Protein AF-0000000080062515 (afdb_homodimer)

Structure (mmCIF, N/CA/C/O backbone):
data_AF-0000000080062515-model_v1
#
loop_
_entity.id
_entity.type
_entity.pdbx_description
1 polymer 'Periplasmic nitrate reductase'
#
loop_
_atom_site.group_PDB
_atom_site.id
_atom_site.type_symbol
_atom_site.label_atom_id
_atom_site.label_alt_id
_atom_site.label_comp_id
_atom_site.label_asym_id
_atom_site.label_entity_id
_atom_site.label_seq_id
_atom_site.pdbx_PDB_ins_code
_atom_site.Cartn_x
_atom_site.Cartn_y
_atom_site.Cartn_z
_atom_site.occupancy
_atom_site.B_iso_or_equiv
_atom_site.auth_seq_id
_atom_site.auth_comp_id
_atom_site.auth_asym_id
_atom_site.auth_atom_id
_atom_site.pdbx_PDB_model_num
ATOM 1 N N . MET A 1 1 ? 20.234 -27.328 14.367 1 70.25 1 MET A N 1
ATOM 2 C CA . MET A 1 1 ? 19.516 -27.219 13.109 1 70.25 1 MET A CA 1
ATOM 3 C C . MET A 1 1 ? 18.016 -27.141 13.352 1 70.25 1 MET A C 1
ATOM 5 O O . MET A 1 1 ? 17.344 -26.234 12.844 1 70.25 1 MET A O 1
ATOM 9 N N . SER A 1 2 ? 17.484 -28.062 14.188 1 84.38 2 SER A N 1
ATOM 10 C CA . SER A 1 2 ? 16.047 -28.172 14.383 1 84.38 2 SER A CA 1
ATOM 11 C C . SER A 1 2 ? 15.633 -27.594 15.734 1 84.38 2 SER A C 1
ATOM 13 O O . SER A 1 2 ? 14.438 -27.438 16 1 84.38 2 SER A O 1
ATOM 15 N N . TYR A 1 3 ? 16.578 -27.266 16.531 1 87.69 3 TYR A N 1
ATOM 16 C CA . TYR A 1 3 ? 16.266 -26.828 17.891 1 87.69 3 TYR A CA 1
ATOM 17 C C . TYR A 1 3 ? 15.328 -25.625 17.859 1 87.69 3 TYR A C 1
ATOM 19 O O . TYR A 1 3 ? 15.562 -24.656 17.125 1 87.69 3 TYR A O 1
ATOM 27 N N . GLY A 1 4 ? 14.273 -25.719 18.672 1 84.94 4 GLY A N 1
ATOM 28 C CA . GLY A 1 4 ? 13.344 -24.609 18.812 1 84.94 4 GLY A CA 1
ATOM 29 C C . GLY A 1 4 ? 12.32 -24.547 17.703 1 84.94 4 GLY A C 1
ATOM 30 O O . GLY A 1 4 ? 11.453 -23.672 17.703 1 84.94 4 GLY A O 1
ATOM 31 N N . ARG A 1 5 ? 12.438 -25.375 16.812 1 87.62 5 ARG A N 1
ATOM 32 C CA . ARG A 1 5 ? 11.508 -25.406 15.688 1 87.62 5 ARG A CA 1
ATOM 33 C C . ARG A 1 5 ? 10.461 -26.5 15.867 1 87.62 5 ARG A C 1
ATOM 35 O O . ARG A 1 5 ? 10.609 -27.375 16.719 1 87.62 5 ARG A O 1
ATOM 42 N N . PRO A 1 6 ? 9.422 -26.391 14.984 1 83.19 6 PRO A N 1
ATOM 43 C CA . PRO A 1 6 ? 8.375 -27.406 15.148 1 83.19 6 PRO A CA 1
ATOM 44 C C . PRO A 1 6 ? 8.898 -28.828 14.977 1 83.19 6 PRO A C 1
ATOM 46 O O . PRO A 1 6 ? 8.375 -29.766 15.586 1 83.19 6 PRO A O 1
ATOM 49 N N . CYS A 1 7 ? 9.93 -29.031 14.203 1 86.5 7 CYS A N 1
ATOM 50 C CA . CYS A 1 7 ? 10.523 -30.344 13.953 1 86.5 7 CYS A CA 1
ATOM 51 C C . CYS A 1 7 ? 11.734 -30.578 14.852 1 86.5 7 CYS A C 1
ATOM 53 O O . CYS A 1 7 ? 12.672 -31.266 14.461 1 86.5 7 CYS A O 1
ATOM 55 N N . ASP A 1 8 ? 11.711 -30 15.984 1 89.5 8 ASP A N 1
ATOM 56 C CA . ASP A 1 8 ? 12.836 -30.078 16.906 1 89.5 8 ASP A CA 1
ATOM 57 C C . ASP A 1 8 ? 13.164 -31.516 17.266 1 89.5 8 ASP A C 1
ATOM 59 O O . ASP A 1 8 ? 12.32 -32.25 17.781 1 89.5 8 ASP A O 1
ATOM 63 N N . CYS A 1 9 ? 14.383 -31.953 16.953 1 89.88 9 CYS A N 1
ATOM 64 C CA . CYS A 1 9 ? 14.859 -33.281 17.25 1 89.88 9 CYS A CA 1
ATOM 65 C C . CYS A 1 9 ? 16.109 -33.25 18.125 1 89.88 9 CYS A C 1
ATOM 67 O O . CYS A 1 9 ? 16.969 -34.125 18.031 1 89.88 9 CYS A O 1
ATOM 69 N N . SER A 1 10 ? 16.234 -32.219 18.922 1 89.31 10 SER A N 1
ATOM 70 C CA . SER A 1 10 ? 17.453 -31.969 19.672 1 89.31 10 SER A CA 1
ATOM 71 C C . SER A 1 10 ? 17.75 -33.062 20.672 1 89.31 10 SER A C 1
ATOM 73 O O . SER A 1 10 ? 18.891 -33.281 21.062 1 89.31 10 SER A O 1
ATOM 75 N N . GLU A 1 11 ? 16.703 -33.844 21.125 1 88.31 11 GLU A N 1
ATOM 76 C CA . GLU A 1 11 ? 16.906 -34.875 22.156 1 88.31 11 GLU A CA 1
ATOM 77 C C . GLU A 1 11 ? 17 -36.25 21.531 1 88.31 11 GLU A C 1
ATOM 79 O O . GLU A 1 11 ? 17.016 -37.281 22.25 1 88.31 11 GLU A O 1
ATOM 84 N N . LEU A 1 12 ? 17.016 -36.281 20.219 1 87.94 12 LEU A N 1
ATOM 85 C CA . LEU A 1 12 ? 17.188 -37.562 19.562 1 87.94 12 LEU A CA 1
ATOM 86 C C . LEU A 1 12 ? 18.594 -38.094 19.75 1 87.94 12 LEU A C 1
ATOM 88 O O . LEU A 1 12 ? 19.562 -37.344 19.672 1 87.94 12 LEU A O 1
ATOM 92 N N . THR A 1 13 ? 18.75 -39.312 20.234 1 86.12 13 THR A N 1
ATOM 93 C CA . THR A 1 13 ? 20.047 -39.969 20.359 1 86.12 13 THR A CA 1
ATOM 94 C C . THR A 1 13 ? 20.094 -41.25 19.531 1 86.12 13 THR A C 1
ATOM 96 O O . THR A 1 13 ? 19.047 -41.781 19.141 1 86.12 13 THR A O 1
ATOM 99 N N . PHE A 1 14 ? 21.234 -41.656 19.219 1 87 14 PHE A N 1
ATOM 100 C CA . PHE A 1 14 ? 21.422 -42.906 18.484 1 87 14 PHE A CA 1
ATOM 101 C C . PHE A 1 14 ? 20.812 -44.094 19.234 1 87 14 PHE A C 1
ATOM 103 O O . PHE A 1 14 ? 20.219 -44.969 18.625 1 87 14 PHE A O 1
ATOM 110 N N . GLU A 1 15 ? 21 -44.094 20.547 1 84.62 15 GLU A N 1
ATOM 111 C CA . GLU A 1 15 ? 20.453 -45.188 21.375 1 84.62 15 GLU A CA 1
ATOM 112 C C . GLU A 1 15 ? 18.938 -45.281 21.234 1 84.62 15 GLU A C 1
ATOM 114 O O . GLU A 1 15 ? 18.406 -46.375 21.109 1 84.62 15 GLU A O 1
ATOM 119 N N . LYS A 1 16 ? 18.375 -44.125 21.203 1 84.31 16 LYS A N 1
ATOM 120 C CA . LYS A 1 16 ? 16.922 -44.094 21.094 1 84.31 16 LYS A CA 1
ATOM 121 C C . LYS A 1 16 ? 16.453 -44.625 19.734 1 84.31 16 LYS A C 1
ATOM 123 O O . LYS A 1 16 ? 15.398 -45.25 19.641 1 84.31 16 LYS A O 1
ATOM 128 N N . LEU A 1 17 ? 17.188 -44.344 18.625 1 84.38 17 LEU A N 1
ATOM 129 C CA . LEU A 1 17 ? 16.781 -44.688 17.25 1 84.38 17 LEU A CA 1
ATOM 130 C C . LEU A 1 17 ? 16.984 -46.156 16.969 1 84.38 17 LEU A C 1
ATOM 132 O O . LEU A 1 17 ? 16.344 -46.719 16.062 1 84.38 17 LEU A O 1
ATOM 136 N N . THR A 1 18 ? 17.906 -46.938 17.516 1 82.69 18 THR A N 1
ATOM 137 C CA . THR A 1 18 ? 18.234 -48.312 17.203 1 82.69 18 THR A CA 1
ATOM 138 C C . THR A 1 18 ? 17.141 -49.25 17.734 1 82.69 18 THR A C 1
ATOM 140 O O . THR A 1 18 ? 16.938 -50.344 17.172 1 82.69 18 THR A O 1
ATOM 143 N N . GLY A 1 19 ? 16.406 -49 18.578 1 65.19 19 GLY A N 1
ATOM 144 C CA . GLY A 1 19 ? 15.57 -50.031 19.203 1 65.19 19 GLY A CA 1
ATOM 145 C C . GLY A 1 19 ? 14.117 -49.969 18.781 1 65.19 19 GLY A C 1
ATOM 146 O O . GLY A 1 19 ? 13.375 -50.938 18.953 1 65.19 19 GLY A O 1
ATOM 147 N N . GLY A 1 20 ? 13.727 -48.906 18.141 1 66.38 20 GLY A N 1
ATOM 148 C CA . GLY A 1 20 ? 12.273 -48.844 18 1 66.38 20 GLY A CA 1
ATOM 149 C C . GLY A 1 20 ? 11.828 -48.312 16.641 1 66.38 20 GLY A C 1
ATOM 150 O O . GLY A 1 20 ? 12.633 -48.219 15.719 1 66.38 20 GLY A O 1
ATOM 151 N N . SER A 1 21 ? 10.414 -48.469 16.312 1 71.19 21 SER A N 1
ATOM 152 C CA . SER A 1 21 ? 9.703 -48.125 15.094 1 71.19 21 SER A CA 1
ATOM 153 C C . SER A 1 21 ? 9.836 -46.625 14.805 1 71.19 21 SER A C 1
ATOM 155 O O . SER A 1 21 ? 9.062 -46.062 14.031 1 71.19 21 SER A O 1
ATOM 157 N N . GLY A 1 22 ? 10.906 -45.938 15.312 1 81.69 22 GLY A N 1
ATOM 158 C CA . GLY A 1 22 ? 11.133 -44.531 15.031 1 81.69 22 GLY A CA 1
ATOM 159 C C . GLY A 1 22 ? 10.547 -43.625 16.078 1 81.69 22 GLY A C 1
ATOM 160 O O . GLY A 1 22 ? 9.781 -44.062 16.938 1 81.69 22 GLY A O 1
ATOM 161 N N . ILE A 1 23 ? 11 -42.469 16.266 1 87 23 ILE A N 1
ATOM 162 C CA . ILE A 1 23 ? 10.555 -41.469 17.219 1 87 23 ILE A CA 1
ATOM 163 C C . ILE A 1 23 ? 9.906 -40.312 16.469 1 87 23 ILE A C 1
ATOM 165 O O . ILE A 1 23 ? 10.508 -39.719 15.57 1 87 23 ILE A O 1
ATOM 169 N N . GLN A 1 24 ? 8.562 -40.156 16.719 1 87.44 24 GLN A N 1
ATOM 170 C CA . GLN A 1 24 ? 7.848 -39.031 16.078 1 87.44 24 GLN A CA 1
ATOM 171 C C . GLN A 1 24 ? 8.344 -37.688 16.609 1 87.44 24 GLN A C 1
ATOM 173 O O . GLN A 1 24 ? 8.617 -37.562 17.797 1 87.44 24 GLN A O 1
ATOM 178 N N . TRP A 1 25 ? 8.539 -36.812 15.633 1 87.69 25 TRP A N 1
ATOM 179 C CA . TRP A 1 25 ? 8.922 -35.438 16.016 1 87.69 25 TRP A CA 1
ATOM 180 C C . TRP A 1 25 ? 7.707 -34.656 16.484 1 87.69 25 TRP A C 1
ATOM 182 O O . TRP A 1 25 ? 6.582 -34.906 16.047 1 87.69 25 TRP A O 1
ATOM 192 N N . PRO A 1 26 ? 8.039 -33.688 17.391 1 89.56 26 PRO A N 1
ATOM 193 C CA . PRO A 1 26 ? 9.312 -33.25 17.953 1 89.56 26 PRO A CA 1
ATOM 194 C C . PRO A 1 26 ? 9.797 -34.156 19.094 1 89.56 26 PRO A C 1
ATOM 196 O O . PRO A 1 26 ? 8.992 -34.812 19.75 1 89.56 26 PRO A O 1
ATOM 199 N N . CYS A 1 27 ? 11.031 -34.281 19.219 1 92.38 27 CYS A N 1
ATOM 200 C CA . CYS A 1 27 ? 11.711 -34.969 20.312 1 92.38 27 CYS A CA 1
ATOM 201 C C . CYS A 1 27 ? 12.57 -34 21.109 1 92.38 27 CYS A C 1
ATOM 203 O O . CYS A 1 27 ? 13.703 -33.688 20.719 1 92.38 27 CYS A O 1
ATOM 205 N N . THR A 1 28 ? 11.992 -33.438 22.172 1 92.56 28 THR A N 1
ATOM 206 C CA . THR A 1 28 ? 12.602 -32.375 22.969 1 92.56 28 THR A CA 1
ATOM 207 C C . THR A 1 28 ? 12.766 -32.812 24.422 1 92.56 28 THR A C 1
ATOM 209 O O . THR A 1 28 ? 12.477 -33.969 24.75 1 92.56 28 THR A O 1
ATOM 212 N N . LYS A 1 29 ? 13.242 -31.859 25.312 1 91.31 29 LYS A N 1
ATOM 213 C CA . LYS A 1 29 ? 13.344 -32.156 26.75 1 91.31 29 LYS A CA 1
ATOM 214 C C . LYS A 1 29 ? 11.969 -32.375 27.359 1 91.31 29 LYS A C 1
ATOM 216 O O . LYS A 1 29 ? 11.812 -33.219 28.25 1 91.31 29 LYS A O 1
ATOM 221 N N . GLU A 1 30 ? 11.062 -31.734 26.781 1 89.69 30 GLU A N 1
ATOM 222 C CA . GLU A 1 30 ? 9.695 -31.875 27.266 1 89.69 30 GLU A CA 1
ATOM 223 C C . GLU A 1 30 ? 9.07 -33.188 26.781 1 89.69 30 GLU A C 1
ATOM 225 O O . GLU A 1 30 ? 8.273 -33.781 27.484 1 89.69 30 GLU A O 1
ATOM 230 N N . TYR A 1 31 ? 9.469 -33.5 25.547 1 91.06 31 TYR A N 1
ATOM 231 C CA . TYR A 1 31 ? 9 -34.75 24.953 1 91.06 31 TYR A CA 1
ATOM 232 C C . TYR A 1 31 ? 10.172 -35.625 24.516 1 91.06 31 TYR A C 1
ATOM 234 O O . TYR A 1 31 ? 10.414 -35.812 23.312 1 91.06 31 TYR A O 1
ATOM 242 N N . PRO A 1 32 ? 10.844 -36.312 25.438 1 88.5 32 PRO A N 1
ATOM 243 C CA . PRO A 1 32 ? 12.086 -37 25.125 1 88.5 32 PRO A CA 1
ATOM 244 C C . PRO A 1 32 ? 11.852 -38.25 24.25 1 88.5 32 PRO A C 1
ATOM 246 O O . PRO A 1 32 ? 12.789 -38.75 23.625 1 88.5 32 PRO A O 1
ATOM 249 N N . ASN A 1 33 ? 10.695 -38.75 24.297 1 87.56 33 ASN A N 1
ATOM 250 C CA . ASN A 1 33 ? 10.398 -39.906 23.453 1 87.56 33 ASN A CA 1
ATOM 251 C C . ASN A 1 33 ? 9.484 -39.531 22.297 1 87.56 33 ASN A C 1
ATOM 253 O O . ASN A 1 33 ? 8.836 -40.406 21.703 1 87.56 33 ASN A O 1
ATOM 257 N N . GLY A 1 34 ? 9.438 -38.281 21.906 1 89.5 34 GLY A N 1
ATOM 258 C CA . GLY A 1 34 ? 8.656 -37.781 20.781 1 89.5 34 GLY A CA 1
ATOM 259 C C . GLY A 1 34 ? 7.23 -37.406 21.156 1 89.5 34 GLY A C 1
ATOM 260 O O . GLY A 1 34 ? 6.805 -37.656 22.297 1 89.5 34 GLY A O 1
ATOM 261 N N . LYS A 1 35 ? 6.555 -36.719 20.234 1 89.44 35 LYS A N 1
ATOM 262 C CA . LYS A 1 35 ? 5.16 -36.312 20.406 1 89.44 35 LYS A CA 1
ATOM 263 C C . LYS A 1 35 ? 4.305 -36.812 19.25 1 89.44 35 LYS A C 1
ATOM 265 O O . LYS A 1 35 ? 4.484 -36.406 18.094 1 89.44 35 LYS A O 1
ATOM 270 N N . GLU A 1 36 ? 3.381 -37.625 19.609 1 86.38 36 GLU A N 1
ATOM 271 C CA . GLU A 1 36 ? 2.592 -38.312 18.578 1 86.38 36 GLU A CA 1
ATOM 272 C C . GLU A 1 36 ? 1.613 -37.344 17.922 1 86.38 36 GLU A C 1
ATOM 274 O O . GLU A 1 36 ? 1.385 -37.406 16.703 1 86.38 36 GLU A O 1
ATOM 279 N N . ARG A 1 37 ? 0.995 -36.5 18.703 1 89.5 37 ARG A N 1
ATOM 280 C CA . ARG A 1 37 ? -0.01 -35.594 18.172 1 89.5 37 ARG A CA 1
ATOM 281 C C . ARG A 1 37 ? 0.323 -34.125 18.531 1 89.5 37 ARG A C 1
ATOM 283 O O . ARG A 1 37 ? 0.463 -33.812 19.719 1 89.5 37 ARG A O 1
ATOM 290 N N . LEU A 1 38 ? 0.443 -33.406 17.484 1 88.62 38 LEU A N 1
ATOM 291 C CA . LEU A 1 38 ? 0.67 -31.969 17.703 1 88.62 38 LEU A CA 1
ATOM 292 C C . LEU A 1 38 ? -0.643 -31.25 17.984 1 88.62 38 LEU A C 1
ATOM 294 O O . LEU A 1 38 ? -1.721 -31.781 17.703 1 88.62 38 LEU A O 1
ATOM 298 N N . PHE A 1 39 ? -0.581 -30.062 18.672 1 89.81 39 PHE A N 1
ATOM 299 C CA . PHE A 1 39 ? -1.634 -29.078 18.844 1 89.81 39 PHE A CA 1
ATOM 300 C C . PHE A 1 39 ? -2.748 -29.609 19.734 1 89.81 39 PHE A C 1
ATOM 302 O O . PHE A 1 39 ? -3.922 -29.297 19.516 1 89.81 39 PHE A O 1
ATOM 309 N N . THR A 1 40 ? -2.449 -30.422 20.688 1 89.75 40 THR A N 1
ATOM 310 C CA . THR A 1 40 ? -3.453 -30.906 21.625 1 89.75 40 THR A CA 1
ATOM 311 C C . THR A 1 40 ? -3.941 -29.781 22.531 1 89.75 40 THR A C 1
ATOM 313 O O . THR A 1 40 ? -5.012 -29.891 23.125 1 89.75 40 THR A O 1
ATOM 316 N N . ASP A 1 41 ? -3.225 -28.828 22.641 1 87.38 41 ASP A N 1
ATOM 317 C CA . ASP A 1 41 ? -3.592 -27.672 23.438 1 87.38 41 ASP A CA 1
ATOM 318 C C . ASP A 1 41 ? -4.309 -26.625 22.578 1 87.38 41 ASP A C 1
ATOM 320 O O . ASP A 1 41 ? -4.668 -25.562 23.078 1 87.38 41 ASP A O 1
ATOM 324 N N . TYR A 1 42 ? -4.418 -26.953 21.281 1 87.31 42 TYR A N 1
ATOM 325 C CA . TYR A 1 42 ? -5.137 -26.109 20.328 1 87.31 42 TYR A CA 1
ATOM 326 C C . TYR A 1 42 ? -4.383 -24.812 20.062 1 87.31 42 TYR A C 1
ATOM 328 O O . TYR A 1 42 ? -4.984 -23.797 19.719 1 87.31 42 TYR A O 1
ATOM 336 N N . LYS A 1 43 ? -3.139 -24.844 20.422 1 87.19 43 LYS A N 1
ATOM 337 C CA . LYS A 1 43 ? -2.291 -23.688 20.109 1 87.19 43 LYS A CA 1
ATOM 338 C C . LYS A 1 43 ? -1.39 -23.984 18.906 1 87.19 43 LYS A C 1
ATOM 340 O O . LYS A 1 43 ? -0.472 -24.812 19 1 87.19 43 LYS A O 1
ATOM 345 N N . PHE A 1 44 ? -1.669 -23.344 17.828 1 89.5 44 PHE A N 1
ATOM 346 C CA . PHE A 1 44 ? -0.908 -23.531 16.594 1 89.5 44 PHE A CA 1
ATOM 347 C C . PHE A 1 44 ? 0.272 -22.578 16.531 1 89.5 44 PHE A C 1
ATOM 349 O O . PHE A 1 44 ? 0.335 -21.609 17.297 1 89.5 44 PHE A O 1
ATOM 356 N N . PHE A 1 45 ? 1.188 -22.812 15.625 1 87.75 45 PHE A N 1
ATOM 357 C CA . PHE A 1 45 ? 2.402 -22.016 15.492 1 87.75 45 PHE A CA 1
ATOM 358 C C . PHE A 1 45 ? 2.145 -20.766 14.664 1 87.75 45 PHE A C 1
ATOM 360 O O . PHE A 1 45 ? 2.744 -20.594 13.602 1 87.75 45 PHE A O 1
ATOM 367 N N . THR A 1 46 ? 1.331 -19.891 15.18 1 87.5 46 THR A N 1
ATOM 368 C CA . THR A 1 46 ? 0.921 -18.75 14.359 1 87.5 46 THR A CA 1
ATOM 369 C C . THR A 1 46 ? 1.484 -17.453 14.922 1 87.5 46 THR A C 1
ATOM 371 O O . THR A 1 46 ? 1.058 -16.359 14.531 1 87.5 46 THR A O 1
ATOM 374 N N . ASP A 1 47 ? 2.4 -17.578 15.828 1 85.31 47 ASP A N 1
ATOM 375 C CA . ASP A 1 47 ? 3.07 -16.375 16.344 1 85.31 47 ASP A CA 1
ATOM 376 C C . ASP A 1 47 ? 3.928 -15.727 15.258 1 85.31 47 ASP A C 1
ATOM 378 O O . ASP A 1 47 ? 4.816 -16.375 14.695 1 85.31 47 ASP A O 1
ATOM 382 N N . PRO A 1 48 ? 3.668 -14.477 14.969 1 82.62 48 PRO A N 1
ATOM 383 C CA . PRO A 1 48 ? 4.402 -13.805 13.891 1 82.62 48 PRO A CA 1
ATOM 384 C C . PRO A 1 48 ? 5.914 -13.828 14.109 1 82.62 48 PRO A C 1
ATOM 386 O O . PRO A 1 48 ? 6.68 -13.75 13.148 1 82.62 48 PRO A O 1
ATOM 389 N N . ASP A 1 49 ? 6.312 -13.883 15.273 1 82 49 ASP A N 1
ATOM 390 C CA . ASP A 1 49 ? 7.742 -13.867 15.555 1 82 49 ASP A CA 1
ATOM 391 C C . ASP A 1 49 ? 8.328 -15.273 15.469 1 82 49 ASP A C 1
ATOM 393 O O . ASP A 1 49 ? 9.555 -15.445 15.438 1 82 49 ASP A O 1
ATOM 397 N N . TYR A 1 50 ? 7.469 -16.219 15.484 1 85.31 50 TYR A N 1
ATOM 398 C CA . TYR A 1 50 ? 7.898 -17.609 15.398 1 85.31 50 TYR A CA 1
ATOM 399 C C . TYR A 1 50 ? 7.82 -18.109 13.961 1 85.31 50 TYR A C 1
ATOM 401 O O . TYR A 1 50 ? 8.688 -18.859 13.508 1 85.31 50 TYR A O 1
ATOM 409 N N . CYS A 1 51 ? 6.824 -17.594 13.297 1 82.81 51 CYS A N 1
ATOM 410 C CA . CYS A 1 51 ? 6.57 -18.062 11.938 1 82.81 51 CYS A CA 1
ATOM 411 C C . CYS A 1 51 ? 7.68 -17.609 10.992 1 82.81 51 CYS A C 1
ATOM 413 O O . CYS A 1 51 ? 8.266 -16.547 11.188 1 82.81 51 CYS A O 1
ATOM 415 N N . GLU A 1 52 ? 8.023 -18.469 10.078 1 75.25 52 GLU A N 1
ATOM 416 C CA . GLU A 1 52 ? 9.031 -18.141 9.078 1 75.25 52 GLU A CA 1
ATOM 417 C C . GLU A 1 52 ? 8.391 -17.609 7.801 1 75.25 52 GLU A C 1
ATOM 419 O O . GLU A 1 52 ? 9.055 -16.969 6.98 1 75.25 52 GLU A O 1
ATOM 424 N N . ASP A 1 53 ? 7.16 -17.938 7.652 1 81 53 ASP A N 1
ATOM 425 C CA . ASP A 1 53 ? 6.379 -17.516 6.492 1 81 53 ASP A CA 1
ATOM 426 C C . ASP A 1 53 ? 4.965 -17.125 6.902 1 81 53 ASP A C 1
ATOM 428 O O . ASP A 1 53 ? 4.406 -17.672 7.852 1 81 53 ASP A O 1
ATOM 432 N N . PHE A 1 54 ? 4.438 -16.203 6.23 1 85.31 54 PHE A N 1
ATOM 433 C CA . PHE A 1 54 ? 3.131 -15.703 6.633 1 85.31 54 PHE A CA 1
ATOM 434 C C . PHE A 1 54 ? 2.043 -16.203 5.691 1 85.31 54 PHE A C 1
ATOM 436 O O . PHE A 1 54 ? 0.893 -15.758 5.773 1 85.31 54 PHE A O 1
ATOM 443 N N . GLY A 1 55 ? 2.41 -17.031 4.812 1 83.88 55 GLY A N 1
ATOM 444 C CA . GLY A 1 55 ? 1.446 -17.641 3.918 1 83.88 55 GLY A CA 1
ATOM 445 C C . GLY A 1 55 ? 1.193 -16.828 2.662 1 83.88 55 GLY A C 1
ATOM 446 O O . GLY A 1 55 ? 1.924 -15.883 2.373 1 83.88 55 GLY A O 1
ATOM 447 N N . HIS A 1 56 ? 0.198 -17.312 1.82 1 83.88 56 HIS A N 1
ATOM 448 C CA . HIS A 1 56 ? -0.108 -16.75 0.514 1 83.88 56 HIS A CA 1
ATOM 449 C C . HIS A 1 56 ? -1.607 -16.516 0.35 1 83.88 56 HIS A C 1
ATOM 451 O O . HIS A 1 56 ? -2.414 -17.156 1.033 1 83.88 56 HIS A O 1
ATOM 457 N N . ASP A 1 57 ? -1.851 -15.477 -0.471 1 79.38 57 ASP A N 1
ATOM 458 C CA . ASP A 1 57 ? -3.178 -15.484 -1.077 1 79.38 57 ASP A CA 1
ATOM 459 C C . ASP A 1 57 ? -3.357 -16.688 -2.004 1 79.38 57 ASP A C 1
ATOM 461 O O . ASP A 1 57 ? -2.633 -16.828 -2.99 1 79.38 57 ASP A O 1
ATOM 465 N N . LEU A 1 58 ? -4.309 -17.531 -1.644 1 81.06 58 LEU A N 1
ATOM 466 C CA . LEU A 1 58 ? -4.414 -18.812 -2.32 1 81.06 58 LEU A CA 1
ATOM 467 C C . LEU A 1 58 ? -4.895 -18.641 -3.758 1 81.06 58 LEU A C 1
ATOM 469 O O . LEU A 1 58 ? -4.766 -19.562 -4.574 1 81.06 58 LEU A O 1
ATOM 473 N N . GLU A 1 59 ? -5.426 -17.562 -4.07 1 78.75 59 GLU A N 1
ATOM 474 C CA . GLU A 1 59 ? -5.926 -17.344 -5.422 1 78.75 59 GLU A CA 1
ATOM 475 C C . GLU A 1 59 ? -4.887 -16.625 -6.285 1 78.75 59 GLU A C 1
ATOM 477 O O . GLU A 1 59 ? -4.684 -16.984 -7.445 1 78.75 59 GLU A O 1
ATOM 482 N N . THR A 1 60 ? -4.195 -15.727 -5.715 1 77.44 60 THR A N 1
ATOM 483 C CA . THR A 1 60 ? -3.271 -14.93 -6.508 1 77.44 60 THR A CA 1
ATOM 484 C C . THR A 1 60 ? -1.842 -15.438 -6.352 1 77.44 60 THR A C 1
ATOM 486 O O . THR A 1 60 ? -0.983 -15.156 -7.191 1 77.44 60 THR A O 1
ATOM 489 N N . GLY A 1 61 ? -1.616 -16.094 -5.309 1 80 61 GLY A N 1
ATOM 490 C CA . GLY A 1 61 ? -0.263 -16.562 -5.035 1 80 61 GLY A CA 1
ATOM 491 C C . GLY A 1 61 ? 0.591 -15.508 -4.348 1 80 61 GLY A C 1
ATOM 492 O O . GLY A 1 61 ? 1.743 -15.773 -3.994 1 80 61 GLY A O 1
ATOM 493 N N . ALA A 1 62 ? 0.094 -14.367 -4.137 1 75.94 62 ALA A N 1
ATOM 494 C CA . ALA A 1 62 ? 0.856 -13.289 -3.506 1 75.94 62 ALA A CA 1
ATOM 495 C C . ALA A 1 62 ? 1.141 -13.602 -2.041 1 75.94 62 ALA A C 1
ATOM 497 O O . ALA A 1 62 ? 0.281 -14.141 -1.335 1 75.94 62 ALA A O 1
ATOM 498 N N . LEU A 1 63 ? 2.322 -13.188 -1.595 1 81.81 63 LEU A N 1
ATOM 499 C CA . LEU A 1 63 ? 2.707 -13.391 -0.203 1 81.81 63 LEU A CA 1
ATOM 500 C C . LEU A 1 63 ? 2.039 -12.367 0.706 1 81.81 63 LEU A C 1
ATOM 502 O O . LEU A 1 63 ? 1.898 -11.203 0.332 1 81.81 63 LEU A O 1
ATOM 506 N N . TYR A 1 64 ? 1.648 -12.875 1.849 1 80.81 64 TYR A N 1
ATOM 507 C CA . TYR A 1 64 ? 1.21 -11.93 2.867 1 80.81 64 TYR A CA 1
ATOM 508 C C . TYR A 1 64 ? 2.402 -11.234 3.514 1 80.81 64 TYR A C 1
ATOM 510 O O . TYR A 1 64 ? 3.43 -11.867 3.773 1 80.81 64 TYR A O 1
ATOM 518 N N . THR A 1 65 ? 2.273 -9.953 3.688 1 75.31 65 THR A N 1
ATOM 519 C CA . THR A 1 65 ? 3.27 -9.242 4.48 1 75.31 65 THR A CA 1
ATOM 520 C C . THR A 1 65 ? 3.086 -9.539 5.969 1 75.31 65 THR A C 1
ATOM 522 O O . THR A 1 65 ? 2.043 -10.047 6.383 1 75.31 65 THR A O 1
ATOM 525 N N . ARG A 1 66 ? 4.152 -9.281 6.711 1 77.44 66 ARG A N 1
ATOM 526 C CA . ARG A 1 66 ? 4.047 -9.438 8.156 1 77.44 66 ARG A CA 1
ATOM 527 C C . ARG A 1 66 ? 2.879 -8.625 8.711 1 77.44 66 ARG A C 1
ATOM 529 O O . ARG A 1 66 ? 2.133 -9.109 9.57 1 77.44 66 ARG A O 1
ATOM 536 N N . ALA A 1 67 ? 2.717 -7.488 8.203 1 69.44 67 ALA A N 1
ATOM 537 C CA . ALA A 1 67 ? 1.644 -6.613 8.664 1 69.44 67 ALA A CA 1
ATOM 538 C C . ALA A 1 67 ? 0.274 -7.211 8.352 1 69.44 67 ALA A C 1
ATOM 540 O O . ALA A 1 67 ? -0.621 -7.203 9.203 1 69.44 67 ALA A O 1
ATOM 541 N N . GLN A 1 68 ? 0.134 -7.668 7.211 1 71.25 68 GLN A N 1
ATOM 542 C CA . GLN A 1 68 ? -1.121 -8.305 6.82 1 71.25 68 GLN A CA 1
ATOM 543 C C . GLN A 1 68 ? -1.416 -9.523 7.695 1 71.25 68 GLN A C 1
ATOM 545 O O . GLN A 1 68 ? -2.561 -9.742 8.094 1 71.25 68 GLN A O 1
ATOM 550 N N . TYR A 1 69 ? -0.364 -10.281 7.93 1 81.44 69 TYR A N 1
ATOM 551 C CA . TYR A 1 69 ? -0.493 -11.469 8.766 1 81.44 69 TYR A CA 1
ATOM 552 C C . TYR A 1 69 ? -0.91 -11.094 10.188 1 81.44 69 TYR A C 1
ATOM 554 O O . TYR A 1 69 ? -1.812 -11.711 10.758 1 81.44 69 TYR A O 1
ATOM 562 N N . GLN A 1 70 ? -0.33 -10.086 10.734 1 74.94 70 GLN A N 1
ATOM 563 C CA . GLN A 1 70 ? -0.631 -9.641 12.094 1 74.94 70 GLN A CA 1
ATOM 564 C C . GLN A 1 70 ? -2.051 -9.086 12.188 1 74.94 70 GLN A C 1
ATOM 566 O O . GLN A 1 70 ? -2.709 -9.227 13.219 1 74.94 70 GLN A O 1
ATOM 571 N N . ALA A 1 71 ? -2.496 -8.641 11.125 1 66.75 71 ALA A N 1
ATOM 572 C CA . ALA A 1 71 ? -3.846 -8.078 11.102 1 66.75 71 ALA A CA 1
ATOM 573 C C . ALA A 1 71 ? -4.898 -9.172 11.234 1 66.75 71 ALA A C 1
ATOM 575 O O . ALA A 1 71 ? -6.012 -8.922 11.703 1 66.75 71 ALA A O 1
ATOM 576 N N . MET A 1 72 ? -4.504 -10.359 10.875 1 73.81 72 MET A N 1
ATOM 577 C CA . MET A 1 72 ? -5.406 -11.492 11.039 1 73.81 72 MET A CA 1
ATOM 578 C C . MET A 1 72 ? -5.512 -11.891 12.508 1 73.81 72 MET A C 1
ATOM 580 O O . MET A 1 72 ? -6.414 -12.633 12.898 1 73.81 72 MET A O 1
ATOM 584 N N . ASN A 1 73 ? -4.617 -11.391 13.289 1 70.75 73 ASN A N 1
ATOM 585 C CA . ASN A 1 73 ? -4.559 -11.711 14.711 1 70.75 73 ASN A CA 1
ATOM 586 C C . ASN A 1 73 ? -4.73 -13.211 14.953 1 70.75 73 ASN A C 1
ATOM 588 O O . ASN A 1 73 ? -5.613 -13.625 15.703 1 70.75 73 ASN A O 1
ATOM 592 N N . PRO A 1 74 ? -3.836 -13.984 14.477 1 79.19 74 PRO A N 1
ATOM 593 C CA . PRO A 1 74 ? -4.016 -15.43 14.609 1 79.19 74 PRO A CA 1
ATOM 594 C C . PRO A 1 74 ? -4.004 -15.898 16.062 1 79.19 74 PRO A C 1
ATOM 596 O O . PRO A 1 74 ? -4.738 -16.828 16.422 1 79.19 74 PRO A O 1
ATOM 599 N N . ALA A 1 75 ? -3.184 -15.281 16.953 1 76.12 75 ALA A N 1
ATOM 600 C CA . ALA A 1 75 ? -3.174 -15.539 18.391 1 76.12 75 ALA A CA 1
ATOM 601 C C . ALA A 1 75 ? -3.168 -17.031 18.688 1 76.12 75 ALA A C 1
ATOM 603 O O . ALA A 1 75 ? -3.926 -17.516 19.547 1 76.12 75 ALA A O 1
ATOM 604 N N . GLY A 1 76 ? -2.455 -17.828 18 1 83.31 76 GLY A N 1
ATOM 605 C CA . GLY A 1 76 ? -2.312 -19.266 18.25 1 83.31 76 GLY A CA 1
ATOM 606 C C . GLY A 1 76 ? -3.404 -20.094 17.594 1 83.31 76 GLY A C 1
ATOM 607 O O . GLY A 1 76 ? -3.416 -21.312 17.719 1 83.31 76 GLY A O 1
ATOM 608 N N . ARG A 1 77 ? -4.234 -19.531 16.891 1 84.38 77 ARG A N 1
ATOM 609 C CA . ARG A 1 77 ? -5.332 -20.25 16.25 1 84.38 77 ARG A CA 1
ATOM 610 C C . ARG A 1 77 ? -4.945 -20.688 14.836 1 84.38 77 ARG A C 1
ATOM 612 O O . ARG A 1 77 ? -4.09 -20.078 14.195 1 84.38 77 ARG A O 1
ATOM 619 N N . ALA A 1 78 ? -5.672 -21.766 14.383 1 86 78 ALA A N 1
ATOM 620 C CA . ALA A 1 78 ? -5.508 -22.203 13 1 86 78 ALA A CA 1
ATOM 621 C C . ALA A 1 78 ? -6.137 -21.203 12.031 1 86 78 ALA A C 1
ATOM 623 O O . ALA A 1 78 ? -7.203 -20.656 12.305 1 86 78 ALA A O 1
ATOM 624 N N . ILE A 1 79 ? -5.422 -20.938 10.984 1 85.06 79 ILE A N 1
ATOM 625 C CA . ILE A 1 79 ? -5.938 -20.047 9.961 1 85.06 79 ILE A CA 1
ATOM 626 C C . ILE A 1 79 ? -6.461 -20.859 8.781 1 85.06 79 ILE A C 1
ATOM 628 O O . ILE A 1 79 ? -5.684 -21.516 8.07 1 85.06 79 ILE A O 1
ATOM 632 N N . LEU A 1 80 ? -7.754 -20.859 8.578 1 84.62 80 LEU A N 1
ATOM 633 C CA . LEU A 1 80 ? -8.375 -21.547 7.445 1 84.62 80 LEU A CA 1
ATOM 634 C C . LEU A 1 80 ? -8.688 -20.562 6.324 1 84.62 80 LEU A C 1
ATOM 636 O O . LEU A 1 80 ? -9.383 -19.562 6.535 1 84.62 80 LEU A O 1
ATOM 640 N N . LYS A 1 81 ? -8.141 -20.844 5.195 1 82.06 81 LYS A N 1
ATOM 641 C CA . LYS A 1 81 ? -8.336 -19.969 4.043 1 82.06 81 LYS A CA 1
ATOM 642 C C . LYS A 1 81 ? -9.219 -20.625 2.99 1 82.06 81 LYS A C 1
ATOM 644 O O . LYS A 1 81 ? -9.109 -21.828 2.748 1 82.06 81 LYS A O 1
ATOM 649 N N . ALA A 1 82 ? -10.164 -19.812 2.432 1 77.75 82 ALA A N 1
ATOM 650 C CA . ALA A 1 82 ? -11.008 -20.281 1.338 1 77.75 82 ALA A CA 1
ATOM 651 C C . ALA A 1 82 ? -10.492 -19.781 -0.007 1 77.75 82 ALA A C 1
ATOM 653 O O . ALA A 1 82 ? -9.883 -18.703 -0.084 1 77.75 82 ALA A O 1
ATOM 654 N N . ALA A 1 83 ? -10.586 -20.625 -1.027 1 79.38 83 ALA A N 1
ATOM 655 C CA . ALA A 1 83 ? -10.242 -20.234 -2.391 1 79.38 83 ALA A CA 1
ATOM 656 C C . ALA A 1 83 ? -11.281 -20.75 -3.387 1 79.38 83 ALA A C 1
ATOM 658 O O . ALA A 1 83 ? -11.867 -21.812 -3.195 1 79.38 83 ALA A O 1
ATOM 659 N N . HIS A 1 84 ? -11.531 -19.953 -4.41 1 75.44 84 HIS A N 1
ATOM 660 C CA . HIS A 1 84 ? -12.43 -20.391 -5.477 1 75.44 84 HIS A CA 1
ATOM 661 C C . HIS A 1 84 ? -11.773 -21.469 -6.336 1 75.44 84 HIS A C 1
ATOM 663 O O . HIS A 1 84 ? -10.57 -21.391 -6.617 1 75.44 84 HIS A O 1
ATOM 669 N N . HIS A 1 85 ? -12.602 -22.359 -6.613 1 78.44 85 HIS A N 1
ATOM 670 C CA . HIS A 1 85 ? -12.125 -23.391 -7.531 1 78.44 85 HIS A CA 1
ATOM 671 C C . HIS A 1 85 ? -11.805 -22.812 -8.898 1 78.44 85 HIS A C 1
ATOM 673 O O . HIS A 1 85 ? -12.562 -22 -9.43 1 78.44 85 HIS A O 1
ATOM 679 N N . LYS A 1 86 ? -10.664 -23.141 -9.32 1 71.94 86 LYS A N 1
ATOM 680 C CA . LYS A 1 86 ? -10.273 -22.781 -10.68 1 71.94 86 LYS A CA 1
ATOM 681 C C . LYS A 1 86 ? -10.141 -24.031 -11.555 1 71.94 86 LYS A C 1
ATOM 683 O O . LYS A 1 86 ? -9.461 -24.984 -11.18 1 71.94 86 LYS A O 1
ATOM 688 N N . ALA A 1 87 ? -10.844 -23.969 -12.578 1 73.94 87 ALA A N 1
ATOM 689 C CA . ALA A 1 87 ? -10.75 -25.078 -13.508 1 73.94 87 ALA A CA 1
ATOM 690 C C . ALA A 1 87 ? -9.344 -25.188 -14.109 1 73.94 87 ALA A C 1
ATOM 692 O O . ALA A 1 87 ? -8.633 -24.188 -14.211 1 73.94 87 ALA A O 1
ATOM 693 N N . PRO A 1 88 ? -9.008 -26.406 -14.438 1 73.62 88 PRO A N 1
ATOM 694 C CA . PRO A 1 88 ? -7.715 -26.547 -15.109 1 73.62 88 PRO A CA 1
ATOM 695 C C . PRO A 1 88 ? -7.613 -25.688 -16.375 1 73.62 88 PRO A C 1
ATOM 697 O O . PRO A 1 88 ? -8.617 -25.484 -17.062 1 73.62 88 PRO A O 1
ATOM 700 N N . PRO A 1 89 ? -6.523 -25.219 -16.562 1 69.94 89 PRO A N 1
ATOM 701 C CA . PRO A 1 89 ? -6.328 -24.328 -17.719 1 69.94 89 PRO A CA 1
ATOM 702 C C . PRO A 1 89 ? -6.707 -25 -19.047 1 69.94 89 PRO A C 1
ATOM 704 O O . PRO A 1 89 ? -7.07 -24.312 -20 1 69.94 89 PRO A O 1
ATOM 707 N N . GLU A 1 90 ? -6.492 -26.359 -19.031 1 79.88 90 GLU A N 1
ATOM 708 C CA . GLU A 1 90 ? -6.812 -27.078 -20.25 1 79.88 90 GLU A CA 1
ATOM 709 C C . GLU A 1 90 ? -7.789 -28.219 -19.984 1 79.88 90 GLU A C 1
ATOM 711 O O . GLU A 1 90 ? -7.516 -29.094 -19.156 1 79.88 90 GLU A O 1
ATOM 716 N N . ALA A 1 91 ? -8.992 -28.047 -20.594 1 83.94 91 ALA A N 1
ATOM 717 C CA . ALA A 1 91 ? -10.016 -29.094 -20.516 1 83.94 91 ALA A CA 1
ATOM 718 C C . ALA A 1 91 ? -10.227 -29.75 -21.875 1 83.94 91 ALA A C 1
ATOM 720 O O . ALA A 1 91 ? -9.992 -29.125 -22.922 1 83.94 91 ALA A O 1
ATOM 721 N N . PRO A 1 92 ? -10.617 -31.047 -21.859 1 91.19 92 PRO A N 1
ATOM 722 C CA . PRO A 1 92 ? -10.891 -31.719 -23.125 1 91.19 92 PRO A CA 1
ATOM 723 C C . PRO A 1 92 ? -11.977 -31.016 -23.938 1 91.19 92 PRO A C 1
ATOM 725 O O . PRO A 1 92 ? -12.875 -30.391 -23.375 1 91.19 92 PRO A O 1
ATOM 728 N N . ASP A 1 93 ? -11.859 -31.047 -25.203 1 91.62 93 ASP A N 1
ATOM 729 C CA . ASP A 1 93 ? -12.844 -30.547 -26.156 1 91.62 93 ASP A CA 1
ATOM 730 C C . ASP A 1 93 ? -12.992 -31.516 -27.328 1 91.62 93 ASP A C 1
ATOM 732 O O . ASP A 1 93 ? -12.555 -32.656 -27.266 1 91.62 93 ASP A O 1
ATOM 736 N N . ASP A 1 94 ? -13.68 -31.078 -28.391 1 93.19 94 ASP A N 1
ATOM 737 C CA . ASP A 1 94 ? -13.961 -31.969 -29.516 1 93.19 94 ASP A CA 1
ATOM 738 C C . ASP A 1 94 ? -12.68 -32.375 -30.234 1 93.19 94 ASP A C 1
ATOM 740 O O . ASP A 1 94 ? -12.578 -33.5 -30.75 1 93.19 94 ASP A O 1
ATOM 744 N N . GLN A 1 95 ? -11.695 -31.5 -30.203 1 93.38 95 GLN A N 1
ATOM 745 C CA . GLN A 1 95 ? -10.438 -31.766 -30.906 1 93.38 95 GLN A CA 1
ATOM 746 C C . GLN A 1 95 ? -9.523 -32.656 -30.078 1 93.38 95 GLN A C 1
ATOM 748 O O . GLN A 1 95 ? -8.789 -33.469 -30.609 1 93.38 95 GLN A O 1
ATOM 753 N N . PHE A 1 96 ? -9.547 -32.438 -28.781 1 95.75 96 PHE A N 1
ATOM 754 C CA . PHE A 1 96 ? -8.773 -33.219 -27.812 1 95.75 96 PHE A CA 1
ATOM 755 C C . PHE A 1 96 ? -9.68 -33.781 -26.719 1 95.75 96 PHE A C 1
ATOM 757 O O . PHE A 1 96 ? -9.711 -33.25 -25.609 1 95.75 96 PHE A O 1
ATOM 764 N N . PRO A 1 97 ? -10.172 -34.875 -26.906 1 95.44 97 PRO A N 1
ATOM 765 C CA . PRO A 1 97 ? -11.32 -35.281 -26.094 1 95.44 97 PRO A CA 1
ATOM 766 C C . PRO A 1 97 ? -10.922 -36.031 -24.828 1 95.44 97 PRO A C 1
ATOM 768 O O . PRO A 1 97 ? -11.773 -36.312 -23.984 1 95.44 97 PRO A O 1
ATOM 771 N N . LEU A 1 98 ? -9.742 -36.375 -24.656 1 96.38 98 LEU A N 1
ATOM 772 C CA . LEU A 1 98 ? -9.352 -37.219 -23.547 1 96.38 98 LEU A CA 1
ATOM 773 C C . LEU A 1 98 ? -8.516 -36.438 -22.531 1 96.38 98 LEU A C 1
ATOM 775 O O . LEU A 1 98 ? -7.68 -35.625 -22.922 1 96.38 98 LEU A O 1
ATOM 779 N N . PHE A 1 99 ? -8.703 -36.75 -21.25 1 94.44 99 PHE A N 1
ATOM 780 C CA . PHE A 1 99 ? -7.863 -36.219 -20.188 1 94.44 99 PHE A CA 1
ATOM 781 C C . PHE A 1 99 ? -6.547 -36.969 -20.078 1 94.44 99 PHE A C 1
ATOM 783 O O . PHE A 1 99 ? -6.539 -38.188 -20.062 1 94.44 99 PHE A O 1
ATOM 790 N N . LEU A 1 100 ? -5.531 -36.25 -19.938 1 94.31 100 LEU A N 1
ATOM 791 C CA . LEU A 1 100 ? -4.219 -36.844 -19.75 1 94.31 100 LEU A CA 1
ATOM 792 C C . LEU A 1 100 ? -3.783 -36.781 -18.297 1 94.31 100 LEU A C 1
ATOM 794 O O . LEU A 1 100 ? -3.867 -35.688 -17.688 1 94.31 100 LEU A O 1
ATOM 798 N N . SER A 1 101 ? -3.355 -37.844 -17.719 1 92.25 101 SER A N 1
ATOM 799 C CA . SER A 1 101 ? -2.662 -37.906 -16.422 1 92.25 101 SER A CA 1
ATOM 800 C C . SER A 1 101 ? -1.294 -38.562 -16.562 1 92.25 101 SER A C 1
ATOM 802 O O . SER A 1 101 ? -1.136 -39.531 -17.312 1 92.25 101 SER A O 1
ATOM 804 N N . THR A 1 102 ? -0.391 -37.969 -15.93 1 91.25 102 THR A N 1
ATOM 805 C CA . THR A 1 102 ? 0.929 -38.594 -15.891 1 91.25 102 THR A CA 1
ATOM 806 C C . THR A 1 102 ? 1.239 -39.094 -14.492 1 91.25 102 THR A C 1
ATOM 808 O O . THR A 1 102 ? 0.642 -38.656 -13.508 1 91.25 102 THR A O 1
ATOM 811 N N . GLY A 1 103 ? 2.102 -40.062 -14.445 1 89.88 103 GLY A N 1
ATOM 812 C CA . GLY A 1 103 ? 2.436 -40.625 -13.141 1 89.88 103 GLY A CA 1
ATOM 813 C C . GLY A 1 103 ? 3.58 -41.625 -13.195 1 89.88 103 GLY A C 1
ATOM 814 O O . GLY A 1 103 ? 4.414 -41.562 -14.102 1 89.88 103 GLY A O 1
ATOM 815 N N . ARG A 1 104 ? 3.607 -42.312 -12.109 1 89.19 104 ARG A N 1
ATOM 816 C CA . ARG A 1 104 ? 4.734 -43.219 -11.938 1 89.19 104 ARG A CA 1
ATOM 817 C C . ARG A 1 104 ? 4.277 -44.688 -12.023 1 89.19 104 ARG A C 1
ATOM 819 O O . ARG A 1 104 ? 3.123 -45 -11.719 1 89.19 104 ARG A O 1
ATOM 826 N N . ASN A 1 105 ? 5.16 -45.438 -12.578 1 88.5 105 ASN A N 1
ATOM 827 C CA . ASN A 1 105 ? 5.062 -46.906 -12.43 1 88.5 105 ASN A CA 1
ATOM 828 C C . ASN A 1 105 ? 5.957 -47.406 -11.305 1 88.5 105 ASN A C 1
ATOM 830 O O . ASN A 1 105 ? 7.039 -46.875 -11.07 1 88.5 105 ASN A O 1
ATOM 834 N N . VAL A 1 106 ? 5.48 -48.438 -10.633 1 88 106 VAL A N 1
ATOM 835 C CA . VAL A 1 106 ? 6.113 -48.906 -9.406 1 88 106 VAL A CA 1
ATOM 836 C C . VAL A 1 106 ? 7.539 -49.375 -9.703 1 88 106 VAL A C 1
ATOM 838 O O . VAL A 1 106 ? 8.406 -49.344 -8.828 1 88 106 VAL A O 1
ATOM 841 N N . PHE A 1 107 ? 7.898 -49.719 -10.883 1 89.88 107 PHE A N 1
ATOM 842 C CA . PHE A 1 107 ? 9.172 -50.344 -11.219 1 89.88 107 PHE A CA 1
ATOM 843 C C . PHE A 1 107 ? 10.266 -49.281 -11.391 1 89.88 107 PHE A C 1
ATOM 845 O O . PHE A 1 107 ? 11.453 -49.594 -11.289 1 89.88 107 PHE A O 1
ATOM 852 N N . HIS A 1 108 ? 9.875 -48.094 -11.711 1 89.81 108 HIS A N 1
ATOM 853 C CA . HIS A 1 108 ? 10.891 -47.062 -11.992 1 89.81 108 HIS A CA 1
ATOM 854 C C . HIS A 1 108 ? 10.766 -45.875 -11.031 1 89.81 108 HIS A C 1
ATOM 856 O O . HIS A 1 108 ? 9.672 -45.562 -10.562 1 89.81 108 HIS A O 1
ATOM 862 N N . PHE A 1 109 ? 11.984 -45.344 -10.805 1 86.62 109 PHE A N 1
ATOM 863 C CA . PHE A 1 109 ? 12.07 -44.156 -10.008 1 86.62 109 PHE A CA 1
ATOM 864 C C . PHE A 1 109 ? 12.445 -42.938 -10.883 1 86.62 109 PHE A C 1
ATOM 866 O O . PHE A 1 109 ? 13.484 -42.969 -11.539 1 86.62 109 PHE A O 1
ATOM 873 N N . HIS A 1 110 ? 11.578 -41.938 -10.852 1 83.06 110 HIS A N 1
ATOM 874 C CA . HIS A 1 110 ? 11.766 -40.656 -11.562 1 83.06 110 HIS A CA 1
ATOM 875 C C . HIS A 1 110 ? 12.18 -40.906 -13.008 1 83.06 110 HIS A C 1
ATOM 877 O O . HIS A 1 110 ? 11.477 -41.594 -13.758 1 83.06 110 HIS A O 1
ATOM 883 N N . THR A 1 111 ? 13.352 -40.5 -13.43 1 82.25 111 THR A N 1
ATOM 884 C CA . THR A 1 111 ? 13.734 -40.5 -14.844 1 82.25 111 THR A CA 1
ATOM 885 C C . THR A 1 111 ? 14.578 -41.719 -15.156 1 82.25 111 THR A C 1
ATOM 887 O O . THR A 1 111 ? 15.266 -41.781 -16.188 1 82.25 111 THR A O 1
ATOM 890 N N . ARG A 1 112 ? 14.672 -42.781 -14.344 1 84.5 112 ARG A N 1
ATOM 891 C CA . ARG A 1 112 ? 15.219 -44.125 -14.578 1 84.5 112 ARG A CA 1
ATOM 892 C C . ARG A 1 112 ? 16.75 -44.062 -14.68 1 84.5 112 ARG A C 1
ATOM 894 O O . ARG A 1 112 ? 17.359 -44.969 -15.25 1 84.5 112 ARG A O 1
ATOM 901 N N . THR A 1 113 ? 17.328 -43 -14.133 1 80.75 113 THR A N 1
ATOM 902 C CA . THR A 1 113 ? 18.781 -42.906 -14.234 1 80.75 113 THR A CA 1
ATOM 903 C C . THR A 1 113 ? 19.453 -44.094 -13.539 1 80.75 113 THR A C 1
ATOM 905 O O . THR A 1 113 ? 20.469 -44.594 -14 1 80.75 113 THR A O 1
ATOM 908 N N . LYS A 1 114 ? 18.828 -44.531 -12.492 1 84.44 114 LYS A N 1
ATOM 909 C CA . LYS A 1 114 ? 19.375 -45.688 -11.758 1 84.44 114 LYS A CA 1
ATOM 910 C C . LYS A 1 114 ? 18.578 -46.938 -12.055 1 84.44 114 LYS A C 1
ATOM 912 O O . LYS A 1 114 ? 19.156 -47.969 -12.422 1 84.44 114 LYS A O 1
ATOM 917 N N . THR A 1 115 ? 17.344 -46.844 -12.008 1 87.19 115 THR A N 1
ATOM 918 C CA . THR A 1 115 ? 16.5 -48.031 -12.141 1 87.19 115 THR A CA 1
ATOM 919 C C . THR A 1 115 ? 16.516 -48.562 -13.57 1 87.19 115 THR A C 1
ATOM 921 O O . THR A 1 115 ? 16.328 -49.75 -13.812 1 87.19 115 THR A O 1
ATOM 924 N N . GLY A 1 116 ? 16.734 -47.688 -14.461 1 85.06 116 GLY A N 1
ATOM 925 C CA . GLY A 1 116 ? 16.844 -48.094 -15.852 1 85.06 116 GLY A CA 1
ATOM 926 C C . GLY A 1 116 ? 18.047 -48.969 -16.125 1 85.06 116 GLY A C 1
ATOM 927 O O . GLY A 1 116 ? 18.062 -49.719 -17.109 1 85.06 116 GLY A O 1
ATOM 928 N N . ARG A 1 117 ? 18.938 -48.906 -15.18 1 86 117 ARG A N 1
ATOM 929 C CA . ARG A 1 117 ? 20.188 -49.656 -15.344 1 86 117 ARG A CA 1
ATOM 930 C C . ARG A 1 117 ? 20.078 -51.031 -14.664 1 86 117 ARG A C 1
ATOM 932 O O . ARG A 1 117 ? 20.922 -51.906 -14.875 1 86 117 ARG A O 1
ATOM 939 N N . ALA A 1 118 ? 19.109 -51.125 -13.875 1 90 118 ALA A N 1
ATOM 940 C CA . ALA A 1 118 ? 18.859 -52.438 -13.234 1 90 118 ALA A CA 1
ATOM 941 C C . ALA A 1 118 ? 18.094 -53.344 -14.172 1 90 118 ALA A C 1
ATOM 943 O O . ALA A 1 118 ? 16.953 -53.062 -14.539 1 90 118 ALA A O 1
ATOM 944 N N . ARG A 1 119 ? 18.641 -54.531 -14.516 1 90.38 119 ARG A N 1
ATOM 945 C CA . ARG A 1 119 ? 18.109 -55.438 -15.531 1 90.38 119 ARG A CA 1
ATOM 946 C C . ARG A 1 119 ? 16.703 -55.875 -15.172 1 90.38 119 ARG A C 1
ATOM 948 O O . ARG A 1 119 ? 15.805 -55.875 -16.016 1 90.38 119 ARG A O 1
ATOM 955 N N . ARG A 1 120 ? 16.484 -56.281 -13.977 1 91.25 120 ARG A N 1
ATOM 956 C CA . ARG A 1 120 ? 15.188 -56.812 -13.562 1 91.25 120 ARG A CA 1
ATOM 957 C C . ARG A 1 120 ? 14.102 -55.75 -13.688 1 91.25 120 ARG A C 1
ATOM 959 O O . ARG A 1 120 ? 12.992 -56.062 -14.141 1 91.25 120 ARG A O 1
ATOM 966 N N . LEU A 1 121 ? 14.453 -54.562 -13.242 1 90.94 121 LEU A N 1
ATOM 967 C CA . LEU A 1 121 ? 13.477 -53.5 -13.273 1 90.94 121 LEU A CA 1
ATOM 968 C C . LEU A 1 121 ? 13.188 -53.062 -14.711 1 90.94 121 LEU A C 1
ATOM 970 O O . LEU A 1 121 ? 12.039 -52.812 -15.07 1 90.94 121 LEU A O 1
ATOM 974 N N . GLN A 1 122 ? 14.203 -53.062 -15.461 1 89.44 122 GLN A N 1
ATOM 975 C CA . GLN A 1 122 ? 14.047 -52.688 -16.859 1 89.44 122 GLN A CA 1
ATOM 976 C C . GLN A 1 122 ? 13.234 -53.719 -17.625 1 89.44 122 GLN A C 1
ATOM 978 O O . GLN A 1 122 ? 12.453 -53.375 -18.516 1 89.44 122 GLN A O 1
ATOM 983 N N . GLN A 1 123 ? 13.43 -54.906 -17.328 1 91.19 123 GLN A N 1
ATOM 984 C CA . GLN A 1 123 ? 12.68 -55.969 -18 1 91.19 123 GLN A CA 1
ATOM 985 C C . GLN A 1 123 ? 11.211 -55.969 -17.594 1 91.19 123 GLN A C 1
ATOM 987 O O . GLN A 1 123 ? 10.328 -56.281 -18.391 1 91.19 123 GLN A O 1
ATOM 992 N N . ALA A 1 124 ? 10.977 -55.594 -16.406 1 90.88 124 ALA A N 1
ATOM 993 C CA . ALA A 1 124 ? 9.609 -55.531 -15.891 1 90.88 124 ALA A CA 1
ATOM 994 C C . ALA A 1 124 ? 8.812 -54.406 -16.547 1 90.88 124 ALA A C 1
ATOM 996 O O . ALA A 1 124 ? 7.598 -54.531 -16.719 1 90.88 124 ALA A O 1
ATOM 997 N N . ASP A 1 125 ? 9.461 -53.312 -16.859 1 90.56 125 ASP A N 1
ATOM 998 C CA . ASP A 1 125 ? 8.844 -52.188 -17.516 1 90.56 125 ASP A CA 1
ATOM 999 C C . ASP A 1 125 ? 9.797 -51.531 -18.516 1 90.56 125 ASP A C 1
ATOM 1001 O O . ASP A 1 125 ? 10.383 -50.469 -18.25 1 90.56 125 ASP A O 1
ATOM 1005 N N . PRO A 1 126 ? 9.898 -52.031 -19.672 1 87.31 126 PRO A N 1
ATOM 1006 C CA . PRO A 1 126 ? 10.984 -51.688 -20.594 1 87.31 126 PRO A CA 1
ATOM 1007 C C . PRO A 1 126 ? 10.664 -50.438 -21.438 1 87.31 126 PRO A C 1
ATOM 1009 O O . PRO A 1 126 ? 11.578 -49.812 -21.969 1 87.31 126 PRO A O 1
ATOM 1012 N N . GLN A 1 127 ? 9.383 -50.156 -21.594 1 88.06 127 GLN A N 1
ATOM 1013 C CA . GLN A 1 127 ? 9.023 -49.062 -22.469 1 88.06 127 GLN A CA 1
ATOM 1014 C C . GLN A 1 127 ? 7.77 -48.344 -21.969 1 88.06 127 GLN A C 1
ATOM 1016 O O . GLN A 1 127 ? 6.965 -48.906 -21.25 1 88.06 127 GLN A O 1
ATOM 1021 N N . PRO A 1 128 ? 7.629 -47.094 -22.359 1 91 128 PRO A N 1
ATOM 1022 C CA . PRO A 1 128 ? 6.406 -46.375 -21.984 1 91 128 PRO A CA 1
ATOM 1023 C C . PRO A 1 128 ? 5.18 -46.844 -22.75 1 91 128 PRO A C 1
ATOM 1025 O O . PRO A 1 128 ? 5.312 -47.562 -23.766 1 91 128 PRO A O 1
ATOM 1028 N N . PHE A 1 129 ? 4.035 -46.562 -22.25 1 94.12 129 PHE A N 1
ATOM 1029 C CA . PHE A 1 129 ? 2.76 -46.906 -22.859 1 94.12 129 PHE A CA 1
ATOM 1030 C C . PHE A 1 129 ? 1.706 -45.844 -22.578 1 94.12 129 PHE A C 1
ATOM 1032 O O . PHE A 1 129 ? 1.924 -44.938 -21.75 1 94.12 129 PHE A O 1
ATOM 1039 N N . VAL A 1 130 ? 0.649 -45.906 -23.25 1 96.38 130 VAL A N 1
ATOM 1040 C CA . VAL A 1 130 ? -0.532 -45.094 -22.938 1 96.38 130 VAL A CA 1
ATOM 1041 C C . VAL A 1 130 ? -1.681 -46.031 -22.516 1 96.38 130 VAL A C 1
ATOM 1043 O O . VAL A 1 130 ? -2.07 -46.906 -23.266 1 96.38 130 VAL A O 1
ATOM 1046 N N . ARG A 1 131 ? -2.115 -45.781 -21.328 1 96.88 131 ARG A N 1
ATOM 1047 C CA . ARG A 1 131 ? -3.236 -46.562 -20.828 1 96.88 131 ARG A CA 1
ATOM 1048 C C . ARG A 1 131 ? -4.566 -45.906 -21.156 1 96.88 131 ARG A C 1
ATOM 1050 O O . ARG A 1 131 ? -4.719 -44.688 -20.984 1 96.88 131 ARG A O 1
ATOM 1057 N N . MET A 1 132 ? -5.488 -46.625 -21.641 1 96.75 132 MET A N 1
ATOM 1058 C CA . MET A 1 132 ? -6.82 -46.094 -21.938 1 96.75 132 MET A CA 1
ATOM 1059 C C . MET A 1 132 ? -7.895 -47.125 -21.594 1 96.75 132 MET A C 1
ATOM 1061 O O . MET A 1 132 ? -7.598 -48.312 -21.438 1 96.75 132 MET A O 1
ATOM 1065 N N . SER A 1 133 ? -9.102 -46.688 -21.516 1 97.19 133 SER A N 1
ATOM 1066 C CA . SER A 1 133 ? -10.211 -47.562 -21.141 1 97.19 133 SER A CA 1
ATOM 1067 C C . SER A 1 133 ? -10.648 -48.438 -22.297 1 97.19 133 SER A C 1
ATOM 1069 O O . SER A 1 133 ? -10.32 -48.156 -23.453 1 97.19 133 SER A O 1
ATOM 1071 N N . ASP A 1 134 ? -11.344 -49.5 -21.906 1 96.69 134 ASP A N 1
ATOM 1072 C CA . ASP A 1 134 ? -11.883 -50.406 -22.906 1 96.69 134 ASP A CA 1
ATOM 1073 C C . ASP A 1 134 ? -12.828 -49.656 -23.859 1 96.69 134 ASP A C 1
ATOM 1075 O O . ASP A 1 134 ? -12.773 -49.844 -25.078 1 96.69 134 ASP A O 1
ATOM 1079 N N . ALA A 1 135 ? -13.578 -48.906 -23.234 1 96.62 135 ALA A N 1
ATOM 1080 C CA . ALA A 1 135 ? -14.57 -48.156 -24.016 1 96.62 135 ALA A CA 1
ATOM 1081 C C . ALA A 1 135 ? -13.898 -47.219 -25 1 96.62 135 ALA A C 1
ATOM 1083 O O . ALA A 1 135 ? -14.281 -47.156 -26.172 1 96.62 135 ALA A O 1
ATOM 1084 N N . ASP A 1 136 ? -12.953 -46.5 -24.516 1 96.81 136 ASP A N 1
ATOM 1085 C CA . ASP A 1 136 ? -12.25 -45.562 -25.375 1 96.81 136 ASP A CA 1
ATOM 1086 C C . ASP A 1 136 ? -11.484 -46.281 -26.484 1 96.81 136 ASP A C 1
ATOM 1088 O O . ASP A 1 136 ? -11.445 -45.812 -27.625 1 96.81 136 ASP A O 1
ATOM 1092 N N . ALA A 1 137 ? -10.844 -47.406 -26.203 1 96.56 137 ALA A N 1
ATOM 1093 C CA . ALA A 1 137 ? -10.109 -48.188 -27.172 1 96.56 137 ALA A CA 1
ATOM 1094 C C . ALA A 1 137 ? -11.039 -48.719 -28.266 1 96.56 137 ALA A C 1
ATOM 1096 O O . ALA A 1 137 ? -10.695 -48.688 -29.453 1 96.56 137 ALA A O 1
ATOM 1097 N N . ARG A 1 138 ? -12.18 -49.156 -27.859 1 95.56 138 ARG A N 1
ATOM 1098 C CA . ARG A 1 138 ? -13.164 -49.656 -28.812 1 95.56 138 ARG A CA 1
ATOM 1099 C C . ARG A 1 138 ? -13.648 -48.562 -29.75 1 95.56 138 ARG A C 1
ATOM 1101 O O . ARG A 1 138 ? -13.812 -48.781 -30.953 1 95.56 138 ARG A O 1
ATOM 1108 N N . ALA A 1 139 ? -13.875 -47.469 -29.172 1 95 139 ALA A N 1
ATOM 1109 C CA . ALA A 1 139 ? -14.352 -46.344 -29.953 1 95 139 ALA A CA 1
ATOM 1110 C C . ALA A 1 139 ? -13.344 -45.938 -31.031 1 95 139 ALA A C 1
ATOM 1112 O O . ALA A 1 139 ? -13.727 -45.469 -32.094 1 95 139 ALA A O 1
ATOM 1113 N N . LEU A 1 140 ? -12.117 -46.156 -30.766 1 94.56 140 LEU A N 1
ATOM 1114 C CA . LEU A 1 140 ? -11.062 -45.781 -31.703 1 94.56 140 LEU A CA 1
ATOM 1115 C C . LEU A 1 140 ? -10.57 -47 -32.469 1 94.56 140 LEU A C 1
ATOM 1117 O O . LEU A 1 140 ? -9.625 -46.875 -33.25 1 94.56 140 LEU A O 1
ATOM 1121 N N . TYR A 1 141 ? -11.086 -48.156 -32.25 1 94.81 141 TYR A N 1
ATOM 1122 C CA . TYR A 1 141 ? -10.75 -49.406 -32.906 1 94.81 141 TYR A CA 1
ATOM 1123 C C . TYR A 1 141 ? -9.289 -49.781 -32.688 1 94.81 141 TYR A C 1
ATOM 1125 O O . TYR A 1 141 ? -8.57 -50.125 -33.625 1 94.81 141 TYR A O 1
ATOM 1133 N N . LEU A 1 142 ? -8.961 -49.688 -31.406 1 95.12 142 LEU A N 1
ATOM 1134 C CA . LEU A 1 142 ? -7.578 -50 -31.062 1 95.12 142 LEU A CA 1
ATOM 1135 C C . LEU A 1 142 ? -7.488 -51.344 -30.391 1 95.12 142 LEU A C 1
ATOM 1137 O O . LEU A 1 142 ? -8.43 -51.781 -29.719 1 95.12 142 LEU A O 1
ATOM 1141 N N . THR A 1 143 ? -6.289 -51.969 -30.594 1 94.81 143 THR A N 1
ATOM 1142 C CA . THR A 1 143 ? -6.02 -53.25 -29.953 1 94.81 143 THR A CA 1
ATOM 1143 C C . THR A 1 143 ? -4.836 -53.125 -29 1 94.81 143 THR A C 1
ATOM 1145 O O . THR A 1 143 ? -4.035 -52.219 -29.094 1 94.81 143 THR A O 1
ATOM 1148 N N . GLU A 1 144 ? -4.793 -54.062 -28.109 1 95.56 144 GLU A N 1
ATOM 1149 C CA . GLU A 1 144 ? -3.73 -54.094 -27.109 1 95.56 144 GLU A CA 1
ATOM 1150 C C . GLU A 1 144 ? -2.354 -54.094 -27.766 1 95.56 144 GLU A C 1
ATOM 1152 O O . GLU A 1 144 ? -2.084 -54.906 -28.672 1 95.56 144 GLU A O 1
ATOM 1157 N N . GLY A 1 145 ? -1.501 -53.156 -27.312 1 94.38 145 GLY A N 1
ATOM 1158 C CA . GLY A 1 145 ? -0.125 -53.125 -27.781 1 94.38 145 GLY A CA 1
ATOM 1159 C C . GLY A 1 145 ? 0.047 -52.344 -29.078 1 94.38 145 GLY A C 1
ATOM 1160 O O . GLY A 1 145 ? 1.173 -52.125 -29.516 1 94.38 145 GLY A O 1
ATOM 1161 N N . GLU A 1 146 ? -1.043 -51.938 -29.672 1 93 146 GLU A N 1
ATOM 1162 C CA . GLU A 1 146 ? -0.986 -51.188 -30.922 1 93 146 GLU A CA 1
ATOM 1163 C C . GLU A 1 146 ? -0.314 -49.812 -30.719 1 93 146 GLU A C 1
ATOM 1165 O O . GLU A 1 146 ? -0.549 -49.156 -29.703 1 93 146 GLU A O 1
ATOM 1170 N N . MET A 1 147 ? 0.614 -49.5 -31.641 1 92.75 147 MET A N 1
ATOM 1171 C CA . MET A 1 147 ? 1.273 -48.219 -31.594 1 92.75 147 MET A CA 1
ATOM 1172 C C . MET A 1 147 ? 0.315 -47.094 -32 1 92.75 147 MET A C 1
ATOM 1174 O O . MET A 1 147 ? -0.382 -47.219 -33 1 92.75 147 MET A O 1
ATOM 1178 N N . VAL A 1 148 ? 0.283 -46.062 -31.172 1 94.25 148 VAL A N 1
ATOM 1179 C CA . VAL A 1 148 ? -0.596 -44.938 -31.453 1 94.25 148 VAL A CA 1
ATOM 1180 C C . VAL A 1 148 ? 0.167 -43.625 -31.281 1 94.25 148 VAL A C 1
ATOM 1182 O O . VAL A 1 148 ? 1.226 -43.594 -30.641 1 94.25 148 VAL A O 1
ATOM 1185 N N . VAL A 1 149 ? -0.383 -42.594 -31.875 1 93.75 149 VAL A N 1
ATOM 1186 C CA . VAL A 1 149 ? 0.119 -41.25 -31.672 1 93.75 149 VAL A CA 1
ATOM 1187 C C . VAL A 1 149 ? -0.783 -40.5 -30.688 1 93.75 149 VAL A C 1
ATOM 1189 O O . VAL A 1 149 ? -1.99 -40.375 -30.906 1 93.75 149 VAL A O 1
ATOM 1192 N N . VAL A 1 150 ? -0.217 -40.156 -29.609 1 94.75 150 VAL A N 1
ATOM 1193 C CA . VAL A 1 150 ? -0.912 -39.312 -28.656 1 94.75 150 VAL A CA 1
ATOM 1194 C C . VAL A 1 150 ? -0.537 -37.844 -28.875 1 94.75 150 VAL A C 1
ATOM 1196 O O . VAL A 1 150 ? 0.635 -37.469 -28.781 1 94.75 150 VAL A O 1
ATOM 1199 N N . ARG A 1 151 ? -1.566 -37 -29.094 1 93.44 151 ARG A N 1
ATOM 1200 C CA . ARG A 1 151 ? -1.307 -35.594 -29.453 1 93.44 151 ARG A CA 1
ATOM 1201 C C . ARG A 1 151 ? -2.006 -34.656 -28.5 1 93.44 151 ARG A C 1
ATOM 1203 O O . ARG A 1 151 ? -3.164 -34.875 -28.141 1 93.44 151 ARG A O 1
ATOM 1210 N N . SER A 1 152 ? -1.251 -33.75 -28.094 1 92.81 152 SER A N 1
ATOM 1211 C CA . SER A 1 152 ? -1.81 -32.594 -27.391 1 92.81 152 SER A CA 1
ATOM 1212 C C . SER A 1 152 ? -1.698 -31.328 -28.234 1 92.81 152 SER A C 1
ATOM 1214 O O . SER A 1 152 ? -1.331 -31.391 -29.406 1 92.81 152 SER A O 1
ATOM 1216 N N . ARG A 1 153 ? -2.084 -30.219 -27.703 1 87.19 153 ARG A N 1
ATOM 1217 C CA . ARG A 1 153 ? -1.979 -28.938 -28.406 1 87.19 153 ARG A CA 1
ATOM 1218 C C . ARG A 1 153 ? -0.521 -28.531 -28.578 1 87.19 153 ARG A C 1
ATOM 1220 O O . ARG A 1 153 ? -0.208 -27.672 -29.406 1 87.19 153 ARG A O 1
ATOM 1227 N N . ARG A 1 154 ? 0.307 -29.172 -27.906 1 84.06 154 ARG A N 1
ATOM 1228 C CA . ARG A 1 154 ? 1.688 -28.703 -27.859 1 84.06 154 ARG A CA 1
ATOM 1229 C C . ARG A 1 154 ? 2.625 -29.703 -28.547 1 84.06 154 ARG A C 1
ATOM 1231 O O . ARG A 1 154 ? 3.691 -29.328 -29.031 1 84.06 154 ARG A O 1
ATOM 1238 N N . GLY A 1 155 ? 2.236 -30.938 -28.438 1 86.81 155 GLY A N 1
ATOM 1239 C CA . GLY A 1 155 ? 3.127 -31.938 -29 1 86.81 155 GLY A CA 1
ATOM 1240 C C . GLY A 1 155 ? 2.471 -33.312 -29.156 1 86.81 155 GLY A C 1
ATOM 1241 O O . GLY A 1 155 ? 1.249 -33.406 -29.047 1 86.81 155 GLY A O 1
ATOM 1242 N N . SER A 1 156 ? 3.42 -34.219 -29.578 1 91.25 156 SER A N 1
ATOM 1243 C CA . SER A 1 156 ? 2.914 -35.594 -29.781 1 91.25 156 SER A CA 1
ATOM 1244 C C . SER A 1 156 ? 3.959 -36.625 -29.406 1 91.25 156 SER A C 1
ATOM 1246 O O . SER A 1 156 ? 5.16 -36.344 -29.438 1 91.25 156 SER A O 1
ATOM 1248 N N . VAL A 1 157 ? 3.451 -37.75 -29 1 91.56 157 VAL A N 1
ATOM 1249 C CA . VAL A 1 157 ? 4.305 -38.906 -28.688 1 91.56 157 VAL A CA 1
ATOM 1250 C C . VAL A 1 157 ? 3.734 -40.156 -29.344 1 91.56 157 VAL A C 1
ATOM 1252 O O . VAL A 1 157 ? 2.555 -40.188 -29.703 1 91.56 157 VAL A O 1
ATOM 1255 N N . GLU A 1 158 ? 4.605 -41.125 -29.531 1 92.06 158 GLU A N 1
ATOM 1256 C CA . GLU A 1 158 ? 4.211 -42.406 -30.062 1 92.06 158 GLU A CA 1
ATOM 1257 C C . GLU A 1 158 ? 4.41 -43.5 -29.031 1 92.06 158 GLU A C 1
ATOM 1259 O O . GLU A 1 158 ? 5.539 -43.781 -28.609 1 92.06 158 GLU A O 1
ATOM 1264 N N . LEU A 1 159 ? 3.299 -44.156 -28.656 1 93.62 159 LEU A N 1
ATOM 1265 C CA . LEU A 1 159 ? 3.338 -45.125 -27.578 1 93.62 159 LEU A CA 1
ATOM 1266 C C . LEU A 1 159 ? 2.416 -46.312 -27.891 1 93.62 159 LEU A C 1
ATOM 1268 O O . LEU A 1 159 ? 1.41 -46.156 -28.578 1 93.62 159 LEU A O 1
ATOM 1272 N N . PRO A 1 160 ? 2.82 -47.469 -27.406 1 93.56 160 PRO A N 1
ATOM 1273 C CA . PRO A 1 160 ? 1.872 -48.594 -27.484 1 93.56 160 PRO A CA 1
ATOM 1274 C C . PRO A 1 160 ? 0.703 -48.438 -26.516 1 93.56 160 PRO A C 1
ATOM 1276 O O . PRO A 1 160 ? 0.881 -47.938 -25.391 1 93.56 160 PRO A O 1
ATOM 1279 N N . VAL A 1 161 ? -0.446 -48.938 -26.859 1 96.5 161 VAL A N 1
ATOM 1280 C CA . VAL A 1 161 ? -1.651 -48.781 -26.062 1 96.5 161 VAL A CA 1
ATOM 1281 C C . VAL A 1 161 ? -1.758 -49.938 -25.078 1 96.5 161 VAL A C 1
ATOM 1283 O O . VAL A 1 161 ? -1.468 -51.094 -25.422 1 96.5 161 VAL A O 1
ATOM 1286 N N . ARG A 1 162 ? -2.047 -49.719 -23.891 1 96.31 162 ARG A N 1
ATOM 1287 C CA . ARG A 1 162 ? -2.471 -50.688 -22.875 1 96.31 162 ARG A CA 1
ATOM 1288 C C . ARG A 1 162 ? -3.926 -50.438 -22.484 1 96.31 162 ARG A C 1
ATOM 1290 O O . ARG A 1 162 ? -4.293 -49.344 -22.062 1 96.31 162 ARG A O 1
ATOM 1297 N N . ILE A 1 163 ? -4.676 -51.438 -22.609 1 97.12 163 ILE A N 1
ATOM 1298 C CA . ILE A 1 163 ? -6.117 -51.25 -22.484 1 97.12 163 ILE A CA 1
ATOM 1299 C C . ILE A 1 163 ? -6.582 -51.75 -21.109 1 97.12 163 ILE A C 1
ATOM 1301 O O . ILE A 1 163 ? -6.223 -52.844 -20.672 1 97.12 163 ILE A O 1
ATOM 1305 N N . GLY A 1 164 ? -7.277 -50.812 -20.344 1 94.88 164 GLY A N 1
ATOM 1306 C CA . GLY A 1 164 ? -7.93 -51.188 -19.109 1 94.88 164 GLY A CA 1
ATOM 1307 C C . GLY A 1 164 ? -7.418 -50.406 -17.906 1 94.88 164 GLY A C 1
ATOM 1308 O O . GLY A 1 164 ? -6.594 -49.5 -18.047 1 94.88 164 GLY A O 1
ATOM 1309 N N . GLU A 1 165 ? -8.086 -50.562 -16.766 1 93.19 165 GLU A N 1
ATOM 1310 C CA . GLU A 1 165 ? -7.684 -50.094 -15.438 1 93.19 165 GLU A CA 1
ATOM 1311 C C . GLU A 1 165 ? -7.664 -48.562 -15.359 1 93.19 165 GLU A C 1
ATOM 1313 O O . GLU A 1 165 ? -6.785 -48 -14.719 1 93.19 165 GLU A O 1
ATOM 1318 N N . ILE A 1 166 ? -8.438 -47.906 -16.062 1 95.31 166 ILE A N 1
ATOM 1319 C CA . ILE A 1 166 ? -8.539 -46.438 -16.031 1 95.31 166 ILE A CA 1
ATOM 1320 C C . ILE A 1 166 ? -9.953 -46.031 -16.438 1 95.31 166 ILE A C 1
ATOM 1322 O O . ILE A 1 166 ? -10.648 -46.75 -17.125 1 95.31 166 ILE A O 1
ATOM 1326 N N . ASN A 1 167 ? -10.438 -44.969 -15.953 1 95 167 ASN A N 1
ATOM 1327 C CA . ASN A 1 167 ? -11.781 -44.469 -16.234 1 95 167 ASN A CA 1
ATOM 1328 C C . ASN A 1 167 ? -11.922 -44.031 -17.688 1 95 167 ASN A C 1
ATOM 1330 O O . ASN A 1 167 ? -10.953 -43.594 -18.312 1 95 167 ASN A O 1
ATOM 1334 N N . ASP A 1 168 ? -13.188 -44.031 -18.188 1 96.06 168 ASP A N 1
ATOM 1335 C CA . ASP A 1 168 ? -13.484 -43.531 -19.516 1 96.06 168 ASP A CA 1
ATOM 1336 C C . ASP A 1 168 ? -13.102 -42.062 -19.641 1 96.06 168 ASP A C 1
ATOM 1338 O O . ASP A 1 168 ? -13.297 -41.281 -18.703 1 96.06 168 ASP A O 1
ATOM 1342 N N . GLY A 1 169 ? -12.602 -41.812 -20.719 1 95.5 169 GLY A N 1
ATOM 1343 C CA . GLY A 1 169 ? -12.281 -40.406 -20.984 1 95.5 169 GLY A CA 1
ATOM 1344 C C . GLY A 1 169 ? -10.93 -40 -20.453 1 95.5 169 GLY A C 1
ATOM 1345 O O . GLY A 1 169 ? -10.531 -38.844 -20.609 1 95.5 169 GLY A O 1
ATOM 1346 N N . HIS A 1 170 ? -10.219 -40.938 -19.828 1 95.69 170 HIS A N 1
ATOM 1347 C CA . HIS A 1 170 ? -8.914 -40.625 -19.25 1 95.69 170 HIS A CA 1
ATOM 1348 C C . HIS A 1 170 ? -7.828 -41.5 -19.859 1 95.69 170 HIS A C 1
ATOM 1350 O O . HIS A 1 170 ? -8.062 -42.688 -20.156 1 95.69 170 HIS A O 1
ATOM 1356 N N . VAL A 1 171 ? -6.648 -40.938 -20.047 1 96.69 171 VAL A N 1
ATOM 1357 C CA . VAL A 1 171 ? -5.48 -41.719 -20.453 1 96.69 171 VAL A CA 1
ATOM 1358 C C . VAL A 1 171 ? -4.324 -41.438 -19.5 1 96.69 171 VAL A C 1
ATOM 1360 O O . VAL A 1 171 ? -4.262 -40.375 -18.875 1 96.69 171 VAL A O 1
ATOM 1363 N N . PHE A 1 172 ? -3.449 -42.375 -19.359 1 95.81 172 PHE A N 1
ATOM 1364 C CA . PHE A 1 172 ? -2.32 -42.281 -18.438 1 95.81 172 PHE A CA 1
ATOM 1365 C C . PHE A 1 172 ? -1.016 -42.625 -19.156 1 95.81 172 PHE A C 1
ATOM 1367 O O . PHE A 1 172 ? -0.939 -43.594 -19.891 1 95.81 172 PHE A O 1
ATOM 1374 N N . ILE A 1 173 ? -0.021 -41.844 -18.969 1 94.44 173 ILE A N 1
ATOM 1375 C CA . ILE A 1 173 ? 1.317 -42.062 -19.484 1 94.44 173 ILE A CA 1
ATOM 1376 C C . ILE A 1 173 ? 2.346 -41.938 -18.375 1 94.44 173 ILE A C 1
ATOM 1378 O O . ILE A 1 173 ? 2.424 -40.906 -17.703 1 94.44 173 ILE A O 1
ATOM 1382 N N . PRO A 1 174 ? 3.113 -42.969 -18.078 1 92.69 174 PRO A N 1
ATOM 1383 C CA . PRO A 1 174 ? 4.195 -42.812 -17.109 1 92.69 174 PRO A CA 1
ATOM 1384 C C . PRO A 1 174 ? 5.246 -41.781 -17.578 1 92.69 174 PRO A C 1
ATOM 1386 O O . PRO A 1 174 ? 5.602 -41.781 -18.75 1 92.69 174 PRO A O 1
ATOM 1389 N N . PHE A 1 175 ? 5.742 -41.031 -16.641 1 89.81 175 PHE A N 1
ATOM 1390 C CA . PHE A 1 175 ? 6.633 -39.938 -17.031 1 89.81 175 PHE A CA 1
ATOM 1391 C C . PHE A 1 175 ? 8.094 -40.375 -16.922 1 89.81 175 PHE A C 1
ATOM 1393 O O . PHE A 1 175 ? 9 -39.531 -17.031 1 89.81 175 PHE A O 1
ATOM 1400 N N . HIS A 1 176 ? 8.414 -41.625 -16.797 1 88.62 176 HIS A N 1
ATOM 1401 C CA . HIS A 1 176 ? 9.766 -42.125 -16.547 1 88.62 176 HIS A CA 1
ATOM 1402 C C . HIS A 1 176 ? 10.617 -42.062 -17.812 1 88.62 176 HIS A C 1
ATOM 1404 O O . HIS A 1 176 ? 11.836 -41.906 -17.734 1 88.62 176 HIS A O 1
ATOM 1410 N N . PHE A 1 177 ? 9.969 -42.156 -18.906 1 86.06 177 PHE A N 1
ATOM 1411 C CA . PHE A 1 177 ? 10.688 -42.406 -20.141 1 86.06 177 PHE A CA 1
ATOM 1412 C C . PHE A 1 177 ? 10.891 -41.125 -20.938 1 86.06 177 PHE A C 1
ATOM 1414 O O . PHE A 1 177 ? 9.914 -40.469 -21.312 1 86.06 177 PHE A O 1
ATOM 1421 N N . GLY A 1 178 ? 12.133 -40.719 -21.016 1 79 178 GLY A N 1
ATOM 1422 C CA . GLY A 1 178 ? 12.492 -39.531 -21.766 1 79 178 GLY A CA 1
ATOM 1423 C C . GLY A 1 178 ? 13.328 -39.844 -23 1 79 178 GLY A C 1
ATOM 1424 O O . GLY A 1 178 ? 13.234 -40.938 -23.562 1 79 178 GLY A O 1
ATOM 1425 N N . TYR A 1 179 ? 14.164 -38.844 -23.453 1 70.81 179 TYR A N 1
ATOM 1426 C CA . TYR A 1 179 ? 14.891 -38.938 -24.719 1 70.81 179 TYR A CA 1
ATOM 1427 C C . TYR A 1 179 ? 16.25 -39.594 -24.531 1 70.81 179 TYR A C 1
ATOM 1429 O O . TYR A 1 179 ? 16.812 -40.156 -25.469 1 70.81 179 TYR A O 1
ATOM 1437 N N . PHE A 1 180 ? 16.703 -39.594 -23.391 1 69.94 180 PHE A N 1
ATOM 1438 C CA . PHE A 1 180 ? 18.141 -39.844 -23.219 1 69.94 180 PHE A CA 1
ATOM 1439 C C . PHE A 1 180 ? 18.469 -41.312 -23.406 1 69.94 180 PHE A C 1
ATOM 1441 O O . PHE A 1 180 ? 19.594 -41.656 -23.75 1 69.94 180 PHE A O 1
ATOM 1448 N N . ASP A 1 181 ? 17.609 -42.25 -23.203 1 69.19 181 ASP A N 1
ATOM 1449 C CA . ASP A 1 181 ? 17.922 -43.656 -23.344 1 69.19 181 ASP A CA 1
ATOM 1450 C C . ASP A 1 181 ? 17.125 -44.281 -24.469 1 69.19 181 ASP A C 1
ATOM 1452 O O . ASP A 1 181 ? 17.047 -45.531 -24.562 1 69.19 181 ASP A O 1
ATOM 1456 N N . SER A 1 182 ? 16.609 -43.344 -25.25 1 74.12 182 SER A N 1
ATOM 1457 C CA . SER A 1 182 ? 15.781 -43.875 -26.344 1 74.12 182 SER A CA 1
ATOM 1458 C C . SER A 1 182 ? 16.641 -44.5 -27.438 1 74.12 182 SER A C 1
ATOM 1460 O O . SER A 1 182 ? 17.719 -43.969 -27.75 1 74.12 182 SER A O 1
ATOM 1462 N N . LYS A 1 183 ? 16.25 -45.688 -27.859 1 68.12 183 LYS A N 1
ATOM 1463 C CA . LYS A 1 183 ? 16.969 -46.375 -28.922 1 68.12 183 LYS A CA 1
ATOM 1464 C C . LYS A 1 183 ? 16.297 -46.188 -30.266 1 68.12 183 LYS A C 1
ATOM 1466 O O . LYS A 1 183 ? 16.812 -46.594 -31.297 1 68.12 183 LYS A O 1
ATOM 1471 N N . ASP A 1 184 ? 15.141 -45.594 -30.266 1 72.38 184 ASP A N 1
ATOM 1472 C CA . ASP A 1 184 ? 14.422 -45.312 -31.516 1 72.38 184 ASP A CA 1
ATOM 1473 C C . ASP A 1 184 ? 14.039 -43.844 -31.625 1 72.38 184 ASP A C 1
ATOM 1475 O O . ASP A 1 184 ? 14.133 -43.094 -30.641 1 72.38 184 ASP A O 1
ATOM 1479 N N . PRO A 1 185 ? 13.781 -43.344 -32.812 1 74.5 185 PRO A N 1
ATOM 1480 C CA . PRO A 1 185 ? 13.531 -41.938 -33.031 1 74.5 185 PRO A CA 1
ATOM 1481 C C . PRO A 1 185 ? 12.148 -41.5 -32.562 1 74.5 185 PRO A C 1
ATOM 1483 O O . PRO A 1 185 ? 11.773 -40.312 -32.75 1 74.5 185 PRO A O 1
ATOM 1486 N N . ARG A 1 186 ? 11.461 -42.344 -31.906 1 78.75 186 ARG A N 1
ATOM 1487 C CA . ARG A 1 186 ? 10.102 -42.031 -31.5 1 78.75 186 ARG A CA 1
ATOM 1488 C C . ARG A 1 186 ? 10.102 -41.156 -30.234 1 78.75 186 ARG A C 1
ATOM 1490 O O . ARG A 1 186 ? 10.891 -41.406 -29.328 1 78.75 186 ARG A O 1
ATOM 1497 N N . SER A 1 187 ? 9.211 -40.125 -30.281 1 83.25 187 SER A N 1
ATOM 1498 C CA . SER A 1 187 ? 9.008 -39.312 -29.078 1 83.25 187 SER A CA 1
ATOM 1499 C C . SER A 1 187 ? 8.219 -40.094 -28.031 1 83.25 187 SER A C 1
ATOM 1501 O O . SER A 1 187 ? 7.219 -40.75 -28.344 1 83.25 187 SER A O 1
ATOM 1503 N N . ARG A 1 188 ? 8.727 -40.062 -26.766 1 86.25 188 ARG A N 1
ATOM 1504 C CA . ARG A 1 188 ? 8.07 -40.906 -25.766 1 86.25 188 ARG A CA 1
ATOM 1505 C C . ARG A 1 188 ? 7.906 -40.156 -24.453 1 86.25 188 ARG A C 1
ATOM 1507 O O . ARG A 1 188 ? 7.367 -40.688 -23.484 1 86.25 188 ARG A O 1
ATOM 1514 N N . ALA A 1 189 ? 8.398 -38.969 -24.391 1 86.75 189 ALA A N 1
ATOM 1515 C CA . ALA A 1 189 ? 8.344 -38.219 -23.141 1 86.75 189 ALA A CA 1
ATOM 1516 C C . ALA A 1 189 ? 6.945 -37.656 -22.891 1 86.75 189 ALA A C 1
ATOM 1518 O O . ALA A 1 189 ? 6.449 -36.844 -23.688 1 86.75 189 ALA A O 1
ATOM 1519 N N . ALA A 1 190 ? 6.375 -38 -21.797 1 88.69 190 ALA A N 1
ATOM 1520 C CA . ALA A 1 190 ? 5.035 -37.531 -21.438 1 88.69 190 ALA A CA 1
ATOM 1521 C C . ALA A 1 190 ? 4.988 -36 -21.359 1 88.69 190 ALA A C 1
ATOM 1523 O O . ALA A 1 190 ? 3.963 -35.375 -21.672 1 88.69 190 ALA A O 1
ATOM 1524 N N . ASN A 1 191 ? 6.059 -35.406 -20.984 1 86.56 191 ASN A N 1
ATOM 1525 C CA . ASN A 1 191 ? 6.113 -33.938 -20.781 1 86.56 191 ASN A CA 1
ATOM 1526 C C . ASN A 1 191 ? 5.918 -33.188 -22.094 1 86.56 191 ASN A C 1
ATOM 1528 O O . ASN A 1 191 ? 5.66 -31.984 -22.078 1 86.56 191 ASN A O 1
ATOM 1532 N N . GLU A 1 192 ? 6.023 -33.844 -23.219 1 86.38 192 GLU A N 1
ATOM 1533 C CA . GLU A 1 192 ? 5.742 -33.219 -24.516 1 86.38 192 GLU A CA 1
ATOM 1534 C C . GLU A 1 192 ? 4.266 -32.844 -24.641 1 86.38 192 GLU A C 1
ATOM 1536 O O . GLU A 1 192 ? 3.9 -32 -25.469 1 86.38 192 GLU A O 1
ATOM 1541 N N . LEU A 1 193 ? 3.539 -33.469 -23.766 1 88.81 193 LEU A N 1
ATOM 1542 C CA . LEU A 1 193 ? 2.094 -33.312 -23.906 1 88.81 193 LEU A CA 1
ATOM 1543 C C . LEU A 1 193 ? 1.531 -32.406 -22.828 1 88.81 193 LEU A C 1
ATOM 1545 O O . LEU A 1 193 ? 0.364 -32 -22.891 1 88.81 193 LEU A O 1
ATOM 1549 N N . THR A 1 194 ? 2.301 -32.031 -21.859 1 86.06 194 THR A N 1
ATOM 1550 C CA . THR A 1 194 ? 1.771 -31.344 -20.688 1 86.06 194 THR A CA 1
ATOM 1551 C C . THR A 1 194 ? 1.918 -29.828 -20.812 1 86.06 194 THR A C 1
ATOM 1553 O O . THR A 1 194 ? 2.713 -29.359 -21.625 1 86.06 194 THR A O 1
ATOM 1556 N N . VAL A 1 195 ? 1.108 -29.141 -20.016 1 76.38 195 VAL A N 1
ATOM 1557 C CA . VAL A 1 195 ? 1.061 -27.688 -20.047 1 76.38 195 VAL A CA 1
ATOM 1558 C C . VAL A 1 195 ? 2.246 -27.125 -19.266 1 76.38 195 VAL A C 1
ATOM 1560 O O . VAL A 1 195 ? 2.604 -27.625 -18.203 1 76.38 195 VAL A O 1
ATOM 1563 N N . ALA A 1 196 ? 2.848 -26.125 -19.812 1 73.94 196 ALA A N 1
ATOM 1564 C CA . ALA A 1 196 ? 3.959 -25.438 -19.141 1 73.94 196 ALA A CA 1
ATOM 1565 C C . ALA A 1 196 ? 3.457 -24.359 -18.203 1 73.94 196 ALA A C 1
ATOM 1567 O O . ALA A 1 196 ? 3.689 -23.172 -18.422 1 73.94 196 ALA A O 1
ATOM 1568 N N . GLU A 1 197 ? 2.746 -24.75 -17.203 1 73.44 197 GLU A N 1
ATOM 1569 C CA . GLU A 1 197 ? 2.229 -23.844 -16.188 1 73.44 197 GLU A CA 1
ATOM 1570 C C . GLU A 1 197 ? 2.578 -24.328 -14.781 1 73.44 197 GLU A C 1
ATOM 1572 O O . GLU A 1 197 ? 3.006 -25.469 -14.609 1 73.44 197 GLU A O 1
ATOM 1577 N N . TRP A 1 198 ? 2.502 -23.438 -13.898 1 75.69 198 TRP A N 1
ATOM 1578 C CA . TRP A 1 198 ? 2.754 -23.828 -12.516 1 75.69 198 TRP A CA 1
ATOM 1579 C C . TRP A 1 198 ? 1.673 -23.281 -11.586 1 75.69 198 TRP A C 1
ATOM 1581 O O . TRP A 1 198 ? 0.962 -22.344 -11.938 1 75.69 198 TRP A O 1
ATOM 1591 N N . ASP A 1 199 ? 1.554 -23.906 -10.523 1 74.44 199 ASP A N 1
ATOM 1592 C CA . ASP A 1 199 ? 0.648 -23.453 -9.469 1 74.44 199 ASP A CA 1
ATOM 1593 C C . ASP A 1 199 ? 1.09 -22.094 -8.906 1 74.44 199 ASP A C 1
ATOM 1595 O O . ASP A 1 199 ? 2.264 -21.906 -8.586 1 74.44 199 ASP A O 1
ATOM 1599 N N . PRO A 1 200 ? 0.194 -21.172 -8.828 1 73.69 200 PRO A N 1
ATOM 1600 C CA . PRO A 1 200 ? 0.595 -19.828 -8.406 1 73.69 200 PRO A CA 1
ATOM 1601 C C . PRO A 1 200 ? 1.08 -19.781 -6.961 1 73.69 200 PRO A C 1
ATOM 1603 O O . PRO A 1 200 ? 1.814 -18.859 -6.578 1 73.69 200 PRO A O 1
ATOM 1606 N N . VAL A 1 201 ? 0.691 -20.734 -6.176 1 78.81 201 VAL A N 1
ATOM 1607 C CA . VAL A 1 201 ? 1.023 -20.703 -4.758 1 78.81 201 VAL A CA 1
ATOM 1608 C C . VAL A 1 201 ? 2.264 -21.562 -4.5 1 78.81 201 VAL A C 1
ATOM 1610 O O . VAL A 1 201 ? 3.301 -21.047 -4.074 1 78.81 201 VAL A O 1
ATOM 1613 N N . SER A 1 202 ? 2.271 -22.859 -4.891 1 79.31 202 SER A N 1
ATOM 1614 C CA . SER A 1 202 ? 3.357 -23.781 -4.598 1 79.31 202 SER A CA 1
ATOM 1615 C C . SER A 1 202 ? 4.477 -23.672 -5.625 1 79.31 202 SER A C 1
ATOM 1617 O O . SER A 1 202 ? 5.582 -24.172 -5.402 1 79.31 202 SER A O 1
ATOM 1619 N N . LYS A 1 203 ? 4.125 -23.094 -6.738 1 76.56 203 LYS A N 1
ATOM 1620 C CA . LYS A 1 203 ? 5.043 -22.938 -7.863 1 76.56 203 LYS A CA 1
ATOM 1621 C C . LYS A 1 203 ? 5.426 -24.297 -8.445 1 76.56 203 LYS A C 1
ATOM 1623 O O . LYS A 1 203 ? 6.422 -24.406 -9.164 1 76.56 203 LYS A O 1
ATOM 1628 N N . GLN A 1 204 ? 4.637 -25.266 -8.094 1 78.5 204 GLN A N 1
ATOM 1629 C CA . GLN A 1 204 ? 4.836 -26.594 -8.68 1 78.5 204 GLN A CA 1
ATOM 1630 C C . GLN A 1 204 ? 4.289 -26.641 -10.109 1 78.5 204 GLN A C 1
ATOM 1632 O O . GLN A 1 204 ? 3.217 -26.109 -10.391 1 78.5 204 GLN A O 1
ATOM 1637 N N . PRO A 1 205 ? 5.031 -27.234 -10.977 1 77.38 205 PRO A N 1
ATOM 1638 C CA . PRO A 1 205 ? 4.559 -27.375 -12.352 1 77.38 205 PRO A CA 1
ATOM 1639 C C . PRO A 1 205 ? 3.314 -28.25 -12.469 1 77.38 205 PRO A C 1
ATOM 1641 O O . PRO A 1 205 ? 3.145 -29.188 -11.695 1 77.38 205 PRO A O 1
ATOM 1644 N N . MET A 1 206 ? 2.557 -27.938 -13.414 1 73.75 206 MET A N 1
ATOM 1645 C CA . MET A 1 206 ? 1.318 -28.672 -13.648 1 73.75 206 MET A CA 1
ATOM 1646 C C . MET A 1 206 ? 1.517 -29.75 -14.719 1 73.75 206 MET A C 1
ATOM 1648 O O . MET A 1 206 ? 0.885 -29.688 -15.781 1 73.75 206 MET A O 1
ATOM 1652 N N . PHE A 1 207 ? 2.217 -30.766 -14.398 1 74.06 207 PHE A N 1
ATOM 1653 C CA . PHE A 1 207 ? 2.547 -31.797 -15.375 1 74.06 207 PHE A CA 1
ATOM 1654 C C . PHE A 1 207 ? 1.516 -32.938 -15.344 1 74.06 207 PHE A C 1
ATOM 1656 O O . PHE A 1 207 ? 1.608 -33.875 -16.109 1 74.06 207 PHE A O 1
ATOM 1663 N N . LYS A 1 208 ? 0.549 -32.75 -14.57 1 75.69 208 LYS A N 1
ATOM 1664 C CA . LYS A 1 208 ? -0.297 -33.906 -14.352 1 75.69 208 LYS A CA 1
ATOM 1665 C C . LYS A 1 208 ? -1.616 -33.781 -15.109 1 75.69 208 LYS A C 1
ATOM 1667 O O . LYS A 1 208 ? -2.504 -34.625 -14.969 1 75.69 208 LYS A O 1
ATOM 1672 N N . SER A 1 209 ? -1.631 -32.656 -15.852 1 74.81 209 SER A N 1
ATOM 1673 C CA . SER A 1 209 ? -2.924 -32.469 -16.5 1 74.81 209 SER A CA 1
ATOM 1674 C C . SER A 1 209 ? -2.754 -31.953 -17.922 1 74.81 209 SER A C 1
ATOM 1676 O O . SER A 1 209 ? -1.711 -31.391 -18.266 1 74.81 209 SER A O 1
ATOM 1678 N N . GLY A 1 210 ? -3.762 -32.312 -18.812 1 85.56 210 GLY A N 1
ATOM 1679 C CA . GLY A 1 210 ? -3.857 -31.875 -20.188 1 85.56 210 GLY A CA 1
ATOM 1680 C C . GLY A 1 210 ? -4.93 -32.594 -20.984 1 85.56 210 GLY A C 1
ATOM 1681 O O . GLY A 1 210 ? -5.574 -33.531 -20.469 1 85.56 210 GLY A O 1
ATOM 1682 N N . ALA A 1 211 ? -5.137 -32.094 -22.156 1 92.5 211 ALA A N 1
ATOM 1683 C CA . ALA A 1 211 ? -6.078 -32.719 -23.078 1 92.5 211 ALA A CA 1
ATOM 1684 C C . ALA A 1 211 ? -5.355 -33.312 -24.297 1 92.5 211 ALA A C 1
ATOM 1686 O O . ALA A 1 211 ? -4.453 -32.656 -24.844 1 92.5 211 ALA A O 1
ATOM 1687 N N . VAL A 1 212 ? -5.773 -34.562 -24.656 1 95.69 212 VAL A N 1
ATOM 1688 C CA . VAL A 1 212 ? -5.062 -35.188 -25.766 1 95.69 212 VAL A CA 1
ATOM 1689 C C . VAL A 1 212 ? -6.059 -35.906 -26.688 1 95.69 212 VAL A C 1
ATOM 1691 O O . VAL A 1 212 ? -7.23 -36.062 -26.328 1 95.69 212 VAL A O 1
ATOM 1694 N N . ARG A 1 213 ? -5.602 -36.156 -27.812 1 96.25 213 ARG A N 1
ATOM 1695 C CA . ARG A 1 213 ? -6.285 -37.031 -28.734 1 96.25 213 ARG A CA 1
ATOM 1696 C C . ARG A 1 213 ? -5.371 -38.188 -29.188 1 96.25 213 ARG A C 1
ATOM 1698 O O . ARG A 1 213 ? -4.152 -38 -29.25 1 96.25 213 ARG A O 1
ATOM 1705 N N . ILE A 1 214 ? -5.906 -39.312 -29.422 1 96 214 ILE A N 1
ATOM 1706 C CA . ILE A 1 214 ? -5.152 -40.5 -29.828 1 96 214 ILE A CA 1
ATOM 1707 C C . ILE A 1 214 ? -5.496 -40.875 -31.281 1 96 214 ILE A C 1
ATOM 1709 O O . ILE A 1 214 ? -6.672 -40.906 -31.656 1 96 214 ILE A O 1
ATOM 1713 N N . GLU A 1 215 ? -4.43 -41 -32.031 1 92.75 215 GLU A N 1
ATOM 1714 C CA . GLU A 1 215 ? -4.566 -41.375 -33.438 1 92.75 215 GLU A CA 1
ATOM 1715 C C . GLU A 1 215 ? -3.824 -42.656 -33.719 1 92.75 215 GLU A C 1
ATOM 1717 O O . GLU A 1 215 ? -2.826 -43 -33.062 1 92.75 215 GLU A O 1
ATOM 1722 N N . LYS A 1 216 ? -4.34 -43.406 -34.781 1 88.56 216 LYS A N 1
ATOM 1723 C CA . LYS A 1 216 ? -3.643 -44.594 -35.219 1 88.56 216 LYS A CA 1
ATOM 1724 C C . LYS A 1 216 ? -2.379 -44.25 -36 1 88.56 216 LYS A C 1
ATOM 1726 O O . LYS A 1 216 ? -2.363 -43.25 -36.75 1 88.56 216 LYS A O 1
ATOM 1731 N N . CYS A 1 217 ? -1.361 -44.938 -35.594 1 78.69 217 CYS A N 1
ATOM 1732 C CA . CYS A 1 217 ? -0.126 -44.75 -36.344 1 78.69 217 CYS A CA 1
ATOM 1733 C C . CYS A 1 217 ? -0.259 -45.281 -37.781 1 78.69 217 CYS A C 1
ATOM 1735 O O . CYS A 1 217 ? -0.689 -46.438 -37.969 1 78.69 217 CYS A O 1
ATOM 1737 N N . ILE A 1 218 ? -0.457 -44.594 -38.844 1 63.06 218 ILE A N 1
ATOM 1738 C CA . ILE A 1 218 ? -0.53 -45.094 -40.219 1 63.06 218 ILE A CA 1
ATOM 1739 C C . ILE A 1 218 ? 0.858 -45.531 -40.688 1 63.06 218 ILE A C 1
ATOM 1741 O O . ILE A 1 218 ? 1.785 -44.719 -40.719 1 63.06 218 ILE A O 1
ATOM 1745 N N . GLN A 1 219 ? 1.347 -46.688 -40.25 1 54.34 219 GLN A N 1
ATOM 1746 C CA . GLN A 1 219 ? 2.58 -47.188 -40.844 1 54.34 219 GLN A CA 1
ATOM 1747 C C . GLN A 1 219 ? 2.471 -47.281 -42.375 1 54.34 219 GLN A C 1
ATOM 1749 O O . GLN A 1 219 ? 1.631 -48 -42.875 1 54.34 219 GLN A O 1
ATOM 1754 N N . LYS A 1 220 ? 2.457 -46.25 -43.125 1 46.84 220 LYS A N 1
ATOM 1755 C CA . LYS A 1 220 ? 2.518 -46.469 -44.562 1 46.84 220 LYS A CA 1
ATOM 1756 C C . LYS A 1 220 ? 3.748 -47.312 -44.938 1 46.84 220 LYS A C 1
ATOM 1758 O O . LYS A 1 220 ? 4.863 -47 -44.531 1 46.84 220 LYS A O 1
ATOM 1763 N N . GLU A 1 221 ? 3.631 -48.438 -45.406 1 43.22 221 GLU A N 1
ATOM 1764 C CA . GLU A 1 221 ? 4.609 -49.219 -46.156 1 43.22 221 GLU A CA 1
ATOM 1765 C C . GLU A 1 221 ? 5.312 -48.344 -47.188 1 43.22 221 GLU A C 1
ATOM 1767 O O . GLU A 1 221 ? 4.66 -47.656 -47.969 1 43.22 221 GLU A O 1
ATOM 1772 N N . GLY A 1 222 ? 6.715 -48.125 -47.062 1 48.66 222 GLY A N 1
ATOM 1773 C CA . GLY A 1 222 ? 7.699 -47.5 -47.969 1 48.66 222 GLY A CA 1
ATOM 1774 C C . GLY A 1 222 ? 8.102 -46.125 -47.531 1 48.66 222 GLY A C 1
ATOM 1775 O O . GLY A 1 222 ? 9.016 -45.531 -48.125 1 48.66 222 GLY A O 1
ATOM 1776 N N . ARG A 1 223 ? 7.172 -45.156 -47.156 1 47.5 223 ARG A N 1
ATOM 1777 C CA . ARG A 1 223 ? 7.492 -43.75 -47 1 47.5 223 ARG A CA 1
ATOM 1778 C C . ARG A 1 223 ? 8.125 -43.469 -45.625 1 47.5 223 ARG A C 1
ATOM 1780 O O . ARG A 1 223 ? 7.938 -44.25 -44.688 1 47.5 223 ARG A O 1
ATOM 1787 N N . LYS A 1 224 ? 9.062 -42.562 -45.531 1 48.25 224 LYS A N 1
ATOM 1788 C CA . LYS A 1 224 ? 9.852 -42.031 -44.406 1 48.25 224 LYS A CA 1
ATOM 1789 C C . LYS A 1 224 ? 8.992 -41.812 -43.188 1 48.25 224 LYS A C 1
ATOM 1791 O O . LYS A 1 224 ? 7.984 -41.125 -43.219 1 48.25 224 LYS A O 1
ATOM 1796 N N . GLU A 1 225 ? 8.898 -42.719 -42.25 1 51.91 225 GLU A N 1
ATOM 1797 C CA . GLU A 1 225 ? 8.148 -42.719 -41 1 51.91 225 GLU A CA 1
ATOM 1798 C C . GLU A 1 225 ? 8.234 -41.344 -40.281 1 51.91 225 GLU A C 1
ATOM 1800 O O . GLU A 1 225 ? 9.328 -40.844 -40.062 1 51.91 225 GLU A O 1
ATOM 1805 N N . ASN A 1 226 ? 7.34 -40.438 -40.594 1 54.78 226 ASN A N 1
ATOM 1806 C CA . ASN A 1 226 ? 7.293 -39.156 -39.938 1 54.78 226 ASN A CA 1
ATOM 1807 C C . ASN A 1 226 ? 7.008 -39.312 -38.438 1 54.78 226 ASN A C 1
ATOM 1809 O O . ASN A 1 226 ? 5.887 -39.656 -38.031 1 54.78 226 ASN A O 1
ATOM 1813 N N . HIS A 1 227 ? 8.078 -39.625 -37.719 1 64.31 227 HIS A N 1
ATOM 1814 C CA . HIS A 1 227 ? 7.961 -39.781 -36.25 1 64.31 227 HIS A CA 1
ATOM 1815 C C . HIS A 1 227 ? 7.758 -38.406 -35.594 1 64.31 227 HIS A C 1
ATOM 1817 O O . HIS A 1 227 ? 8.195 -37.375 -36.125 1 64.31 227 HIS A O 1
ATOM 1823 N N . SER A 1 228 ? 6.867 -38.406 -34.594 1 65.88 228 SER A N 1
ATOM 1824 C CA . SER A 1 228 ? 6.707 -37.219 -33.781 1 65.88 228 SER A CA 1
ATOM 1825 C C . SER A 1 228 ? 8.039 -36.75 -33.188 1 65.88 228 SER A C 1
ATOM 1827 O O . SER A 1 228 ? 8.828 -37.594 -32.719 1 65.88 228 SER A O 1
ATOM 1829 N N . LYS A 1 229 ? 8.43 -35.562 -33.562 1 61.38 229 LYS A N 1
ATOM 1830 C CA . LYS A 1 229 ? 9.711 -35 -33.125 1 61.38 229 LYS A CA 1
ATOM 1831 C C . LYS A 1 229 ? 9.625 -34.5 -31.688 1 61.38 229 LYS A C 1
ATOM 1833 O O . LYS A 1 229 ? 8.617 -33.906 -31.297 1 61.38 229 LYS A O 1
ATOM 1838 N N . GLU A 1 230 ? 10.508 -34.969 -30.828 1 62.38 230 GLU A N 1
ATOM 1839 C CA . GLU A 1 230 ? 10.625 -34.469 -29.469 1 62.38 230 GLU A CA 1
ATOM 1840 C C . GLU A 1 230 ? 11.133 -33.031 -29.469 1 62.38 230 GLU A C 1
ATOM 1842 O O . GLU A 1 230 ? 12.117 -32.688 -30.125 1 62.38 230 GLU A O 1
ATOM 1847 N N . GLU A 1 231 ? 10.336 -32.125 -28.984 1 57.28 231 GLU A N 1
ATOM 1848 C CA . GLU A 1 231 ? 10.734 -30.734 -28.953 1 57.28 231 GLU A CA 1
ATOM 1849 C C . GLU A 1 231 ? 12.023 -30.547 -28.141 1 57.28 231 GLU A C 1
ATOM 1851 O O . GLU A 1 231 ? 12.883 -29.75 -28.516 1 57.28 231 GLU A O 1
ATOM 1856 N N . GLN A 1 232 ? 12.125 -31.094 -27.062 1 53.28 232 GLN A N 1
ATOM 1857 C CA . GLN A 1 232 ? 13.328 -30.875 -26.266 1 53.28 232 GLN A CA 1
ATOM 1858 C C . GLN A 1 232 ? 14.57 -31.359 -27 1 53.28 232 GLN A C 1
ATOM 1860 O O . GLN A 1 232 ? 15.625 -30.734 -26.938 1 53.28 232 GLN A O 1
ATOM 1865 N N . THR A 1 233 ? 14.477 -32.531 -27.703 1 50.56 233 THR A N 1
ATOM 1866 C CA . THR A 1 233 ? 15.617 -33.031 -28.484 1 50.56 233 THR A CA 1
ATOM 1867 C C . THR A 1 233 ? 15.984 -32.031 -29.578 1 50.56 233 THR A C 1
ATOM 1869 O O . THR A 1 233 ? 17.156 -31.828 -29.875 1 50.56 233 THR A O 1
ATOM 1872 N N . ALA A 1 234 ? 15 -31.406 -30.031 1 51.25 234 ALA A N 1
ATOM 1873 C CA . ALA A 1 234 ? 15.297 -30.406 -31.062 1 51.25 234 ALA A CA 1
ATOM 1874 C C . ALA A 1 234 ? 16.062 -29.234 -30.484 1 51.25 234 ALA A C 1
ATOM 1876 O O . ALA A 1 234 ? 16.969 -28.688 -31.141 1 51.25 234 ALA A O 1
ATOM 1877 N N . ALA A 1 235 ? 15.75 -28.969 -29.281 1 52.22 235 ALA A N 1
ATOM 1878 C CA . ALA A 1 235 ? 16.484 -27.875 -28.656 1 52.22 235 ALA A CA 1
ATOM 1879 C C . ALA A 1 235 ? 17.953 -28.234 -28.484 1 52.22 235 ALA A C 1
ATOM 1881 O O . ALA A 1 235 ? 18.844 -27.406 -28.734 1 52.22 235 ALA A O 1
ATOM 1882 N N . ILE A 1 236 ? 18.203 -29.453 -28.188 1 52.31 236 ILE A N 1
ATOM 1883 C CA . ILE A 1 236 ? 19.578 -29.922 -28.031 1 52.31 236 ILE A CA 1
ATOM 1884 C C . ILE A 1 236 ? 20.266 -29.953 -29.391 1 52.31 236 ILE A C 1
ATOM 1886 O O . ILE A 1 236 ? 21.422 -29.516 -29.531 1 52.31 236 ILE A O 1
ATOM 1890 N N . ARG A 1 237 ? 19.562 -30.406 -30.375 1 51.12 237 ARG A N 1
ATOM 1891 C CA . ARG A 1 237 ? 20.141 -30.422 -31.703 1 51.12 237 ARG A CA 1
ATOM 1892 C C . ARG A 1 237 ? 20.422 -29.016 -32.188 1 51.12 237 ARG A C 1
ATOM 1894 O O . ARG A 1 237 ? 21.453 -28.766 -32.812 1 51.12 237 ARG A O 1
ATOM 1901 N N . SER A 1 238 ? 19.578 -28.188 -31.844 1 52.62 238 SER A N 1
ATOM 1902 C CA . SER A 1 238 ? 19.797 -26.797 -32.25 1 52.62 238 SER A CA 1
ATOM 1903 C C . SER A 1 238 ? 21.016 -26.203 -31.547 1 52.62 238 SER A C 1
ATOM 1905 O O . SER A 1 238 ? 21.797 -25.484 -32.188 1 52.62 238 SER A O 1
ATOM 1907 N N . VAL A 1 239 ? 21.203 -26.625 -30.359 1 52.91 239 VAL A N 1
ATOM 1908 C CA . VAL A 1 239 ? 22.391 -26.172 -29.641 1 52.91 239 VAL A CA 1
ATOM 1909 C C . VAL A 1 239 ? 23.641 -26.844 -30.203 1 52.91 239 VAL A C 1
ATOM 1911 O O . VAL A 1 239 ? 24.672 -26.203 -30.391 1 52.91 239 VAL A O 1
ATOM 1914 N N . LYS A 1 240 ? 23.594 -28.125 -30.594 1 51.78 240 LYS A N 1
ATOM 1915 C CA . LYS A 1 240 ? 24.719 -28.859 -31.172 1 51.78 240 LYS A CA 1
ATOM 1916 C C . LYS A 1 240 ? 25 -28.391 -32.594 1 51.78 240 LYS A C 1
ATOM 1918 O O . LYS A 1 240 ? 26.156 -28.25 -33 1 51.78 240 LYS A O 1
ATOM 1923 N N . GLN A 1 241 ? 24.078 -28.281 -33.406 1 53.16 241 GLN A N 1
ATOM 1924 C CA . GLN A 1 241 ? 24.281 -27.766 -34.75 1 53.16 241 GLN A CA 1
ATOM 1925 C C . GLN A 1 241 ? 24.891 -26.359 -34.719 1 53.16 241 GLN A C 1
ATOM 1927 O O . GLN A 1 241 ? 25.719 -26.016 -35.562 1 53.16 241 GLN A O 1
ATOM 1932 N N . LYS A 1 242 ? 24.438 -25.656 -33.844 1 51.09 242 LYS A N 1
ATOM 1933 C CA . LYS A 1 242 ? 25.047 -24.344 -33.688 1 51.09 242 LYS A CA 1
ATOM 1934 C C . LYS A 1 242 ? 26.469 -24.453 -33.156 1 51.09 242 LYS A C 1
ATOM 1936 O O . LYS A 1 242 ? 27.328 -23.656 -33.531 1 51.09 242 LYS A O 1
ATOM 1941 N N . LYS A 1 243 ? 26.703 -25.453 -32.438 1 49.06 243 LYS A N 1
ATOM 1942 C CA . LYS A 1 243 ? 28.078 -25.688 -32 1 49.06 243 LYS A CA 1
ATOM 1943 C C . LYS A 1 243 ? 28.906 -26.297 -33.125 1 49.06 243 LYS A C 1
ATOM 1945 O O . LYS A 1 243 ? 30.109 -26 -33.25 1 49.06 243 LYS A O 1
ATOM 1950 N N . GLY A 1 244 ? 28.547 -27.344 -33.875 1 43.31 244 GLY A N 1
ATOM 1951 C CA . GLY A 1 244 ? 29.297 -27.891 -35 1 43.31 244 GLY A CA 1
ATOM 1952 C C . GLY A 1 244 ? 29.531 -26.875 -36.094 1 43.31 244 GLY A C 1
ATOM 1953 O O . GLY A 1 244 ? 30.562 -26.922 -36.781 1 43.31 244 GLY A O 1
ATOM 1954 N N . GLN A 1 245 ? 28.594 -26.219 -36.594 1 42.16 245 GLN A N 1
ATOM 1955 C CA . GLN A 1 245 ? 28.891 -25.172 -37.562 1 42.16 245 GLN A CA 1
ATOM 1956 C C . GLN A 1 245 ? 29.844 -24.141 -36.969 1 42.16 245 GLN A C 1
ATOM 1958 O O . GLN A 1 245 ? 30.453 -23.359 -37.688 1 42.16 245 GLN A O 1
ATOM 1963 N N . GLY A 1 246 ? 29.953 -24.141 -35.719 1 40.06 246 GLY A N 1
ATOM 1964 C CA . GLY A 1 246 ? 30.906 -23.219 -35.156 1 40.06 246 GLY A CA 1
ATOM 1965 C C . GLY A 1 246 ? 32.312 -23.766 -35.125 1 40.06 246 GLY A C 1
ATOM 1966 O O . GLY A 1 246 ? 33.25 -23.109 -34.625 1 40.06 246 GLY A O 1
ATOM 1967 N N . LYS A 1 247 ? 32.656 -25.062 -35.312 1 39.22 247 LYS A N 1
ATOM 1968 C CA . LYS A 1 247 ? 34.062 -25.375 -35.406 1 39.22 247 LYS A CA 1
ATOM 1969 C C . LYS A 1 247 ? 34.656 -24.828 -36.719 1 39.22 247 LYS A C 1
ATOM 1971 O O . LYS A 1 247 ? 35.844 -24.469 -36.75 1 39.22 247 LYS A O 1
ATOM 1976 N N . VAL A 1 248 ? 34.375 -25.234 -37.938 1 35.34 248 VAL A N 1
ATOM 1977 C CA . VAL A 1 248 ? 35.188 -24.812 -39.094 1 35.34 248 VAL A CA 1
ATOM 1978 C C . VAL A 1 248 ? 35.312 -23.297 -39.094 1 35.34 248 VAL A C 1
ATOM 1980 O O . VAL A 1 248 ? 36.312 -22.75 -39.531 1 35.34 248 VAL A O 1
ATOM 1983 N N . ARG A 1 249 ? 34.219 -22.562 -39.094 1 33.81 249 ARG A N 1
ATOM 1984 C CA . ARG A 1 249 ? 34.5 -21.141 -39.281 1 33.81 249 ARG A CA 1
ATOM 1985 C C . ARG A 1 249 ? 35.25 -20.562 -38.062 1 33.81 249 ARG A C 1
ATOM 1987 O O . ARG A 1 249 ? 35.406 -19.344 -37.969 1 33.81 249 ARG A O 1
ATOM 1994 N N . VAL A 1 250 ? 35.625 -21.469 -37.125 1 30.2 250 VAL A N 1
ATOM 1995 C CA . VAL A 1 250 ? 36.469 -20.781 -36.125 1 30.2 250 VAL A CA 1
ATOM 1996 C C . VAL A 1 250 ? 37.875 -20.578 -36.688 1 30.2 250 VAL A C 1
ATOM 1998 O O . VAL A 1 250 ? 38.719 -20.016 -36.031 1 30.2 250 VAL A O 1
ATOM 2001 N N . ALA A 1 251 ? 38.344 -21.469 -37.438 1 30.33 251 ALA A N 1
ATOM 2002 C CA . ALA A 1 251 ? 39.781 -21.328 -37.688 1 30.33 251 ALA A CA 1
ATOM 2003 C C . ALA A 1 251 ? 40.094 -19.969 -38.281 1 30.33 251 ALA A C 1
ATOM 2005 O O . ALA A 1 251 ? 41 -19.266 -37.781 1 30.33 251 ALA A O 1
ATOM 2006 N N . ASN A 1 252 ? 40.406 -19.797 -39.688 1 27.38 252 ASN A N 1
ATOM 2007 C CA . ASN A 1 252 ? 41.094 -18.688 -40.312 1 27.38 252 ASN A CA 1
ATOM 2008 C C . ASN A 1 252 ? 40.25 -17.438 -40.375 1 27.38 252 ASN A C 1
ATOM 2010 O O . ASN A 1 252 ? 40.469 -16.547 -41.188 1 27.38 252 ASN A O 1
ATOM 2014 N N . ALA A 1 253 ? 38.938 -17.516 -40.406 1 27.19 253 ALA A N 1
ATOM 2015 C CA . ALA A 1 253 ? 38.438 -16.172 -40.625 1 27.19 253 ALA A CA 1
ATOM 2016 C C . ALA A 1 253 ? 39.125 -15.156 -39.719 1 27.19 253 ALA A C 1
ATOM 2018 O O . ALA A 1 253 ? 39.062 -15.281 -38.5 1 27.19 253 ALA A O 1
ATOM 2019 N N . SER A 1 254 ? 40.156 -14.406 -40.094 1 28.84 254 SER A N 1
ATOM 2020 C CA . SER A 1 254 ? 41.031 -13.273 -39.875 1 28.84 254 SER A CA 1
ATOM 2021 C C . SER A 1 254 ? 40.375 -12.258 -38.938 1 28.84 254 SER A C 1
ATOM 2023 O O . SER A 1 254 ? 39.156 -12.312 -38.688 1 28.84 254 SER A O 1
ATOM 2025 N N . ASN A 1 255 ? 41.094 -10.938 -38.719 1 28.31 255 ASN A N 1
ATOM 2026 C CA . ASN A 1 255 ? 41.125 -9.672 -38 1 28.31 255 ASN A CA 1
ATOM 2027 C C . ASN A 1 255 ? 39.781 -8.93 -38.094 1 28.31 255 ASN A C 1
ATOM 2029 O O . ASN A 1 255 ? 39.719 -7.727 -37.812 1 28.31 255 ASN A O 1
ATOM 2033 N N . SER A 1 256 ? 39 -9.07 -39.062 1 30.02 256 SER A N 1
ATOM 2034 C CA . SER A 1 256 ? 38 -8.016 -39.219 1 30.02 256 SER A CA 1
ATOM 2035 C C . SER A 1 256 ? 37.125 -7.914 -37.969 1 30.02 256 SER A C 1
ATOM 2037 O O . SER A 1 256 ? 36.625 -8.922 -37.469 1 30.02 256 SER A O 1
ATOM 2039 N N . GLN A 1 257 ? 37.281 -6.93 -37 1 31.47 257 GLN A N 1
ATOM 2040 C CA . GLN A 1 257 ? 36.75 -6.203 -35.875 1 31.47 257 GLN A CA 1
ATOM 2041 C C . GLN A 1 257 ? 35.219 -6.242 -35.875 1 31.47 257 GLN A C 1
ATOM 2043 O O . GLN A 1 257 ? 34.562 -5.285 -36.312 1 31.47 257 GLN A O 1
ATOM 2048 N N . SER A 1 258 ? 34.562 -7.066 -36.438 1 33.44 258 SER A N 1
ATOM 2049 C CA . SER A 1 258 ? 33.125 -6.988 -36.562 1 33.44 258 SER A CA 1
ATOM 2050 C C . SER A 1 258 ? 32.469 -6.676 -35.219 1 33.44 258 SER A C 1
ATOM 2052 O O . SER A 1 258 ? 32.969 -7.121 -34.156 1 33.44 258 SER A O 1
ATOM 2054 N N . SER A 1 259 ? 31.594 -5.637 -35.156 1 35.12 259 SER A N 1
ATOM 2055 C CA . SER A 1 259 ? 30.906 -4.875 -34.125 1 35.12 259 SER A CA 1
ATOM 2056 C C . SER A 1 259 ? 30.234 -5.797 -33.125 1 35.12 259 SER A C 1
ATOM 2058 O O . SER A 1 259 ? 29.312 -6.531 -33.438 1 35.12 259 SER A O 1
ATOM 2060 N N . ALA A 1 260 ? 30.812 -6.609 -32.344 1 36.78 260 ALA A N 1
ATOM 2061 C CA . ALA A 1 260 ? 30.453 -7.297 -31.109 1 36.78 260 ALA A CA 1
ATOM 2062 C C . ALA A 1 260 ? 29.156 -6.746 -30.531 1 36.78 260 ALA A C 1
ATOM 2064 O O . ALA A 1 260 ? 29.062 -5.551 -30.25 1 36.78 260 ALA A O 1
ATOM 2065 N N . GLU A 1 261 ? 27.922 -7.121 -30.812 1 44.72 261 GLU A N 1
ATOM 2066 C CA . GLU A 1 261 ? 26.594 -6.832 -30.312 1 44.72 261 GLU A CA 1
ATOM 2067 C C . GLU A 1 261 ? 26.609 -6.465 -28.828 1 44.72 261 GLU A C 1
ATOM 2069 O O . GLU A 1 261 ? 26.984 -7.289 -27.984 1 44.72 261 GLU A O 1
ATOM 2074 N N . GLU A 1 262 ? 27.062 -5.352 -28.406 1 50.72 262 GLU A N 1
ATOM 2075 C CA . GLU A 1 262 ? 27.203 -4.797 -27.062 1 50.72 262 GLU A CA 1
ATOM 2076 C C . GLU A 1 262 ? 25.984 -5.141 -26.203 1 50.72 262 GLU A C 1
ATOM 2078 O O . GLU A 1 262 ? 24.844 -4.836 -26.562 1 50.72 262 GLU A O 1
ATOM 2083 N N . ARG A 1 263 ? 25.953 -6.227 -25.453 1 61.09 263 ARG A N 1
ATOM 2084 C CA . ARG A 1 263 ? 24.938 -6.586 -24.453 1 61.09 263 ARG A CA 1
ATOM 2085 C C . ARG A 1 263 ? 24.781 -5.484 -23.422 1 61.09 263 ARG A C 1
ATOM 2087 O O . ARG A 1 263 ? 25.781 -4.934 -22.938 1 61.09 263 ARG A O 1
ATOM 2094 N N . LEU A 1 264 ? 23.578 -4.938 -23.453 1 69.19 264 LEU A N 1
ATOM 2095 C CA . LEU A 1 264 ? 23.297 -3.828 -22.547 1 69.19 264 LEU A CA 1
ATOM 2096 C C . LEU A 1 264 ? 22.406 -4.285 -21.391 1 69.19 264 LEU A C 1
ATOM 2098 O O . LEU A 1 264 ? 21.469 -5.055 -21.594 1 69.19 264 LEU A O 1
ATOM 2102 N N . ARG A 1 265 ? 22.953 -3.973 -20.219 1 79 265 ARG A N 1
ATOM 2103 C CA . ARG A 1 265 ? 22.094 -4.129 -19.047 1 79 265 ARG A CA 1
ATOM 2104 C C . ARG A 1 265 ? 20.953 -3.104 -19.047 1 79 265 ARG A C 1
ATOM 2106 O O . ARG A 1 265 ? 21.156 -1.953 -19.453 1 79 265 ARG A O 1
ATOM 2113 N N . ARG A 1 266 ? 19.859 -3.584 -18.672 1 86.19 266 ARG A N 1
ATOM 2114 C CA . ARG A 1 266 ? 18.672 -2.717 -18.672 1 86.19 266 ARG A CA 1
ATOM 2115 C C . ARG A 1 266 ? 18.531 -1.995 -17.328 1 86.19 266 ARG A C 1
ATOM 2117 O O . ARG A 1 266 ? 17.594 -1.213 -17.141 1 86.19 266 ARG A O 1
ATOM 2124 N N . LEU A 1 267 ? 19.484 -2.248 -16.516 1 87.44 267 LEU A N 1
ATOM 2125 C CA . LEU A 1 267 ? 19.484 -1.576 -15.219 1 87.44 267 LEU A CA 1
ATOM 2126 C C . LEU A 1 267 ? 19.625 -0.068 -15.391 1 87.44 267 LEU A C 1
ATOM 2128 O O . LEU A 1 267 ? 18.938 0.706 -14.719 1 87.44 267 LEU A O 1
ATOM 2132 N N . GLU A 1 268 ? 20.438 0.307 -16.281 1 84.75 268 GLU A N 1
ATOM 2133 C CA . GLU A 1 268 ? 20.703 1.724 -16.516 1 84.75 268 GLU A CA 1
ATOM 2134 C C . GLU A 1 268 ? 19.469 2.438 -17.062 1 84.75 268 GLU A C 1
ATOM 2136 O O . GLU A 1 268 ? 19.203 3.584 -16.688 1 84.75 268 GLU A O 1
ATOM 2141 N N . LEU A 1 269 ? 18.781 1.738 -17.844 1 84.06 269 LEU A N 1
ATOM 2142 C CA . LEU A 1 269 ? 17.562 2.301 -18.391 1 84.06 269 LEU A CA 1
ATOM 2143 C C . LEU A 1 269 ? 16.516 2.492 -17.297 1 84.06 269 LEU A C 1
ATOM 2145 O O . LEU A 1 269 ? 15.891 3.553 -17.203 1 84.06 269 LEU A O 1
ATOM 2149 N N . TRP A 1 270 ? 16.359 1.502 -16.531 1 90.12 270 TRP A N 1
ATOM 2150 C CA . TRP A 1 270 ? 15.375 1.535 -15.461 1 90.12 270 TRP A CA 1
ATOM 2151 C C . TRP A 1 270 ? 15.727 2.605 -14.438 1 90.12 270 TRP A C 1
ATOM 2153 O O . TRP A 1 270 ? 14.852 3.324 -13.953 1 90.12 270 TRP A O 1
ATOM 2163 N N . LEU A 1 271 ? 17.016 2.721 -14.133 1 90 271 LEU A N 1
ATOM 2164 C CA . LEU A 1 271 ? 17.484 3.729 -13.195 1 90 271 LEU A CA 1
ATOM 2165 C C . LEU A 1 271 ? 17.266 5.133 -13.742 1 90 271 LEU A C 1
ATOM 2167 O O . LEU A 1 271 ? 16.875 6.039 -13 1 90 271 LEU A O 1
ATOM 2171 N N . GLY A 1 272 ? 17.5 5.262 -14.992 1 87.94 272 GLY A N 1
ATOM 2172 C CA . GLY A 1 272 ? 17.234 6.547 -15.625 1 87.94 272 GLY A CA 1
ATOM 2173 C C . GLY A 1 272 ? 15.773 6.949 -15.562 1 87.94 272 GLY A C 1
ATOM 2174 O O . GLY A 1 272 ? 15.453 8.109 -15.281 1 87.94 272 GLY A O 1
ATOM 2175 N N . ALA A 1 273 ? 14.938 6.008 -15.859 1 89.88 273 ALA A N 1
ATOM 2176 C CA . ALA A 1 273 ? 13.5 6.266 -15.789 1 89.88 273 ALA A CA 1
ATOM 2177 C C . ALA A 1 273 ? 13.078 6.633 -14.367 1 89.88 273 ALA A C 1
ATOM 2179 O O . ALA A 1 273 ? 12.203 7.48 -14.172 1 89.88 273 ALA A O 1
ATOM 2180 N N . THR A 1 274 ? 13.672 6.008 -13.383 1 93.25 274 THR A N 1
ATOM 2181 C CA . THR A 1 274 ? 13.383 6.312 -11.984 1 93.25 274 THR A CA 1
ATOM 2182 C C . THR A 1 274 ? 13.781 7.746 -11.648 1 93.25 274 THR A C 1
ATOM 2184 O O . THR A 1 274 ? 13.016 8.477 -11.023 1 93.25 274 THR A O 1
ATOM 2187 N N . HIS A 1 275 ? 14.961 8.086 -12.086 1 93.06 275 HIS A N 1
ATOM 2188 C CA . HIS A 1 275 ? 15.469 9.43 -11.852 1 93.06 275 HIS A CA 1
ATOM 2189 C C . HIS A 1 275 ? 14.555 10.484 -12.477 1 93.06 275 HIS A C 1
ATOM 2191 O O . HIS A 1 275 ? 14.195 11.461 -11.812 1 93.06 275 HIS A O 1
ATOM 2197 N N . GLN A 1 276 ? 14.203 10.289 -13.695 1 92.31 276 GLN A N 1
ATOM 2198 C CA . GLN A 1 276 ? 13.359 11.25 -14.391 1 92.31 276 GLN A CA 1
ATOM 2199 C C . GLN A 1 276 ? 11.984 11.344 -13.75 1 92.31 276 GLN A C 1
ATOM 2201 O O . GLN A 1 276 ? 11.406 12.43 -13.672 1 92.31 276 GLN A O 1
ATOM 2206 N N . ALA A 1 277 ? 11.445 10.227 -13.359 1 94.62 277 ALA A N 1
ATOM 2207 C CA . ALA A 1 277 ? 10.148 10.242 -12.688 1 94.62 277 ALA A CA 1
ATOM 2208 C C . ALA A 1 277 ? 10.203 11.086 -11.414 1 94.62 277 ALA A C 1
ATOM 2210 O O . ALA A 1 277 ? 9.258 11.82 -11.109 1 94.62 277 ALA A O 1
ATOM 2211 N N . LEU A 1 278 ? 11.289 10.977 -10.68 1 96.06 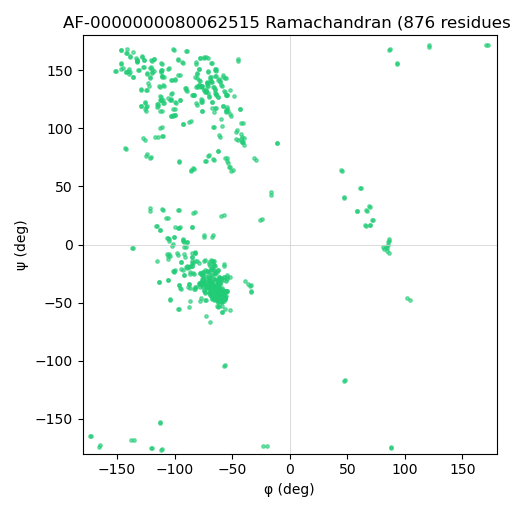278 LEU A N 1
ATOM 2212 C CA . LEU A 1 278 ? 11.453 11.75 -9.461 1 96.06 278 LEU A CA 1
ATOM 2213 C C . LEU A 1 278 ? 11.578 13.242 -9.773 1 96.06 278 LEU A C 1
ATOM 2215 O O . LEU A 1 278 ? 11.039 14.078 -9.055 1 96.06 278 LEU A O 1
ATOM 2219 N N . GLU A 1 279 ? 12.227 13.531 -10.828 1 94.25 279 GLU A N 1
ATOM 2220 C CA . GLU A 1 279 ? 12.336 14.922 -11.25 1 94.25 279 GLU A CA 1
ATOM 2221 C C . GLU A 1 279 ? 10.969 15.484 -11.648 1 94.25 279 GLU A C 1
ATOM 2223 O O . GLU A 1 279 ? 10.641 16.625 -11.305 1 94.25 279 GLU A O 1
ATOM 2228 N N . VAL A 1 280 ? 10.273 14.703 -12.367 1 95.25 280 VAL A N 1
ATOM 2229 C CA . VAL A 1 280 ? 8.938 15.125 -12.773 1 95.25 280 VAL A CA 1
ATOM 2230 C C . VAL A 1 280 ? 8.047 15.281 -11.547 1 95.25 280 VAL A C 1
ATOM 2232 O O . VAL A 1 280 ? 7.203 16.188 -11.5 1 95.25 280 VAL A O 1
ATOM 2235 N N . LEU A 1 281 ? 8.195 14.414 -10.57 1 96.62 281 LEU A N 1
ATOM 2236 C CA . LEU A 1 281 ? 7.445 14.547 -9.32 1 96.62 281 LEU A CA 1
ATOM 2237 C C . LEU A 1 281 ? 7.734 15.891 -8.656 1 96.62 281 LEU A C 1
ATOM 2239 O O . LEU A 1 281 ? 6.82 16.547 -8.156 1 96.62 281 LEU A O 1
ATOM 2243 N N . ASN A 1 282 ? 8.992 16.25 -8.625 1 95.12 282 ASN A N 1
ATOM 2244 C CA . ASN A 1 282 ? 9.359 17.562 -8.094 1 95.12 282 ASN A CA 1
ATOM 2245 C C . ASN A 1 282 ? 8.633 18.688 -8.82 1 95.12 282 ASN A C 1
ATOM 2247 O O . ASN A 1 282 ? 8.156 19.625 -8.195 1 95.12 282 ASN A O 1
ATOM 2251 N N . ASP A 1 283 ? 8.516 18.578 -10.109 1 93.62 283 ASP A N 1
ATOM 2252 C CA . ASP A 1 283 ? 7.809 19.562 -10.922 1 93.62 283 ASP A CA 1
ATOM 2253 C C . ASP A 1 283 ? 6.316 19.578 -10.594 1 93.62 283 ASP A C 1
ATOM 2255 O O . ASP A 1 283 ? 5.684 20.625 -10.578 1 93.62 283 ASP A O 1
ATOM 2259 N N . ILE A 1 284 ? 5.797 18.406 -10.398 1 93.5 284 ILE A N 1
ATOM 2260 C CA . ILE A 1 284 ? 4.387 18.297 -10.039 1 93.5 284 ILE A CA 1
ATOM 2261 C C . ILE A 1 284 ? 4.121 19.078 -8.75 1 93.5 284 ILE A C 1
ATOM 2263 O O . ILE A 1 284 ? 3.152 19.828 -8.656 1 93.5 284 ILE A O 1
ATOM 2267 N N . TYR A 1 285 ? 4.98 18.891 -7.762 1 92.44 285 TYR A N 1
ATOM 2268 C CA . TYR A 1 285 ? 4.801 19.578 -6.492 1 92.44 285 TYR A CA 1
ATOM 2269 C C . TYR A 1 285 ? 4.91 21.094 -6.672 1 92.44 285 TYR A C 1
ATOM 2271 O O . TYR A 1 285 ? 4.137 21.859 -6.086 1 92.44 285 TYR A O 1
ATOM 2279 N N . LYS A 1 286 ? 5.812 21.547 -7.504 1 89.62 286 LYS A N 1
ATOM 2280 C CA . LYS A 1 286 ? 5.977 22.969 -7.762 1 89.62 286 LYS A CA 1
ATOM 2281 C C . LYS A 1 286 ? 4.719 23.562 -8.391 1 89.62 286 LYS A C 1
ATOM 2283 O O . LYS A 1 286 ? 4.344 24.703 -8.094 1 89.62 286 LYS A O 1
ATOM 2288 N N . ASP A 1 287 ? 4.078 22.766 -9.156 1 86.31 287 ASP A N 1
ATOM 2289 C CA . ASP A 1 287 ? 2.879 23.219 -9.859 1 86.31 287 ASP A CA 1
ATOM 2290 C C . ASP A 1 287 ? 1.653 23.156 -8.953 1 86.31 287 ASP A C 1
ATOM 2292 O O . ASP A 1 287 ? 0.775 24.016 -9.016 1 86.31 287 ASP A O 1
ATOM 2296 N N . LEU A 1 288 ? 1.599 22.125 -8.156 1 83.75 288 LEU A N 1
ATOM 2297 C CA . LEU A 1 288 ? 0.427 21.906 -7.32 1 83.75 288 LEU A CA 1
ATOM 2298 C C . LEU A 1 288 ? 0.394 22.891 -6.156 1 83.75 288 LEU A C 1
ATOM 2300 O O . LEU A 1 288 ? -0.682 23.297 -5.715 1 83.75 288 LEU A O 1
ATOM 2304 N N . ILE A 1 289 ? 1.521 23.328 -5.641 1 73.25 289 ILE A N 1
ATOM 2305 C CA . ILE A 1 289 ? 1.635 24.125 -4.43 1 73.25 289 ILE A CA 1
ATOM 2306 C C . ILE A 1 289 ? 0.926 25.469 -4.629 1 73.25 289 ILE A C 1
ATOM 2308 O O . ILE A 1 289 ? 0.029 25.828 -3.863 1 73.25 289 ILE A O 1
ATOM 2312 N N . PRO A 1 290 ? 1.136 26.062 -5.781 1 71.5 290 PRO A N 1
ATOM 2313 C CA . PRO A 1 290 ? 0.409 27.328 -5.973 1 71.5 290 PRO A CA 1
ATOM 2314 C C . PRO A 1 290 ? -1.06 27.109 -6.332 1 71.5 290 PRO A C 1
ATOM 2316 O O . PRO A 1 290 ? -1.903 27.953 -6.027 1 71.5 290 PRO A O 1
ATOM 2319 N N . ARG A 1 291 ? -1.439 26.031 -6.875 1 73.56 291 ARG A N 1
ATOM 2320 C CA . ARG A 1 291 ? -2.803 25.75 -7.32 1 73.56 291 ARG A CA 1
ATOM 2321 C C . ARG A 1 291 ? -3.711 25.438 -6.141 1 73.56 291 ARG A C 1
ATOM 2323 O O . ARG A 1 291 ? -4.91 25.719 -6.18 1 73.56 291 ARG A O 1
ATOM 2330 N N . LEU A 1 292 ? -3.105 24.859 -5.137 1 70.62 292 LEU A N 1
ATOM 2331 C CA . LEU A 1 292 ? -3.926 24.422 -4.012 1 70.62 292 LEU A CA 1
ATOM 2332 C C . LEU A 1 292 ? -3.656 25.281 -2.777 1 70.62 292 LEU A C 1
ATOM 2334 O O . LEU A 1 292 ? -3.84 24.828 -1.647 1 70.62 292 LEU A O 1
ATOM 2338 N N . VAL A 1 293 ? -3.301 26.516 -3 1 61.25 293 VAL A N 1
ATOM 2339 C CA . VAL A 1 293 ? -2.934 27.438 -1.933 1 61.25 293 VAL A CA 1
ATOM 2340 C C . VAL A 1 293 ? -4.16 27.75 -1.074 1 61.25 293 VAL A C 1
ATOM 2342 O O . VAL A 1 293 ? -4.035 28.016 0.123 1 61.25 293 VAL A O 1
ATOM 2345 N N . HIS A 1 294 ? -5.262 27.484 -1.721 1 64.81 294 HIS A N 1
ATOM 2346 C CA . HIS A 1 294 ? -6.492 27.828 -1.019 1 64.81 294 HIS A CA 1
ATOM 2347 C C . HIS A 1 294 ? -6.879 26.734 -0.028 1 64.81 294 HIS A C 1
ATOM 2349 O O . HIS A 1 294 ? -7.797 26.906 0.775 1 64.81 294 HIS A O 1
ATOM 2355 N N . ASP A 1 295 ? -6.168 25.672 -0.079 1 70.19 295 ASP A N 1
ATOM 2356 C CA . ASP A 1 295 ? -6.297 24.609 0.911 1 70.19 295 ASP A CA 1
ATOM 2357 C C . ASP A 1 295 ? -5.062 24.531 1.805 1 70.19 295 ASP A C 1
ATOM 2359 O O . ASP A 1 295 ? -4.09 23.844 1.478 1 70.19 295 ASP A O 1
ATOM 2363 N N . PRO A 1 296 ? -5.137 25.203 2.912 1 65.56 296 PRO A N 1
ATOM 2364 C CA . PRO A 1 296 ? -3.93 25.344 3.729 1 65.56 296 PRO A CA 1
ATOM 2365 C C . PRO A 1 296 ? -3.371 24.016 4.199 1 65.56 296 PRO A C 1
ATOM 2367 O O . PRO A 1 296 ? -2.154 23.859 4.34 1 65.56 296 PRO A O 1
ATOM 2370 N N . GLU A 1 297 ? -4.23 23.094 4.426 1 69.69 297 GLU A N 1
ATOM 2371 C CA . GLU A 1 297 ? -3.766 21.781 4.879 1 69.69 297 GLU A CA 1
ATOM 2372 C C . GLU A 1 297 ? -2.975 21.062 3.785 1 69.69 297 GLU A C 1
ATOM 2374 O O . GLU A 1 297 ? -1.91 20.5 4.051 1 69.69 297 GLU A O 1
ATOM 2379 N N . VAL A 1 298 ? -3.498 21.188 2.686 1 74.38 298 VAL A N 1
ATOM 2380 C CA . VAL A 1 298 ?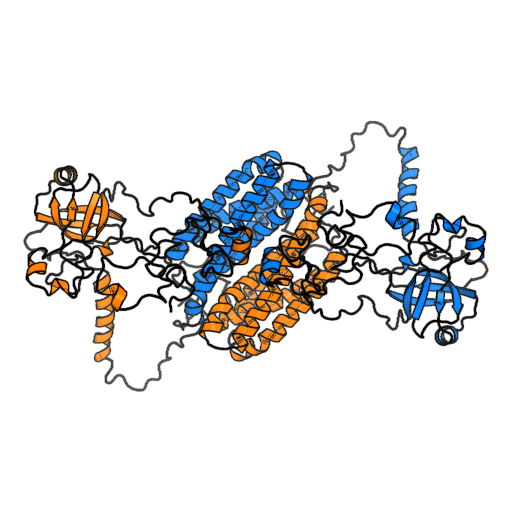 -2.865 20.469 1.576 1 74.38 298 VAL A CA 1
ATOM 2381 C C . VAL A 1 298 ? -1.609 21.219 1.137 1 74.38 298 VAL A C 1
ATOM 2383 O O . VAL A 1 298 ? -0.592 20.609 0.814 1 74.38 298 VAL A O 1
ATOM 2386 N N . TYR A 1 299 ? -1.663 22.5 1.271 1 73.12 299 TYR A N 1
ATOM 2387 C CA . TYR A 1 299 ? -0.534 23.328 0.86 1 73.12 299 TYR A CA 1
ATOM 2388 C C . TYR A 1 299 ? 0.702 23.016 1.696 1 73.12 299 TYR A C 1
ATOM 2390 O O . TYR A 1 299 ? 1.771 22.734 1.152 1 73.12 299 TYR A O 1
ATOM 2398 N N . SER A 1 300 ? 0.596 23.062 2.994 1 72.25 300 SER A N 1
ATOM 2399 C CA . SER A 1 300 ? 1.725 22.812 3.881 1 72.25 300 SER A CA 1
ATOM 2400 C C . SER A 1 300 ? 2.246 21.391 3.711 1 72.25 300 SER A C 1
ATOM 2402 O O . SER A 1 300 ? 3.455 21.156 3.777 1 72.25 300 SER A O 1
ATOM 2404 N N . GLY A 1 301 ? 1.368 20.5 3.482 1 81.25 301 GLY A N 1
ATOM 2405 C CA . GLY A 1 301 ? 1.768 19.125 3.268 1 81.25 301 GLY A CA 1
ATOM 2406 C C . GLY A 1 301 ? 2.566 18.922 1.992 1 81.25 301 GLY A C 1
ATOM 2407 O O . GLY A 1 301 ? 3.529 18.156 1.971 1 81.25 301 GLY A O 1
ATOM 2408 N N . LEU A 1 302 ? 2.182 19.688 0.972 1 84.44 302 LEU A N 1
ATOM 2409 C CA . LEU A 1 302 ? 2.846 19.547 -0.319 1 84.44 302 LEU A CA 1
ATOM 2410 C C . LEU A 1 302 ? 4.293 20.031 -0.243 1 84.44 302 LEU A C 1
ATOM 2412 O O . LEU A 1 302 ? 5.172 19.453 -0.892 1 84.44 302 LEU A O 1
ATOM 2416 N N . GLU A 1 303 ? 4.516 21.016 0.576 1 80.38 303 GLU A N 1
ATOM 2417 C CA . GLU A 1 303 ? 5.887 21.484 0.752 1 80.38 303 GLU A CA 1
ATOM 2418 C C . GLU A 1 303 ? 6.754 20.438 1.422 1 80.38 303 GLU A C 1
ATOM 2420 O O . GLU A 1 303 ? 7.918 20.25 1.051 1 80.38 303 GLU A O 1
ATOM 2425 N N . VAL A 1 304 ? 6.184 19.797 2.352 1 82.56 304 VAL A N 1
ATOM 2426 C CA . VAL A 1 304 ? 6.902 18.734 3.041 1 82.56 304 VAL A CA 1
ATOM 2427 C C . VAL A 1 304 ? 7.164 17.578 2.074 1 82.56 304 VAL A C 1
ATOM 2429 O O . VAL A 1 304 ? 8.266 17.031 2.047 1 82.56 304 VAL A O 1
ATOM 2432 N N . MET A 1 305 ? 6.137 17.234 1.285 1 90.38 305 MET A N 1
ATOM 2433 C CA . MET A 1 305 ? 6.289 16.156 0.316 1 90.38 305 MET A CA 1
ATOM 2434 C C . MET A 1 305 ? 7.387 16.469 -0.691 1 90.38 305 MET A C 1
ATOM 2436 O O . MET A 1 305 ? 8.164 15.594 -1.066 1 90.38 305 MET A O 1
ATOM 2440 N N . ARG A 1 306 ? 7.441 17.703 -1.083 1 90.5 306 ARG A N 1
ATOM 2441 C CA . ARG A 1 306 ? 8.477 18.109 -2.025 1 90.5 306 ARG A CA 1
ATOM 2442 C C . ARG A 1 306 ? 9.867 17.969 -1.411 1 90.5 306 ARG A C 1
ATOM 2444 O O . ARG A 1 306 ? 10.789 17.469 -2.059 1 90.5 306 ARG A O 1
ATOM 2451 N N . ARG A 1 307 ? 9.992 18.438 -0.218 1 87.5 307 ARG A N 1
ATOM 2452 C CA . ARG A 1 307 ? 11.281 18.297 0.462 1 87.5 307 ARG A CA 1
ATOM 2453 C C . ARG A 1 307 ? 11.703 16.828 0.541 1 87.5 307 ARG A C 1
ATOM 2455 O O . ARG A 1 307 ? 12.867 16.5 0.301 1 87.5 307 ARG A O 1
ATOM 2462 N N . ILE A 1 308 ? 10.773 15.938 0.9 1 90.75 308 ILE A N 1
ATOM 2463 C CA . ILE A 1 308 ? 11.039 14.508 0.983 1 90.75 308 ILE A CA 1
ATOM 2464 C C . ILE A 1 308 ? 11.531 13.992 -0.368 1 90.75 308 ILE A C 1
ATOM 2466 O O . ILE A 1 308 ? 12.469 13.195 -0.433 1 90.75 308 ILE A O 1
ATOM 2470 N N . THR A 1 309 ? 10.945 14.461 -1.457 1 95.19 309 THR A N 1
ATOM 2471 C CA . THR A 1 309 ? 11.336 14.062 -2.805 1 95.19 309 THR A CA 1
ATOM 2472 C C . THR A 1 309 ? 12.758 14.508 -3.115 1 95.19 309 THR A C 1
ATOM 2474 O O . THR A 1 309 ? 13.539 13.758 -3.693 1 95.19 309 THR A O 1
ATOM 2477 N N . LEU A 1 310 ? 13.055 15.703 -2.686 1 93.81 310 LEU A N 1
ATOM 2478 C CA . LEU A 1 310 ? 14.406 16.203 -2.908 1 93.81 310 LEU A CA 1
ATOM 2479 C C . LEU A 1 310 ? 15.43 15.398 -2.115 1 93.81 310 LEU A C 1
ATOM 2481 O O . LEU A 1 310 ? 16.547 15.18 -2.582 1 93.81 310 LEU A O 1
ATOM 2485 N N . ASP A 1 311 ? 15.047 14.984 -0.966 1 92.5 311 ASP A N 1
ATOM 2486 C CA . ASP A 1 311 ? 15.922 14.133 -0.166 1 92.5 311 ASP A CA 1
ATOM 2487 C C . ASP A 1 311 ? 16.172 12.797 -0.86 1 92.5 311 ASP A C 1
ATOM 2489 O O . ASP A 1 311 ? 17.281 12.258 -0.812 1 92.5 311 ASP A O 1
ATOM 2493 N N . ILE A 1 312 ? 15.133 12.234 -1.44 1 96.12 312 ILE A N 1
ATOM 2494 C CA . ILE A 1 312 ? 15.273 10.992 -2.191 1 96.12 312 ILE A CA 1
ATOM 2495 C C . ILE A 1 312 ? 16.281 11.188 -3.326 1 96.12 312 ILE A C 1
ATOM 2497 O O . ILE A 1 312 ? 17.172 10.359 -3.52 1 96.12 312 ILE A O 1
ATOM 2501 N N . LEU A 1 313 ? 16.141 12.273 -4.051 1 95.81 313 LEU A N 1
ATOM 2502 C CA . LEU A 1 313 ? 17.031 12.562 -5.168 1 95.81 313 LEU A CA 1
ATOM 2503 C C . LEU A 1 313 ? 18.484 12.688 -4.691 1 95.81 313 LEU A C 1
ATOM 2505 O O . LEU A 1 313 ? 19.391 12.164 -5.332 1 95.81 313 LEU A O 1
ATOM 2509 N N . ARG A 1 314 ? 18.656 13.344 -3.6 1 94.88 314 ARG A N 1
ATOM 2510 C CA . ARG A 1 314 ? 20 13.516 -3.055 1 94.88 314 ARG A CA 1
ATOM 2511 C C . ARG A 1 314 ? 20.625 12.172 -2.707 1 94.88 314 ARG A C 1
ATOM 2513 O O . ARG A 1 314 ? 21.812 11.953 -2.945 1 94.88 314 ARG A O 1
ATOM 2520 N N . LYS A 1 315 ? 19.828 11.297 -2.135 1 95 315 LYS A N 1
ATOM 2521 C CA . LYS A 1 315 ? 20.328 9.992 -1.714 1 95 315 LYS A CA 1
ATOM 2522 C C . LYS A 1 315 ? 20.594 9.094 -2.918 1 95 315 LYS A C 1
ATOM 2524 O O . LYS A 1 315 ? 21.516 8.273 -2.898 1 95 315 LYS A O 1
ATOM 2529 N N . LEU A 1 316 ? 19.781 9.211 -3.973 1 94.56 316 LEU A N 1
ATOM 2530 C CA . LEU A 1 316 ? 19.859 8.312 -5.121 1 94.56 316 LEU A CA 1
ATOM 2531 C C . LEU A 1 316 ? 20.875 8.812 -6.133 1 94.56 316 LEU A C 1
ATOM 2533 O O . LEU A 1 316 ? 21.391 8.031 -6.945 1 94.56 316 LEU A O 1
ATOM 2537 N N . ASN A 1 317 ? 21.25 10.07 -6.09 1 92.5 317 ASN A N 1
ATOM 2538 C CA . ASN A 1 317 ? 22.078 10.703 -7.117 1 92.5 317 ASN A CA 1
ATOM 2539 C C . ASN A 1 317 ? 23.438 10.039 -7.219 1 92.5 317 ASN A C 1
ATOM 2541 O O . ASN A 1 317 ? 23.938 9.789 -8.32 1 92.5 317 ASN A O 1
ATOM 2545 N N . PRO A 1 318 ? 24.078 9.719 -6.105 1 92.62 318 PRO A N 1
ATOM 2546 C CA . PRO A 1 318 ? 25.375 9.047 -6.227 1 92.62 318 PRO A CA 1
ATOM 2547 C C . PRO A 1 318 ? 25.281 7.707 -6.953 1 92.62 318 PRO A C 1
ATOM 2549 O O . PRO A 1 318 ? 26.188 7.348 -7.711 1 92.62 318 PRO A O 1
ATOM 2552 N N . VAL A 1 319 ? 24.25 6.965 -6.719 1 92.38 319 VAL A N 1
ATOM 2553 C CA . VAL A 1 319 ? 24.031 5.676 -7.367 1 92.38 319 VAL A CA 1
ATOM 2554 C C . VAL A 1 319 ? 23.781 5.883 -8.859 1 92.38 319 VAL A C 1
ATOM 2556 O O . VAL A 1 319 ? 24.312 5.152 -9.695 1 92.38 319 VAL A O 1
ATOM 2559 N N . ILE A 1 320 ? 22.938 6.832 -9.172 1 88.75 320 ILE A N 1
ATOM 2560 C CA . ILE A 1 320 ? 22.609 7.141 -10.555 1 88.75 320 ILE A CA 1
ATOM 2561 C C . ILE A 1 320 ? 23.859 7.539 -11.32 1 88.75 320 ILE A C 1
ATOM 2563 O O . ILE A 1 320 ? 24.062 7.121 -12.461 1 88.75 320 ILE A O 1
ATOM 2567 N N . SER A 1 321 ? 24.656 8.344 -10.695 1 87.12 321 SER A N 1
ATOM 2568 C CA . SER A 1 321 ? 25.891 8.781 -11.328 1 87.12 321 SER A CA 1
ATOM 2569 C C . SER A 1 321 ? 26.828 7.602 -11.586 1 87.12 321 SER A C 1
ATOM 2571 O O . SER A 1 321 ? 27.516 7.562 -12.609 1 87.12 321 SER A O 1
ATOM 2573 N N . ARG A 1 322 ? 26.828 6.711 -10.711 1 87.75 322 ARG A N 1
ATOM 2574 C CA . ARG A 1 322 ? 27.703 5.547 -10.805 1 87.75 322 ARG A CA 1
ATOM 2575 C C . ARG A 1 322 ? 27.266 4.621 -11.938 1 87.75 322 ARG A C 1
ATOM 2577 O O . ARG A 1 322 ? 28.094 4.113 -12.688 1 87.75 322 ARG A O 1
ATOM 2584 N N . TYR A 1 323 ? 25.938 4.422 -12.078 1 82.31 323 TYR A N 1
ATOM 2585 C CA . TYR A 1 323 ? 25.453 3.418 -13.016 1 82.31 323 TYR A CA 1
ATOM 2586 C C . TYR A 1 323 ? 24.969 4.066 -14.305 1 82.31 323 TYR A C 1
ATOM 2588 O O . TYR A 1 323 ? 24.797 3.391 -15.32 1 82.31 323 TYR A O 1
ATOM 2596 N N . HIS A 1 324 ? 24.562 5.484 -14.289 1 65.5 324 HIS A N 1
ATOM 2597 C CA . HIS A 1 324 ? 23.594 5.988 -15.266 1 65.5 324 HIS A CA 1
ATOM 2598 C C . HIS A 1 324 ? 24.297 6.402 -16.562 1 65.5 324 HIS A C 1
ATOM 2600 O O . HIS A 1 324 ? 25.188 7.242 -16.547 1 65.5 324 HIS A O 1
ATOM 2606 N N . GLU A 1 325 ? 24.078 5.539 -17.516 1 59.38 325 GLU A N 1
ATOM 2607 C CA . GLU A 1 325 ? 24.406 6.027 -18.859 1 59.38 325 GLU A CA 1
ATOM 2608 C C . GLU A 1 325 ? 23.219 6.762 -19.469 1 59.38 325 GLU A C 1
ATOM 2610 O O . GLU A 1 325 ? 23.391 7.73 -20.203 1 59.38 325 GLU A O 1
ATOM 2615 N N . SER A 1 326 ? 21.859 6.211 -19.609 1 58.88 326 SER A N 1
ATOM 2616 C CA . SER A 1 326 ? 20.891 6.684 -20.594 1 58.88 326 SER A CA 1
ATOM 2617 C C . SER A 1 326 ? 19.734 7.414 -19.953 1 58.88 326 SER A C 1
ATOM 2619 O O . SER A 1 326 ? 19.031 6.848 -19.109 1 58.88 326 SER A O 1
ATOM 2621 N N . ARG A 1 327 ? 19.609 8.805 -19.906 1 58.09 327 ARG A N 1
ATOM 2622 C CA . ARG A 1 327 ? 18.594 9.688 -19.328 1 58.09 327 ARG A CA 1
ATOM 2623 C C . ARG A 1 327 ? 17.344 9.734 -20.203 1 58.09 327 ARG A C 1
ATOM 2625 O O . ARG A 1 327 ? 16.234 9.93 -19.703 1 58.09 327 ARG A O 1
ATOM 2632 N N . GLN A 1 328 ? 17.359 9.492 -21.391 1 57.06 328 GLN A N 1
ATOM 2633 C CA . GLN A 1 328 ? 16.375 9.984 -22.359 1 57.06 328 GLN A CA 1
ATOM 2634 C C . GLN A 1 328 ? 15.086 9.188 -22.266 1 57.06 328 GLN A C 1
ATOM 2636 O O . GLN A 1 328 ? 13.992 9.758 -22.297 1 57.06 328 GLN A O 1
ATOM 2641 N N . TYR A 1 329 ? 15.039 7.906 -21.969 1 59.28 329 TYR A N 1
ATOM 2642 C CA . TYR A 1 329 ? 13.836 7.09 -22.078 1 59.28 329 TYR A CA 1
ATOM 2643 C C . TYR A 1 329 ? 12.883 7.387 -20.922 1 59.28 329 TYR A C 1
ATOM 2645 O O . TYR A 1 329 ? 11.695 7.652 -21.141 1 59.28 329 TYR A O 1
ATOM 2653 N N . GLY A 1 330 ? 13.195 7.621 -19.844 1 70.44 330 GLY A N 1
ATOM 2654 C CA . GLY A 1 330 ? 12.414 7.727 -18.625 1 70.44 330 GLY A CA 1
ATOM 2655 C C . GLY A 1 330 ? 11.672 9.047 -18.5 1 70.44 330 GLY A C 1
ATOM 2656 O O . GLY A 1 330 ? 10.547 9.086 -18 1 70.44 330 GLY A O 1
ATOM 2657 N N . ARG A 1 331 ? 12.039 10.023 -19.281 1 78.69 331 ARG A N 1
ATOM 2658 C CA . ARG A 1 331 ? 11.43 11.344 -19.109 1 78.69 331 ARG A CA 1
ATOM 2659 C C . ARG A 1 331 ? 10.141 11.461 -19.906 1 78.69 331 ARG A C 1
ATOM 2661 O O . ARG A 1 331 ? 9.156 12.039 -19.438 1 78.69 331 ARG A O 1
ATOM 2668 N N . LYS A 1 332 ? 10.062 10.906 -21.062 1 81.88 332 LYS A N 1
ATOM 2669 C CA . LYS A 1 332 ? 8.875 10.984 -21.906 1 81.88 332 LYS A CA 1
ATOM 2670 C C . LYS A 1 332 ? 7.688 10.289 -21.266 1 81.88 332 LYS A C 1
ATOM 2672 O O . LYS A 1 332 ? 6.578 10.836 -21.234 1 81.88 332 LYS A O 1
ATOM 2677 N N . VAL A 1 333 ? 7.961 9.188 -20.734 1 81.94 333 VAL A N 1
ATOM 2678 C CA . VAL A 1 333 ? 6.879 8.422 -20.141 1 81.94 333 VAL A CA 1
ATOM 2679 C C . VAL A 1 333 ? 6.371 9.148 -18.891 1 81.94 333 VAL A C 1
ATOM 2681 O O . VAL A 1 333 ? 5.16 9.273 -18.688 1 81.94 333 VAL A O 1
ATOM 2684 N N . ALA A 1 334 ? 7.32 9.617 -18.125 1 90.19 334 ALA A N 1
ATOM 2685 C CA . ALA A 1 334 ? 6.941 10.305 -16.906 1 90.19 334 ALA A CA 1
ATOM 2686 C C . ALA A 1 334 ? 6.164 11.578 -17.203 1 90.19 334 ALA A C 1
ATOM 2688 O O . ALA A 1 334 ? 5.176 11.883 -16.531 1 90.19 334 ALA A O 1
ATOM 2689 N N . THR A 1 335 ? 6.504 12.25 -18.219 1 90.12 335 THR A N 1
ATOM 2690 C CA . THR A 1 335 ? 5.832 13.5 -18.578 1 90.12 335 THR A CA 1
ATOM 2691 C C . THR A 1 335 ? 4.453 13.219 -19.172 1 90.12 335 THR A C 1
ATOM 2693 O O . THR A 1 335 ? 3.496 13.945 -18.891 1 90.12 335 THR A O 1
ATOM 2696 N N . SER A 1 336 ? 4.379 12.195 -19.953 1 87.56 336 SER A N 1
ATOM 2697 C CA . SER A 1 336 ? 3.084 11.812 -20.5 1 87.56 336 SER A CA 1
ATOM 2698 C C . SER A 1 336 ? 2.102 11.43 -19.406 1 87.56 336 SER A C 1
ATOM 2700 O O . SER A 1 336 ? 0.927 11.805 -19.453 1 87.56 336 SER A O 1
ATOM 2702 N N . LEU A 1 337 ? 2.611 10.672 -18.5 1 90.94 337 LEU A N 1
ATOM 2703 C CA . LEU A 1 337 ? 1.777 10.281 -17.359 1 90.94 337 LEU A CA 1
ATOM 2704 C C . LEU A 1 337 ? 1.338 11.508 -16.562 1 90.94 337 LEU A C 1
ATOM 2706 O O . LEU A 1 337 ? 0.164 11.633 -16.203 1 90.94 337 LEU A O 1
ATOM 2710 N N . ARG A 1 338 ? 2.293 12.398 -16.312 1 92.38 338 ARG A N 1
ATOM 2711 C CA . ARG A 1 338 ? 1.972 13.633 -15.602 1 92.38 338 ARG A CA 1
ATOM 2712 C C . ARG A 1 338 ? 0.875 14.406 -16.328 1 92.38 338 ARG A C 1
ATOM 2714 O O . ARG A 1 338 ? -0.088 14.859 -15.703 1 92.38 338 ARG A O 1
ATOM 2721 N N . ASP A 1 339 ? 0.961 14.484 -17.594 1 88.25 339 ASP A N 1
ATOM 2722 C CA . ASP A 1 339 ? 0.02 15.273 -18.375 1 88.25 339 ASP A CA 1
ATOM 2723 C C . ASP A 1 339 ? -1.365 14.633 -18.391 1 88.25 339 ASP A C 1
ATOM 2725 O O . ASP A 1 339 ? -2.379 15.328 -18.422 1 88.25 339 ASP A O 1
ATOM 2729 N N . SER A 1 340 ? -1.385 13.367 -18.312 1 86.62 340 SER A N 1
ATOM 2730 C CA . SER A 1 340 ? -2.66 12.664 -18.266 1 86.62 340 SER A CA 1
ATOM 2731 C C . SER A 1 340 ? -3.324 12.805 -16.891 1 86.62 340 SER A C 1
ATOM 2733 O O . SER A 1 340 ? -4.551 12.883 -16.797 1 86.62 340 SER A O 1
ATOM 2735 N N . LEU A 1 341 ? -2.543 12.883 -15.852 1 89.06 341 LEU A N 1
ATOM 2736 C CA . LEU A 1 341 ? -3.051 12.898 -14.484 1 89.06 341 LEU A CA 1
ATOM 2737 C C . LEU A 1 341 ? -3.387 14.312 -14.039 1 89.06 341 LEU A C 1
ATOM 2739 O O . LEU A 1 341 ? -4.281 14.516 -13.219 1 89.06 341 LEU A O 1
ATOM 2743 N N . PHE A 1 342 ? -2.582 15.266 -14.539 1 86.81 342 PHE A N 1
ATOM 2744 C CA . PHE A 1 342 ? -2.734 16.656 -14.102 1 86.81 342 PHE A CA 1
ATOM 2745 C C . PHE A 1 342 ? -3.053 17.562 -15.281 1 86.81 342 PHE A C 1
ATOM 2747 O O . PHE A 1 342 ? -2.193 18.312 -15.734 1 86.81 342 PHE A O 1
ATOM 2754 N N . PRO A 1 343 ? -4.297 17.469 -15.719 1 73.12 343 PRO A N 1
ATOM 2755 C CA . PRO A 1 343 ? -4.629 18.359 -16.828 1 73.12 343 PRO A CA 1
ATOM 2756 C C . PRO A 1 343 ? -4.562 19.828 -16.453 1 73.12 343 PRO A C 1
ATOM 2758 O O . PRO A 1 343 ? -4.684 20.172 -15.273 1 73.12 343 PRO A O 1
ATOM 2761 N N . VAL A 1 344 ? -4.164 20.672 -17.312 1 67.25 344 VAL A N 1
ATOM 2762 C CA . VAL A 1 344 ? -4.047 22.109 -17.109 1 67.25 344 VAL A CA 1
ATOM 2763 C C . VAL A 1 344 ? -5.414 22.703 -16.781 1 67.25 344 VAL A C 1
ATOM 2765 O O . VAL A 1 344 ? -6.352 22.578 -17.562 1 67.25 344 VAL A O 1
ATOM 2768 N N . VAL A 1 345 ? -5.723 22.797 -15.539 1 59.97 345 VAL A N 1
ATOM 2769 C CA . VAL A 1 345 ? -7 23.375 -15.148 1 59.97 345 VAL A CA 1
ATOM 2770 C C . VAL A 1 345 ? -6.789 24.812 -14.664 1 59.97 345 VAL A C 1
ATOM 2772 O O . VAL A 1 345 ? -5.703 25.156 -14.195 1 59.97 345 VAL A O 1
ATOM 2775 N N . GLU A 1 346 ? -7.781 25.641 -15.055 1 57.16 346 GLU A N 1
ATOM 2776 C CA . GLU A 1 346 ? -7.773 27 -14.531 1 57.16 346 GLU A CA 1
ATOM 2777 C C . GLU A 1 346 ? -7.836 27.016 -13.008 1 57.16 346 GLU A C 1
ATOM 2779 O O . GLU A 1 346 ? -8.398 26.094 -12.398 1 57.16 346 GLU A O 1
ATOM 2784 N N . GLU A 1 347 ? -7.066 27.812 -12.438 1 57.53 347 GLU A N 1
ATOM 2785 C CA . GLU A 1 347 ? -6.941 28.016 -10.992 1 57.53 347 GLU A CA 1
ATOM 2786 C C . GLU A 1 347 ? -8.312 28.109 -10.328 1 57.53 347 GLU A C 1
ATOM 2788 O O . GLU A 1 347 ? -9.172 28.875 -10.773 1 57.53 347 GLU A O 1
ATOM 2793 N N . GLY A 1 348 ? -8.953 26.922 -9.852 1 58.66 348 GLY A N 1
ATOM 2794 C CA . GLY A 1 348 ? -10.172 27.094 -9.078 1 58.66 348 GLY A CA 1
ATOM 2795 C C . GLY A 1 348 ? -10.055 26.562 -7.66 1 58.66 348 GLY A C 1
ATOM 2796 O O . GLY A 1 348 ? -9.062 25.922 -7.309 1 58.66 348 GLY A O 1
ATOM 2797 N N . SER A 1 349 ? -10.812 27.188 -6.652 1 64.06 349 SER A N 1
ATOM 2798 C CA . SER A 1 349 ? -10.875 26.859 -5.23 1 64.06 349 SER A CA 1
ATOM 2799 C C . SER A 1 349 ? -11.844 25.703 -4.977 1 64.06 349 SER A C 1
ATOM 2801 O O . SER A 1 349 ? -12.352 25.547 -3.863 1 64.06 349 SER A O 1
ATOM 2803 N N . ASP A 1 350 ? -12.031 24.781 -5.992 1 74.06 350 ASP A N 1
ATOM 2804 C CA . ASP A 1 350 ? -13.023 23.734 -5.836 1 74.06 350 ASP A CA 1
ATOM 2805 C C . ASP A 1 350 ? -12.445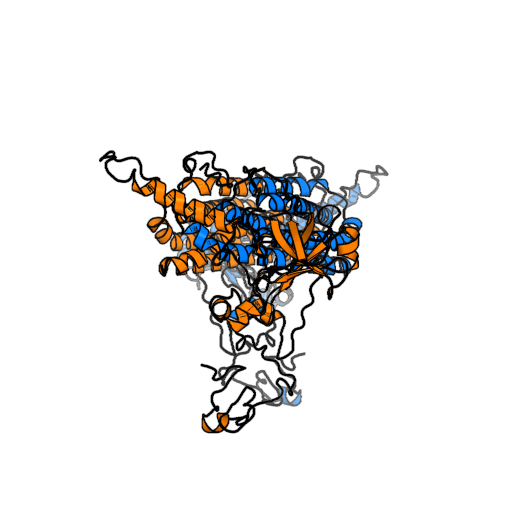 22.531 -5.078 1 74.06 350 ASP A C 1
ATOM 2807 O O . ASP A 1 350 ? -11.344 22.078 -5.391 1 74.06 350 ASP A O 1
ATOM 2811 N N . ALA A 1 351 ? -13.117 22.125 -4.086 1 78.5 351 ALA A N 1
ATOM 2812 C CA . ALA A 1 351 ? -12.711 21.016 -3.234 1 78.5 351 ALA A CA 1
ATOM 2813 C C . ALA A 1 351 ? -12.594 19.719 -4.039 1 78.5 351 ALA A C 1
ATOM 2815 O O . ALA A 1 351 ? -11.789 18.844 -3.705 1 78.5 351 ALA A O 1
ATOM 2816 N N . TYR A 1 352 ? -13.312 19.609 -5.027 1 83.38 352 TYR A N 1
ATOM 2817 C CA . TYR A 1 352 ? -13.266 18.422 -5.875 1 83.38 352 TYR A CA 1
ATOM 2818 C C . TYR A 1 352 ? -11.938 18.344 -6.621 1 83.38 352 TYR A C 1
ATOM 2820 O O . TYR A 1 352 ? -11.383 17.25 -6.801 1 83.38 352 TYR A O 1
ATOM 2828 N N . GLU A 1 353 ? -11.422 19.5 -6.965 1 81.56 353 GLU A N 1
ATOM 2829 C CA . GLU A 1 353 ? -10.133 19.547 -7.656 1 81.56 353 GLU A CA 1
ATOM 2830 C C . GLU A 1 353 ? -9.008 19.062 -6.754 1 81.56 353 GLU A C 1
ATOM 2832 O O . GLU A 1 353 ? -8.086 18.375 -7.211 1 81.56 353 GLU A O 1
ATOM 2837 N N . ALA A 1 354 ? -9.133 19.469 -5.59 1 83.81 354 ALA A N 1
ATOM 2838 C CA . ALA A 1 354 ? -8.125 19.016 -4.633 1 83.81 354 ALA A CA 1
ATOM 2839 C C . ALA A 1 354 ? -8.156 17.5 -4.461 1 83.81 354 ALA A C 1
ATOM 2841 O O . ALA A 1 354 ? -7.109 16.859 -4.375 1 83.81 354 ALA A O 1
ATOM 2842 N N . LEU A 1 355 ? -9.359 17 -4.461 1 88 355 LEU A N 1
ATOM 2843 C CA . LEU A 1 355 ? -9.523 15.547 -4.312 1 88 355 LEU A CA 1
ATOM 2844 C C . LEU A 1 355 ? -8.93 14.812 -5.504 1 88 355 LEU A C 1
ATOM 2846 O O . LEU A 1 355 ? -8.188 13.836 -5.332 1 88 355 LEU A O 1
ATOM 2850 N N . VAL A 1 356 ? -9.164 15.289 -6.668 1 88.25 356 VAL A N 1
ATOM 2851 C CA . VAL A 1 356 ? -8.664 14.688 -7.895 1 88.25 356 VAL A CA 1
ATOM 2852 C C . VAL A 1 356 ? -7.145 14.812 -7.953 1 88.25 356 VAL A C 1
ATOM 2854 O O . VAL A 1 356 ? -6.449 13.875 -8.344 1 88.25 356 VAL A O 1
ATOM 2857 N N . ALA A 1 357 ? -6.645 15.945 -7.559 1 88.62 357 ALA A N 1
ATOM 2858 C CA . ALA A 1 357 ? -5.199 16.172 -7.562 1 88.62 357 ALA A CA 1
ATOM 2859 C C . ALA A 1 357 ? -4.488 15.227 -6.605 1 88.62 357 ALA A C 1
ATOM 2861 O O . ALA A 1 357 ? -3.414 14.711 -6.922 1 88.62 357 ALA A O 1
ATOM 2862 N N . LEU A 1 358 ? -5.09 15.031 -5.484 1 90.69 358 LEU A N 1
ATOM 2863 C CA . LEU A 1 358 ? -4.504 14.133 -4.496 1 90.69 358 LEU A CA 1
ATOM 2864 C C . LEU A 1 358 ? -4.492 12.695 -5.008 1 90.69 358 LEU A C 1
ATOM 2866 O O . LEU A 1 358 ? -3.518 11.969 -4.809 1 90.69 358 LEU A O 1
ATOM 2870 N N . GLN A 1 359 ? -5.531 12.281 -5.605 1 92.94 359 GLN A N 1
ATOM 2871 C CA . GLN A 1 359 ? -5.578 10.953 -6.207 1 92.94 359 GLN A CA 1
ATOM 2872 C C . GLN A 1 359 ? -4.516 10.805 -7.293 1 92.94 359 GLN A C 1
ATOM 2874 O O . GLN A 1 359 ? -3.822 9.789 -7.355 1 92.94 359 GLN A O 1
ATOM 2879 N N . ALA A 1 360 ? -4.434 11.797 -8.141 1 93.44 360 ALA A N 1
ATOM 2880 C CA . ALA A 1 360 ? -3.436 11.797 -9.203 1 93.44 360 ALA A CA 1
ATOM 2881 C C . ALA A 1 360 ? -2.023 11.703 -8.633 1 93.44 360 ALA A C 1
ATOM 2883 O O . ALA A 1 360 ? -1.17 11 -9.18 1 93.44 360 ALA A O 1
ATOM 2884 N N . LEU A 1 361 ? -1.834 12.445 -7.598 1 94.56 361 LEU A N 1
ATOM 2885 C CA . LEU A 1 361 ? -0.532 12.406 -6.941 1 94.56 361 LEU A CA 1
ATOM 2886 C C . LEU A 1 361 ? -0.205 10.992 -6.469 1 94.56 361 LEU A C 1
ATOM 2888 O O . LEU A 1 361 ? 0.91 10.508 -6.668 1 94.56 361 LEU A O 1
ATOM 2892 N N . ASP A 1 362 ? -1.195 10.336 -5.859 1 95.62 362 ASP A N 1
ATOM 2893 C CA . ASP A 1 362 ? -0.996 8.969 -5.387 1 95.62 362 ASP A CA 1
ATOM 2894 C C . ASP A 1 362 ? -0.654 8.031 -6.543 1 95.62 362 ASP A C 1
ATOM 2896 O O . ASP A 1 362 ? 0.191 7.145 -6.402 1 95.62 362 ASP A O 1
ATOM 2900 N N . VAL A 1 363 ? -1.267 8.203 -7.625 1 96.25 363 VAL A N 1
ATOM 2901 C CA . VAL A 1 363 ? -1.021 7.391 -8.812 1 96.25 363 VAL A CA 1
ATOM 2902 C C . VAL A 1 363 ? 0.413 7.602 -9.297 1 96.25 363 VAL A C 1
ATOM 2904 O O . VAL A 1 363 ? 1.123 6.633 -9.586 1 96.25 363 VAL A O 1
ATOM 2907 N N . PHE A 1 364 ? 0.831 8.836 -9.398 1 96.56 364 PHE A N 1
ATOM 2908 C CA . PHE A 1 364 ? 2.184 9.109 -9.867 1 96.56 364 PHE A CA 1
ATOM 2909 C C . PHE A 1 364 ? 3.217 8.555 -8.891 1 96.56 364 PHE A C 1
ATOM 2911 O O . PHE A 1 364 ? 4.254 8.039 -9.305 1 96.56 364 PHE A O 1
ATOM 2918 N N . LEU A 1 365 ? 2.949 8.734 -7.621 1 96.88 365 LEU A N 1
ATOM 2919 C CA . LEU A 1 365 ? 3.836 8.172 -6.609 1 96.88 365 LEU A CA 1
ATOM 2920 C C . LEU A 1 365 ? 3.949 6.66 -6.766 1 96.88 365 LEU A C 1
ATOM 2922 O O . LEU A 1 365 ? 5.023 6.09 -6.57 1 96.88 365 LEU A O 1
ATOM 2926 N N . THR A 1 366 ? 2.871 5.98 -7.09 1 96.75 366 THR A N 1
ATOM 2927 C CA . THR A 1 366 ? 2.873 4.535 -7.301 1 96.75 366 THR A CA 1
ATOM 2928 C C . THR A 1 366 ? 3.732 4.168 -8.508 1 96.75 366 THR A C 1
ATOM 2930 O O . THR A 1 366 ? 4.402 3.133 -8.5 1 96.75 366 THR A O 1
ATOM 2933 N N . TYR A 1 367 ? 3.689 5.004 -9.492 1 95.94 367 TYR A N 1
ATOM 2934 C CA . TYR A 1 367 ? 4.566 4.797 -10.641 1 95.94 367 TYR A CA 1
ATOM 2935 C C . TYR A 1 367 ? 6.027 4.73 -10.203 1 95.94 367 TYR A C 1
ATOM 2937 O O . TYR A 1 367 ? 6.758 3.824 -10.609 1 95.94 367 TYR A O 1
ATOM 2945 N N . ILE A 1 368 ? 6.414 5.613 -9.414 1 96.69 368 ILE A N 1
ATOM 2946 C CA . ILE A 1 368 ? 7.781 5.648 -8.906 1 96.69 368 ILE A CA 1
ATOM 2947 C C . ILE A 1 368 ? 8.023 4.449 -7.992 1 96.69 368 ILE A C 1
ATOM 2949 O O . ILE A 1 368 ? 9.086 3.83 -8.039 1 96.69 368 ILE A O 1
ATOM 2953 N N . GLU A 1 369 ? 7.02 4.184 -7.156 1 96.5 369 GLU A N 1
ATOM 2954 C CA . GLU A 1 369 ? 7.129 3.031 -6.266 1 96.5 369 GLU A CA 1
ATOM 2955 C C . GLU A 1 369 ? 7.402 1.75 -7.047 1 96.5 369 GLU A C 1
ATOM 2957 O O . GLU A 1 369 ? 8.172 0.896 -6.605 1 96.5 369 GLU A O 1
ATOM 2962 N N . GLY A 1 370 ? 6.773 1.626 -8.148 1 95.31 370 GLY A N 1
ATOM 2963 C CA . GLY A 1 370 ? 7.016 0.469 -8.992 1 95.31 370 GLY A CA 1
ATOM 2964 C C . GLY A 1 370 ? 8.453 0.359 -9.453 1 95.31 370 GLY A C 1
ATOM 2965 O O . GLY A 1 370 ? 9.023 -0.734 -9.484 1 95.31 370 GLY A O 1
ATOM 2966 N N . HIS A 1 371 ? 9.023 1.457 -9.844 1 95.38 371 HIS A N 1
ATOM 2967 C CA . HIS A 1 371 ? 10.43 1.474 -10.227 1 95.38 371 HIS A CA 1
ATOM 2968 C C . HIS A 1 371 ? 11.32 1.011 -9.078 1 95.38 371 HIS A C 1
ATOM 2970 O O . HIS A 1 371 ? 12.219 0.185 -9.281 1 95.38 371 HIS A O 1
ATOM 2976 N N . LEU A 1 372 ? 11.023 1.537 -7.949 1 96.12 372 LEU A N 1
ATOM 2977 C CA . LEU A 1 372 ? 11.844 1.235 -6.785 1 96.12 372 LEU A CA 1
ATOM 2978 C C . LEU A 1 372 ? 11.664 -0.216 -6.352 1 96.12 372 LEU A C 1
ATOM 2980 O O . LEU A 1 372 ? 12.609 -0.846 -5.871 1 96.12 372 LEU A O 1
ATOM 2984 N N . THR A 1 373 ? 10.492 -0.713 -6.488 1 95.38 373 THR A N 1
ATOM 2985 C CA . THR A 1 373 ? 10.211 -2.107 -6.164 1 95.38 373 THR A CA 1
ATOM 2986 C C . THR A 1 373 ? 11.07 -3.043 -7.004 1 95.38 373 THR A C 1
ATOM 2988 O O . THR A 1 373 ? 11.602 -4.035 -6.496 1 95.38 373 THR A O 1
ATOM 2991 N N . ALA A 1 374 ? 11.242 -2.721 -8.242 1 94.75 374 ALA A N 1
ATOM 2992 C CA . ALA A 1 374 ? 12.078 -3.525 -9.125 1 94.75 374 ALA A CA 1
ATOM 2993 C C . ALA A 1 374 ? 13.555 -3.389 -8.758 1 94.75 374 ALA A C 1
ATOM 2995 O O . ALA A 1 374 ? 14.312 -4.355 -8.844 1 94.75 374 ALA A O 1
ATOM 2996 N N . LEU A 1 375 ? 13.938 -2.246 -8.328 1 94.88 375 LEU A N 1
ATOM 2997 C CA . LEU A 1 375 ? 15.344 -1.971 -8.047 1 94.88 375 LEU A CA 1
ATOM 2998 C C . LEU A 1 375 ? 15.773 -2.639 -6.746 1 94.88 375 LEU A C 1
ATOM 3000 O O . LEU A 1 375 ? 16.969 -2.854 -6.52 1 94.88 375 LEU A O 1
ATOM 3004 N N . SER A 1 376 ? 14.828 -2.918 -5.844 1 94.19 376 SER A N 1
ATOM 3005 C CA . SER A 1 376 ? 15.164 -3.477 -4.539 1 94.19 376 SER A CA 1
ATOM 3006 C C . SER A 1 376 ? 15.898 -4.809 -4.68 1 94.19 376 SER A C 1
ATOM 3008 O O . SER A 1 376 ? 17.062 -4.918 -4.312 1 94.19 376 SER A O 1
ATOM 3010 N N . PRO A 1 377 ? 15.328 -5.844 -5.336 1 92.69 377 PRO A N 1
ATOM 3011 C CA . PRO A 1 377 ? 16.078 -7.086 -5.508 1 92.69 377 PRO A CA 1
ATOM 3012 C C . PRO A 1 377 ? 17.281 -6.926 -6.441 1 92.69 377 PRO A C 1
ATOM 3014 O O . PRO A 1 377 ? 18.297 -7.609 -6.277 1 92.69 377 PRO A O 1
ATOM 3017 N N . ALA A 1 378 ? 17.203 -6.078 -7.434 1 91.81 378 ALA A N 1
ATOM 3018 C CA . ALA A 1 378 ? 18.297 -5.875 -8.367 1 91.81 378 ALA A CA 1
ATOM 3019 C C . ALA A 1 378 ? 19.531 -5.32 -7.66 1 91.81 378 ALA A C 1
ATOM 3021 O O . ALA A 1 378 ? 20.656 -5.754 -7.922 1 91.81 378 ALA A O 1
ATOM 3022 N N . SER A 1 379 ? 19.281 -4.34 -6.836 1 93.19 379 SER A N 1
ATOM 3023 C CA . SER A 1 379 ? 20.391 -3.76 -6.094 1 93.19 379 SER A CA 1
ATOM 3024 C C . SER A 1 379 ? 21.031 -4.785 -5.168 1 93.19 379 SER A C 1
ATOM 3026 O O . SER A 1 379 ? 22.25 -4.801 -4.996 1 93.19 379 SER A O 1
ATOM 3028 N N . GLN A 1 380 ? 20.25 -5.645 -4.543 1 90.81 380 GLN A N 1
ATOM 3029 C CA . GLN A 1 380 ? 20.766 -6.715 -3.689 1 90.81 380 GLN A CA 1
ATOM 3030 C C . GLN A 1 380 ? 21.594 -7.707 -4.488 1 90.81 380 GLN A C 1
ATOM 3032 O O . GLN A 1 380 ? 22.656 -8.148 -4.031 1 90.81 380 GLN A O 1
ATOM 3037 N N . ALA A 1 381 ? 21.125 -8.008 -5.66 1 89.06 381 ALA A N 1
ATOM 3038 C CA . ALA A 1 381 ? 21.812 -8.961 -6.523 1 89.06 381 ALA A CA 1
ATOM 3039 C C . ALA A 1 381 ? 23.188 -8.43 -6.949 1 89.06 381 ALA A C 1
ATOM 3041 O O . ALA A 1 381 ? 24.094 -9.203 -7.242 1 89.06 381 ALA A O 1
ATOM 3042 N N . LEU A 1 382 ? 23.312 -7.16 -6.953 1 89.69 382 LEU A N 1
ATOM 3043 C CA . LEU A 1 382 ? 24.578 -6.52 -7.328 1 89.69 382 LEU A CA 1
ATOM 3044 C C . LEU A 1 382 ? 25.516 -6.438 -6.137 1 89.69 382 LEU A C 1
ATOM 3046 O O . LEU A 1 382 ? 26.688 -6.055 -6.289 1 89.69 382 LEU A O 1
ATOM 3050 N N . TRP A 1 383 ? 25.031 -6.723 -4.973 1 87.81 383 TRP A N 1
ATOM 3051 C CA . TRP A 1 383 ? 25.797 -6.668 -3.734 1 87.81 383 TRP A CA 1
ATOM 3052 C C . TRP A 1 383 ? 26.359 -5.273 -3.508 1 87.81 383 TRP A C 1
ATOM 3054 O O . TRP A 1 383 ? 27.5 -5.125 -3.064 1 87.81 383 TRP A O 1
ATOM 3064 N N . ASP A 1 384 ? 25.75 -4.285 -3.971 1 90.94 384 ASP A N 1
ATOM 3065 C CA . ASP A 1 384 ? 26.078 -2.885 -3.732 1 90.94 384 ASP A CA 1
ATOM 3066 C C . ASP A 1 384 ? 25.297 -2.332 -2.543 1 90.94 384 ASP A C 1
ATOM 3068 O O . ASP A 1 384 ? 24.141 -1.925 -2.689 1 90.94 384 ASP A O 1
ATOM 3072 N N . HIS A 1 385 ? 25.906 -2.184 -1.433 1 92.81 385 HIS A N 1
ATOM 3073 C CA . HIS A 1 385 ? 25.234 -1.834 -0.186 1 92.81 385 HIS A CA 1
ATOM 3074 C C . HIS A 1 385 ? 24.703 -0.403 -0.226 1 92.81 385 HIS A C 1
ATOM 3076 O O . HIS A 1 385 ? 23.625 -0.117 0.309 1 92.81 385 HIS A O 1
ATOM 3082 N N . GLU A 1 386 ? 25.453 0.421 -0.827 1 93 386 GLU A N 1
ATOM 3083 C CA . GLU A 1 386 ? 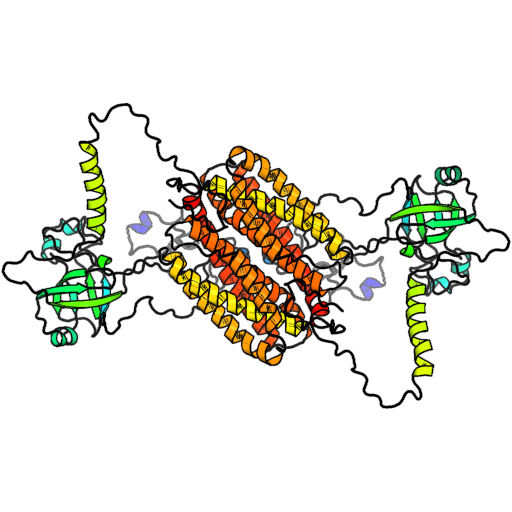25 1.803 -0.942 1 93 386 GLU A CA 1
ATOM 3084 C C . GLU A 1 386 ? 23.75 1.896 -1.806 1 93 386 GLU A C 1
ATOM 3086 O O . GLU A 1 386 ? 22.828 2.664 -1.499 1 93 386 GLU A O 1
ATOM 3091 N N . PHE A 1 387 ? 23.75 1.108 -2.889 1 94.5 387 PHE A N 1
ATOM 3092 C CA . PHE A 1 387 ? 22.594 1.062 -3.777 1 94.5 387 PHE A CA 1
ATOM 3093 C C . PHE A 1 387 ? 21.375 0.512 -3.049 1 94.5 387 PHE A C 1
ATOM 3095 O O . PHE A 1 387 ? 20.281 1.092 -3.121 1 94.5 387 PHE A O 1
ATOM 3102 N N . VAL A 1 388 ? 21.531 -0.49 -2.293 1 94.81 388 VAL A N 1
ATOM 3103 C CA . VAL A 1 388 ? 20.453 -1.11 -1.53 1 94.81 388 VAL A CA 1
ATOM 3104 C C . VAL A 1 388 ? 19.891 -0.111 -0.522 1 94.81 388 VAL A C 1
ATOM 3106 O O . VAL A 1 388 ? 18.672 0.037 -0.397 1 94.81 388 VAL A O 1
ATOM 3109 N N . ASP A 1 389 ? 20.75 0.592 0.152 1 93.5 389 ASP A N 1
ATOM 3110 C CA . ASP A 1 389 ? 20.344 1.561 1.16 1 93.5 389 ASP A CA 1
ATOM 3111 C C . ASP A 1 389 ? 19.562 2.715 0.526 1 93.5 389 ASP A C 1
ATOM 3113 O O . ASP A 1 389 ? 18.562 3.178 1.079 1 93.5 389 ASP A O 1
ATOM 3117 N N . ALA A 1 390 ? 20.031 3.152 -0.561 1 95.94 390 ALA A N 1
ATOM 3118 C CA . ALA A 1 390 ? 19.375 4.254 -1.257 1 95.94 390 ALA A CA 1
ATOM 3119 C C . ALA A 1 390 ? 17.969 3.857 -1.71 1 95.94 390 ALA A C 1
ATOM 3121 O O . ALA A 1 390 ? 17.031 4.645 -1.598 1 95.94 390 ALA A O 1
ATOM 3122 N N . VAL A 1 391 ? 17.844 2.656 -2.215 1 96.25 391 VAL A N 1
ATOM 3123 C CA . VAL A 1 391 ? 16.547 2.168 -2.678 1 96.25 391 VAL A CA 1
ATOM 3124 C C . VAL A 1 391 ? 15.602 2.018 -1.491 1 96.25 391 VAL A C 1
ATOM 3126 O O . VAL A 1 391 ? 14.445 2.438 -1.558 1 96.25 391 VAL A O 1
ATOM 3129 N N . LYS A 1 392 ? 16.094 1.48 -0.431 1 93 392 LYS A N 1
ATOM 3130 C CA . LYS A 1 392 ? 15.281 1.303 0.771 1 93 392 LYS A CA 1
ATOM 3131 C C . LYS A 1 392 ? 14.82 2.646 1.325 1 93 392 LYS A C 1
ATOM 3133 O O . LYS A 1 392 ? 13.648 2.805 1.69 1 93 392 LYS A O 1
ATOM 3138 N N . PHE A 1 393 ? 15.773 3.543 1.402 1 93.31 393 PHE A N 1
ATOM 3139 C CA . PHE A 1 393 ? 15.461 4.895 1.848 1 93.31 393 PHE A CA 1
ATOM 3140 C C . PHE A 1 393 ? 14.375 5.516 0.973 1 93.31 393 PHE A C 1
ATOM 3142 O O . PHE A 1 393 ? 13.422 6.102 1.483 1 93.31 393 PHE A O 1
ATOM 3149 N N . SER A 1 394 ? 14.469 5.398 -0.313 1 95.56 394 SER A N 1
ATOM 3150 C CA . SER A 1 394 ? 13.539 5.969 -1.275 1 95.56 394 SER A CA 1
ATOM 3151 C C . SER A 1 394 ? 12.164 5.316 -1.17 1 95.56 394 SER A C 1
ATOM 3153 O O . SER A 1 394 ? 11.141 5.996 -1.238 1 95.56 394 SER A O 1
ATOM 3155 N N . GLN A 1 395 ? 12.117 3.998 -1.054 1 94.38 395 GLN A N 1
ATOM 3156 C CA . GLN A 1 395 ? 10.859 3.281 -0.907 1 94.38 395 GLN A CA 1
ATOM 3157 C C . GLN A 1 395 ? 10.086 3.764 0.319 1 94.38 395 GLN A C 1
ATOM 3159 O O . GLN A 1 395 ? 8.883 4.004 0.247 1 94.38 395 GLN A O 1
ATOM 3164 N N . ASN A 1 396 ? 10.805 3.914 1.403 1 89.31 396 ASN A N 1
ATOM 3165 C CA . ASN A 1 396 ? 10.18 4.383 2.635 1 89.31 396 ASN A CA 1
ATOM 3166 C C . ASN A 1 396 ? 9.578 5.777 2.465 1 89.31 396 ASN A C 1
ATOM 3168 O O . ASN A 1 396 ? 8.445 6.027 2.889 1 89.31 396 ASN A O 1
ATOM 3172 N N . ASP A 1 397 ? 10.312 6.613 1.915 1 91.88 397 ASP A N 1
ATOM 3173 C CA . ASP A 1 397 ? 9.891 8 1.793 1 91.88 397 ASP A CA 1
ATOM 3174 C C . ASP A 1 397 ? 8.75 8.141 0.785 1 91.88 397 ASP A C 1
ATOM 3176 O O . ASP A 1 397 ? 7.875 8.992 0.943 1 91.88 397 ASP A O 1
ATOM 3180 N N . ILE A 1 398 ? 8.758 7.32 -0.297 1 95.19 398 ILE A N 1
ATOM 3181 C CA . ILE A 1 398 ? 7.629 7.309 -1.227 1 95.19 398 ILE A CA 1
ATOM 3182 C C . ILE A 1 398 ? 6.375 6.82 -0.509 1 95.19 398 ILE A C 1
ATOM 3184 O O . ILE A 1 398 ? 5.289 7.383 -0.689 1 95.19 398 ILE A O 1
ATOM 3188 N N . GLN A 1 399 ? 6.527 5.801 0.3 1 90.5 399 GLN A N 1
ATOM 3189 C CA . GLN A 1 399 ? 5.391 5.277 1.051 1 90.5 399 GLN A CA 1
ATOM 3190 C C . GLN A 1 399 ? 4.836 6.324 2.012 1 90.5 399 GLN A C 1
ATOM 3192 O O . GLN A 1 399 ? 3.623 6.398 2.227 1 90.5 399 GLN A O 1
ATOM 3197 N N . ARG A 1 400 ? 5.715 7.137 2.648 1 86.94 400 ARG A N 1
ATOM 3198 C CA . ARG A 1 400 ? 5.277 8.234 3.51 1 86.94 400 ARG A CA 1
ATOM 3199 C C . ARG A 1 400 ? 4.41 9.227 2.742 1 86.94 400 ARG A C 1
ATOM 3201 O O . ARG A 1 400 ? 3.391 9.688 3.25 1 86.94 400 ARG A O 1
ATOM 3208 N N . GLN A 1 401 ? 4.848 9.555 1.572 1 92.38 401 GLN A N 1
ATOM 3209 C CA . GLN A 1 401 ? 4.09 10.492 0.744 1 92.38 401 GLN A CA 1
ATOM 3210 C C . GLN A 1 401 ? 2.744 9.898 0.336 1 92.38 401 GLN A C 1
ATOM 3212 O O . GLN A 1 401 ? 1.726 10.586 0.347 1 92.38 401 GLN A O 1
ATOM 3217 N N . LYS A 1 402 ? 2.721 8.641 -0.029 1 93.38 402 LYS A N 1
ATOM 3218 C CA . LYS A 1 402 ? 1.476 7.969 -0.398 1 93.38 402 LYS A CA 1
ATOM 3219 C C . LYS A 1 402 ? 0.506 7.922 0.779 1 93.38 402 LYS A C 1
ATOM 3221 O O . LYS A 1 402 ? -0.694 8.148 0.61 1 93.38 402 LYS A O 1
ATOM 3226 N N . ALA A 1 403 ? 1.043 7.641 1.924 1 87.5 403 ALA A N 1
ATOM 3227 C CA . ALA A 1 403 ? 0.211 7.617 3.125 1 87.5 403 ALA A CA 1
ATOM 3228 C C . ALA A 1 403 ? -0.43 8.977 3.377 1 87.5 403 ALA A C 1
ATOM 3230 O O . ALA A 1 403 ? -1.601 9.062 3.756 1 87.5 403 ALA A O 1
ATOM 3231 N N . TRP A 1 404 ? 0.376 10.016 3.213 1 87.62 404 TRP A N 1
ATOM 3232 C CA . TRP A 1 404 ? -0.145 11.375 3.367 1 87.62 404 TRP A CA 1
ATOM 3233 C C . TRP A 1 404 ? -1.279 11.633 2.381 1 87.62 404 TRP A C 1
ATOM 3235 O O . TRP A 1 404 ? -2.34 12.133 2.766 1 87.62 404 TRP A O 1
ATOM 3245 N N . ALA A 1 405 ? -1.082 11.328 1.092 1 91.56 405 ALA A N 1
ATOM 3246 C CA . ALA A 1 405 ? -2.092 11.547 0.061 1 91.56 405 ALA A CA 1
ATOM 3247 C C . ALA A 1 405 ? -3.375 10.781 0.371 1 91.56 405 ALA A C 1
ATOM 3249 O O . ALA A 1 405 ? -4.473 11.344 0.302 1 91.56 405 ALA A O 1
ATOM 3250 N N . THR A 1 406 ? -3.225 9.516 0.731 1 90.94 406 THR A N 1
ATOM 3251 C CA . THR A 1 406 ? -4.371 8.664 1.022 1 90.94 406 THR A CA 1
ATOM 3252 C C . THR A 1 406 ? -5.168 9.211 2.201 1 90.94 406 THR A C 1
ATOM 3254 O O . THR A 1 406 ? -6.402 9.227 2.17 1 90.94 406 THR A O 1
ATOM 3257 N N . GLN A 1 407 ? -4.484 9.656 3.191 1 85.94 407 GLN A N 1
ATOM 3258 C CA . GLN A 1 407 ? -5.145 10.219 4.363 1 85.94 407 GLN A CA 1
ATOM 3259 C C . GLN A 1 407 ? -5.965 11.453 3.992 1 85.94 407 GLN A C 1
ATOM 3261 O O . GLN A 1 407 ? -7.102 11.602 4.445 1 85.94 407 GLN A O 1
ATOM 3266 N N . HIS A 1 408 ? -5.406 12.305 3.242 1 87.69 408 HIS A N 1
ATOM 3267 C CA . HIS A 1 408 ? -6.105 13.531 2.875 1 87.69 408 HIS A CA 1
ATOM 3268 C C . HIS A 1 408 ? -7.289 13.242 1.959 1 87.69 408 HIS A C 1
ATOM 3270 O O . HIS A 1 408 ? -8.305 13.938 2.006 1 87.69 408 HIS A O 1
ATOM 3276 N N . ILE A 1 409 ? -7.172 12.234 1.137 1 91.06 409 ILE A N 1
ATOM 3277 C CA . ILE A 1 409 ? -8.305 11.812 0.321 1 91.06 409 ILE A CA 1
ATOM 3278 C C . ILE A 1 409 ? -9.461 11.383 1.224 1 91.06 409 ILE A C 1
ATOM 3280 O O . ILE A 1 409 ? -10.602 11.805 1.025 1 91.06 409 ILE A O 1
ATOM 3284 N N . LYS A 1 410 ? -9.18 10.617 2.199 1 89.5 410 LYS A N 1
ATOM 3285 C CA . LYS A 1 410 ? -10.195 10.109 3.111 1 89.5 410 LYS A CA 1
ATOM 3286 C C . LYS A 1 410 ? -10.883 11.25 3.861 1 89.5 410 LYS A C 1
ATOM 3288 O O . LYS A 1 410 ? -12.102 11.242 4.023 1 89.5 410 LYS A O 1
ATOM 3293 N N . VAL A 1 411 ? -10.094 12.188 4.297 1 84.25 411 VAL A N 1
ATOM 3294 C CA . VAL A 1 411 ? -10.609 13.273 5.129 1 84.25 411 VAL A CA 1
ATOM 3295 C C . VAL A 1 411 ? -11.477 14.203 4.289 1 84.25 411 VAL A C 1
ATOM 3297 O O . VAL A 1 411 ? -12.523 14.664 4.75 1 84.25 411 VAL A O 1
ATOM 3300 N N . LYS A 1 412 ? -11.141 14.422 3.084 1 87.5 412 LYS A N 1
ATOM 3301 C CA . LYS A 1 412 ? -11.805 15.43 2.262 1 87.5 412 LYS A CA 1
ATOM 3302 C C . LYS A 1 412 ? -13 14.836 1.528 1 87.5 412 LYS A C 1
ATOM 3304 O O . LYS A 1 412 ? -13.906 15.562 1.114 1 87.5 412 LYS A O 1
ATOM 3309 N N . SER A 1 413 ? -13.078 13.578 1.395 1 90.94 413 SER A N 1
ATOM 3310 C CA . SER A 1 413 ? -14 12.93 0.469 1 90.94 413 SER A CA 1
ATOM 3311 C C . SER A 1 413 ? -15.445 13.109 0.911 1 90.94 413 SER A C 1
ATOM 3313 O O . SER A 1 413 ? -16.297 13.492 0.108 1 90.94 413 SER A O 1
ATOM 3315 N N . PRO A 1 414 ? -15.828 12.945 2.174 1 89.31 414 PRO A N 1
ATOM 3316 C CA . PRO A 1 414 ? -17.25 13.023 2.51 1 89.31 414 PRO A CA 1
ATOM 3317 C C . PRO A 1 414 ? -17.844 14.398 2.203 1 89.31 414 PRO A C 1
ATOM 3319 O O . PRO A 1 414 ? -18.891 14.484 1.556 1 89.31 414 PRO A O 1
ATOM 3322 N N . GLN A 1 415 ? -17.203 15.445 2.646 1 85.56 415 GLN A N 1
ATOM 3323 C CA . GLN A 1 415 ? -17.719 16.797 2.414 1 85.56 415 GLN A CA 1
ATOM 3324 C C . GLN A 1 415 ? -17.75 17.125 0.925 1 85.56 415 GLN A C 1
ATOM 3326 O O . GLN A 1 415 ? -18.719 17.703 0.433 1 85.56 415 GLN A O 1
ATOM 3331 N N . THR A 1 416 ? -16.766 16.719 0.247 1 87.06 416 THR A N 1
ATOM 3332 C CA . THR A 1 416 ? -16.625 17.047 -1.167 1 87.06 416 THR A CA 1
ATOM 3333 C C . THR A 1 416 ? -17.641 16.266 -2.002 1 87.06 416 THR A C 1
ATOM 3335 O O . THR A 1 416 ? -18.203 16.797 -2.957 1 87.06 416 THR A O 1
ATOM 3338 N N . LEU A 1 417 ? -17.891 15.062 -1.625 1 88.19 417 LEU A N 1
ATOM 3339 C CA . LEU A 1 417 ? -18.703 14.195 -2.469 1 88.19 417 LEU A CA 1
ATOM 3340 C C . LEU A 1 417 ? -20.172 14.297 -2.084 1 88.19 417 LEU A C 1
ATOM 3342 O O . LEU A 1 417 ? -21.062 14.109 -2.926 1 88.19 417 LEU A O 1
ATOM 3346 N N . LEU A 1 418 ? -20.469 14.641 -0.838 1 88.38 418 LEU A N 1
ATOM 3347 C CA . LEU A 1 418 ? -21.844 14.492 -0.38 1 88.38 418 LEU A CA 1
ATOM 3348 C C . LEU A 1 418 ? -22.531 15.852 -0.27 1 88.38 418 LEU A C 1
ATOM 3350 O O . LEU A 1 418 ? -23.75 15.938 -0.33 1 88.38 418 LEU A O 1
ATOM 3354 N N . VAL A 1 419 ? -21.75 16.875 0.025 1 79.56 419 VAL A N 1
ATOM 3355 C CA . VAL A 1 419 ? -22.359 18.188 0.143 1 79.56 419 VAL A CA 1
ATOM 3356 C C . VAL A 1 419 ? -22.656 18.75 -1.247 1 79.56 419 VAL A C 1
ATOM 3358 O O . VAL A 1 419 ? -21.734 18.922 -2.059 1 79.56 419 VAL A O 1
ATOM 3361 N N . PRO A 1 420 ? -23.875 18.922 -1.535 1 75.81 420 PRO A N 1
ATOM 3362 C CA . PRO A 1 420 ? -24.25 19.422 -2.865 1 75.81 420 PRO A CA 1
ATOM 3363 C C . PRO A 1 420 ? -23.703 20.812 -3.156 1 75.81 420 PRO A C 1
ATOM 3365 O O . PRO A 1 420 ? -23.656 21.656 -2.262 1 75.81 420 PRO A O 1
ATOM 3368 N N . VAL A 1 421 ? -23.094 20.953 -4.145 1 70 421 VAL A N 1
ATOM 3369 C CA . VAL A 1 421 ? -22.578 22.25 -4.586 1 70 421 VAL A CA 1
ATOM 3370 C C . VAL A 1 421 ? -23.312 22.703 -5.844 1 70 421 VAL A C 1
ATOM 3372 O O . VAL A 1 421 ? -23.953 21.891 -6.516 1 70 421 VAL A O 1
ATOM 3375 N N . ALA A 1 422 ? -23.422 24.094 -5.926 1 59.84 422 ALA A N 1
ATOM 3376 C CA . ALA A 1 422 ? -24.094 24.656 -7.094 1 59.84 422 ALA A CA 1
ATOM 3377 C C . ALA A 1 422 ? -23.516 24.094 -8.391 1 59.84 422 ALA A C 1
ATOM 3379 O O . ALA A 1 422 ? -22.297 23.953 -8.516 1 59.84 422 ALA A O 1
ATOM 3380 N N . ALA A 1 423 ? -24.312 23.266 -9.102 1 51.22 423 ALA A N 1
ATOM 3381 C CA . ALA A 1 423 ? -23.922 22.594 -10.336 1 51.22 423 ALA A CA 1
ATOM 3382 C C . ALA A 1 423 ? -23.109 23.531 -11.227 1 51.22 423 ALA A C 1
ATOM 3384 O O . ALA A 1 423 ? -23.531 24.641 -11.547 1 51.22 423 ALA A O 1
ATOM 3385 N N . PRO A 1 424 ? -21.859 23.234 -11.203 1 48.19 424 PRO A N 1
ATOM 3386 C CA . PRO A 1 424 ? -21.234 24.125 -12.188 1 48.19 424 PRO A CA 1
ATOM 3387 C C . PRO A 1 424 ? -21.875 24.031 -13.57 1 48.19 424 PRO A C 1
ATOM 3389 O O . PRO A 1 424 ? -22.422 22.984 -13.922 1 48.19 424 PRO A O 1
ATOM 3392 N N . ASP A 1 425 ? -22.25 25.078 -14.18 1 43.31 425 ASP A N 1
ATOM 3393 C CA . ASP A 1 425 ? -22.828 25.094 -15.523 1 43.31 425 ASP A CA 1
ATOM 3394 C C . ASP A 1 425 ? -22.234 24 -16.391 1 43.31 425 ASP A C 1
ATOM 3396 O O . ASP A 1 425 ? -22.922 23.422 -17.234 1 43.31 425 ASP A O 1
ATOM 3400 N N . GLU A 1 426 ? -20.969 23.672 -16.391 1 40.28 426 GLU A N 1
ATOM 3401 C CA . GLU A 1 426 ? -20.188 22.953 -17.406 1 40.28 426 GLU A CA 1
ATOM 3402 C C . GLU A 1 426 ? -20.172 21.453 -17.125 1 40.28 426 GLU A C 1
ATOM 3404 O O . GLU A 1 426 ? -19.469 20.688 -17.781 1 40.28 426 GLU A O 1
ATOM 3409 N N . LEU A 1 427 ? -20.766 20.922 -16.203 1 41.09 427 LEU A N 1
ATOM 3410 C CA . LEU A 1 427 ? -20.766 19.469 -16.031 1 41.09 427 LEU A CA 1
ATOM 3411 C C . LEU A 1 427 ? -21.234 18.766 -17.297 1 41.09 427 LEU A C 1
ATOM 3413 O O . LEU A 1 427 ? -21.062 17.547 -17.438 1 41.09 427 LEU A O 1
ATOM 3417 N N . HIS A 1 428 ? -22.047 19.359 -18.062 1 36.91 428 HIS A N 1
ATOM 3418 C CA . HIS A 1 428 ? -22.578 18.766 -19.281 1 36.91 428 HIS A CA 1
ATOM 3419 C C . HIS A 1 428 ? -21.609 18.922 -20.438 1 36.91 428 HIS A C 1
ATOM 3421 O O . HIS A 1 428 ? -21.938 18.578 -21.578 1 36.91 428 HIS A O 1
ATOM 3427 N N . SER A 1 429 ? -20.438 19.719 -20.281 1 37.16 429 SER A N 1
ATOM 3428 C CA . SER A 1 429 ? -19.688 19.844 -21.531 1 37.16 429 SER A CA 1
ATOM 3429 C C . SER A 1 429 ? -18.781 18.641 -21.75 1 37.16 429 SER A C 1
ATOM 3431 O O . SER A 1 429 ? -18.297 18.031 -20.781 1 37.16 429 SER A O 1
ATOM 3433 N N . ASP A 1 430 ? -18.766 17.953 -22.844 1 39.84 430 ASP A N 1
ATOM 3434 C CA . ASP A 1 430 ? -18 16.844 -23.422 1 39.84 430 ASP A CA 1
ATOM 3435 C C . ASP A 1 430 ? -16.531 16.938 -23.031 1 39.84 430 ASP A C 1
ATOM 3437 O O . ASP A 1 430 ? -15.766 15.992 -23.25 1 39.84 430 ASP A O 1
ATOM 3441 N N . GLU A 1 431 ? -15.93 18.125 -22.875 1 38.31 431 GLU A N 1
ATOM 3442 C CA . GLU A 1 431 ? -14.492 18.312 -22.703 1 38.31 431 GLU A CA 1
ATOM 3443 C C . GLU A 1 431 ? -14.086 18.141 -21.234 1 38.31 431 GLU A C 1
ATOM 3445 O O . GLU A 1 431 ? -13.039 18.641 -20.828 1 38.31 431 GLU A O 1
ATOM 3450 N N . SER A 1 432 ? -14.836 17.625 -20.438 1 36.62 432 SER A N 1
ATOM 3451 C CA . SER A 1 432 ? -14.516 17.578 -19.016 1 36.62 432 SER A CA 1
ATOM 3452 C C . SER A 1 432 ? -13.297 16.703 -18.734 1 36.62 432 SER A C 1
ATOM 3454 O O . SER A 1 432 ? -13.289 15.516 -19.078 1 36.62 432 SER A O 1
ATOM 3456 N N . THR A 1 433 ? -12.156 17.172 -19.078 1 36.09 433 THR A N 1
ATOM 3457 C CA . THR A 1 433 ? -10.914 16.5 -18.703 1 36.09 433 THR A CA 1
ATOM 3458 C C . THR A 1 433 ? -10.945 16.078 -17.234 1 36.09 433 THR A C 1
ATOM 3460 O O . THR A 1 433 ? -11.789 16.547 -16.469 1 36.09 433 THR A O 1
ATOM 3463 N N . LEU A 1 434 ? -10.188 15.18 -16.812 1 35.19 434 LEU A N 1
ATOM 3464 C CA . LEU A 1 434 ? -10.07 14.742 -15.422 1 35.19 434 LEU A CA 1
ATOM 3465 C C . LEU A 1 434 ? -10.25 15.914 -14.461 1 35.19 434 LEU A C 1
ATOM 3467 O O . LEU A 1 434 ? -10.531 15.711 -13.273 1 35.19 434 LEU A O 1
ATOM 3471 N N . SER A 1 435 ? -9.75 17.172 -14.859 1 30.88 435 SER A N 1
ATOM 3472 C CA . SER A 1 435 ? -9.914 18.375 -14.055 1 30.88 435 SER A CA 1
ATOM 3473 C C . SER A 1 435 ? -11.352 18.875 -14.102 1 30.88 435 SER A C 1
ATOM 3475 O O . SER A 1 435 ? -11.938 19.016 -15.18 1 30.88 435 SER A O 1
ATOM 3477 N N . GLY A 1 436 ? -12.258 18.297 -13.539 1 31.75 436 GLY A N 1
ATOM 3478 C CA . GLY A 1 436 ? -13.594 18.844 -13.359 1 31.75 436 GLY A CA 1
ATOM 3479 C C . GLY A 1 436 ? -13.656 20.344 -13.586 1 31.75 436 GLY A C 1
ATOM 3480 O O . GLY A 1 436 ? -13.625 21.125 -12.633 1 31.75 436 GLY A O 1
ATOM 3481 N N . TYR A 1 437 ? -13.055 20.844 -14.516 1 31.56 437 TYR A N 1
ATOM 3482 C CA . TYR A 1 437 ? -13.516 22.203 -14.734 1 31.56 437 TYR A CA 1
ATOM 3483 C C . TYR A 1 437 ? -15.031 22.25 -14.867 1 31.56 437 TYR A C 1
ATOM 3485 O O . TYR A 1 437 ? -15.586 21.828 -15.891 1 31.56 437 TYR A O 1
ATOM 3493 N N . LEU A 1 438 ? -15.711 21.938 -13.781 1 29.39 438 LEU A N 1
ATOM 3494 C CA . LEU A 1 438 ? -17.047 22.5 -13.664 1 29.39 438 LEU A CA 1
ATOM 3495 C C . LEU A 1 438 ? -17.016 24.016 -13.805 1 29.39 438 LEU A C 1
ATOM 3497 O O . LEU A 1 438 ? -16.344 24.703 -13.023 1 29.39 438 LEU A O 1
ATOM 3501 N N . ARG A 1 439 ? -16.844 24.594 -14.961 1 27.45 439 ARG A N 1
ATOM 3502 C CA . ARG A 1 439 ? -17.188 26.016 -15.039 1 27.45 439 ARG A CA 1
ATOM 3503 C C . ARG A 1 439 ? -18.453 26.312 -14.258 1 27.45 439 ARG A C 1
ATOM 3505 O O . ARG A 1 439 ? -19.531 25.797 -14.578 1 27.45 439 ARG A O 1
ATOM 3512 N N . CYS A 1 440 ? -18.375 26.562 -12.984 1 22.61 440 CYS A N 1
ATOM 3513 C CA . CYS A 1 440 ? -19.453 27.375 -12.43 1 22.61 440 CYS A CA 1
ATOM 3514 C C . CYS A 1 440 ? -19.594 28.688 -13.203 1 22.61 440 CYS A C 1
ATOM 3516 O O . CYS A 1 440 ? -18.594 29.266 -13.641 1 22.61 440 CYS A O 1
ATOM 3518 N N . MET B 1 1 ? -15.75 4.113 32.812 1 69.94 1 MET B N 1
ATOM 3519 C CA . MET B 1 1 ? -15.219 5.09 31.859 1 69.94 1 MET B CA 1
ATOM 3520 C C . MET B 1 1 ? -13.703 4.961 31.734 1 69.94 1 MET B C 1
ATOM 3522 O O . MET B 1 1 ? -13.18 4.848 30.625 1 69.94 1 MET B O 1
ATOM 3526 N N . SER B 1 2 ? -13.016 4.91 32.906 1 84.12 2 SER B N 1
ATOM 3527 C CA . SER B 1 2 ? -11.555 4.926 32.906 1 84.12 2 SER B CA 1
ATOM 3528 C C . SER B 1 2 ? -10.992 3.541 33.188 1 84.12 2 SER B C 1
ATOM 3530 O O . SER B 1 2 ? -9.789 3.314 33.062 1 84.12 2 SER B O 1
ATOM 3532 N N . TYR B 1 3 ? -11.836 2.643 33.562 1 87.38 3 TYR B N 1
ATOM 3533 C CA . TYR B 1 3 ? -11.367 1.328 33.969 1 87.38 3 TYR B CA 1
ATOM 3534 C C . TYR B 1 3 ? -10.531 0.668 32.875 1 87.38 3 TYR B C 1
ATOM 3536 O O . TYR B 1 3 ? -10.938 0.637 31.719 1 87.38 3 TYR B O 1
ATOM 3544 N N . GLY B 1 4 ? -9.367 0.167 33.281 1 84.75 4 GLY B N 1
ATOM 3545 C CA . GLY B 1 4 ? -8.5 -0.56 32.375 1 84.75 4 GLY B CA 1
ATOM 3546 C C . GLY B 1 4 ? -7.652 0.349 31.5 1 84.75 4 GLY B C 1
ATOM 3547 O O . GLY B 1 4 ? -6.852 -0.125 30.703 1 84.75 4 GLY B O 1
ATOM 3548 N N . ARG B 1 5 ? -7.836 1.557 31.641 1 87.38 5 ARG B N 1
ATOM 3549 C CA . ARG B 1 5 ? -7.062 2.518 30.859 1 87.38 5 ARG B CA 1
ATOM 3550 C C . ARG B 1 5 ? -5.938 3.121 31.688 1 87.38 5 ARG B C 1
ATOM 3552 O O . ARG B 1 5 ? -5.922 2.988 32.906 1 87.38 5 ARG B O 1
ATOM 3559 N N . PRO B 1 6 ? -5.039 3.818 30.938 1 82.88 6 PRO B N 1
ATOM 3560 C CA . PRO B 1 6 ? -3.92 4.387 31.688 1 82.88 6 PRO B CA 1
ATOM 3561 C C . PRO B 1 6 ? -4.371 5.359 32.781 1 82.88 6 PRO B C 1
ATOM 3563 O O . PRO B 1 6 ? -3.707 5.492 33.812 1 82.88 6 PRO B O 1
ATOM 3566 N N . CYS B 1 7 ? -5.48 6.02 32.594 1 86.31 7 CYS B N 1
ATOM 3567 C CA . CYS B 1 7 ? -6.012 6.977 33.562 1 86.31 7 CYS B CA 1
ATOM 3568 C C . CYS B 1 7 ? -7.07 6.332 34.469 1 86.31 7 CYS B C 1
ATOM 3570 O O . CYS B 1 7 ? -8 7 34.906 1 86.31 7 CYS B O 1
ATOM 3572 N N . ASP B 1 8 ? -6.922 5.09 34.688 1 89.5 8 ASP B N 1
ATOM 3573 C CA . ASP B 1 8 ? -7.898 4.328 35.469 1 89.5 8 ASP B CA 1
ATOM 3574 C C . ASP B 1 8 ? -8.078 4.918 36.875 1 89.5 8 ASP B C 1
ATOM 3576 O O . ASP B 1 8 ? -7.117 5.02 37.625 1 89.5 8 ASP B O 1
ATOM 3580 N N . CYS B 1 9 ? -9.305 5.34 37.156 1 89.81 9 CYS B N 1
ATOM 3581 C CA . CYS B 1 9 ? -9.641 5.898 38.469 1 89.81 9 CYS B CA 1
ATOM 3582 C C . CYS B 1 9 ? -10.758 5.098 39.125 1 89.81 9 CYS B C 1
ATOM 3584 O O . CYS B 1 9 ? -11.562 5.648 39.875 1 89.81 9 CYS B O 1
ATOM 3586 N N . SER B 1 10 ? -10.812 3.842 38.844 1 89.44 10 SER B N 1
ATOM 3587 C CA . SER B 1 10 ? -11.93 3 39.25 1 89.44 10 SER B CA 1
ATOM 3588 C C . SER B 1 10 ? -12 2.881 40.781 1 89.44 10 SER B C 1
ATOM 3590 O O . SER B 1 10 ? -13.062 2.615 41.344 1 89.44 10 SER B O 1
ATOM 3592 N N . GLU B 1 11 ? -10.859 3.076 41.5 1 88.31 11 GLU B N 1
ATOM 3593 C CA . GLU B 1 11 ? -10.836 2.895 42.969 1 88.31 11 GLU B CA 1
ATOM 3594 C C . GLU B 1 11 ? -10.922 4.234 43.688 1 88.31 11 GLU B C 1
ATOM 3596 O O . GLU B 1 11 ? -10.766 4.297 44.906 1 88.31 11 GLU B O 1
ATOM 3601 N N . LEU B 1 12 ? -11.133 5.258 42.906 1 88 12 LEU B N 1
ATOM 3602 C CA . LEU B 1 12 ? -11.297 6.566 43.531 1 88 12 LEU B CA 1
ATOM 3603 C C . LEU B 1 12 ? -12.633 6.648 44.281 1 88 12 LEU B C 1
ATOM 3605 O O . LEU B 1 12 ? -13.648 6.172 43.781 1 88 12 LEU B O 1
ATOM 3609 N N . THR B 1 13 ? -12.625 7.039 45.531 1 86.25 13 THR B N 1
ATOM 3610 C CA . THR B 1 13 ? -13.844 7.254 46.312 1 86.25 13 THR B CA 1
ATOM 3611 C C . THR B 1 13 ? -13.914 8.695 46.812 1 86.25 13 THR B C 1
ATOM 3613 O O . THR B 1 13 ? -12.906 9.398 46.844 1 86.25 13 THR B O 1
ATOM 3616 N N . PHE B 1 14 ? -15.062 9.109 47.125 1 87 14 PHE B N 1
ATOM 3617 C CA . PHE B 1 14 ? -15.258 10.453 47.656 1 87 14 PHE B CA 1
ATOM 3618 C C . PHE B 1 14 ? -14.484 10.633 48.969 1 87 14 PHE B C 1
ATOM 3620 O O . PHE B 1 14 ? -13.922 11.703 49.219 1 87 14 PHE B O 1
ATOM 3627 N N . GLU B 1 15 ? -14.5 9.586 49.781 1 84.94 15 GLU B N 1
ATOM 3628 C CA . GLU B 1 15 ? -13.781 9.633 51.031 1 84.94 15 GLU B CA 1
ATOM 3629 C C . GLU B 1 15 ? -12.297 9.914 50.844 1 84.94 15 GLU B C 1
ATOM 3631 O O . GLU B 1 15 ? -11.695 10.719 51.562 1 84.94 15 GLU B O 1
ATOM 3636 N N . LYS B 1 16 ? -11.812 9.266 49.812 1 84.56 16 LYS B N 1
ATOM 3637 C CA . LYS B 1 16 ? -10.391 9.43 49.531 1 84.56 16 LYS B CA 1
ATOM 3638 C C . LYS B 1 16 ? -10.078 10.844 49.062 1 84.56 16 LYS B C 1
ATOM 3640 O O . LYS B 1 16 ? -9 11.375 49.344 1 84.56 16 LYS B O 1
ATOM 3645 N N . LEU B 1 17 ? -10.984 11.508 48.312 1 84.44 17 LEU B N 1
ATOM 3646 C CA . LEU B 1 17 ? -10.758 12.805 47.656 1 84.44 17 LEU B CA 1
ATOM 3647 C C . LEU B 1 17 ? -10.891 13.93 48.688 1 84.44 17 LEU B C 1
ATOM 3649 O O . LEU B 1 17 ? -10.359 15.023 48.469 1 84.44 17 LEU B O 1
ATOM 3653 N N . THR B 1 18 ? -11.703 13.93 49.719 1 82.69 18 THR B N 1
ATOM 3654 C CA . THR B 1 18 ? -12 15.008 50.656 1 82.69 18 THR B CA 1
ATOM 3655 C C . THR B 1 18 ? -10.797 15.281 51.562 1 82.69 18 THR B C 1
ATOM 3657 O O . THR B 1 18 ? -10.609 16.406 52.031 1 82.69 18 THR B O 1
ATOM 3660 N N . GLY B 1 19 ? -9.859 14.57 51.719 1 65 19 GLY B N 1
ATOM 3661 C CA . GLY B 1 19 ? -8.883 14.789 52.781 1 65 19 GLY B CA 1
ATOM 3662 C C . GLY B 1 19 ? -7.504 15.133 52.25 1 65 19 GLY B C 1
ATOM 3663 O O . GLY B 1 19 ? -6.664 15.664 53 1 65 19 GLY B O 1
ATOM 3664 N N . GLY B 1 20 ? -7.289 14.922 51.031 1 65.94 20 GLY B N 1
ATOM 3665 C CA . GLY B 1 20 ? -5.883 15.055 50.688 1 65.94 20 GLY B CA 1
ATOM 3666 C C . GLY B 1 20 ? -5.645 15.828 49.406 1 65.94 20 GLY B C 1
ATOM 3667 O O . GLY B 1 20 ? -6.562 16.469 48.875 1 65.94 20 GLY B O 1
ATOM 3668 N N . SER B 1 21 ? -4.277 16.297 49.156 1 71.31 21 SER B N 1
ATOM 3669 C CA . SER B 1 21 ? -3.768 17.078 48.031 1 71.31 21 SER B CA 1
ATOM 3670 C C . SER B 1 21 ? -4.039 16.375 46.719 1 71.31 21 SER B C 1
ATOM 3672 O O . SER B 1 21 ? -3.4 16.672 45.688 1 71.31 21 SER B O 1
ATOM 3674 N N . GLY B 1 22 ? -5.086 15.5 46.656 1 81.62 22 GLY B N 1
ATOM 3675 C CA . GLY B 1 22 ? -5.449 14.836 45.406 1 81.62 22 GLY B CA 1
ATOM 3676 C C . GLY B 1 22 ? -4.789 13.484 45.25 1 81.62 22 GLY B C 1
ATOM 3677 O O . GLY B 1 22 ? -3.875 13.133 46 1 81.62 22 GLY B O 1
ATOM 3678 N N . ILE B 1 23 ? -5.305 12.609 44.5 1 86.94 23 ILE B N 1
ATOM 3679 C CA . ILE B 1 23 ? -4.801 11.266 44.25 1 86.94 23 ILE B CA 1
ATOM 3680 C C . ILE B 1 23 ? -4.348 11.164 42.781 1 86.94 23 ILE B C 1
ATOM 3682 O O . ILE B 1 23 ? -5.109 11.477 41.875 1 86.94 23 ILE B O 1
ATOM 3686 N N . GLN B 1 24 ? -2.994 10.961 42.625 1 87.38 24 GLN B N 1
ATOM 3687 C CA . GLN B 1 24 ? -2.451 10.828 41.281 1 87.38 24 GLN B CA 1
ATOM 3688 C C . GLN B 1 24 ? -2.967 9.555 40.594 1 87.38 24 GLN B C 1
ATOM 3690 O O . GLN B 1 24 ? -3.084 8.508 41.25 1 87.38 24 GLN B O 1
ATOM 3695 N N . TRP B 1 25 ? -3.34 9.766 39.344 1 87.62 25 TRP B N 1
ATOM 3696 C CA . TRP B 1 25 ? -3.76 8.609 38.562 1 87.62 25 TRP B CA 1
ATOM 3697 C C . TRP B 1 25 ? -2.553 7.82 38.062 1 87.62 25 TRP B C 1
ATOM 3699 O O . TRP B 1 25 ? -1.485 8.391 37.812 1 87.62 25 TRP B O 1
ATOM 3709 N N . PRO B 1 26 ? -2.83 6.504 37.906 1 89.56 26 PRO B N 1
ATOM 3710 C CA . PRO B 1 26 ? -4.043 5.703 38.094 1 89.56 26 PRO B CA 1
ATOM 3711 C C . PRO B 1 26 ? -4.305 5.34 39.531 1 89.56 26 PRO B C 1
ATOM 3713 O O . PRO B 1 26 ? -3.365 5.266 40.344 1 89.56 26 PRO B O 1
ATOM 3716 N N . CYS B 1 27 ? -5.496 5.25 39.906 1 92.44 27 CYS B N 1
ATOM 3717 C CA . CYS B 1 27 ? -5.977 4.762 41.188 1 92.44 27 CYS B CA 1
ATOM 3718 C C . CYS B 1 27 ? -6.777 3.477 41.031 1 92.44 27 CYS B C 1
ATOM 3720 O O . CYS B 1 27 ? -7.969 3.52 40.719 1 92.44 27 CYS B O 1
ATOM 3722 N N . THR B 1 28 ? -6.086 2.348 41.156 1 92.56 28 THR B N 1
ATOM 3723 C CA . THR B 1 28 ? -6.648 1.028 40.906 1 92.56 28 THR B CA 1
ATOM 3724 C C . THR B 1 28 ? -6.578 0.151 42.156 1 92.56 28 THR B C 1
ATOM 3726 O O . THR B 1 28 ? -6.164 0.61 43.219 1 92.56 28 THR B O 1
ATOM 3729 N N . LYS B 1 29 ? -7.008 -1.194 42 1 91.31 29 LYS B N 1
ATOM 3730 C CA . LYS B 1 29 ? -6.887 -2.15 43.094 1 91.31 29 LYS B CA 1
ATOM 3731 C C . LYS B 1 29 ? -5.426 -2.393 43.469 1 91.31 29 LYS B C 1
ATOM 3733 O O . LYS B 1 29 ? -5.094 -2.568 44.625 1 91.31 29 LYS B O 1
ATOM 3738 N N . GLU B 1 30 ? -4.66 -2.266 42.469 1 89.69 30 GLU B N 1
ATOM 3739 C CA . GLU B 1 30 ? -3.229 -2.463 42.688 1 89.69 30 GLU B CA 1
ATOM 3740 C C . GLU B 1 30 ? -2.59 -1.231 43.312 1 89.69 30 GLU B C 1
ATOM 3742 O O . GLU B 1 30 ? -1.659 -1.352 44.125 1 89.69 30 GLU B O 1
ATOM 3747 N N . TYR B 1 31 ? -3.127 -0.09 42.906 1 91 31 TYR B N 1
ATOM 3748 C CA . TYR B 1 31 ? -2.66 1.182 43.438 1 91 31 TYR B CA 1
ATOM 3749 C C . TYR B 1 31 ? -3.816 1.98 44.031 1 91 31 TYR B C 1
ATOM 3751 O O . TYR B 1 31 ? -4.215 3.008 43.469 1 91 31 TYR B O 1
ATOM 3759 N N . PRO B 1 32 ? -4.301 1.625 45.219 1 88.38 32 PRO B N 1
ATOM 3760 C CA . PRO B 1 32 ? -5.516 2.227 45.75 1 88.38 32 PRO B CA 1
ATOM 3761 C C . PRO B 1 32 ? -5.324 3.686 46.156 1 88.38 32 PRO B C 1
ATOM 3763 O O . PRO B 1 32 ? -6.301 4.426 46.312 1 88.38 32 PRO B O 1
ATOM 3766 N N . ASN B 1 33 ? -4.125 4.043 46.438 1 87.56 33 ASN B N 1
ATOM 3767 C CA . ASN B 1 33 ? -3.861 5.434 46.781 1 87.56 33 ASN B CA 1
ATOM 3768 C C . ASN B 1 33 ? -3.158 6.176 45.656 1 87.56 33 ASN B C 1
ATOM 3770 O O . ASN B 1 33 ? -2.533 7.215 45.875 1 87.56 33 ASN B O 1
ATOM 3774 N N . GLY B 1 34 ? -3.266 5.715 44.438 1 89.44 34 GLY B N 1
ATOM 3775 C CA . GLY B 1 34 ? -2.688 6.344 43.25 1 89.44 34 GLY B CA 1
ATOM 3776 C C . GLY B 1 34 ? -1.255 5.918 43 1 89.44 34 GLY B C 1
ATOM 3777 O O . GLY B 1 34 ? -0.658 5.203 43.781 1 89.44 34 GLY B O 1
ATOM 3778 N N . LYS B 1 35 ? -0.767 6.246 41.781 1 89.31 35 LYS B N 1
ATOM 3779 C CA . LYS B 1 35 ? 0.602 5.965 41.375 1 89.31 35 LYS B CA 1
ATOM 3780 C C . LYS B 1 35 ? 1.32 7.242 40.938 1 89.31 35 LYS B C 1
ATOM 3782 O O . LYS B 1 35 ? 0.948 7.871 39.938 1 89.31 35 LYS B O 1
ATOM 3787 N N . GLU B 1 36 ? 2.357 7.523 41.656 1 86.25 36 GLU B N 1
ATOM 3788 C CA . GLU B 1 36 ? 3.039 8.797 41.469 1 86.25 36 GLU B CA 1
ATOM 3789 C C . GLU B 1 36 ? 3.84 8.789 40.156 1 86.25 36 GLU B C 1
ATOM 3791 O O . GLU B 1 36 ? 3.9 9.805 39.469 1 86.25 36 GLU B O 1
ATOM 3796 N N . ARG B 1 37 ? 4.5 7.699 39.875 1 89.31 37 ARG B N 1
ATOM 3797 C CA . ARG B 1 37 ? 5.352 7.617 38.688 1 89.31 37 ARG B CA 1
ATOM 3798 C C . ARG B 1 37 ? 4.969 6.422 37.844 1 89.31 37 ARG B C 1
ATOM 3800 O O . ARG B 1 37 ? 4.965 5.285 38.312 1 89.31 37 ARG B O 1
ATOM 3807 N N . LEU B 1 38 ? 4.652 6.777 36.625 1 88.5 38 LEU B N 1
ATOM 3808 C CA . LEU B 1 38 ? 4.363 5.719 35.656 1 88.5 38 LEU B CA 1
ATOM 3809 C C . LEU B 1 38 ? 5.652 5.145 35.094 1 88.5 38 LEU B C 1
ATOM 3811 O O . LEU B 1 38 ? 6.711 5.77 35.188 1 88.5 38 LEU B O 1
ATOM 3815 N N . PHE B 1 39 ? 5.609 3.857 34.594 1 89.69 39 PHE B N 1
ATOM 3816 C CA . PHE B 1 39 ? 6.605 3.188 33.781 1 89.69 39 PHE B CA 1
ATOM 3817 C C . PHE B 1 39 ? 7.867 2.893 34.594 1 89.69 39 PHE B C 1
ATOM 3819 O O . PHE B 1 39 ? 8.977 2.957 34.062 1 89.69 39 PHE B O 1
ATOM 3826 N N . THR B 1 40 ? 7.758 2.633 35.844 1 89.5 40 THR B N 1
ATOM 3827 C CA . THR B 1 40 ? 8.914 2.271 36.656 1 89.5 40 THR B CA 1
ATOM 3828 C C . THR B 1 40 ? 9.445 0.898 36.25 1 89.5 40 THR B C 1
ATOM 3830 O O . THR B 1 40 ? 10.594 0.559 36.562 1 89.5 40 THR B O 1
ATOM 3833 N N . ASP B 1 41 ? 8.688 0.184 35.688 1 87.12 41 ASP B N 1
ATOM 3834 C CA . ASP B 1 41 ? 9.086 -1.135 35.188 1 87.12 41 ASP B CA 1
ATOM 3835 C C . ASP B 1 41 ? 9.602 -1.062 33.75 1 87.12 41 ASP B C 1
ATOM 3837 O O . ASP B 1 41 ? 9.953 -2.084 33.156 1 87.12 41 ASP B O 1
ATOM 3841 N N . TYR B 1 42 ? 9.555 0.17 33.219 1 87.06 42 TYR B N 1
ATOM 3842 C CA . TYR B 1 42 ? 10.07 0.445 31.875 1 87.06 42 TYR B CA 1
ATOM 3843 C C . TYR B 1 42 ? 9.195 -0.194 30.797 1 87.06 42 TYR B C 1
ATOM 3845 O O . TYR B 1 42 ? 9.672 -0.502 29.703 1 87.06 42 TYR B O 1
ATOM 3853 N N . LYS B 1 43 ? 8.031 -0.54 31.203 1 87.25 43 LYS B N 1
ATOM 3854 C CA . LYS B 1 43 ? 7.066 -1.056 30.234 1 87.25 43 LYS B CA 1
ATOM 3855 C C . LYS B 1 43 ? 6.027 0.004 29.875 1 87.25 43 LYS B C 1
ATOM 3857 O O . LYS B 1 43 ? 5.191 0.37 30.703 1 87.25 43 LYS B O 1
ATOM 3862 N N . PHE B 1 44 ? 6.098 0.485 28.656 1 89.5 44 PHE B N 1
ATOM 3863 C CA . PHE B 1 44 ? 5.184 1.514 28.172 1 89.5 44 PHE B CA 1
ATOM 3864 C C . PHE B 1 44 ? 3.943 0.886 27.547 1 89.5 44 PHE B C 1
ATOM 3866 O O . PHE B 1 44 ? 3.92 -0.316 27.281 1 89.5 44 PHE B O 1
ATOM 3873 N N . PHE B 1 45 ? 2.936 1.673 27.328 1 87.69 45 PHE B N 1
ATOM 3874 C CA . PHE B 1 45 ? 1.662 1.202 26.797 1 87.69 45 PHE B CA 1
ATOM 3875 C C . PHE B 1 45 ? 1.716 1.096 25.281 1 87.69 45 PHE B C 1
ATOM 3877 O O . PHE B 1 45 ? 0.96 1.77 24.578 1 87.69 45 PHE B O 1
ATOM 3884 N N . THR B 1 46 ? 2.537 0.205 24.797 1 87.25 46 THR B N 1
ATOM 3885 C CA . THR B 1 46 ? 2.754 0.168 23.359 1 87.25 46 THR B CA 1
ATOM 3886 C C . THR B 1 46 ? 2.189 -1.117 22.75 1 87.25 46 THR B C 1
ATOM 3888 O O . THR B 1 46 ? 2.477 -1.45 21.609 1 87.25 46 THR B O 1
ATOM 3891 N N . ASP B 1 47 ? 1.419 -1.813 23.531 1 85 47 ASP B N 1
ATOM 3892 C CA . ASP B 1 47 ? 0.75 -2.994 23 1 85 47 ASP B CA 1
ATOM 3893 C C . ASP B 1 47 ? -0.294 -2.607 21.953 1 85 47 ASP B C 1
ATOM 3895 O O . ASP B 1 47 ? -1.21 -1.834 22.234 1 85 47 ASP B O 1
ATOM 3899 N N . PRO B 1 48 ? -0.16 -3.131 20.75 1 82.25 48 PRO B N 1
ATOM 3900 C CA . PRO B 1 48 ? -1.083 -2.748 19.672 1 82.25 48 PRO B CA 1
ATOM 3901 C C . PRO B 1 48 ? -2.543 -3.021 20.031 1 82.25 48 PRO B C 1
ATOM 3903 O O . PRO B 1 48 ? -3.445 -2.371 19.5 1 82.25 48 PRO B O 1
ATOM 3906 N N . ASP B 1 49 ? -2.768 -3.932 20.828 1 81.69 49 ASP B N 1
ATOM 3907 C CA . ASP B 1 49 ? -4.141 -4.266 21.203 1 81.69 49 ASP B CA 1
ATOM 3908 C C . ASP B 1 49 ? -4.641 -3.367 22.328 1 81.69 49 ASP B C 1
ATOM 3910 O O . ASP B 1 49 ? -5.84 -3.332 22.625 1 81.69 49 ASP B O 1
ATOM 3914 N N . TYR B 1 50 ? -3.729 -2.727 22.953 1 84.81 50 TYR B N 1
ATOM 3915 C CA . TYR B 1 50 ? -4.07 -1.822 24.047 1 84.81 50 TYR B CA 1
ATOM 3916 C C . TYR B 1 50 ? -4.164 -0.382 23.547 1 84.81 50 TYR B C 1
ATOM 3918 O O . TYR B 1 50 ? -5.035 0.375 23.984 1 84.81 50 TYR B O 1
ATOM 3926 N N . CYS B 1 51 ? -3.297 -0.12 22.609 1 82.06 51 CYS B N 1
ATOM 3927 C CA . CYS B 1 51 ? -3.205 1.248 22.109 1 82.06 51 CYS B CA 1
ATOM 3928 C C . CYS B 1 51 ? -4.457 1.628 21.328 1 82.06 51 CYS B C 1
ATOM 3930 O O . CYS B 1 51 ? -5.066 0.78 20.672 1 82.06 51 CYS B O 1
ATOM 3932 N N . GLU B 1 52 ? -4.879 2.857 21.516 1 74.38 52 GLU B N 1
ATOM 3933 C CA . GLU B 1 52 ? -6.035 3.363 20.781 1 74.38 52 GLU B CA 1
ATOM 3934 C C . GLU B 1 52 ? -5.609 4.074 19.5 1 74.38 52 GLU B C 1
ATOM 3936 O O . GLU B 1 52 ? -6.418 4.266 18.594 1 74.38 52 GLU B O 1
ATOM 3941 N N . ASP B 1 53 ? -4.395 4.484 19.516 1 80.44 53 ASP B N 1
ATOM 3942 C CA . ASP B 1 53 ? -3.814 5.184 18.359 1 80.44 53 ASP B CA 1
ATOM 3943 C C . ASP B 1 53 ? -2.385 4.715 18.109 1 80.44 53 ASP B C 1
ATOM 3945 O O . ASP B 1 53 ? -1.664 4.352 19.031 1 80.44 53 ASP B O 1
ATOM 3949 N N . PHE B 1 54 ? -2.016 4.719 16.922 1 85 54 PHE B N 1
ATOM 3950 C CA . PHE B 1 54 ? -0.703 4.18 16.578 1 85 54 PHE B CA 1
ATOM 3951 C C . PHE B 1 54 ? 0.27 5.305 16.234 1 85 54 PHE B C 1
ATOM 3953 O O . PHE B 1 54 ? 1.386 5.051 15.781 1 85 54 PHE B O 1
ATOM 3960 N N . GLY B 1 55 ? -0.161 6.477 16.406 1 83.5 55 GLY B N 1
ATOM 3961 C CA . GLY B 1 55 ? 0.704 7.629 16.219 1 83.5 55 GLY B CA 1
ATOM 3962 C C . GLY B 1 55 ? 0.727 8.125 14.789 1 83.5 55 GLY B C 1
ATOM 3963 O O . GLY B 1 55 ? -0.101 7.719 13.969 1 83.5 55 GLY B O 1
ATOM 3964 N N . HIS B 1 56 ? 1.621 9.148 14.523 1 83.44 56 HIS B N 1
ATOM 3965 C CA . HIS B 1 56 ? 1.707 9.844 13.242 1 83.44 56 HIS B CA 1
ATOM 3966 C C . HIS B 1 56 ? 3.15 9.922 12.758 1 83.44 56 HIS B C 1
ATOM 3968 O O . HIS B 1 56 ? 4.086 9.836 13.562 1 83.44 56 HIS B O 1
ATOM 3974 N N . ASP B 1 57 ? 3.215 9.945 11.422 1 78.75 57 ASP B N 1
ATOM 3975 C CA . ASP B 1 57 ? 4.445 10.508 10.875 1 78.75 57 ASP B CA 1
ATOM 3976 C C . ASP B 1 57 ? 4.57 11.992 11.227 1 78.75 57 ASP B C 1
ATOM 3978 O O . ASP B 1 57 ? 3.734 12.805 10.82 1 78.75 57 ASP B O 1
ATOM 3982 N N . LEU B 1 58 ? 5.605 12.297 11.969 1 80.5 58 LEU B N 1
ATOM 3983 C CA . LEU B 1 58 ? 5.703 13.633 12.547 1 80.5 58 LEU B CA 1
ATOM 3984 C C . LEU B 1 58 ? 5.949 14.68 11.469 1 80.5 58 LEU B C 1
ATOM 3986 O O . LEU B 1 58 ? 5.754 15.875 11.695 1 80.5 58 LEU B O 1
ATOM 3990 N N . GLU B 1 59 ? 6.371 14.289 10.367 1 78.31 59 GLU B N 1
ATOM 3991 C CA . GLU B 1 59 ? 6.66 15.25 9.305 1 78.31 59 GLU B CA 1
ATOM 3992 C C . GLU B 1 59 ? 5.465 15.406 8.367 1 78.31 59 GLU B C 1
ATOM 3994 O O . GLU B 1 59 ? 5.117 16.531 7.98 1 78.31 59 GLU B O 1
ATOM 3999 N N . THR B 1 60 ? 4.809 14.359 8.102 1 77.12 60 THR B N 1
ATOM 4000 C CA . THR B 1 60 ? 3.732 14.422 7.117 1 77.12 60 THR B CA 1
ATOM 4001 C C . THR B 1 60 ? 2.377 14.523 7.812 1 77.12 60 THR B C 1
ATOM 4003 O O . THR B 1 60 ? 1.394 14.953 7.203 1 77.12 60 THR B O 1
ATOM 4006 N N . GLY B 1 61 ? 2.338 14.117 8.992 1 79.81 61 GLY B N 1
ATOM 4007 C CA . GLY B 1 61 ? 1.072 14.086 9.711 1 79.81 61 GLY B CA 1
ATOM 4008 C C . GLY B 1 61 ? 0.25 12.844 9.422 1 79.81 61 GLY B C 1
ATOM 4009 O O . GLY B 1 61 ? -0.822 12.664 10 1 79.81 61 GLY B O 1
ATOM 4010 N N . ALA B 1 62 ? 0.696 12.008 8.594 1 75.12 62 ALA B N 1
ATOM 4011 C CA . ALA B 1 62 ? -0.043 10.797 8.242 1 75.12 62 ALA B CA 1
ATOM 4012 C C . ALA B 1 62 ? -0.097 9.82 9.414 1 75.12 62 ALA B C 1
ATOM 4014 O O . ALA B 1 62 ? 0.888 9.664 10.141 1 75.12 62 ALA B O 1
ATOM 4015 N N . LEU B 1 63 ? -1.233 9.133 9.523 1 81.19 63 LEU B N 1
ATOM 4016 C CA . LEU B 1 63 ? -1.403 8.141 10.586 1 81.19 63 LEU B CA 1
ATOM 4017 C C . LEU B 1 63 ? -0.69 6.844 10.234 1 81.19 63 LEU B C 1
ATOM 4019 O O . LEU B 1 63 ? -0.679 6.426 9.078 1 81.19 63 LEU B O 1
ATOM 4023 N N . TYR B 1 64 ? -0.111 6.273 11.273 1 80.25 64 TYR B N 1
ATOM 4024 C CA . TYR B 1 64 ? 0.399 4.918 11.086 1 80.25 64 TYR B CA 1
ATOM 4025 C C . TYR B 1 64 ? -0.736 3.902 11.102 1 80.25 64 TYR B C 1
ATOM 4027 O O . TYR B 1 64 ? -1.673 4.02 11.898 1 80.25 64 TYR B O 1
ATOM 4035 N N . THR B 1 65 ? -0.672 2.984 10.188 1 74.88 65 THR B N 1
ATOM 4036 C CA . THR B 1 65 ? -1.593 1.854 10.258 1 74.88 65 THR B CA 1
ATOM 4037 C C . THR B 1 65 ? -1.186 0.887 11.359 1 74.88 65 THR B C 1
ATOM 4039 O O . THR B 1 65 ? -0.063 0.95 11.867 1 74.88 65 THR B O 1
ATOM 4042 N N . ARG B 1 66 ? -2.148 0.067 11.758 1 76.81 66 ARG B N 1
ATOM 4043 C CA . ARG B 1 66 ? -1.831 -0.961 12.742 1 76.81 66 ARG B CA 1
ATOM 4044 C C . ARG B 1 66 ? -0.655 -1.815 12.281 1 76.81 66 ARG B C 1
ATOM 4046 O O . ARG B 1 66 ? 0.234 -2.135 13.078 1 76.81 66 ARG B O 1
ATOM 4053 N N . ALA B 1 67 ? -0.633 -2.107 11.07 1 68.69 67 ALA B N 1
ATOM 4054 C CA . ALA B 1 67 ? 0.434 -2.938 10.516 1 68.69 67 ALA B CA 1
ATOM 4055 C C . ALA B 1 67 ? 1.782 -2.229 10.602 1 68.69 67 ALA B C 1
ATOM 4057 O O . ALA B 1 67 ? 2.785 -2.834 10.992 1 68.69 67 ALA B O 1
ATOM 4058 N N . GLN B 1 68 ? 1.793 -1.044 10.242 1 70.69 68 GLN B N 1
ATOM 4059 C CA . GLN B 1 68 ? 3.021 -0.26 10.32 1 70.69 68 GLN B CA 1
ATOM 4060 C C . GLN B 1 68 ? 3.518 -0.167 11.766 1 70.69 68 GLN B C 1
ATOM 4062 O O . GLN B 1 68 ? 4.719 -0.263 12.016 1 70.69 68 GLN B O 1
ATOM 4067 N N . TYR B 1 69 ? 2.555 0.054 12.656 1 81.19 69 TYR B N 1
ATOM 4068 C CA . TYR B 1 69 ? 2.881 0.145 14.07 1 81.19 69 TYR B CA 1
ATOM 4069 C C . TYR B 1 69 ? 3.467 -1.166 14.586 1 81.19 69 TYR B C 1
ATOM 4071 O O . TYR B 1 69 ? 4.48 -1.168 15.289 1 81.19 69 TYR B O 1
ATOM 4079 N N . GLN B 1 70 ? 2.908 -2.268 14.195 1 74.62 70 GLN B N 1
ATOM 4080 C CA . GLN B 1 70 ? 3.367 -3.582 14.633 1 74.62 70 GLN B CA 1
ATOM 4081 C C . GLN B 1 70 ? 4.746 -3.9 14.062 1 74.62 70 GLN B C 1
ATOM 4083 O O . GLN B 1 70 ? 5.547 -4.578 14.703 1 74.62 70 GLN B O 1
ATOM 4088 N N . ALA B 1 71 ? 5.004 -3.314 13.008 1 66.56 71 ALA B N 1
ATOM 4089 C CA . ALA B 1 71 ? 6.293 -3.547 12.367 1 66.56 71 ALA B CA 1
ATOM 4090 C C . ALA B 1 71 ? 7.426 -2.9 13.156 1 66.56 71 ALA B C 1
ATOM 4092 O O . ALA B 1 71 ? 8.578 -3.346 13.086 1 66.56 71 ALA B O 1
ATOM 4093 N N . MET B 1 72 ? 7.062 -1.906 13.922 1 73.62 72 MET B N 1
ATOM 4094 C CA . MET B 1 72 ? 8.055 -1.272 14.789 1 73.62 72 MET B CA 1
ATOM 4095 C C . MET B 1 72 ? 8.391 -2.168 15.977 1 73.62 72 MET B C 1
ATOM 4097 O O . MET B 1 72 ? 9.391 -1.94 16.656 1 73.62 72 MET B O 1
ATOM 4101 N N . ASN B 1 73 ? 7.598 -3.156 16.172 1 70.44 73 ASN B N 1
ATOM 4102 C CA . ASN B 1 73 ? 7.762 -4.07 17.297 1 70.44 73 ASN B CA 1
ATOM 4103 C C . ASN B 1 73 ? 8.055 -3.316 18.594 1 70.44 73 ASN B C 1
ATOM 4105 O O . ASN B 1 73 ? 9.062 -3.572 19.25 1 70.44 73 ASN B O 1
ATOM 4109 N N . PRO B 1 74 ? 7.137 -2.539 19.031 1 79.12 74 PRO B N 1
ATOM 4110 C CA . PRO B 1 74 ? 7.418 -1.732 20.219 1 79.12 74 PRO B CA 1
ATOM 4111 C C . PRO B 1 74 ? 7.648 -2.582 21.469 1 79.12 74 PRO B C 1
ATOM 4113 O O . PRO B 1 74 ? 8.484 -2.236 22.312 1 79.12 74 PRO B O 1
ATOM 4116 N N . ALA B 1 75 ? 6.926 -3.721 21.641 1 75.94 75 ALA B N 1
ATOM 4117 C CA . ALA B 1 75 ? 7.141 -4.691 22.703 1 75.94 75 ALA B CA 1
ATOM 4118 C C . ALA B 1 75 ? 7.273 -3.996 24.062 1 75.94 75 ALA B C 1
ATOM 4120 O O . ALA B 1 75 ? 8.172 -4.312 24.844 1 75.94 75 ALA B O 1
ATOM 4121 N N . GLY B 1 76 ? 6.531 -3.012 24.375 1 82.88 76 GLY B N 1
ATOM 4122 C CA . GLY B 1 76 ? 6.52 -2.336 25.656 1 82.88 76 GLY B CA 1
ATOM 4123 C C . GLY B 1 76 ? 7.562 -1.238 25.766 1 82.88 76 GLY B C 1
ATOM 4124 O O . GLY B 1 76 ? 7.68 -0.582 26.797 1 82.88 76 GLY B O 1
ATOM 4125 N N . ARG B 1 77 ? 8.242 -0.966 24.766 1 84.25 77 ARG B N 1
ATOM 4126 C CA . ARG B 1 77 ? 9.281 0.056 24.797 1 84.25 77 ARG B CA 1
ATOM 4127 C C . ARG B 1 77 ? 8.734 1.407 24.344 1 84.25 77 ARG B C 1
ATOM 4129 O O . ARG B 1 77 ? 7.758 1.468 23.594 1 84.25 77 ARG B O 1
ATOM 4136 N N . ALA B 1 78 ? 9.461 2.471 24.812 1 85.94 78 ALA B N 1
ATOM 4137 C CA . ALA B 1 78 ? 9.133 3.814 24.344 1 85.94 78 ALA B CA 1
ATOM 4138 C C . ALA B 1 78 ? 9.555 4 22.891 1 85.94 78 ALA B C 1
ATOM 4140 O O . ALA B 1 78 ? 10.609 3.516 22.469 1 85.94 78 ALA B O 1
ATOM 4141 N N . ILE B 1 79 ? 8.695 4.598 22.156 1 84.94 79 ILE B N 1
ATOM 4142 C CA . ILE B 1 79 ? 9 4.883 20.75 1 84.94 79 ILE B CA 1
ATOM 4143 C C . ILE B 1 79 ? 9.398 6.352 20.594 1 84.94 79 ILE B C 1
ATOM 4145 O O . ILE B 1 79 ? 8.57 7.246 20.781 1 84.94 79 ILE B O 1
ATOM 4149 N N . LEU B 1 80 ? 10.648 6.613 20.297 1 84.44 80 LEU B N 1
ATOM 4150 C CA . LEU B 1 80 ? 11.148 7.965 20.062 1 84.44 80 LEU B CA 1
ATOM 4151 C C . LEU B 1 80 ? 11.242 8.25 18.562 1 84.44 80 LEU B C 1
ATOM 4153 O O . LEU B 1 80 ? 11.906 7.512 17.828 1 84.44 80 LEU B O 1
ATOM 4157 N N . LYS B 1 81 ? 10.555 9.258 18.156 1 82 81 LYS B N 1
ATOM 4158 C CA . LYS B 1 81 ? 10.531 9.617 16.75 1 82 81 LYS B CA 1
ATOM 4159 C C . LYS B 1 81 ? 11.305 10.914 16.484 1 82 81 LYS B C 1
ATOM 4161 O O . LYS B 1 81 ? 11.242 11.844 17.297 1 82 81 LYS B O 1
ATOM 4166 N N . ALA B 1 82 ? 12.109 10.898 15.398 1 77.31 82 ALA B N 1
ATOM 4167 C CA . ALA B 1 82 ? 12.828 12.102 14.984 1 77.31 82 ALA B CA 1
ATOM 4168 C C . ALA B 1 82 ? 12.109 12.805 13.836 1 77.31 82 ALA B C 1
ATOM 4170 O O . ALA B 1 82 ? 11.43 12.164 13.039 1 77.31 82 ALA B O 1
ATOM 4171 N N . ALA B 1 83 ? 12.117 14.141 13.875 1 78.75 83 ALA B N 1
ATOM 4172 C CA . ALA B 1 83 ? 11.562 14.945 12.789 1 78.75 83 ALA B CA 1
ATOM 4173 C C . ALA B 1 83 ? 12.492 16.109 12.438 1 78.75 83 ALA B C 1
ATOM 4175 O O . ALA B 1 83 ? 13.18 16.641 13.305 1 78.75 83 ALA B O 1
ATOM 4176 N N . HIS B 1 84 ? 12.547 16.438 11.156 1 75.25 84 HIS B N 1
ATOM 4177 C CA . HIS B 1 84 ? 13.312 17.594 10.734 1 75.25 84 HIS B CA 1
ATOM 4178 C C . HIS B 1 84 ? 12.617 18.891 11.148 1 75.25 84 HIS B C 1
ATOM 4180 O O . HIS B 1 84 ? 11.391 18.984 11.078 1 75.25 84 HIS B O 1
ATOM 4186 N N . HIS B 1 85 ? 13.461 19.719 11.57 1 78 85 HIS B N 1
ATOM 4187 C CA . HIS B 1 85 ? 12.93 21.047 11.898 1 78 85 HIS B CA 1
ATOM 4188 C C . HIS B 1 85 ? 12.383 21.734 10.656 1 78 85 HIS B C 1
ATOM 4190 O O . HIS B 1 85 ? 13.023 21.719 9.594 1 78 85 HIS B O 1
ATOM 4196 N N . LYS B 1 86 ? 11.227 22.156 10.812 1 71.44 86 LYS B N 1
ATOM 4197 C CA . LYS B 1 86 ? 10.625 22.984 9.766 1 71.44 86 LYS B CA 1
ATOM 4198 C C . LYS B 1 86 ? 10.461 24.438 10.234 1 71.44 86 LYS B C 1
ATOM 420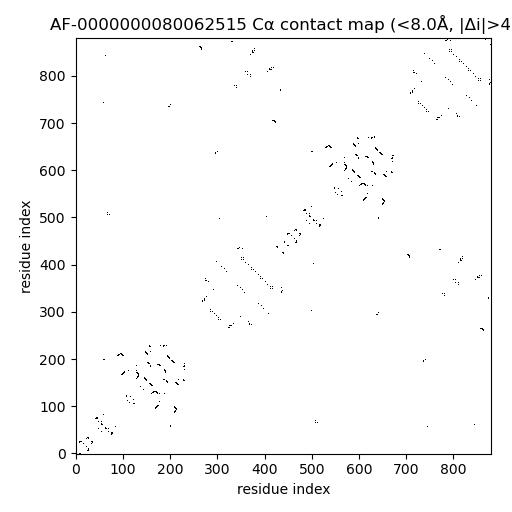0 O O . LYS B 1 86 ? 9.898 24.688 11.297 1 71.44 86 LYS B O 1
ATOM 4205 N N . ALA B 1 87 ? 11.016 25.25 9.461 1 73.5 87 ALA B N 1
ATOM 4206 C CA . ALA B 1 87 ? 10.867 26.656 9.789 1 73.5 87 ALA B CA 1
ATOM 4207 C C . ALA B 1 87 ? 9.414 27.109 9.695 1 73.5 87 ALA B C 1
ATOM 4209 O O . ALA B 1 87 ? 8.633 26.516 8.938 1 73.5 87 ALA B O 1
ATOM 4210 N N . PRO B 1 88 ? 9.117 28.094 10.508 1 73.31 88 PRO B N 1
ATOM 4211 C CA . PRO B 1 88 ? 7.75 28.625 10.383 1 73.31 88 PRO B CA 1
ATOM 4212 C C . PRO B 1 88 ? 7.422 29.078 8.961 1 73.31 88 PRO B C 1
ATOM 4214 O O . PRO B 1 88 ? 8.305 29.562 8.242 1 73.31 88 PRO B O 1
ATOM 4217 N N . PRO B 1 89 ? 6.281 28.859 8.617 1 69.69 89 PRO B N 1
ATOM 4218 C CA . PRO B 1 89 ? 5.871 29.219 7.254 1 69.69 89 PRO B CA 1
ATOM 4219 C C . PRO B 1 89 ? 6.117 30.688 6.926 1 69.69 89 PRO B C 1
ATOM 4221 O O . PRO B 1 89 ? 6.297 31.031 5.758 1 69.69 89 PRO B O 1
ATOM 4224 N N . GLU B 1 90 ? 6.008 31.5 8.039 1 79.5 90 GLU B N 1
ATOM 4225 C CA . GLU B 1 90 ? 6.211 32.938 7.816 1 79.5 90 GLU B CA 1
ATOM 4226 C C . GLU B 1 90 ? 7.293 33.469 8.742 1 79.5 90 GLU B C 1
ATOM 4228 O O . GLU B 1 90 ? 7.184 33.375 9.961 1 79.5 90 GLU B O 1
ATOM 4233 N N . ALA B 1 91 ? 8.391 33.938 8.055 1 83.31 91 ALA B N 1
ATOM 4234 C CA . ALA B 1 91 ? 9.484 34.562 8.781 1 83.31 91 ALA B CA 1
ATOM 4235 C C . ALA B 1 91 ? 9.555 36.062 8.445 1 83.31 91 ALA B C 1
ATOM 4237 O O . ALA B 1 91 ? 9.141 36.469 7.359 1 83.31 91 ALA B O 1
ATOM 4238 N N . PRO B 1 92 ? 10.031 36.875 9.422 1 90.88 92 PRO B N 1
ATOM 4239 C CA . PRO B 1 92 ? 10.18 38.312 9.148 1 90.88 92 PRO B CA 1
ATOM 4240 C C . PRO B 1 92 ? 11.094 38.594 7.961 1 90.88 92 PRO B C 1
ATOM 4242 O O . PRO B 1 92 ? 12.016 37.812 7.688 1 90.88 92 PRO B O 1
ATOM 4245 N N . ASP B 1 93 ? 10.805 39.562 7.227 1 91.56 93 ASP B N 1
ATOM 4246 C CA . ASP B 1 93 ? 11.617 40.094 6.129 1 91.56 93 ASP B CA 1
ATOM 4247 C C . ASP B 1 93 ? 11.68 41.625 6.16 1 91.56 93 ASP B C 1
ATOM 4249 O O . ASP B 1 93 ? 11.352 42.219 7.172 1 91.56 93 ASP B O 1
ATOM 4253 N N . ASP B 1 94 ? 12.18 42.219 5.07 1 93.06 94 ASP B N 1
ATOM 4254 C CA . ASP B 1 94 ? 12.375 43.656 5.047 1 93.06 94 ASP B CA 1
ATOM 4255 C C . ASP B 1 94 ? 11.039 44.406 5.105 1 93.06 94 ASP B C 1
ATOM 4257 O O . ASP B 1 94 ? 10.945 45.5 5.672 1 93.06 94 ASP B O 1
ATOM 4261 N N . GLN B 1 95 ? 10.008 43.781 4.57 1 93.25 95 GLN B N 1
ATOM 4262 C CA . GLN B 1 95 ? 8.695 44.406 4.523 1 93.25 95 GLN B CA 1
ATOM 4263 C C . GLN B 1 95 ? 7.953 44.25 5.852 1 93.25 95 GLN B C 1
ATOM 4265 O O . GLN B 1 95 ? 7.211 45.125 6.27 1 93.25 95 GLN B O 1
ATOM 4270 N N . PHE B 1 96 ? 8.141 43.094 6.469 1 95.62 96 PHE B N 1
ATOM 4271 C CA . PHE B 1 96 ? 7.562 42.781 7.77 1 95.62 96 PHE B CA 1
ATOM 4272 C C . PHE B 1 96 ? 8.641 42.312 8.742 1 95.62 96 PHE B C 1
ATOM 4274 O O . PHE B 1 96 ? 8.789 41.125 8.992 1 95.62 96 PHE B O 1
ATOM 4281 N N . PRO B 1 97 ? 9.172 43.188 9.43 1 95.38 97 PRO B N 1
ATOM 4282 C CA . PRO B 1 97 ? 10.453 42.875 10.086 1 95.38 97 PRO B CA 1
ATOM 4283 C C . PRO B 1 97 ? 10.273 42.312 11.492 1 95.38 97 PRO B C 1
ATOM 4285 O O . PRO B 1 97 ? 11.25 41.875 12.109 1 95.38 97 PRO B O 1
ATOM 4288 N N . LEU B 1 98 ? 9.164 42.344 12.031 1 96.31 98 LEU B N 1
ATOM 4289 C CA . LEU B 1 98 ? 8.984 41.938 13.422 1 96.31 98 LEU B CA 1
ATOM 4290 C C . LEU B 1 98 ? 8.234 40.625 13.523 1 96.31 98 LEU B C 1
ATOM 4292 O O . LEU B 1 98 ? 7.305 40.344 12.758 1 96.31 98 LEU B O 1
ATOM 4296 N N . PHE B 1 99 ? 8.625 39.812 14.531 1 94.38 99 PHE B N 1
ATOM 4297 C CA . PHE B 1 99 ? 7.906 38.594 14.844 1 94.38 99 PHE B CA 1
ATOM 4298 C C . PHE B 1 99 ? 6.676 38.875 15.695 1 94.38 99 PHE B C 1
ATOM 4300 O O . PHE B 1 99 ? 6.758 39.625 16.672 1 94.38 99 PHE B O 1
ATOM 4307 N N . LEU B 1 100 ? 5.629 38.281 15.359 1 94.19 100 LEU B N 1
ATOM 4308 C CA . LEU B 1 100 ? 4.402 38.406 16.141 1 94.19 100 LEU B CA 1
ATOM 4309 C C . LEU B 1 100 ? 4.164 37.188 17 1 94.19 100 LEU B C 1
ATOM 4311 O O . LEU B 1 100 ? 4.25 36.062 16.516 1 94.19 100 LEU B O 1
ATOM 4315 N N . SER B 1 101 ? 3.895 37.375 18.25 1 92.12 101 SER B N 1
ATOM 4316 C CA . SER B 1 101 ? 3.385 36.344 19.156 1 92.12 101 SER B CA 1
ATOM 4317 C C . SER B 1 101 ? 2.062 36.781 19.781 1 92.12 101 SER B C 1
ATOM 4319 O O . SER B 1 101 ? 1.871 37.938 20.109 1 92.12 101 SER B O 1
ATOM 4321 N N . THR B 1 102 ? 1.22 35.844 19.844 1 90.94 102 THR B N 1
ATOM 4322 C CA . THR B 1 102 ? -0.035 36.125 20.531 1 90.94 102 THR B CA 1
ATOM 4323 C C . THR B 1 102 ? -0.117 35.312 21.844 1 90.94 102 THR B C 1
ATOM 4325 O O . THR B 1 102 ? 0.582 34.312 22 1 90.94 102 THR B O 1
ATOM 4328 N N . GLY B 1 103 ? -0.904 35.812 22.734 1 89.62 103 GLY B N 1
ATOM 4329 C CA . GLY B 1 103 ? -1.024 35.125 24 1 89.62 103 GLY B CA 1
ATOM 4330 C C . GLY B 1 103 ? -2.092 35.719 24.906 1 89.62 103 GLY B C 1
ATOM 4331 O O . GLY B 1 103 ? -3.037 36.344 24.438 1 89.62 103 GLY B O 1
ATOM 4332 N N . ARG B 1 104 ? -1.928 35.281 26.125 1 88.88 104 ARG B N 1
ATOM 4333 C CA . ARG B 1 104 ? -2.953 35.656 27.094 1 88.88 104 ARG B CA 1
ATOM 4334 C C . ARG B 1 104 ? -2.41 36.625 28.125 1 88.88 104 ARG B C 1
ATOM 4336 O O . ARG B 1 104 ? -1.207 36.656 28.391 1 88.88 104 ARG B O 1
ATOM 4343 N N . ASN B 1 105 ? -3.285 37.5 28.5 1 88.25 105 ASN B N 1
ATOM 4344 C CA . ASN B 1 105 ? -3.066 38.281 29.719 1 88.25 105 ASN B CA 1
ATOM 4345 C C . ASN B 1 105 ? -3.764 37.656 30.922 1 88.25 105 ASN B C 1
ATOM 4347 O O . ASN B 1 105 ? -4.84 37.062 30.781 1 88.25 105 ASN B O 1
ATOM 4351 N N . VAL B 1 106 ? -3.145 37.781 32.062 1 87.62 106 VAL B N 1
ATOM 4352 C CA . VAL B 1 106 ? -3.568 37.062 33.25 1 87.62 106 VAL B CA 1
ATOM 4353 C C . VAL B 1 106 ? -4.988 37.5 33.625 1 87.62 106 VAL B C 1
ATOM 4355 O O . VAL B 1 106 ? -5.73 36.719 34.25 1 87.62 106 VAL B O 1
ATOM 4358 N N . PHE B 1 107 ? -5.484 38.594 33.25 1 89.19 107 PHE B N 1
ATOM 4359 C CA . PHE B 1 107 ? -6.742 39.156 33.719 1 89.19 107 PHE B CA 1
ATOM 4360 C C . PHE B 1 107 ? -7.918 38.562 32.938 1 89.19 107 PHE B C 1
ATOM 4362 O O . PHE B 1 107 ? -9.055 38.594 33.438 1 89.19 107 PHE B O 1
ATOM 4369 N N . HIS B 1 108 ? -7.664 38.125 31.75 1 89.25 108 HIS B N 1
ATOM 4370 C CA . HIS B 1 108 ? -8.773 37.656 30.922 1 89.25 108 HIS B CA 1
ATOM 4371 C C . HIS B 1 108 ? -8.594 36.188 30.547 1 89.25 108 HIS B C 1
ATOM 4373 O O . HIS B 1 108 ? -7.469 35.688 30.438 1 89.25 108 HIS B O 1
ATOM 4379 N N . PHE B 1 109 ? -9.805 35.594 30.422 1 86 109 PHE B N 1
ATOM 4380 C CA . PHE B 1 109 ? -9.867 34.219 29.969 1 86 109 PHE B CA 1
ATOM 4381 C C . PHE B 1 109 ? -10.445 34.125 28.562 1 86 109 PHE B C 1
ATOM 4383 O O . PHE B 1 109 ? -11.555 34.594 28.312 1 86 109 PHE B O 1
ATOM 4390 N N . HIS B 1 110 ? -9.648 33.531 27.641 1 82.25 110 HIS B N 1
ATOM 4391 C CA . HIS B 1 110 ? -10.016 33.312 26.25 1 82.25 110 HIS B CA 1
ATOM 4392 C C . HIS B 1 110 ? -10.602 34.562 25.625 1 82.25 110 HIS B C 1
ATOM 4394 O O . HIS B 1 110 ? -9.953 35.625 25.609 1 82.25 110 HIS B O 1
ATOM 4400 N N . THR B 1 111 ? -11.836 34.562 25.188 1 81.5 111 THR B N 1
ATOM 4401 C CA . THR B 1 111 ? -12.406 35.656 24.406 1 81.5 111 THR B CA 1
ATOM 4402 C C . THR B 1 111 ? -13.195 36.625 25.297 1 81.5 111 THR B C 1
ATOM 4404 O O . THR B 1 111 ? -14.016 37.406 24.812 1 81.5 111 THR B O 1
ATOM 4407 N N . ARG B 1 112 ? -13.109 36.625 26.625 1 83.94 112 ARG B N 1
ATOM 4408 C CA . ARG B 1 112 ? -13.594 37.594 27.609 1 83.94 112 ARG B CA 1
ATOM 4409 C C . ARG B 1 112 ? -15.109 37.531 27.719 1 83.94 112 ARG B C 1
ATOM 4411 O O . ARG B 1 112 ? -15.734 38.5 28.172 1 83.94 112 ARG B O 1
ATOM 4418 N N . THR B 1 113 ? -15.672 36.406 27.297 1 80.12 113 THR B N 1
ATOM 4419 C CA . THR B 1 113 ? -17.125 36.344 27.359 1 80.12 113 THR B CA 1
ATOM 4420 C C . THR B 1 113 ? -17.625 36.469 28.797 1 80.12 113 THR B C 1
ATOM 4422 O O . THR B 1 113 ? -18.672 37.062 29.047 1 80.12 113 THR B O 1
ATOM 4425 N N . LYS B 1 114 ? -16.844 35.969 29.688 1 83.75 114 LYS B N 1
ATOM 4426 C CA . LYS B 1 114 ? -17.203 36.062 31.109 1 83.75 114 LYS B CA 1
ATOM 4427 C C . LYS B 1 114 ? -16.391 37.125 31.812 1 83.75 114 LYS B C 1
ATOM 4429 O O . LYS B 1 114 ? -16.938 38 32.5 1 83.75 114 LYS B O 1
ATOM 4434 N N . THR B 1 115 ? -15.172 37.094 31.609 1 86.75 115 THR B N 1
ATOM 4435 C CA . THR B 1 115 ? -14.273 38 32.344 1 86.75 115 THR B CA 1
ATOM 4436 C C . THR B 1 115 ? -14.453 39.438 31.891 1 86.75 115 THR B C 1
ATOM 4438 O O . THR B 1 115 ? -14.203 40.375 32.656 1 86.75 115 THR B O 1
ATOM 4441 N N . GLY B 1 116 ? -14.844 39.594 30.703 1 84.62 116 GLY B N 1
ATOM 4442 C CA . GLY B 1 116 ? -15.102 40.938 30.203 1 84.62 116 GLY B CA 1
ATOM 4443 C C . GLY B 1 116 ? -16.281 41.594 30.891 1 84.62 116 GLY B C 1
ATOM 4444 O O . GLY B 1 116 ? -16.375 42.844 30.891 1 84.62 116 GLY B O 1
ATOM 4445 N N . ARG B 1 117 ? -17.047 40.781 31.531 1 85.69 117 ARG B N 1
ATOM 4446 C CA . ARG B 1 117 ? -18.234 41.281 32.188 1 85.69 117 ARG B CA 1
ATOM 4447 C C . ARG B 1 117 ? -17.953 41.594 33.656 1 85.69 117 ARG B C 1
ATOM 4449 O O . ARG B 1 117 ? -18.75 42.25 34.344 1 85.69 117 ARG B O 1
ATOM 4456 N N . ALA B 1 118 ? -16.875 41.094 34.094 1 89.62 118 ALA B N 1
ATOM 4457 C CA . ALA B 1 118 ? -16.438 41.406 35.438 1 89.62 118 ALA B CA 1
ATOM 4458 C C . ALA B 1 118 ? -15.75 42.781 35.5 1 89.62 118 ALA B C 1
ATOM 4460 O O . ALA B 1 118 ? -14.68 42.969 34.906 1 89.62 118 ALA B O 1
ATOM 4461 N N . ARG B 1 119 ? -16.266 43.719 36.281 1 90.06 119 ARG B N 1
ATOM 4462 C CA . ARG B 1 119 ? -15.82 45.094 36.312 1 90.06 119 ARG B CA 1
ATOM 4463 C C . ARG B 1 119 ? -14.344 45.188 36.688 1 90.06 119 ARG B C 1
ATOM 4465 O O . ARG B 1 119 ? -13.578 45.906 36.062 1 90.06 119 ARG B O 1
ATOM 4472 N N . ARG B 1 120 ? -13.938 44.531 37.719 1 90.94 120 ARG B N 1
ATOM 4473 C CA . ARG B 1 120 ? -12.57 44.594 38.188 1 90.94 120 ARG B CA 1
ATOM 4474 C C . ARG B 1 120 ? -11.578 44.125 37.156 1 90.94 120 ARG B C 1
ATOM 4476 O O . ARG B 1 120 ? -10.516 44.719 36.969 1 90.94 120 ARG B O 1
ATOM 4483 N N . LEU B 1 121 ? -11.961 43.031 36.531 1 90.56 121 LEU B N 1
ATOM 4484 C CA . LEU B 1 121 ? -11.07 42.438 35.531 1 90.56 121 LEU B CA 1
ATOM 4485 C C . LEU B 1 121 ? -11.008 43.312 34.281 1 90.56 121 LEU B C 1
ATOM 4487 O O . LEU B 1 121 ? -9.93 43.531 33.719 1 90.56 121 LEU B O 1
ATOM 4491 N N . GLN B 1 122 ? -12.109 43.844 33.969 1 89.19 122 GLN B N 1
ATOM 4492 C CA . GLN B 1 122 ? -12.172 44.719 32.781 1 89.19 122 GLN B CA 1
ATOM 4493 C C . GLN B 1 122 ? -11.398 46 33.031 1 89.19 122 GLN B C 1
ATOM 4495 O O . GLN B 1 122 ? -10.766 46.531 32.125 1 89.19 122 GLN B O 1
ATOM 4500 N N . GLN B 1 123 ? -11.469 46.5 34.188 1 90.88 123 GLN B N 1
ATOM 4501 C CA . GLN B 1 123 ? -10.75 47.719 34.5 1 90.88 123 GLN B CA 1
ATOM 4502 C C . GLN B 1 123 ? -9.242 47.469 34.531 1 90.88 123 GLN B C 1
ATOM 4504 O O . GLN B 1 123 ? -8.453 48.375 34.219 1 90.88 123 GLN B O 1
ATOM 4509 N N . ALA B 1 124 ? -8.883 46.344 34.938 1 90.5 124 ALA B N 1
ATOM 4510 C CA . ALA B 1 124 ? -7.469 46 35.031 1 90.5 124 ALA B CA 1
ATOM 4511 C C . ALA B 1 124 ? -6.84 45.875 33.625 1 90.5 124 ALA B C 1
ATOM 4513 O O . ALA B 1 124 ? -5.652 46.156 33.469 1 90.5 124 ALA B O 1
ATOM 4514 N N . ASP B 1 125 ? -7.586 45.406 32.688 1 90.25 125 ASP B N 1
ATOM 4515 C CA . ASP B 1 125 ? -7.137 45.25 31.312 1 90.25 125 ASP B CA 1
ATOM 4516 C C . ASP B 1 125 ? -8.258 45.594 30.328 1 90.25 125 ASP B C 1
ATOM 4518 O O . ASP B 1 125 ? -8.867 44.688 29.734 1 90.25 125 ASP B O 1
ATOM 4522 N N . PRO B 1 126 ? -8.477 46.781 30.031 1 86.94 126 PRO B N 1
ATOM 4523 C CA . PRO B 1 126 ? -9.695 47.25 29.344 1 86.94 126 PRO B CA 1
ATOM 4524 C C . PRO B 1 126 ? -9.578 47.156 27.828 1 86.94 126 PRO B C 1
ATOM 4526 O O . PRO B 1 126 ? -10.594 47.125 27.125 1 86.94 126 PRO B O 1
ATOM 4529 N N . GLN B 1 127 ? -8.352 47.188 27.328 1 87.81 127 GLN B N 1
ATOM 4530 C CA . GLN B 1 127 ? -8.188 47.219 25.875 1 87.81 127 GLN B CA 1
ATOM 4531 C C . GLN B 1 127 ? -6.934 46.469 25.438 1 87.81 127 GLN B C 1
ATOM 4533 O O . GLN B 1 127 ? -6 46.312 26.234 1 87.81 127 GLN B O 1
ATOM 4538 N N . PRO B 1 128 ? -6.934 46 24.203 1 90.81 128 PRO B N 1
ATOM 4539 C CA . PRO B 1 128 ? -5.727 45.344 23.688 1 90.81 128 PRO B CA 1
ATOM 4540 C C . PRO B 1 128 ? -4.582 46.312 23.438 1 90.81 128 PRO B C 1
ATOM 4542 O O . PRO B 1 128 ? -4.805 47.531 23.391 1 90.81 128 PRO B O 1
ATOM 4545 N N . PHE B 1 129 ? -3.408 45.812 23.359 1 93.88 129 PHE B N 1
ATOM 4546 C CA . PHE B 1 129 ? -2.207 46.594 23.094 1 93.88 129 PHE B CA 1
ATOM 4547 C C . PHE B 1 129 ? -1.2 45.781 22.281 1 93.88 129 PHE B C 1
ATOM 4549 O O . PHE B 1 129 ? -1.368 44.562 22.109 1 93.88 129 PHE B O 1
ATOM 4556 N N . VAL B 1 130 ? -0.254 46.406 21.781 1 96.31 130 VAL B N 1
ATOM 4557 C CA . VAL B 1 130 ? 0.9 45.75 21.188 1 96.31 130 VAL B CA 1
ATOM 4558 C C . VAL B 1 130 ? 2.154 46.062 22 1 96.31 130 VAL B C 1
ATOM 4560 O O . VAL B 1 130 ? 2.496 47.219 22.188 1 96.31 130 VAL B O 1
ATOM 4563 N N . ARG B 1 131 ? 2.73 45.031 22.469 1 96.75 131 ARG B N 1
ATOM 4564 C CA . ARG B 1 131 ? 3.961 45.156 23.234 1 96.75 131 ARG B CA 1
ATOM 4565 C C . ARG B 1 131 ? 5.184 45.094 22.328 1 96.75 131 ARG B C 1
ATOM 4567 O O . ARG B 1 131 ? 5.273 44.219 21.469 1 96.75 131 ARG B O 1
ATOM 4574 N N . MET B 1 132 ? 6.066 45.969 22.484 1 96.62 132 MET B N 1
ATOM 4575 C CA . MET B 1 132 ? 7.309 45.969 21.719 1 96.62 132 MET B CA 1
ATOM 4576 C C . MET B 1 132 ? 8.484 46.406 22.578 1 96.62 132 MET B C 1
ATOM 4578 O O . MET B 1 132 ? 8.297 47 23.641 1 96.62 132 MET B O 1
ATOM 4582 N N . SER B 1 133 ? 9.672 46.156 22.094 1 97.12 133 SER B N 1
ATOM 4583 C CA . SER B 1 133 ? 10.883 46.438 22.844 1 97.12 133 SER B CA 1
ATOM 4584 C C . SER B 1 133 ? 11.211 47.938 22.781 1 97.12 133 SER B C 1
ATOM 4586 O O . SER B 1 133 ? 10.719 48.656 21.922 1 97.12 133 SER B O 1
ATOM 4588 N N . ASP B 1 134 ? 12.031 48.312 23.766 1 96.62 134 ASP B N 1
ATOM 4589 C CA . ASP B 1 134 ? 12.492 49.688 23.797 1 96.62 134 ASP B CA 1
ATOM 4590 C C . ASP B 1 134 ? 13.25 50.062 22.516 1 96.62 134 ASP B C 1
ATOM 4592 O O . ASP B 1 134 ? 13.055 51.125 21.938 1 96.62 134 ASP B O 1
ATOM 4596 N N . ALA B 1 135 ? 14.039 49.125 22.188 1 96.62 135 ALA B N 1
ATOM 4597 C CA . ALA B 1 135 ? 14.859 49.344 21 1 96.62 135 ALA B CA 1
ATOM 4598 C C . ALA B 1 135 ? 14 49.5 19.75 1 96.62 135 ALA B C 1
ATOM 4600 O O . ALA B 1 135 ? 14.227 50.406 18.938 1 96.62 135 ALA B O 1
ATOM 4601 N N . ASP B 1 136 ? 13.07 48.625 19.609 1 96.81 136 ASP B N 1
ATOM 4602 C CA . ASP B 1 136 ? 12.203 48.688 18.438 1 96.81 136 ASP B CA 1
ATOM 4603 C C . ASP B 1 136 ? 11.344 49.938 18.453 1 96.81 136 ASP B C 1
ATOM 4605 O O . ASP B 1 136 ? 11.109 50.531 17.391 1 96.81 136 ASP B O 1
ATOM 4609 N N . ALA B 1 137 ? 10.82 50.375 19.578 1 96.5 137 ALA B N 1
ATOM 4610 C CA . ALA B 1 137 ? 10.016 51.562 19.703 1 96.5 137 ALA B CA 1
ATOM 4611 C C . ALA B 1 137 ? 10.82 52.812 19.328 1 96.5 137 ALA B C 1
ATOM 4613 O O . ALA B 1 137 ? 10.32 53.688 18.641 1 96.5 137 ALA B O 1
ATOM 4614 N N . ARG B 1 138 ? 12.039 52.844 19.766 1 95.56 138 ARG B N 1
ATOM 4615 C CA . ARG B 1 138 ? 12.922 53.969 19.453 1 95.56 138 ARG B CA 1
ATOM 4616 C C . ARG B 1 138 ? 13.195 54.031 17.953 1 95.56 138 ARG B C 1
ATOM 4618 O O . ARG B 1 138 ? 13.211 55.125 17.375 1 95.56 138 ARG B O 1
ATOM 4625 N N . ALA B 1 139 ? 13.414 52.906 17.422 1 94.94 139 ALA B N 1
ATOM 4626 C CA . ALA B 1 139 ? 13.703 52.875 15.992 1 94.94 139 ALA B CA 1
ATOM 4627 C C . ALA B 1 139 ? 12.539 53.406 15.172 1 94.94 139 ALA B C 1
ATOM 4629 O O . ALA B 1 139 ? 12.734 53.969 14.094 1 94.94 139 ALA B O 1
ATOM 4630 N N . LEU B 1 140 ? 11.391 53.281 15.664 1 94.5 140 LEU B N 1
ATOM 4631 C CA . LEU B 1 140 ? 10.195 53.688 14.953 1 94.5 140 LEU B CA 1
ATOM 4632 C C . LEU B 1 140 ? 9.688 55.031 15.492 1 94.5 140 LEU B C 1
ATOM 4634 O O . LEU B 1 140 ? 8.641 55.531 15.07 1 94.5 140 LEU B O 1
ATOM 4638 N N . TYR B 1 141 ? 10.32 55.594 16.469 1 94.75 141 TYR B N 1
ATOM 4639 C CA . TYR B 1 141 ? 9.984 56.875 17.094 1 94.75 141 TYR B CA 1
ATOM 4640 C C . TYR B 1 141 ? 8.594 56.812 17.719 1 94.75 141 TYR B C 1
ATOM 4642 O O . TYR B 1 141 ? 7.781 57.719 17.516 1 94.75 141 TYR B O 1
ATOM 4650 N N . LEU B 1 142 ? 8.438 55.719 18.469 1 95 142 LEU B N 1
ATOM 4651 C CA . LEU B 1 142 ? 7.145 55.562 19.109 1 95 142 LEU B CA 1
ATOM 4652 C C . LEU B 1 142 ? 7.238 55.875 20.609 1 95 142 LEU B C 1
ATOM 4654 O O . LEU B 1 142 ? 8.289 55.688 21.219 1 95 142 LEU B O 1
ATOM 4658 N N . THR B 1 143 ? 6.055 56.344 21.125 1 94.69 143 THR B N 1
ATOM 4659 C CA . THR B 1 143 ? 5.965 56.625 22.547 1 94.69 143 THR B CA 1
ATOM 4660 C C . THR B 1 143 ? 4.918 55.719 23.203 1 94.69 143 THR B C 1
ATOM 4662 O O . THR B 1 143 ? 4.043 55.188 22.516 1 94.69 143 THR B O 1
ATOM 4665 N N . GLU B 1 144 ? 5.055 55.594 24.484 1 95.44 144 GLU B N 1
ATOM 4666 C CA . GLU B 1 144 ? 4.141 54.781 25.25 1 95.44 144 GLU B CA 1
ATOM 4667 C C . GLU B 1 144 ? 2.691 55.188 25.047 1 95.44 144 GLU B C 1
ATOM 4669 O O . GLU B 1 144 ? 2.363 56.375 25.172 1 95.44 144 GLU B O 1
ATOM 4674 N N . GLY B 1 145 ? 1.848 54.219 24.719 1 94.31 145 GLY B N 1
ATOM 4675 C CA . GLY B 1 145 ? 0.423 54.469 24.594 1 94.31 145 GLY B CA 1
ATOM 4676 C C . GLY B 1 145 ? 0.024 55 23.234 1 94.31 145 GLY B C 1
ATOM 4677 O O . GLY B 1 145 ? -1.165 55.156 22.938 1 94.31 145 GLY B O 1
ATOM 4678 N N . GLU B 1 146 ? 0.983 55.281 22.391 1 92.81 146 GLU B N 1
ATOM 4679 C CA . GLU B 1 146 ? 0.708 55.781 21.047 1 92.81 146 GLU B CA 1
ATOM 4680 C C . GLU B 1 146 ? -0.024 54.75 20.203 1 92.81 146 GLU B C 1
ATOM 4682 O O . GLU B 1 146 ? 0.295 53.562 20.25 1 92.81 146 GLU B O 1
ATOM 4687 N N . MET B 1 147 ? -1.091 55.219 19.516 1 92.62 147 MET B N 1
ATOM 4688 C CA . MET B 1 147 ? -1.826 54.312 18.625 1 92.62 147 MET B CA 1
ATOM 4689 C C . MET B 1 147 ? -1.012 54.031 17.375 1 92.62 147 MET B C 1
ATOM 4691 O O . MET B 1 147 ? -0.452 54.938 16.75 1 92.62 147 MET B O 1
ATOM 4695 N N . VAL B 1 148 ? -0.934 52.75 17.062 1 94.12 148 VAL B N 1
ATOM 4696 C CA . VAL B 1 148 ? -0.183 52.312 15.883 1 94.12 148 VAL B CA 1
ATOM 4697 C C . VAL B 1 148 ? -1.007 51.312 15.07 1 94.12 148 VAL B C 1
ATOM 4699 O O . VAL B 1 148 ? -1.969 50.75 15.586 1 94.12 148 VAL B O 1
ATOM 4702 N N . VAL B 1 149 ? -0.625 51.219 13.828 1 93.75 149 VAL B N 1
ATOM 4703 C CA . VAL B 1 149 ? -1.19 50.188 12.961 1 93.75 149 VAL B CA 1
ATOM 4704 C C . VAL B 1 149 ? -0.221 49 12.844 1 93.75 149 VAL B C 1
ATOM 4706 O O . VAL B 1 149 ? 0.933 49.188 12.445 1 93.75 149 VAL B O 1
ATOM 4709 N N . VAL B 1 150 ? -0.663 47.906 13.305 1 94.56 150 VAL B N 1
ATOM 4710 C CA . VAL B 1 150 ? 0.092 46.688 13.125 1 94.56 150 VAL B CA 1
ATOM 4711 C C . VAL B 1 150 ? -0.413 45.938 11.891 1 94.56 150 VAL B C 1
ATOM 4713 O O . VAL B 1 150 ? -1.584 45.562 11.82 1 94.56 150 VAL B O 1
ATOM 4716 N N . ARG B 1 151 ? 0.529 45.656 10.945 1 93.31 151 ARG B N 1
ATOM 4717 C CA . ARG B 1 151 ? 0.126 45.062 9.672 1 93.31 151 ARG B CA 1
ATOM 4718 C C . ARG B 1 151 ? 0.88 43.75 9.406 1 93.31 151 ARG B C 1
ATOM 4720 O O . ARG B 1 151 ? 2.086 43.688 9.641 1 93.31 151 ARG B O 1
ATOM 4727 N N . SER B 1 152 ? 0.117 42.844 9.047 1 92.69 152 SER B N 1
ATOM 4728 C CA . SER B 1 152 ? 0.682 41.625 8.5 1 92.69 152 SER B CA 1
ATOM 4729 C C . SER B 1 152 ? 0.368 41.469 7.008 1 92.69 152 SER B C 1
ATOM 4731 O O . SER B 1 152 ? -0.146 42.406 6.395 1 92.69 152 SER B O 1
ATOM 4733 N N . ARG B 1 153 ? 0.753 40.406 6.414 1 87 153 ARG B N 1
ATOM 4734 C CA . ARG B 1 153 ? 0.465 40.156 5.004 1 87 153 ARG B CA 1
ATOM 4735 C C . ARG B 1 153 ? -1.029 39.969 4.777 1 87 153 ARG B C 1
ATOM 4737 O O . ARG B 1 153 ? -1.513 40.062 3.65 1 87 153 ARG B O 1
ATOM 4744 N N . ARG B 1 154 ? -1.71 39.781 5.793 1 84 154 ARG B N 1
ATOM 4745 C CA . ARG B 1 154 ? -3.104 39.375 5.652 1 84 154 ARG B CA 1
ATOM 4746 C C . ARG B 1 154 ? -4.051 40.469 6.145 1 84 154 ARG B C 1
ATOM 4748 O O . ARG B 1 154 ? -5.211 40.5 5.73 1 84 154 ARG B O 1
ATOM 4755 N N . GLY B 1 155 ? -3.564 41.156 7.117 1 86.62 155 GLY B N 1
ATOM 4756 C CA . GLY B 1 155 ? -4.449 42.188 7.684 1 86.62 155 GLY B CA 1
ATOM 4757 C C . GLY B 1 155 ? -3.727 43.188 8.562 1 86.62 155 GLY B C 1
ATOM 4758 O O . GLY B 1 155 ? -2.496 43.25 8.555 1 86.62 155 GLY B O 1
ATOM 4759 N N . SER B 1 156 ? -4.664 44 9.164 1 91.06 156 SER B N 1
ATOM 4760 C CA . SER B 1 156 ? -4.098 45.031 10.039 1 91.06 156 SER B CA 1
ATOM 4761 C C . SER B 1 156 ? -5.008 45.312 11.227 1 91.06 156 SER B C 1
ATOM 4763 O O . SER B 1 156 ? -6.219 45.094 11.156 1 91.06 156 SER B O 1
ATOM 4765 N N . VAL B 1 157 ? -4.355 45.719 12.289 1 91.38 157 VAL B N 1
ATOM 4766 C CA . VAL B 1 157 ? -5.078 46.125 13.484 1 91.38 157 VAL B CA 1
ATOM 4767 C C . VAL B 1 157 ? -4.512 47.469 14.008 1 91.38 157 VAL B C 1
ATOM 4769 O O . VAL B 1 157 ? -3.391 47.844 13.664 1 91.38 157 VAL B O 1
ATOM 4772 N N . GLU B 1 158 ? -5.344 48.125 14.758 1 91.88 158 GLU B N 1
ATOM 4773 C CA . GLU B 1 158 ? -4.93 49.375 15.406 1 91.88 158 GLU B CA 1
ATOM 4774 C C . GLU B 1 158 ? -4.91 49.219 16.922 1 91.88 158 GLU B C 1
ATOM 4776 O O . GLU B 1 158 ? -5.949 49 17.547 1 91.88 158 GLU B O 1
ATOM 4781 N N . LEU B 1 159 ? -3.717 49.406 17.484 1 93.5 159 LEU B N 1
ATOM 4782 C CA . LEU B 1 159 ? -3.543 49.156 18.906 1 93.5 159 LEU B CA 1
ATOM 4783 C C . LEU B 1 159 ? -2.594 50.188 19.516 1 93.5 159 LEU B C 1
ATOM 4785 O O . LEU B 1 159 ? -1.704 50.688 18.844 1 93.5 159 LEU B O 1
ATOM 4789 N N . PRO B 1 160 ? -2.855 50.5 20.797 1 93.38 160 PRO B N 1
ATOM 4790 C CA . PRO B 1 160 ? -1.853 51.312 21.5 1 93.38 160 PRO B CA 1
ATOM 4791 C C . PRO B 1 160 ? -0.577 50.531 21.797 1 93.38 160 PRO B C 1
ATOM 4793 O O . PRO B 1 160 ? -0.636 49.344 22.109 1 93.38 160 PRO B O 1
ATOM 4796 N N . VAL B 1 161 ? 0.551 51.188 21.828 1 96.38 161 VAL B N 1
ATOM 4797 C CA . VAL B 1 161 ? 1.842 50.531 22.031 1 96.38 161 VAL B CA 1
ATOM 4798 C C . VAL B 1 161 ? 2.162 50.5 23.516 1 96.38 161 VAL B C 1
ATOM 4800 O O . VAL B 1 161 ? 1.905 51.438 24.25 1 96.38 161 VAL B O 1
ATOM 4803 N N . ARG B 1 162 ? 2.592 49.438 24 1 96.25 162 ARG B N 1
ATOM 4804 C CA . ARG B 1 162 ? 3.215 49.25 25.312 1 96.25 162 ARG B CA 1
ATOM 4805 C C . ARG B 1 162 ? 4.691 48.906 25.172 1 96.25 162 ARG B C 1
ATOM 4807 O O . ARG B 1 162 ? 5.031 47.906 24.516 1 96.25 162 ARG B O 1
ATOM 4814 N N . ILE B 1 163 ? 5.48 49.656 25.781 1 97.06 163 ILE B N 1
ATOM 4815 C CA . ILE B 1 163 ? 6.906 49.531 25.516 1 97.06 163 ILE B CA 1
ATOM 4816 C C . ILE B 1 163 ? 7.582 48.781 26.656 1 97.06 163 ILE B C 1
ATOM 4818 O O . ILE B 1 163 ? 7.359 49.094 27.828 1 97.06 163 ILE B O 1
ATOM 4822 N N . GLY B 1 164 ? 8.312 47.656 26.281 1 94.81 164 GLY B N 1
ATOM 4823 C CA . GLY B 1 164 ? 9.148 46.969 27.25 1 94.81 164 GLY B CA 1
ATOM 4824 C C . GLY B 1 164 ? 8.758 45.5 27.438 1 94.81 164 GLY B C 1
ATOM 4825 O O . GLY B 1 164 ? 7.863 45 26.75 1 94.81 164 GLY B O 1
ATOM 4826 N N . GLU B 1 165 ? 9.586 44.75 28.141 1 93.12 165 GLU B N 1
ATOM 4827 C CA . GLU B 1 165 ? 9.336 43.406 28.641 1 93.12 165 GLU B CA 1
ATOM 4828 C C . GLU B 1 165 ? 9.227 42.406 27.5 1 93.12 165 GLU B C 1
ATOM 4830 O O . GLU B 1 165 ? 8.406 41.469 27.562 1 93.12 165 GLU B O 1
ATOM 4835 N N . ILE B 1 166 ? 9.836 42.594 26.438 1 95.19 166 ILE B N 1
ATOM 4836 C CA . ILE B 1 166 ? 9.844 41.688 25.312 1 95.19 166 ILE B CA 1
ATOM 4837 C C . ILE B 1 166 ? 11.156 41.812 24.531 1 95.19 166 ILE B C 1
ATOM 4839 O O . ILE B 1 166 ? 11.805 42.875 24.594 1 95.19 166 ILE B O 1
ATOM 4843 N N . ASN B 1 167 ? 11.625 40.812 23.922 1 94.88 167 ASN B N 1
ATOM 4844 C CA . ASN B 1 167 ? 12.883 40.812 23.188 1 94.88 167 ASN B CA 1
ATOM 4845 C C . ASN B 1 167 ? 12.797 41.688 21.938 1 94.88 167 ASN B C 1
ATOM 4847 O O . ASN B 1 167 ? 11.719 41.844 21.359 1 94.88 167 ASN B O 1
ATOM 4851 N N . ASP B 1 168 ? 13.977 42.156 21.469 1 96 168 ASP B N 1
ATOM 4852 C CA . ASP B 1 168 ? 14.055 42.906 20.219 1 96 168 ASP B CA 1
ATOM 4853 C C . ASP B 1 168 ? 13.562 42.062 19.047 1 96 168 ASP B C 1
ATOM 4855 O O . ASP B 1 168 ? 13.828 40.875 18.969 1 96 168 ASP B O 1
ATOM 4859 N N . GLY B 1 169 ? 12.898 42.719 18.266 1 95.38 169 GLY B N 1
ATOM 4860 C CA . GLY B 1 169 ? 12.453 42.062 17.047 1 95.38 169 GLY B CA 1
ATOM 4861 C C . GLY B 1 169 ? 11.164 41.281 17.234 1 95.38 169 GLY B C 1
ATOM 4862 O O . GLY B 1 169 ? 10.664 40.688 16.281 1 95.38 169 GLY B O 1
ATOM 4863 N N . HIS B 1 170 ? 10.617 41.344 18.438 1 95.62 170 HIS B N 1
ATOM 4864 C CA . HIS B 1 170 ? 9.383 40.625 18.734 1 95.62 170 HIS B CA 1
ATOM 4865 C C . HIS B 1 170 ? 8.281 41.562 19.203 1 95.62 170 HIS B C 1
ATOM 4867 O O . HIS B 1 170 ? 8.562 42.562 19.906 1 95.62 170 HIS B O 1
ATOM 4873 N N . VAL B 1 171 ? 7.051 41.312 18.828 1 96.5 171 VAL B N 1
ATOM 4874 C CA . VAL B 1 171 ? 5.891 42.031 19.344 1 96.5 171 VAL B CA 1
ATOM 4875 C C . VAL B 1 171 ? 4.859 41.031 19.875 1 96.5 171 VAL B C 1
ATOM 4877 O O . VAL B 1 171 ? 4.812 39.875 19.438 1 96.5 171 VAL B O 1
ATOM 4880 N N . PHE B 1 172 ? 4.082 41.438 20.797 1 95.62 172 PHE B N 1
ATOM 4881 C CA . PHE B 1 172 ? 3.082 40.594 21.453 1 95.62 172 PHE B CA 1
ATOM 4882 C C . PHE B 1 172 ? 1.72 41.281 21.453 1 95.62 172 PHE B C 1
ATOM 4884 O O . PHE B 1 172 ? 1.614 42.469 21.781 1 95.62 172 PHE B O 1
ATOM 4891 N N . ILE B 1 173 ? 0.707 40.594 21.094 1 94.19 173 ILE B N 1
ATOM 4892 C CA . ILE B 1 173 ? -0.669 41.062 21.141 1 94.19 173 ILE B CA 1
ATOM 4893 C C . ILE B 1 173 ? -1.546 40.062 21.859 1 94.19 173 ILE B C 1
ATOM 4895 O O . ILE B 1 173 ? -1.605 38.875 21.453 1 94.19 173 ILE B O 1
ATOM 4899 N N . PRO B 1 174 ? -2.191 40.406 22.953 1 92.44 174 PRO B N 1
ATOM 4900 C CA . PRO B 1 174 ? -3.146 39.469 23.562 1 92.44 174 PRO B CA 1
ATOM 4901 C C . PRO B 1 174 ? -4.312 39.156 22.625 1 92.44 174 PRO B C 1
ATOM 4903 O O . PRO B 1 174 ? -4.824 40.031 21.938 1 92.44 174 PRO B O 1
ATOM 4906 N N . PHE B 1 175 ? -4.73 37.906 22.656 1 89.5 175 PHE B N 1
ATOM 4907 C CA . PHE B 1 175 ? -5.738 37.5 21.688 1 89.5 175 PHE B CA 1
ATOM 4908 C C . PHE B 1 175 ? -7.137 37.594 22.297 1 89.5 175 PHE B C 1
ATOM 4910 O O . PHE B 1 175 ? -8.102 37.094 21.703 1 89.5 175 PHE B O 1
ATOM 4917 N N . HIS B 1 176 ? -7.348 38.25 23.391 1 88.12 176 HIS B N 1
ATOM 4918 C CA . HIS B 1 176 ? -8.609 38.281 24.109 1 88.12 176 HIS B CA 1
ATOM 4919 C C . HIS B 1 176 ? -9.625 39.156 23.422 1 88.12 176 HIS B C 1
ATOM 4921 O O . HIS B 1 176 ? -10.836 38.969 23.531 1 88.12 176 HIS B O 1
ATOM 4927 N N . PHE B 1 177 ? -9.125 40.125 22.75 1 85.38 177 PHE B N 1
ATOM 4928 C CA . PHE B 1 177 ? -9.984 41.219 22.312 1 85.38 177 PHE B CA 1
ATOM 4929 C C . PHE B 1 177 ? -10.375 41.031 20.844 1 85.38 177 PHE B C 1
ATOM 4931 O O . PHE B 1 177 ? -9.508 41 19.969 1 85.38 177 PHE B O 1
ATOM 4938 N N . GLY B 1 178 ? -11.633 40.75 20.641 1 78.75 178 GLY B N 1
ATOM 4939 C CA . GLY B 1 178 ? -12.172 40.594 19.297 1 78.75 178 GLY B CA 1
ATOM 4940 C C . GLY B 1 178 ? -13.148 41.688 18.922 1 78.75 178 GLY B C 1
ATOM 4941 O O . GLY B 1 178 ? -13.055 42.812 19.406 1 78.75 178 GLY B O 1
ATOM 4942 N N . TYR B 1 179 ? -14.109 41.344 17.984 1 70.12 179 TYR B N 1
ATOM 4943 C CA . TYR B 1 179 ? -14.992 42.344 17.375 1 70.12 179 TYR B CA 1
ATOM 4944 C C . TYR B 1 179 ? -16.266 42.5 18.188 1 70.12 179 TYR B C 1
ATOM 4946 O O . TYR B 1 179 ? -16.906 43.562 18.125 1 70.12 179 TYR B O 1
ATOM 4954 N N . PHE B 1 180 ? -16.562 41.594 18.953 1 69.44 180 PHE B N 1
ATOM 4955 C CA . PHE B 1 180 ? -17.938 41.531 19.438 1 69.44 180 PHE B CA 1
ATOM 4956 C C . PHE B 1 180 ? -18.188 42.562 20.516 1 69.44 180 PHE B C 1
ATOM 4958 O O . PHE B 1 180 ? -19.328 42.969 20.75 1 69.44 180 PHE B O 1
ATOM 4965 N N . ASP B 1 181 ? -17.234 43.031 21.25 1 68.81 181 ASP B N 1
ATOM 4966 C CA . ASP B 1 181 ? -17.484 43.969 22.328 1 68.81 181 ASP B CA 1
ATOM 4967 C C . ASP B 1 181 ? -16.797 45.312 22.031 1 68.81 181 ASP B C 1
ATOM 4969 O O . ASP B 1 181 ? -16.641 46.156 22.922 1 68.81 181 ASP B O 1
ATOM 4973 N N . SER B 1 182 ? -16.469 45.375 20.75 1 73.69 182 SER B N 1
ATOM 4974 C CA . SER B 1 182 ? -15.766 46.594 20.375 1 73.69 182 SER B CA 1
ATOM 4975 C C . SER B 1 182 ? -16.719 47.781 20.328 1 73.69 182 SER B C 1
ATOM 4977 O O . SER B 1 182 ? -17.859 47.656 19.875 1 73.69 182 SER B O 1
ATOM 4979 N N . LYS B 1 183 ? -16.297 48.875 20.969 1 67.69 183 LYS B N 1
ATOM 4980 C CA . LYS B 1 183 ? -17.109 50.094 20.969 1 67.69 183 LYS B CA 1
ATOM 4981 C C . LYS B 1 183 ? -16.641 51.062 19.906 1 67.69 183 LYS B C 1
ATOM 4983 O O . LYS B 1 183 ? -17.266 52.094 19.688 1 67.69 183 LYS B O 1
ATOM 4988 N N . ASP B 1 184 ? -15.539 50.781 19.297 1 71.56 184 ASP B N 1
ATOM 4989 C CA . ASP B 1 184 ? -15.016 51.656 18.234 1 71.56 184 ASP B CA 1
ATOM 4990 C C . ASP B 1 184 ? -14.75 50.844 16.953 1 71.56 184 ASP B C 1
ATOM 4992 O O . ASP B 1 184 ? -14.75 49.625 16.984 1 71.56 184 ASP B O 1
ATOM 4996 N N . PRO B 1 185 ? -14.688 51.5 15.812 1 73.94 185 PRO B N 1
ATOM 4997 C CA . PRO B 1 185 ? -14.57 50.812 14.516 1 73.94 185 PRO B CA 1
ATOM 4998 C C . PRO B 1 185 ? -13.172 50.25 14.266 1 73.94 185 PRO B C 1
ATOM 5000 O O . PRO B 1 185 ? -12.914 49.688 13.203 1 73.94 185 PRO B O 1
ATOM 5003 N N . ARG B 1 186 ? -12.352 50.344 15.25 1 78.31 186 ARG B N 1
ATOM 5004 C CA . ARG B 1 186 ? -10.977 49.906 15.047 1 78.31 186 ARG B CA 1
ATOM 5005 C C . ARG B 1 186 ? -10.875 48.375 15.133 1 78.31 186 ARG B C 1
ATOM 5007 O O . ARG B 1 186 ? -11.516 47.75 15.977 1 78.31 186 ARG B O 1
ATOM 5014 N N . SER B 1 187 ? -10.07 47.812 14.164 1 82.56 187 SER B N 1
ATOM 5015 C CA . SER B 1 187 ? -9.766 46.406 14.242 1 82.56 187 SER B CA 1
ATOM 5016 C C . SER B 1 187 ? -8.789 46.094 15.375 1 82.56 187 SER B C 1
ATOM 5018 O O . SER B 1 187 ? -7.789 46.812 15.547 1 82.56 187 SER B O 1
ATOM 5020 N N . ARG B 1 188 ? -9.125 45.062 16.188 1 85.69 188 ARG B N 1
ATOM 5021 C CA . ARG B 1 188 ? -8.281 44.844 17.359 1 85.69 188 ARG B CA 1
ATOM 5022 C C . ARG B 1 188 ? -7.992 43.344 17.531 1 85.69 188 ARG B C 1
ATOM 5024 O O . ARG B 1 188 ? -7.285 42.969 18.469 1 85.69 188 ARG B O 1
ATOM 5031 N N . ALA B 1 189 ? -8.547 42.562 16.719 1 86.06 189 ALA B N 1
ATOM 5032 C CA . ALA B 1 189 ? -8.375 41.125 16.875 1 86.06 189 ALA B CA 1
ATOM 5033 C C . ALA B 1 189 ? -7 40.656 16.391 1 86.06 189 ALA B C 1
ATOM 5035 O O . ALA B 1 189 ? -6.672 40.812 15.211 1 86.06 189 ALA B O 1
ATOM 5036 N N . ALA B 1 190 ? -6.258 40.031 17.25 1 88.44 190 ALA B N 1
ATOM 5037 C CA . ALA B 1 190 ? -4.918 39.562 16.906 1 88.44 190 ALA B CA 1
ATOM 5038 C C . ALA B 1 190 ? -4.969 38.562 15.758 1 88.44 190 ALA B C 1
ATOM 5040 O O . ALA B 1 190 ? -4.039 38.5 14.945 1 88.44 190 ALA B O 1
ATOM 5041 N N . ASN B 1 191 ? -6.016 37.844 15.648 1 86.31 191 ASN B N 1
ATOM 5042 C CA . ASN B 1 191 ? -6.141 36.781 14.656 1 86.31 191 ASN B CA 1
ATOM 5043 C C . ASN B 1 191 ? -6.184 37.344 13.242 1 86.31 191 ASN B C 1
ATOM 5045 O O . ASN B 1 191 ? -6.012 36.594 12.266 1 86.31 191 ASN B O 1
ATOM 5049 N N . GLU B 1 192 ? -6.398 38.625 13.078 1 86 192 GLU B N 1
ATOM 5050 C CA . GLU B 1 192 ? -6.34 39.281 11.773 1 86 192 GLU B CA 1
ATOM 5051 C C . GLU B 1 192 ? -4.926 39.219 11.195 1 86 192 GLU B C 1
ATOM 5053 O O . GLU B 1 192 ? -4.73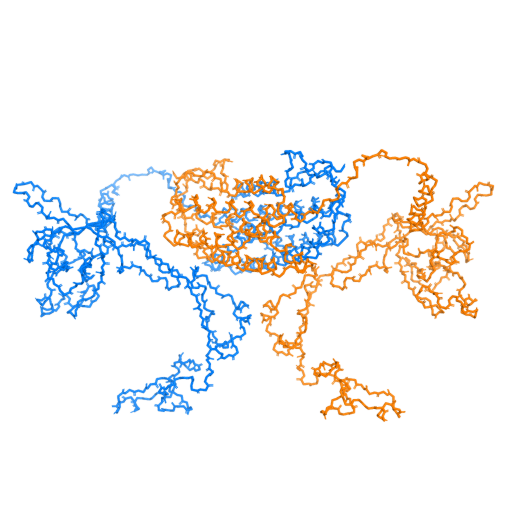8 39.375 9.984 1 86 192 GLU B O 1
ATOM 5058 N N . LEU B 1 193 ? -4.043 38.969 12.109 1 88.5 193 LEU B N 1
ATOM 5059 C CA . LEU B 1 193 ? -2.643 39.094 11.711 1 88.5 193 LEU B CA 1
ATOM 5060 C C . LEU B 1 193 ? -2.008 37.719 11.555 1 88.5 193 LEU B C 1
ATOM 5062 O O . LEU B 1 193 ? -0.889 37.594 11.055 1 88.5 193 LEU B O 1
ATOM 5066 N N . THR B 1 194 ? -2.662 36.656 11.953 1 85.88 194 THR B N 1
ATOM 5067 C CA . THR B 1 194 ? -2.025 35.344 12.062 1 85.88 194 THR B CA 1
ATOM 5068 C C . THR B 1 194 ? -2.299 34.5 10.82 1 85.88 194 THR B C 1
ATOM 5070 O O . THR B 1 194 ? -3.232 34.781 10.07 1 85.88 194 THR B O 1
ATOM 5073 N N . VAL B 1 195 ? -1.427 33.531 10.648 1 76.06 195 VAL B N 1
ATOM 5074 C CA . VAL B 1 195 ? -1.485 32.625 9.492 1 76.06 195 VAL B CA 1
ATOM 5075 C C . VAL B 1 195 ? -2.586 31.594 9.688 1 76.06 195 VAL B C 1
ATOM 5077 O O . VAL B 1 195 ? -2.756 31.062 10.781 1 76.06 195 VAL B O 1
ATOM 5080 N N . ALA B 1 196 ? -3.336 31.375 8.664 1 73.56 196 ALA B N 1
ATOM 5081 C CA . ALA B 1 196 ? -4.395 30.375 8.695 1 73.56 196 ALA B CA 1
ATOM 5082 C C . ALA B 1 196 ? -3.844 28.984 8.352 1 73.56 196 ALA B C 1
ATOM 5084 O O . ALA B 1 196 ? -4.184 28.422 7.316 1 73.56 196 ALA B O 1
ATOM 5085 N N . GLU B 1 197 ? -2.982 28.484 9.156 1 72.88 197 GLU B N 1
ATOM 5086 C CA . GLU B 1 197 ? -2.402 27.156 8.984 1 72.88 197 GLU B CA 1
ATOM 5087 C C . GLU B 1 197 ? -2.52 26.328 10.266 1 72.88 197 GLU B C 1
ATOM 5089 O O . GLU B 1 197 ? -2.848 26.875 11.328 1 72.88 197 GLU B O 1
ATOM 5094 N N . TRP B 1 198 ? -2.375 25.094 10.117 1 75.19 198 TRP B N 1
ATOM 5095 C CA . TRP B 1 198 ? -2.408 24.234 11.297 1 75.19 198 TRP B CA 1
ATOM 5096 C C . TRP B 1 198 ? -1.254 23.25 11.273 1 75.19 198 TRP B C 1
ATOM 5098 O O . TRP B 1 198 ? -0.667 22.984 10.227 1 75.19 198 TRP B O 1
ATOM 5108 N N . ASP B 1 199 ? -0.948 22.781 12.383 1 74.19 199 ASP B N 1
ATOM 5109 C CA . ASP B 1 199 ? 0.054 21.734 12.539 1 74.19 199 ASP B CA 1
ATOM 5110 C C . ASP B 1 199 ? -0.406 20.438 11.883 1 74.19 199 ASP B C 1
ATOM 5112 O O . ASP B 1 199 ? -1.54 20 12.094 1 74.19 199 ASP B O 1
ATOM 5116 N N . PRO B 1 200 ? 0.427 19.844 11.078 1 73.31 200 PRO B N 1
ATOM 5117 C CA . PRO B 1 200 ? -0.011 18.656 10.344 1 73.31 200 PRO B CA 1
ATOM 5118 C C . PRO B 1 200 ? -0.305 17.469 11.258 1 73.31 200 PRO B C 1
ATOM 5120 O O . PRO B 1 200 ? -1.052 16.562 10.875 1 73.31 200 PRO B O 1
ATOM 5123 N N . VAL B 1 201 ? 0.253 17.453 12.422 1 78.5 201 VAL B N 1
ATOM 5124 C CA . VAL B 1 201 ? 0.107 16.312 13.312 1 78.5 201 VAL B CA 1
ATOM 5125 C C . VAL B 1 201 ? -1.022 16.578 14.305 1 78.5 201 VAL B C 1
ATOM 5127 O O . VAL B 1 201 ? -2.031 15.859 14.305 1 78.5 201 VAL B O 1
ATOM 5130 N N . SER B 1 202 ? -0.984 17.688 15.078 1 78.69 202 SER B N 1
ATOM 5131 C CA . SER B 1 202 ? -1.949 17.969 16.141 1 78.69 202 SER B CA 1
ATOM 5132 C C . SER B 1 202 ? -3.199 18.641 15.578 1 78.69 202 SER B C 1
ATOM 5134 O O . SER B 1 202 ? -4.227 18.703 16.25 1 78.69 202 SER B O 1
ATOM 5136 N N . LYS B 1 203 ? -3.037 19.172 14.406 1 76.12 203 LYS B N 1
ATOM 5137 C CA . LYS B 1 203 ? -4.105 19.891 13.734 1 76.12 203 LYS B CA 1
ATOM 5138 C C . LYS B 1 203 ? -4.461 21.172 14.492 1 76.12 203 LYS B C 1
ATOM 5140 O O . LYS B 1 203 ? -5.531 21.75 14.281 1 76.12 203 LYS B O 1
ATOM 5145 N N . GLN B 1 204 ? -3.578 21.547 15.352 1 78.12 204 GLN B N 1
ATOM 5146 C CA . GLN B 1 204 ? -3.756 22.812 16.047 1 78.12 204 GLN B CA 1
ATOM 5147 C C . GLN B 1 204 ? -3.406 24 15.156 1 78.12 204 GLN B C 1
ATOM 5149 O O . GLN B 1 204 ? -2.424 23.953 14.414 1 78.12 204 GLN B O 1
ATOM 5154 N N . PRO B 1 205 ? -4.223 25 15.203 1 77.12 205 PRO B N 1
ATOM 5155 C CA . PRO B 1 205 ? -3.934 26.188 14.398 1 77.12 205 PRO B CA 1
ATOM 5156 C C . PRO B 1 205 ? -2.66 26.906 14.836 1 77.12 205 PRO B C 1
ATOM 5158 O O . PRO B 1 205 ? -2.324 26.891 16.031 1 77.12 205 PRO B O 1
ATOM 5161 N N . MET B 1 206 ? -2.055 27.5 13.922 1 73.5 206 MET B N 1
ATOM 5162 C CA . MET B 1 206 ? -0.813 28.219 14.18 1 73.5 206 MET B CA 1
ATOM 5163 C C . MET B 1 206 ? -1.082 29.703 14.406 1 73.5 206 MET B C 1
ATOM 5165 O O . MET B 1 206 ? -0.62 30.547 13.633 1 73.5 206 MET B O 1
ATOM 5169 N N . PHE B 1 207 ? -1.647 30.031 15.5 1 73.56 207 PHE B N 1
ATOM 5170 C CA . PHE B 1 207 ? -2.033 31.422 15.773 1 73.56 207 PHE B CA 1
ATOM 5171 C C . PHE B 1 207 ? -0.926 32.156 16.516 1 73.56 207 PHE B C 1
ATOM 5173 O O . PHE B 1 207 ? -1.052 33.344 16.812 1 73.56 207 PHE B O 1
ATOM 5180 N N . LYS B 1 208 ? 0.119 31.484 16.703 1 75.38 208 LYS B N 1
ATOM 5181 C CA . LYS B 1 208 ? 1.068 32.094 17.641 1 75.38 208 LYS B CA 1
ATOM 5182 C C . LYS B 1 208 ? 2.26 32.688 16.891 1 75.38 208 LYS B C 1
ATOM 5184 O O . LYS B 1 208 ? 3.221 33.156 17.516 1 75.38 208 LYS B O 1
ATOM 5189 N N . SER B 1 209 ? 2.086 32.594 15.57 1 74.44 209 SER B N 1
ATOM 5190 C CA . SER B 1 209 ? 3.26 33.062 14.844 1 74.44 209 SER B CA 1
ATOM 5191 C C . SER B 1 209 ? 2.861 33.844 13.602 1 74.44 209 SER B C 1
ATOM 5193 O O . SER B 1 209 ? 1.747 33.688 13.094 1 74.44 209 SER B O 1
ATOM 5195 N N . GLY B 1 210 ? 3.758 34.844 13.227 1 85.44 210 GLY B N 1
ATOM 5196 C CA . GLY B 1 210 ? 3.631 35.656 12.023 1 85.44 210 GLY B CA 1
ATOM 5197 C C . GLY B 1 210 ? 4.629 36.781 11.969 1 85.44 210 GLY B C 1
ATOM 5198 O O . GLY B 1 210 ? 5.398 37 12.906 1 85.44 210 GLY B O 1
ATOM 5199 N N . ALA B 1 211 ? 4.645 37.406 10.82 1 92.31 211 ALA B N 1
ATOM 5200 C CA . ALA B 1 211 ? 5.492 38.594 10.633 1 92.31 211 ALA B CA 1
ATOM 5201 C C . ALA B 1 211 ? 4.652 39.844 10.438 1 92.31 211 ALA B C 1
ATOM 5203 O O . ALA B 1 211 ? 3.641 39.812 9.727 1 92.31 211 ALA B O 1
ATOM 5204 N N . VAL B 1 212 ? 5.102 40.938 11.141 1 95.62 212 VAL B N 1
ATOM 5205 C CA . VAL B 1 212 ? 4.297 42.156 11.07 1 95.62 212 VAL B CA 1
ATOM 5206 C C . VAL B 1 212 ? 5.207 43.375 10.93 1 95.62 212 VAL B C 1
ATOM 5208 O O . VAL B 1 212 ? 6.426 43.25 11.102 1 95.62 212 VAL B O 1
ATOM 5211 N N . ARG B 1 213 ? 4.621 44.375 10.508 1 96.12 213 ARG B N 1
ATOM 5212 C CA . ARG B 1 213 ? 5.234 45.719 10.555 1 96.12 213 ARG B CA 1
ATOM 5213 C C . ARG B 1 213 ? 4.352 46.688 11.305 1 96.12 213 ARG B C 1
ATOM 5215 O O . ARG B 1 213 ? 3.123 46.562 11.305 1 96.12 213 ARG B O 1
ATOM 5222 N N . ILE B 1 214 ? 4.93 47.625 11.969 1 95.81 214 ILE B N 1
ATOM 5223 C CA . ILE B 1 214 ? 4.211 48.625 12.758 1 95.81 214 ILE B CA 1
ATOM 5224 C C . ILE B 1 214 ? 4.383 50 12.117 1 95.81 214 ILE B C 1
ATOM 5226 O O . ILE B 1 214 ? 5.496 50.375 11.758 1 95.81 214 ILE B O 1
ATOM 5230 N N . GLU B 1 215 ? 3.244 50.594 11.922 1 92.62 215 GLU B N 1
ATOM 5231 C CA . GLU B 1 215 ? 3.221 51.938 11.344 1 92.62 215 GLU B CA 1
ATOM 5232 C C . GLU B 1 215 ? 2.535 52.938 12.281 1 92.62 215 GLU B C 1
ATOM 5234 O O . GLU B 1 215 ? 1.654 52.562 13.055 1 92.62 215 GLU B O 1
ATOM 5239 N N . LYS B 1 216 ? 2.961 54.219 12.164 1 88.44 216 LYS B N 1
ATOM 5240 C CA . LYS B 1 216 ? 2.293 55.281 12.914 1 88.44 216 LYS B CA 1
ATOM 5241 C C . LYS B 1 216 ? 0.914 55.594 12.336 1 88.44 216 LYS B C 1
ATOM 5243 O O . LYS B 1 216 ? 0.729 55.562 11.117 1 88.44 216 LYS B O 1
ATOM 5248 N N . CYS B 1 217 ? 0.011 55.625 13.273 1 78.75 217 CYS B N 1
ATOM 5249 C CA . CYS B 1 217 ? -1.326 56.031 12.836 1 78.75 217 CYS B CA 1
ATOM 5250 C C . CYS B 1 217 ? -1.348 57.469 12.383 1 78.75 217 CYS B C 1
ATOM 5252 O O . CYS B 1 217 ? -0.867 58.375 13.094 1 78.75 217 CYS B O 1
ATOM 5254 N N . ILE B 1 218 ? -1.33 57.906 11.141 1 62.75 218 ILE B N 1
ATOM 5255 C CA . ILE B 1 218 ? -1.409 59.281 10.703 1 62.75 218 ILE B CA 1
ATOM 5256 C C . ILE B 1 218 ? -2.814 59.812 10.961 1 62.75 218 ILE B C 1
ATOM 5258 O O . ILE B 1 218 ? -3.793 59.312 10.414 1 62.75 218 ILE B O 1
ATOM 5262 N N . GLN B 1 219 ? -3.158 60.156 12.18 1 53.88 219 GLN B N 1
ATOM 5263 C CA . GLN B 1 219 ? -4.422 60.875 12.391 1 53.88 219 GLN B CA 1
ATOM 5264 C C . GLN B 1 219 ? -4.516 62.125 11.523 1 53.88 219 GLN B C 1
ATOM 5266 O O . GLN B 1 219 ? -3.691 63.031 11.641 1 53.88 219 GLN B O 1
ATOM 5271 N N . LYS B 1 220 ? -4.66 62.062 10.258 1 46 220 LYS B N 1
ATOM 5272 C CA . LYS B 1 220 ? -4.902 63.344 9.578 1 46 220 LYS B CA 1
ATOM 5273 C C . LYS B 1 220 ? -6.102 64.062 10.18 1 46 220 LYS B C 1
ATOM 5275 O O . LYS B 1 220 ? -7.172 63.469 10.352 1 46 220 LYS B O 1
ATOM 5280 N N . GLU B 1 221 ? -5.984 65.125 10.766 1 42.09 221 GLU B N 1
ATOM 5281 C CA . GLU B 1 221 ? -6.988 66.125 11.055 1 42.09 221 GLU B CA 1
ATOM 5282 C C . GLU B 1 221 ? -7.887 66.375 9.844 1 42.09 221 GLU B C 1
ATOM 5284 O O . GLU B 1 221 ? -7.398 66.625 8.742 1 42.09 221 GLU B O 1
ATOM 5289 N N . GLY B 1 222 ? -9.305 66.062 9.93 1 47.97 222 GLY B N 1
ATOM 5290 C CA . GLY B 1 222 ? -10.438 66.312 9.062 1 47.97 222 GLY B CA 1
ATOM 5291 C C . GLY B 1 222 ? -10.867 65.125 8.266 1 47.97 222 GLY B C 1
ATOM 5292 O O . GLY B 1 222 ? -11.883 65.188 7.566 1 47.97 222 GLY B O 1
ATOM 5293 N N . ARG B 1 223 ? -9.984 64.312 7.586 1 47.84 223 ARG B N 1
ATOM 5294 C CA . ARG B 1 223 ? -10.367 63.281 6.617 1 47.84 223 ARG B CA 1
ATOM 5295 C C . ARG B 1 223 ? -10.812 62 7.316 1 47.84 223 ARG B C 1
ATOM 5297 O O . ARG B 1 223 ? -10.445 61.75 8.469 1 47.84 223 ARG B O 1
ATOM 5304 N N . LYS B 1 224 ? -11.789 61.281 6.816 1 48.16 224 LYS B N 1
ATOM 5305 C CA . LYS B 1 224 ? -12.477 60.031 7.164 1 48.16 224 LYS B CA 1
ATOM 5306 C C . LYS B 1 224 ? -11.492 58.969 7.633 1 48.16 224 LYS B C 1
ATOM 5308 O O . LYS B 1 224 ? -10.555 58.625 6.91 1 48.16 224 LYS B O 1
ATOM 5313 N N . GLU B 1 225 ? -11.18 58.781 8.883 1 51.22 225 GLU B N 1
ATOM 5314 C CA . GLU B 1 225 ? -10.281 57.875 9.547 1 51.22 225 GLU B CA 1
ATOM 5315 C C . GLU B 1 225 ? -10.359 56.469 8.922 1 51.22 225 GLU B C 1
ATOM 5317 O O . GLU B 1 225 ? -11.445 55.906 8.797 1 51.22 225 GLU B O 1
ATOM 5322 N N . ASN B 1 226 ? -9.57 56.219 7.91 1 53.94 226 ASN B N 1
ATOM 5323 C CA . ASN B 1 226 ? -9.523 54.906 7.305 1 53.94 226 ASN B CA 1
ATOM 5324 C C . ASN B 1 226 ? -9.039 53.844 8.297 1 53.94 226 ASN B C 1
ATOM 5326 O O . ASN B 1 226 ? -7.852 53.781 8.625 1 53.94 226 ASN B O 1
ATOM 5330 N N . HIS B 1 227 ? -9.977 53.406 9.148 1 63.31 227 HIS B N 1
ATOM 5331 C CA . HIS B 1 227 ? -9.664 52.375 10.117 1 63.31 227 HIS B CA 1
ATOM 5332 C C . HIS B 1 227 ? -9.469 51.031 9.43 1 63.31 227 HIS B C 1
ATOM 5334 O O . HIS B 1 227 ? -10.039 50.781 8.367 1 63.31 227 HIS B O 1
ATOM 5340 N N . SER B 1 228 ? -8.445 50.281 9.898 1 64.94 228 SER B N 1
ATOM 5341 C CA . SER B 1 228 ? -8.25 48.938 9.43 1 64.94 228 SER B CA 1
ATOM 5342 C C . SER B 1 228 ? -9.516 48.094 9.617 1 64.94 228 SER B C 1
ATOM 5344 O O . SER B 1 228 ? -10.172 48.188 10.656 1 64.94 228 SER B O 1
ATOM 5346 N N . LYS B 1 229 ? -10.07 47.656 8.492 1 60.69 229 LYS B N 1
ATOM 5347 C CA . LYS B 1 229 ? -11.312 46.875 8.508 1 60.69 229 LYS B CA 1
ATOM 5348 C C . LYS B 1 229 ? -11.062 45.438 8.953 1 60.69 229 LYS B C 1
ATOM 5350 O O . LYS B 1 229 ? -10.055 44.844 8.586 1 60.69 229 LYS B O 1
ATOM 5355 N N . GLU B 1 230 ? -11.75 44.969 9.977 1 61.62 230 GLU B N 1
ATOM 5356 C CA . GLU B 1 230 ? -11.695 43.594 10.414 1 61.62 230 GLU B CA 1
ATOM 5357 C C . GLU B 1 230 ? -12.289 42.656 9.359 1 61.62 230 GLU B C 1
ATOM 5359 O O . GLU B 1 230 ? -13.391 42.875 8.859 1 61.62 230 GLU B O 1
ATOM 5364 N N . GLU B 1 231 ? -11.477 41.844 8.812 1 56.06 231 GLU B N 1
ATOM 5365 C CA . GLU B 1 231 ? -11.945 40.906 7.77 1 56.06 231 GLU B CA 1
ATOM 5366 C C . GLU B 1 231 ? -13.07 40.031 8.281 1 56.06 231 GLU B C 1
ATOM 5368 O O . GLU B 1 231 ? -14.023 39.75 7.559 1 56.06 231 GLU B O 1
ATOM 5373 N N . GLN B 1 232 ? -12.93 39.469 9.367 1 52.28 232 GLN B N 1
ATOM 5374 C CA . GLN B 1 232 ? -13.969 38.594 9.852 1 52.28 232 GLN B CA 1
ATOM 5375 C C . GLN B 1 232 ? -15.297 39.312 10 1 52.28 232 GLN B C 1
ATOM 5377 O O . GLN B 1 232 ? -16.359 38.75 9.695 1 52.28 232 GLN B O 1
ATOM 5382 N N . THR B 1 233 ? -15.273 40.562 10.508 1 49.72 233 THR B N 1
ATOM 5383 C CA . THR B 1 233 ? -16.5 41.344 10.625 1 49.72 233 THR B CA 1
ATOM 5384 C C . THR B 1 233 ? -17.109 41.594 9.25 1 49.72 233 THR B C 1
ATOM 5386 O O . THR B 1 233 ? -18.328 41.594 9.102 1 49.72 233 THR B O 1
ATOM 5389 N N . ALA B 1 234 ? -16.266 41.688 8.32 1 50.44 234 ALA B N 1
ATOM 5390 C CA . ALA B 1 234 ? -16.812 41.875 6.98 1 50.44 234 ALA B CA 1
ATOM 5391 C C . ALA B 1 234 ? -17.562 40.656 6.492 1 50.44 234 ALA B C 1
ATOM 5393 O O . ALA B 1 234 ? -18.578 40.75 5.805 1 50.44 234 ALA B O 1
ATOM 5394 N N . ALA B 1 235 ? -17.078 39.562 6.922 1 51.56 235 ALA B N 1
ATOM 5395 C CA . ALA B 1 235 ? -17.781 38.344 6.523 1 51.56 235 ALA B CA 1
ATOM 5396 C C . ALA B 1 235 ? -19.188 38.312 7.125 1 51.56 235 ALA B C 1
ATOM 5398 O O . ALA B 1 235 ? -20.141 37.938 6.449 1 51.56 235 ALA B O 1
ATOM 5399 N N . ILE B 1 236 ? -19.281 38.781 8.32 1 50.94 236 ILE B N 1
ATOM 5400 C CA . ILE B 1 236 ? -20.578 38.812 8.984 1 50.94 236 ILE B CA 1
ATOM 5401 C C . ILE B 1 236 ? -21.469 39.875 8.297 1 50.94 236 ILE B C 1
ATOM 5403 O O . ILE B 1 236 ? -22.656 39.625 8.055 1 50.94 236 ILE B O 1
ATOM 5407 N N . ARG B 1 237 ? -20.859 40.938 7.984 1 50.62 237 ARG B N 1
ATOM 5408 C CA . ARG B 1 237 ? -21.641 41.969 7.305 1 50.62 237 ARG B CA 1
ATOM 5409 C C . ARG B 1 237 ? -22.109 41.5 5.938 1 50.62 237 ARG B C 1
ATOM 5411 O O . ARG B 1 237 ? -23.234 41.75 5.535 1 50.62 237 ARG B O 1
ATOM 5418 N N . SER B 1 238 ? -21.297 40.781 5.34 1 51.97 238 SER B N 1
ATOM 5419 C CA . SER B 1 238 ? -21.688 40.25 4.039 1 51.97 238 SER B CA 1
ATOM 5420 C C . SER B 1 238 ? -22.844 39.25 4.168 1 51.97 238 SER B C 1
ATOM 5422 O O . SER B 1 238 ? -23.766 39.25 3.354 1 51.97 238 SER B O 1
ATOM 5424 N N . VAL B 1 239 ? -22.812 38.531 5.211 1 51.88 239 VAL B N 1
ATOM 5425 C CA . VAL B 1 239 ? -23.891 37.594 5.445 1 51.88 239 VAL B CA 1
ATOM 5426 C C . VAL B 1 239 ? -25.156 38.344 5.836 1 51.88 239 VAL B C 1
ATOM 5428 O O . VAL B 1 239 ? -26.266 38.031 5.371 1 51.88 239 VAL B O 1
ATOM 5431 N N . LYS B 1 240 ? -25.125 39.438 6.586 1 52.19 240 LYS B N 1
ATOM 5432 C CA . LYS B 1 240 ? -26.281 40.25 6.996 1 52.19 240 LYS B CA 1
ATOM 5433 C C . LYS B 1 240 ? -26.812 41.062 5.836 1 52.19 240 LYS B C 1
ATOM 5435 O O . LYS B 1 240 ? -28.031 41.219 5.672 1 52.19 240 LYS B O 1
ATOM 5440 N N . GLN B 1 241 ? -26.078 41.719 5.117 1 49.59 241 GLN B N 1
ATOM 5441 C CA . GLN B 1 241 ? -26.531 42.469 3.947 1 49.59 241 GLN B CA 1
ATOM 5442 C C . GLN B 1 241 ? -27.203 41.531 2.938 1 49.59 241 GLN B C 1
ATOM 5444 O O . GLN B 1 241 ? -28.188 41.906 2.303 1 49.59 241 GLN B O 1
ATOM 5449 N N . LYS B 1 242 ? -26.656 40.531 2.922 1 51.31 242 LYS B N 1
ATOM 5450 C CA . LYS B 1 242 ? -27.297 39.562 2.043 1 51.31 242 LYS B CA 1
ATOM 5451 C C . LYS B 1 242 ? -28.641 39.094 2.621 1 51.31 242 LYS B C 1
ATOM 5453 O O . LYS B 1 242 ? -29.578 38.812 1.877 1 51.31 242 LYS B O 1
ATOM 5458 N N . LYS B 1 243 ? -28.703 39.094 3.861 1 49.22 243 LYS B N 1
ATOM 5459 C CA . LYS B 1 243 ? -29.984 38.812 4.496 1 49.22 243 LYS B CA 1
ATOM 5460 C C . LYS B 1 243 ? -30.922 40.031 4.441 1 49.22 243 LYS B C 1
ATOM 5462 O O . LYS B 1 243 ? -32.125 39.875 4.309 1 49.22 243 LYS B O 1
ATOM 5467 N N . GLY B 1 244 ? -30.531 41.219 4.734 1 42.5 244 GLY B N 1
ATOM 5468 C CA . GLY B 1 244 ? -31.391 42.406 4.609 1 42.5 244 GLY B CA 1
ATOM 5469 C C . GLY B 1 244 ? -31.859 42.656 3.188 1 42.5 244 GLY B C 1
ATOM 5470 O O . GLY B 1 244 ? -32.969 43.156 2.973 1 42.5 244 GLY B O 1
ATOM 5471 N N . GLN B 1 245 ? -31.031 42.719 2.275 1 41.81 245 GLN B N 1
ATOM 5472 C CA . GLN B 1 245 ? -31.531 42.844 0.909 1 41.81 245 GLN B CA 1
ATOM 5473 C C . GLN B 1 245 ? -32.469 41.688 0.558 1 41.81 245 GLN B C 1
ATOM 5475 O O . GLN B 1 245 ? -33.25 41.781 -0.388 1 41.81 245 GLN B O 1
ATOM 5480 N N . GLY B 1 246 ? -32.375 40.688 1.298 1 39.34 246 GLY B N 1
ATOM 5481 C CA . GLY B 1 246 ? -33.344 39.625 1.042 1 39.34 246 GLY B CA 1
ATOM 5482 C C . GLY B 1 246 ? -34.688 39.844 1.684 1 39.34 246 GLY B C 1
ATOM 5483 O O . GLY B 1 246 ? -35.594 39.031 1.56 1 39.34 246 GLY B O 1
ATOM 5484 N N . LYS B 1 247 ? -34.906 40.75 2.637 1 39.44 247 LYS B N 1
ATOM 5485 C CA . LYS B 1 247 ? -36.312 40.938 3.006 1 39.44 247 LYS B CA 1
ATOM 5486 C C . LYS B 1 247 ? -37.062 41.688 1.903 1 39.44 247 LYS B C 1
ATOM 5488 O O . LYS B 1 247 ? -38.25 41.438 1.721 1 39.44 247 LYS B O 1
ATOM 5493 N N . VAL B 1 248 ? -36.844 42.875 1.459 1 35.56 248 VAL B N 1
ATOM 5494 C CA . VAL B 1 248 ? -37.812 43.5 0.57 1 35.56 248 VAL B CA 1
ATOM 5495 C C . VAL B 1 248 ? -38.062 42.625 -0.658 1 35.56 248 VAL B C 1
ATOM 5497 O O . VAL B 1 248 ? -39.156 42.625 -1.223 1 35.56 248 VAL B O 1
ATOM 5500 N N . ARG B 1 249 ? -37.062 42.281 -1.371 1 34.25 249 ARG B N 1
ATOM 5501 C CA . ARG B 1 249 ? -37.5 41.562 -2.574 1 34.25 249 ARG B CA 1
ATOM 5502 C C . ARG B 1 249 ? -38.125 40.219 -2.225 1 34.25 249 ARG B C 1
ATOM 5504 O O . ARG B 1 249 ? -38.375 39.406 -3.109 1 34.25 249 ARG B O 1
ATOM 5511 N N . VAL B 1 250 ? -38.344 39.969 -0.922 1 30.02 250 VAL B N 1
ATOM 5512 C CA . VAL B 1 250 ? -39.125 38.75 -0.756 1 30.02 250 VAL B CA 1
ATOM 5513 C C . VAL B 1 250 ? -40.594 39.062 -1.053 1 30.02 250 VAL B C 1
ATOM 5515 O O . VAL B 1 250 ? -41.438 38.188 -0.972 1 30.02 250 VAL B O 1
ATOM 5518 N N . ALA B 1 251 ? -41.031 40.188 -0.771 1 29.83 251 ALA B N 1
ATOM 5519 C CA . ALA B 1 251 ? -42.5 40.25 -0.813 1 29.83 251 ALA B CA 1
ATOM 5520 C C . ALA B 1 251 ? -43.031 39.812 -2.182 1 29.83 251 ALA B C 1
ATOM 5522 O O . ALA B 1 251 ? -43.906 38.969 -2.277 1 29.83 251 ALA B O 1
ATOM 5523 N N . ASN B 1 252 ? -43.5 40.812 -3.137 1 27.53 252 ASN B N 1
ATOM 5524 C CA . ASN B 1 252 ? -44.375 40.562 -4.281 1 27.53 252 ASN B CA 1
ATOM 5525 C C . ASN B 1 252 ? -43.625 39.781 -5.375 1 27.53 252 ASN B C 1
ATOM 5527 O O . ASN B 1 252 ? -44.062 39.781 -6.535 1 27.53 252 ASN B O 1
ATOM 5531 N N . ALA B 1 253 ? -42.375 39.969 -5.586 1 26.95 253 ALA B N 1
ATOM 5532 C CA . ALA B 1 253 ? -42.062 39.25 -6.82 1 26.95 253 ALA B CA 1
ATOM 5533 C C . ALA B 1 253 ? -42.656 37.844 -6.832 1 26.95 253 ALA B C 1
ATOM 5535 O O . ALA B 1 253 ? -42.375 37.031 -5.957 1 26.95 253 ALA B O 1
ATOM 5536 N N . SER B 1 254 ? -43.812 37.562 -7.465 1 28.47 254 SER B N 1
ATOM 5537 C CA . SER B 1 254 ? -44.781 36.594 -8 1 28.47 254 SER B CA 1
ATOM 5538 C C . SER B 1 254 ? -44.125 35.25 -8.297 1 28.47 254 SER B C 1
ATOM 5540 O O . SER B 1 254 ? -42.906 35.156 -8.336 1 28.47 254 SER B O 1
ATOM 5542 N N . ASN B 1 255 ? -44.969 34.188 -9.008 1 28.38 255 ASN B N 1
ATOM 5543 C CA . ASN B 1 255 ? -45.094 32.812 -9.484 1 28.38 255 ASN B CA 1
ATOM 5544 C C . ASN B 1 255 ? -43.906 32.438 -10.383 1 28.38 255 ASN B C 1
ATOM 5546 O O . ASN B 1 255 ? -44 31.453 -11.133 1 28.38 255 ASN B O 1
ATOM 5550 N N . SER B 1 256 ? -43.25 33.281 -11.07 1 29.89 256 SER B N 1
ATOM 5551 C CA . SER B 1 256 ? -42.438 32.75 -12.164 1 29.89 256 SER B CA 1
ATOM 5552 C C . SER B 1 256 ? -41.406 31.781 -11.648 1 29.89 256 SER B C 1
ATOM 5554 O O . SER B 1 256 ? -40.719 32.062 -10.672 1 29.89 256 SER B O 1
ATOM 5556 N N . GLN B 1 257 ? -41.438 30.406 -11.828 1 31.45 257 GLN B N 1
ATOM 5557 C CA . GLN B 1 257 ? -40.812 29.094 -11.828 1 31.45 257 GLN B CA 1
ATOM 5558 C C . GLN B 1 257 ? -39.312 29.203 -12.078 1 31.45 257 GLN B C 1
ATOM 5560 O O . GLN B 1 257 ? -38.844 28.828 -13.148 1 31.45 257 GLN B O 1
ATOM 5565 N N . SER B 1 258 ? -38.656 30.188 -11.906 1 33.25 258 SER B N 1
ATOM 5566 C CA . SER B 1 258 ? -37.281 30.312 -12.312 1 33.25 258 SER B CA 1
ATOM 5567 C C . SER B 1 258 ? -36.438 29.156 -11.797 1 33.25 258 SER B C 1
ATOM 5569 O O . SER B 1 258 ? -36.719 28.609 -10.719 1 33.25 258 SER B O 1
ATOM 5571 N N . SER B 1 259 ? -35.594 28.531 -12.695 1 35.22 259 SER B N 1
ATOM 5572 C CA . SER B 1 259 ? -34.812 27.297 -12.719 1 35.22 259 SER B CA 1
ATOM 5573 C C . SER B 1 259 ? -33.938 27.156 -11.469 1 35.22 259 SER B C 1
ATOM 5575 O O . SER B 1 259 ? -33.031 27.953 -11.25 1 35.22 259 SER B O 1
ATOM 5577 N N . ALA B 1 260 ? -34.344 27.047 -10.297 1 37.03 260 ALA B N 1
ATOM 5578 C CA . ALA B 1 260 ? -33.75 26.547 -9.047 1 37.03 260 ALA B CA 1
ATOM 5579 C C . ALA B 1 260 ? -32.438 25.828 -9.305 1 37.03 260 ALA B C 1
ATOM 5581 O O . ALA B 1 260 ? -32.406 24.859 -10.055 1 37.03 260 ALA B O 1
ATOM 5582 N N . GLU B 1 261 ? -31.234 26.375 -9.375 1 44.78 261 GLU B N 1
ATOM 5583 C CA . GLU B 1 261 ? -29.859 25.922 -9.508 1 44.78 261 GLU B CA 1
ATOM 5584 C C . GLU B 1 261 ? -29.656 24.547 -8.859 1 44.78 261 GLU B C 1
ATOM 5586 O O . GLU B 1 261 ? -29.844 24.391 -7.652 1 44.78 261 GLU B O 1
ATOM 5591 N N . GLU B 1 262 ? -30.078 23.469 -9.391 1 50.75 262 GLU B N 1
ATOM 5592 C CA . GLU B 1 262 ? -30.062 22.078 -8.969 1 50.75 262 GLU B CA 1
ATOM 5593 C C . GLU B 1 262 ? -28.719 21.703 -8.352 1 50.75 262 GLU B C 1
ATOM 5595 O O . GLU B 1 262 ? -27.672 21.891 -8.969 1 50.75 262 GLU B O 1
ATOM 5600 N N . ARG B 1 263 ? -28.484 21.812 -7.051 1 61 263 ARG B N 1
ATOM 5601 C CA . ARG B 1 263 ? -27.328 21.344 -6.297 1 61 263 ARG B CA 1
ATOM 5602 C C . ARG B 1 263 ? -27.078 19.859 -6.555 1 61 263 ARG B C 1
ATOM 5604 O O . ARG B 1 263 ? -28.031 19.062 -6.555 1 61 263 ARG B O 1
ATOM 5611 N N . LEU B 1 264 ? -25.938 19.625 -7.172 1 69.38 264 LEU B N 1
ATOM 5612 C CA . LEU B 1 264 ? -25.578 18.266 -7.535 1 69.38 264 LEU B CA 1
ATOM 5613 C C . LEU B 1 264 ? -24.516 17.703 -6.605 1 69.38 264 LEU B C 1
ATOM 5615 O O . LEU B 1 264 ? -23.562 18.406 -6.258 1 69.38 264 LEU B O 1
ATOM 5619 N N . ARG B 1 265 ? -24.906 16.562 -6.051 1 79.31 265 ARG B N 1
ATOM 5620 C CA . ARG B 1 265 ? -23.891 15.805 -5.34 1 79.31 265 ARG B CA 1
ATOM 5621 C C . ARG B 1 265 ? -22.844 15.25 -6.305 1 79.31 265 ARG B C 1
ATOM 5623 O O . ARG B 1 265 ? -23.188 14.828 -7.414 1 79.31 265 ARG B O 1
ATOM 5630 N N . ARG B 1 266 ? -21.656 15.328 -5.848 1 86.38 266 ARG B N 1
ATOM 5631 C CA . ARG B 1 266 ? -20.547 14.867 -6.688 1 86.38 266 ARG B CA 1
ATOM 5632 C C . ARG B 1 266 ? -20.266 13.383 -6.461 1 86.38 266 ARG B C 1
ATOM 5634 O O . ARG B 1 266 ? -19.375 12.812 -7.094 1 86.38 266 ARG B O 1
ATOM 5641 N N . LEU B 1 267 ? -21.062 12.836 -5.633 1 87.5 267 LEU B N 1
ATOM 5642 C CA . LEU B 1 267 ? -20.922 11.414 -5.371 1 87.5 267 LEU B CA 1
ATOM 5643 C C . LEU B 1 267 ? -21.203 10.602 -6.633 1 87.5 267 LEU B C 1
ATOM 5645 O O . LEU B 1 267 ? -20.484 9.641 -6.93 1 87.5 267 LEU B O 1
ATOM 5649 N N . GLU B 1 268 ? -22.156 11.016 -7.348 1 84.94 268 GLU B N 1
ATOM 5650 C CA . GLU B 1 268 ? -22.562 10.305 -8.555 1 84.94 268 GLU B CA 1
ATOM 5651 C C . GLU B 1 268 ? -21.453 10.359 -9.617 1 84.94 268 GLU B C 1
ATOM 5653 O O . GLU B 1 268 ? -21.219 9.383 -10.32 1 84.94 268 GLU B O 1
ATOM 5658 N N . LEU B 1 269 ? -20.844 11.445 -9.664 1 84.12 269 LEU B N 1
ATOM 5659 C CA . LEU B 1 269 ? -19.734 11.609 -10.602 1 84.12 269 LEU B CA 1
ATOM 5660 C C . LEU B 1 269 ? -18.562 10.703 -10.234 1 84.12 269 LEU B C 1
ATOM 5662 O O . LEU B 1 269 ? -18.016 10.016 -11.094 1 84.12 269 LEU B O 1
ATOM 5666 N N . TRP B 1 270 ? -18.25 10.742 -9.023 1 90.19 270 TRP B N 1
ATOM 5667 C CA . TRP B 1 270 ? -17.125 9.953 -8.531 1 90.19 270 TRP B CA 1
ATOM 5668 C C . TRP B 1 270 ? -17.406 8.461 -8.688 1 90.19 270 TRP B C 1
ATOM 5670 O O . TRP B 1 270 ? -16.516 7.695 -9.078 1 90.19 270 TRP B O 1
ATOM 5680 N N . LEU B 1 271 ? -18.641 8.07 -8.414 1 90.06 271 LEU B N 1
ATOM 5681 C CA . LEU B 1 271 ? -19.047 6.676 -8.562 1 90.06 271 LEU B CA 1
ATOM 5682 C C . LEU B 1 271 ? -19 6.246 -10.023 1 90.06 271 LEU B C 1
ATOM 5684 O O . LEU B 1 271 ? -18.578 5.129 -10.336 1 90.06 271 LEU B O 1
ATOM 5688 N N . GLY B 1 272 ? -19.406 7.129 -10.844 1 87.94 272 GLY B N 1
ATOM 5689 C CA . GLY B 1 272 ? -19.328 6.844 -12.266 1 87.94 272 GLY B CA 1
ATOM 5690 C C . GLY B 1 272 ? -17.906 6.648 -12.75 1 87.94 272 GLY B C 1
ATOM 5691 O O . GLY B 1 272 ? -17.625 5.73 -13.531 1 87.94 272 GLY B O 1
ATOM 5692 N N . ALA B 1 273 ? -17.062 7.52 -12.32 1 89.81 273 ALA B N 1
ATOM 5693 C CA . ALA B 1 273 ? -15.648 7.402 -12.68 1 89.81 273 ALA B CA 1
ATOM 5694 C C . ALA B 1 273 ? -15.055 6.094 -12.164 1 89.81 273 ALA B C 1
ATOM 5696 O O . ALA B 1 273 ? -14.227 5.473 -12.836 1 89.81 273 ALA B O 1
ATOM 5697 N N . THR B 1 274 ? -15.461 5.664 -10.992 1 93.19 274 THR B N 1
ATOM 5698 C CA . THR B 1 274 ? -15 4.406 -10.414 1 93.19 274 THR B CA 1
ATOM 5699 C C . THR B 1 274 ? -15.445 3.227 -11.281 1 93.19 274 THR B C 1
ATOM 5701 O O . THR B 1 274 ? -14.648 2.334 -11.578 1 93.19 274 THR B O 1
ATOM 5704 N N . HIS B 1 275 ? -16.688 3.279 -11.648 1 93.06 275 HIS B N 1
ATOM 5705 C CA . HIS B 1 275 ? -17.25 2.227 -12.484 1 93.06 275 HIS B CA 1
ATOM 5706 C C . HIS B 1 275 ? -16.516 2.119 -13.812 1 93.06 275 HIS B C 1
ATOM 5708 O O . HIS B 1 275 ? -16.125 1.023 -14.227 1 93.06 275 HIS B O 1
ATOM 5714 N N . GLN B 1 276 ? -16.328 3.219 -14.445 1 92.31 276 GLN B N 1
ATOM 5715 C CA . GLN B 1 276 ? -15.656 3.227 -15.75 1 92.31 276 GLN B CA 1
ATOM 5716 C C . GLN B 1 276 ? -14.211 2.758 -15.625 1 92.31 276 GLN B C 1
ATOM 5718 O O . GLN B 1 276 ? -13.703 2.057 -16.5 1 92.31 276 GLN B O 1
ATOM 5723 N N . ALA B 1 277 ? -13.547 3.189 -14.594 1 94.69 277 ALA B N 1
ATOM 5724 C CA . ALA B 1 277 ? -12.172 2.742 -14.383 1 94.69 277 ALA B CA 1
ATOM 5725 C C . ALA B 1 277 ? -12.102 1.223 -14.258 1 94.69 277 ALA B C 1
ATOM 5727 O O . ALA B 1 277 ? -11.172 0.593 -14.773 1 94.69 277 ALA B O 1
ATOM 5728 N N . LEU B 1 278 ? -13.062 0.641 -13.562 1 96.06 278 LEU B N 1
ATOM 5729 C CA . LEU B 1 278 ? -13.109 -0.809 -13.406 1 96.06 278 LEU B CA 1
ATOM 5730 C C . LEU B 1 278 ? -13.375 -1.494 -14.734 1 96.06 278 LEU B C 1
ATOM 5732 O O . LEU B 1 278 ? -12.797 -2.545 -15.031 1 96.06 278 LEU B O 1
ATOM 5736 N N . GLU B 1 279 ? -14.188 -0.896 -15.516 1 94.25 279 GLU B N 1
ATOM 5737 C CA . GLU B 1 279 ? -14.445 -1.435 -16.844 1 94.25 279 GLU B CA 1
ATOM 5738 C C . GLU B 1 279 ? -13.195 -1.379 -17.719 1 94.25 279 GLU B C 1
ATOM 5740 O O . GLU B 1 279 ? -12.891 -2.33 -18.438 1 94.25 279 GLU B O 1
ATOM 5745 N N . VAL B 1 280 ? -12.555 -0.292 -17.641 1 95.19 280 VAL B N 1
ATOM 5746 C CA . VAL B 1 280 ? -11.32 -0.139 -18.406 1 95.19 280 VAL B CA 1
ATOM 5747 C C . VAL B 1 280 ? -10.281 -1.136 -17.922 1 95.19 280 VAL B C 1
ATOM 5749 O O . VAL B 1 280 ? -9.5 -1.677 -18.703 1 95.19 280 VAL B O 1
ATOM 5752 N N . LEU B 1 281 ? -10.219 -1.373 -16.609 1 96.69 281 LEU B N 1
ATOM 5753 C CA . LEU B 1 281 ? -9.312 -2.379 -16.062 1 96.69 281 LEU B CA 1
ATOM 5754 C C . LEU B 1 281 ? -9.594 -3.75 -16.672 1 96.69 281 LEU B C 1
ATOM 5756 O O . LEU B 1 281 ? -8.664 -4.484 -17.016 1 96.69 281 LEU B O 1
ATOM 5760 N N . ASN B 1 282 ? -10.859 -4.09 -16.75 1 95.12 282 ASN B N 1
ATOM 5761 C CA . ASN B 1 282 ? -11.234 -5.34 -17.406 1 95.12 282 ASN B CA 1
ATOM 5762 C C . ASN B 1 282 ? -10.695 -5.418 -18.828 1 95.12 282 ASN B C 1
ATOM 5764 O O . ASN B 1 282 ? -10.203 -6.461 -19.25 1 95.12 282 ASN B O 1
ATOM 5768 N N . ASP B 1 283 ? -10.758 -4.34 -19.547 1 93.62 283 ASP B N 1
ATOM 5769 C CA . ASP B 1 283 ? -10.242 -4.27 -20.906 1 93.62 283 ASP B CA 1
ATOM 5770 C C . ASP B 1 283 ? -8.719 -4.426 -20.938 1 93.62 283 ASP B C 1
ATOM 5772 O O . ASP B 1 283 ? -8.172 -5.055 -21.828 1 93.62 283 ASP B O 1
ATOM 5776 N N . ILE B 1 284 ? -8.102 -3.824 -19.984 1 93.56 284 ILE B N 1
ATOM 5777 C CA . ILE B 1 284 ? -6.652 -3.939 -19.875 1 93.56 284 ILE B CA 1
ATOM 5778 C C . ILE B 1 284 ? -6.262 -5.406 -19.734 1 93.56 284 ILE B C 1
ATOM 5780 O O . ILE B 1 284 ? -5.344 -5.883 -20.406 1 93.56 284 ILE B O 1
ATOM 5784 N N . TYR B 1 285 ? -6.953 -6.129 -18.859 1 92.44 285 TYR B N 1
ATOM 5785 C CA . TYR B 1 285 ? -6.645 -7.539 -18.656 1 92.44 285 TYR B CA 1
ATOM 5786 C C . TYR B 1 285 ? -6.883 -8.344 -19.922 1 92.44 285 TYR B C 1
ATOM 5788 O O . TYR B 1 285 ? -6.086 -9.219 -20.266 1 92.44 285 TYR B O 1
ATOM 5796 N N . LYS B 1 286 ? -7.926 -8.039 -20.656 1 89.62 286 LYS B N 1
ATOM 5797 C CA . LYS B 1 286 ? -8.219 -8.734 -21.906 1 89.62 286 LYS B CA 1
ATOM 5798 C C . LYS B 1 286 ? -7.109 -8.516 -22.938 1 89.62 286 LYS B C 1
ATOM 5800 O O . LYS B 1 286 ? -6.777 -9.422 -23.703 1 89.62 286 LYS B O 1
ATOM 5805 N N . ASP B 1 287 ? -6.523 -7.391 -22.875 1 86.31 287 ASP B N 1
ATOM 5806 C CA . ASP B 1 287 ? -5.469 -7.047 -23.828 1 86.31 287 ASP B CA 1
ATOM 5807 C C . ASP B 1 287 ? -4.125 -7.629 -23.391 1 86.31 287 ASP B C 1
ATOM 5809 O O . ASP B 1 287 ? -3.326 -8.055 -24.219 1 86.31 287 ASP B O 1
ATOM 5813 N N . LEU B 1 288 ? -3.885 -7.609 -22.109 1 83.94 288 LEU B N 1
ATOM 5814 C CA . LEU B 1 288 ? -2.592 -8.047 -21.594 1 83.94 288 LEU B CA 1
ATOM 5815 C C . LEU B 1 288 ? -2.461 -9.562 -21.656 1 83.94 288 LEU B C 1
ATOM 5817 O O . LEU B 1 288 ? -1.363 -10.086 -21.875 1 83.94 288 LEU B O 1
ATOM 5821 N N . ILE B 1 289 ? -3.533 -10.32 -21.531 1 73.06 289 ILE B N 1
ATOM 5822 C CA . ILE B 1 289 ? -3.527 -11.773 -21.406 1 73.06 289 ILE B CA 1
ATOM 5823 C C . ILE B 1 289 ? -2.949 -12.398 -22.672 1 73.06 289 ILE B C 1
ATOM 5825 O O . ILE B 1 289 ? -1.976 -13.148 -22.625 1 73.06 289 ILE B O 1
ATOM 5829 N N . PRO B 1 290 ? -3.369 -11.898 -23.812 1 71.19 290 PRO B N 1
ATOM 5830 C CA . PRO B 1 290 ? -2.76 -12.477 -25.016 1 71.19 290 PRO B CA 1
ATOM 5831 C C . PRO B 1 290 ? -1.35 -11.945 -25.281 1 71.19 290 PRO B C 1
ATOM 5833 O O . PRO B 1 290 ? -0.525 -12.641 -25.875 1 71.19 290 PRO B O 1
ATOM 5836 N N . ARG B 1 291 ? -0.982 -10.82 -24.828 1 73.44 291 ARG B N 1
ATOM 5837 C CA . ARG B 1 291 ? 0.315 -10.203 -25.062 1 73.44 291 ARG B CA 1
ATOM 5838 C C . ARG B 1 291 ? 1.406 -10.859 -24.234 1 73.44 291 ARG B C 1
ATOM 5840 O O . ARG B 1 291 ? 2.564 -10.922 -24.656 1 73.44 291 ARG B O 1
ATOM 5847 N N . LEU B 1 292 ? 1.003 -11.328 -23.094 1 70.31 292 LEU B N 1
ATOM 5848 C CA . LEU B 1 292 ? 2.004 -11.883 -22.188 1 70.31 292 LEU B CA 1
ATOM 5849 C C . LEU B 1 292 ? 1.858 -13.391 -22.062 1 70.31 292 LEU B C 1
ATOM 5851 O O . LEU B 1 292 ? 2.23 -13.977 -21.047 1 70.31 292 LEU B O 1
ATOM 5855 N N . VAL B 1 293 ? 1.398 -14.016 -23.109 1 60.88 293 VAL B N 1
ATOM 5856 C CA . VAL B 1 293 ? 1.128 -15.453 -23.125 1 60.88 293 VAL B CA 1
ATOM 5857 C C . VAL B 1 293 ? 2.439 -16.219 -23.016 1 60.88 293 VAL B C 1
ATOM 5859 O O . VAL B 1 293 ? 2.465 -17.344 -22.484 1 60.88 293 VAL B O 1
ATOM 5862 N N . HIS B 1 294 ? 3.453 -15.469 -23.359 1 65.19 294 HIS B N 1
ATOM 5863 C CA . HIS B 1 294 ? 4.75 -16.141 -23.359 1 65.19 294 HIS B CA 1
ATOM 5864 C C . HIS B 1 294 ? 5.34 -16.203 -21.953 1 65.19 294 HIS B C 1
ATOM 5866 O O . HIS B 1 294 ? 6.348 -16.875 -21.734 1 65.19 294 HIS B O 1
ATOM 5872 N N . ASP B 1 295 ? 4.707 -15.562 -21.047 1 70.44 295 ASP B N 1
ATOM 5873 C CA . ASP B 1 295 ? 5.047 -15.656 -19.641 1 70.44 295 ASP B CA 1
ATOM 5874 C C . ASP B 1 295 ? 3.957 -16.391 -18.859 1 70.44 295 ASP B C 1
ATOM 5876 O O . ASP B 1 295 ? 3 -15.781 -18.391 1 70.44 295 ASP B O 1
ATOM 5880 N N . PRO B 1 296 ? 4.152 -17.672 -18.719 1 65.69 296 PRO B N 1
ATOM 5881 C CA . PRO B 1 296 ? 3.066 -18.484 -18.172 1 65.69 296 PRO B CA 1
ATOM 5882 C C . PRO B 1 296 ? 2.676 -18.062 -16.75 1 65.69 296 PRO B C 1
ATOM 5884 O O . PRO B 1 296 ? 1.506 -18.172 -16.375 1 65.69 296 PRO B O 1
ATOM 5887 N N . GLU B 1 297 ? 3.609 -17.609 -16.016 1 70 297 GLU B N 1
ATOM 5888 C CA . GLU B 1 297 ? 3.307 -17.172 -14.656 1 70 297 GLU B CA 1
ATOM 5889 C C . GLU B 1 297 ? 2.416 -15.938 -14.648 1 70 297 GLU B C 1
ATOM 5891 O O . GLU B 1 297 ? 1.443 -15.875 -13.898 1 70 297 GLU B O 1
ATOM 5896 N N . VAL B 1 298 ? 2.77 -15.109 -15.492 1 74.88 298 VAL B N 1
ATOM 5897 C CA . VAL B 1 298 ? 2.031 -13.852 -15.523 1 74.88 298 VAL B CA 1
ATOM 5898 C C . VAL B 1 298 ? 0.678 -14.062 -16.203 1 74.88 298 VAL B C 1
ATOM 5900 O O . VAL B 1 298 ? -0.332 -13.5 -15.766 1 74.88 298 VAL B O 1
ATOM 5903 N N . TYR B 1 299 ? 0.656 -14.945 -17.141 1 73.5 299 TYR B N 1
ATOM 5904 C CA . TYR B 1 299 ? -0.574 -15.219 -17.875 1 73.5 299 TYR B CA 1
ATOM 5905 C C . TYR B 1 299 ? -1.655 -15.766 -16.938 1 73.5 299 TYR B C 1
ATOM 5907 O O . TYR B 1 299 ? -2.768 -15.234 -16.906 1 73.5 299 TYR B O 1
ATOM 5915 N N . SER B 1 300 ? -1.379 -16.797 -16.203 1 72.31 300 SER B N 1
ATOM 5916 C CA . SER B 1 300 ? -2.352 -17.422 -15.305 1 72.31 300 SER B CA 1
ATOM 5917 C C . SER B 1 300 ? -2.795 -16.438 -14.227 1 72.31 300 SER B C 1
ATOM 5919 O O . SER B 1 300 ? -3.963 -16.422 -13.836 1 72.31 300 SER B O 1
ATOM 5921 N N . GLY B 1 301 ? -1.898 -15.648 -13.797 1 81.31 301 GLY B N 1
ATOM 5922 C CA . GLY B 1 301 ? -2.23 -14.656 -12.789 1 81.31 301 GLY B CA 1
ATOM 5923 C C . GLY B 1 301 ? -3.186 -13.586 -13.297 1 81.31 301 GLY B C 1
ATOM 5924 O O . GLY B 1 301 ? -4.086 -13.164 -12.57 1 81.31 301 GLY B O 1
ATOM 5925 N N . LEU B 1 302 ? -3.002 -13.234 -14.57 1 84.56 302 LEU B N 1
ATOM 5926 C CA . LEU B 1 302 ? -3.832 -12.188 -15.148 1 84.56 302 LEU B CA 1
ATOM 5927 C C . LEU B 1 302 ? -5.281 -12.648 -15.273 1 84.56 302 LEU B C 1
ATOM 5929 O O . LEU B 1 302 ? -6.207 -11.844 -15.102 1 84.56 302 LEU B O 1
ATOM 5933 N N . GLU B 1 303 ? -5.461 -13.906 -15.516 1 80.44 303 GLU B N 1
ATOM 5934 C CA . GLU B 1 303 ? -6.82 -14.43 -15.586 1 80.44 303 GLU B CA 1
ATOM 5935 C C . GLU B 1 303 ? -7.516 -14.359 -14.227 1 80.44 303 GLU B C 1
ATOM 5937 O O . GLU B 1 303 ? -8.703 -14.031 -14.148 1 80.44 303 GLU B O 1
ATOM 5942 N N . VAL B 1 304 ? -6.773 -14.656 -13.25 1 82.5 304 VAL B N 1
ATOM 5943 C CA . VAL B 1 304 ? -7.312 -14.586 -11.898 1 82.5 304 VAL B CA 1
ATOM 5944 C C . VAL B 1 304 ? -7.633 -13.133 -11.547 1 82.5 304 VAL B C 1
ATOM 5946 O O . VAL B 1 304 ? -8.688 -12.844 -10.977 1 82.5 304 VAL B O 1
ATOM 5949 N N . MET B 1 305 ? -6.699 -12.234 -11.906 1 90.5 305 MET B N 1
ATOM 5950 C CA . MET B 1 305 ? -6.914 -10.82 -11.633 1 90.5 305 MET B CA 1
ATOM 5951 C C . MET B 1 305 ? -8.164 -10.305 -12.336 1 90.5 305 MET B C 1
ATOM 5953 O O . MET B 1 305 ? -8.93 -9.531 -11.766 1 90.5 305 MET B O 1
ATOM 5957 N N . ARG B 1 306 ? -8.359 -10.758 -13.523 1 90.5 306 ARG B N 1
ATOM 5958 C CA . ARG B 1 306 ? -9.539 -10.352 -14.273 1 90.5 306 ARG B CA 1
ATOM 5959 C C . ARG B 1 306 ? -10.812 -10.844 -13.586 1 90.5 306 ARG B C 1
ATOM 5961 O O . ARG B 1 306 ? -11.789 -10.094 -13.461 1 90.5 306 ARG B O 1
ATOM 5968 N N . ARG B 1 307 ? -10.812 -12.07 -13.203 1 87.31 307 ARG B N 1
ATOM 5969 C CA . ARG B 1 307 ? -11.969 -12.609 -12.492 1 87.31 307 ARG B CA 1
ATOM 5970 C C . ARG B 1 307 ? -12.273 -11.789 -11.242 1 87.31 307 ARG B C 1
ATOM 5972 O O . ARG B 1 307 ? -13.438 -11.477 -10.969 1 87.31 307 ARG B O 1
ATOM 5979 N N . ILE B 1 308 ? -11.242 -11.453 -10.469 1 90.75 308 ILE B N 1
ATOM 5980 C CA . ILE B 1 308 ? -11.398 -10.648 -9.258 1 90.75 308 ILE B CA 1
ATOM 5981 C C . ILE B 1 308 ? -12.047 -9.312 -9.609 1 90.75 308 ILE B C 1
ATOM 5983 O O . ILE B 1 308 ? -12.93 -8.836 -8.898 1 90.75 308 ILE B O 1
ATOM 5987 N N . THR B 1 309 ? -11.648 -8.719 -10.719 1 95.19 309 THR B N 1
ATOM 5988 C CA . THR B 1 309 ? -12.195 -7.441 -11.164 1 95.19 309 THR B CA 1
ATOM 5989 C C . THR B 1 309 ? -13.68 -7.578 -11.508 1 95.19 309 THR B C 1
ATOM 5991 O O . THR B 1 309 ? -14.484 -6.711 -11.156 1 95.19 309 THR B O 1
ATOM 5994 N N . LEU B 1 310 ? -13.992 -8.664 -12.133 1 93.62 310 LEU B N 1
ATOM 5995 C CA . LEU B 1 310 ? -15.391 -8.898 -12.477 1 93.62 310 LEU B CA 1
ATOM 5996 C C . LEU B 1 310 ? -16.234 -9.094 -11.219 1 93.62 310 LEU B C 1
ATOM 5998 O O . LEU B 1 310 ? -17.391 -8.664 -11.172 1 93.62 310 LEU B O 1
ATOM 6002 N N . ASP B 1 311 ? -15.672 -9.703 -10.25 1 92.38 311 ASP B N 1
ATOM 6003 C CA . ASP B 1 311 ? -16.375 -9.859 -8.977 1 92.38 311 ASP B CA 1
ATOM 6004 C C . ASP B 1 311 ? -16.625 -8.5 -8.32 1 92.38 311 ASP B C 1
ATOM 6006 O O . ASP B 1 311 ? -17.672 -8.281 -7.719 1 92.38 311 ASP B O 1
ATOM 6010 N N . ILE B 1 312 ? -15.633 -7.633 -8.383 1 96.06 312 ILE B N 1
ATOM 6011 C CA . ILE B 1 312 ? -15.789 -6.285 -7.852 1 96.06 312 ILE B CA 1
ATOM 6012 C C . ILE B 1 312 ? -16.953 -5.586 -8.555 1 96.06 312 ILE B C 1
ATOM 6014 O O . ILE B 1 312 ? -17.812 -4.98 -7.898 1 96.06 312 ILE B O 1
ATOM 6018 N N . LEU B 1 313 ? -17 -5.68 -9.852 1 95.81 313 LEU B N 1
ATOM 6019 C CA . LEU B 1 313 ? -18.062 -5.051 -10.633 1 95.81 313 LEU B CA 1
ATOM 6020 C C . LEU B 1 313 ? -19.438 -5.598 -10.242 1 95.81 313 LEU B C 1
ATOM 6022 O O . LEU B 1 313 ? -20.391 -4.836 -10.086 1 95.81 313 LEU B O 1
ATOM 6026 N N . ARG B 1 314 ? -19.5 -6.875 -10.055 1 94.75 314 ARG B N 1
ATOM 6027 C CA . ARG B 1 314 ? -20.75 -7.5 -9.664 1 94.75 314 ARG B CA 1
ATOM 6028 C C . ARG B 1 314 ? -21.234 -6.977 -8.312 1 94.75 314 ARG B C 1
ATOM 6030 O O . ARG B 1 314 ? -22.422 -6.738 -8.125 1 94.75 314 ARG B O 1
ATOM 6037 N N . LYS B 1 315 ? -20.312 -6.82 -7.41 1 95 315 LYS B N 1
ATOM 6038 C CA . LYS B 1 315 ? -20.656 -6.371 -6.062 1 95 315 LYS B CA 1
ATOM 6039 C C . LYS B 1 315 ? -21.016 -4.887 -6.055 1 95 315 LYS B C 1
ATOM 6041 O O . LYS B 1 315 ? -21.875 -4.453 -5.273 1 95 315 LYS B O 1
ATOM 6046 N N . LEU B 1 316 ? -20.375 -4.094 -6.902 1 94.56 316 LEU B N 1
ATOM 6047 C CA . LEU B 1 316 ? -20.531 -2.645 -6.887 1 94.56 316 LEU B CA 1
ATOM 6048 C C . LEU B 1 316 ? -21.719 -2.227 -7.75 1 94.56 316 LEU B C 1
ATOM 6050 O O . LEU B 1 316 ? -22.281 -1.145 -7.559 1 94.56 316 LEU B O 1
ATOM 6054 N N . ASN B 1 317 ? -22.172 -3.059 -8.648 1 92.44 317 ASN B N 1
ATOM 6055 C CA . ASN B 1 317 ? -23.172 -2.703 -9.648 1 92.44 317 ASN B CA 1
ATOM 6056 C C . ASN B 1 317 ? -24.5 -2.305 -8.992 1 92.44 317 ASN B C 1
ATOM 6058 O O . ASN B 1 317 ? -25.125 -1.322 -9.398 1 92.44 317 ASN B O 1
ATOM 6062 N N . PRO B 1 318 ? -24.938 -3.025 -7.98 1 92.56 318 PRO B N 1
ATOM 6063 C CA . PRO B 1 318 ? -26.203 -2.604 -7.348 1 92.56 318 PRO B CA 1
ATOM 6064 C C . PRO B 1 318 ? -26.109 -1.198 -6.754 1 92.56 318 PRO B C 1
ATOM 6066 O O . PRO B 1 318 ? -27.094 -0.444 -6.805 1 92.56 318 PRO B O 1
ATOM 6069 N N . VAL B 1 319 ? -25.016 -0.852 -6.184 1 92.44 319 VAL B N 1
ATOM 6070 C CA . VAL B 1 319 ? -24.797 0.469 -5.602 1 92.44 319 VAL B CA 1
ATOM 6071 C C . VAL B 1 319 ? -24.766 1.524 -6.703 1 92.44 319 VAL B C 1
ATOM 6073 O O . VAL B 1 319 ? -25.375 2.594 -6.562 1 92.44 319 VAL B O 1
ATOM 6076 N N . ILE B 1 320 ? -24.047 1.239 -7.758 1 88.94 320 ILE B N 1
ATOM 6077 C CA . ILE B 1 320 ? -23.938 2.154 -8.883 1 88.94 320 ILE B CA 1
ATOM 6078 C C . ILE B 1 320 ? -25.312 2.416 -9.484 1 88.94 320 ILE B C 1
ATOM 6080 O O . ILE B 1 320 ? -25.656 3.555 -9.82 1 88.94 320 ILE B O 1
ATOM 6084 N N . SER B 1 321 ? -26.062 1.383 -9.609 1 87.31 321 SER B N 1
ATOM 6085 C CA . SER B 1 321 ? -27.406 1.521 -10.164 1 87.31 321 SER B CA 1
ATOM 6086 C C . SER B 1 321 ? -28.297 2.385 -9.266 1 87.31 321 SER B C 1
ATOM 6088 O O . SER B 1 321 ? -29.109 3.158 -9.75 1 87.31 321 SER B O 1
ATOM 6090 N N . ARG B 1 322 ? -28.109 2.248 -8.047 1 87.81 322 ARG B N 1
ATOM 6091 C CA . ARG B 1 322 ? -28.906 2.98 -7.066 1 87.81 322 ARG B CA 1
ATOM 6092 C C . ARG B 1 322 ? -28.578 4.469 -7.086 1 87.81 322 ARG B C 1
ATOM 6094 O O . ARG B 1 322 ? -29.469 5.312 -7.027 1 87.81 322 ARG B O 1
ATOM 6101 N N . TYR B 1 323 ? -27.281 4.797 -7.191 1 82.31 323 TYR B N 1
ATOM 6102 C CA . TYR B 1 323 ? -26.875 6.188 -7.039 1 82.31 323 TYR B CA 1
ATOM 6103 C C . TYR B 1 323 ? -26.625 6.84 -8.391 1 82.31 323 TYR B C 1
ATOM 6105 O O . TYR B 1 323 ? -26.578 8.07 -8.5 1 82.31 323 TYR B O 1
ATOM 6113 N N . HIS B 1 324 ? -26.297 6.016 -9.555 1 65.62 324 HIS B N 1
ATOM 6114 C CA . HIS B 1 324 ? -25.516 6.547 -10.672 1 65.62 324 HIS B CA 1
ATOM 6115 C C . HIS B 1 324 ? -26.438 7.223 -11.695 1 65.62 324 HIS B C 1
ATOM 6117 O O . HIS B 1 324 ? -27.359 6.602 -12.211 1 65.62 324 HIS B O 1
ATOM 6123 N N . GLU B 1 325 ? -26.359 8.539 -11.641 1 58.97 325 GLU B N 1
ATOM 6124 C CA . GLU B 1 325 ? -26.906 9.234 -12.797 1 58.97 325 GLU B CA 1
ATOM 6125 C C . GLU B 1 325 ? -25.859 9.375 -13.898 1 58.97 325 GLU B C 1
ATOM 6127 O O . GLU B 1 325 ? -26.203 9.375 -15.086 1 58.97 325 GLU B O 1
ATOM 6132 N N . SER B 1 326 ? -24.484 9.852 -13.727 1 58.12 326 SER B N 1
ATOM 6133 C CA . SER B 1 326 ? -23.688 10.422 -14.812 1 58.12 326 SER B CA 1
ATOM 6134 C C . SER B 1 326 ? -22.516 9.523 -15.172 1 58.12 326 SER B C 1
ATOM 6136 O O . SER B 1 326 ? -21.672 9.227 -14.328 1 58.12 326 SER B O 1
ATOM 6138 N N . ARG B 1 327 ? -22.5 8.656 -16.25 1 57.06 327 ARG B N 1
ATOM 6139 C CA . ARG B 1 327 ? -21.5 7.723 -16.75 1 57.06 327 ARG B CA 1
ATOM 6140 C C . ARG B 1 327 ? -20.375 8.461 -17.484 1 57.06 327 ARG B C 1
ATOM 6142 O O . ARG B 1 327 ? -19.234 8.008 -17.5 1 57.06 327 ARG B O 1
ATOM 6149 N N . GLN B 1 328 ? -20.531 9.547 -18.031 1 56.25 328 GLN B N 1
ATOM 6150 C CA . GLN B 1 328 ? -19.734 10.039 -19.141 1 56.25 328 GLN B CA 1
ATOM 6151 C C . GLN B 1 328 ? -18.375 10.547 -18.641 1 56.25 328 GLN B C 1
ATOM 6153 O O . GLN B 1 328 ? -17.344 10.297 -19.281 1 56.25 328 GLN B O 1
ATOM 6158 N N . TYR B 1 329 ? -18.188 11.133 -17.484 1 58.59 329 TYR B N 1
ATOM 6159 C CA . TYR B 1 329 ? -16.953 11.812 -17.109 1 58.59 329 TYR B CA 1
ATOM 6160 C C . TYR B 1 329 ? -15.859 10.805 -16.781 1 58.59 329 TYR B C 1
ATOM 6162 O O . TYR B 1 329 ? -14.742 10.898 -17.297 1 58.59 329 TYR B O 1
ATOM 6170 N N . GLY B 1 330 ? -16.031 9.773 -16.266 1 69.88 330 GLY B N 1
ATOM 6171 C CA . GLY B 1 330 ? -15.086 8.828 -15.703 1 69.88 330 GLY B CA 1
ATOM 6172 C C . GLY B 1 330 ? -14.422 7.957 -16.75 1 69.88 330 GLY B C 1
ATOM 6173 O O . GLY B 1 330 ? -13.242 7.621 -16.641 1 69.88 330 GLY B O 1
ATOM 6174 N N . ARG B 1 331 ? -14.938 7.93 -17.938 1 78.25 331 ARG B N 1
ATOM 6175 C CA . ARG B 1 331 ? -14.406 7.012 -18.938 1 78.25 331 ARG B CA 1
ATOM 6176 C C . ARG B 1 331 ? -13.25 7.648 -19.719 1 78.25 331 ARG B C 1
ATOM 6178 O O . ARG B 1 331 ? -12.258 6.984 -20.016 1 78.25 331 ARG B O 1
ATOM 6185 N N . LYS B 1 332 ? -13.297 8.906 -20 1 81.5 332 LYS B N 1
ATOM 6186 C CA . LYS B 1 332 ? -12.25 9.594 -20.75 1 81.5 332 LYS B CA 1
ATOM 6187 C C . LYS B 1 332 ? -10.93 9.594 -19.969 1 81.5 332 LYS B C 1
ATOM 6189 O O . LYS B 1 332 ? -9.875 9.312 -20.547 1 81.5 332 LYS B O 1
ATOM 6194 N N . VAL B 1 333 ? -11.062 9.852 -18.766 1 81.69 333 VAL B N 1
ATOM 6195 C CA . VAL B 1 333 ? -9.852 9.93 -17.953 1 81.69 333 VAL B CA 1
ATOM 6196 C C . VAL B 1 333 ? -9.234 8.539 -17.828 1 81.69 333 VAL B C 1
ATOM 6198 O O . VAL B 1 333 ? -8.016 8.383 -17.969 1 81.69 333 VAL B O 1
ATOM 6201 N N . ALA B 1 334 ? -10.094 7.59 -17.609 1 90.12 334 ALA B N 1
ATOM 6202 C CA . ALA B 1 334 ? -9.602 6.227 -17.438 1 90.12 334 ALA B CA 1
ATOM 6203 C C . ALA B 1 334 ? -8.961 5.715 -18.734 1 90.12 334 ALA B C 1
ATOM 6205 O O . ALA B 1 334 ? -7.914 5.066 -18.703 1 90.12 334 ALA B O 1
ATOM 6206 N N . THR B 1 335 ? -9.477 6.074 -19.828 1 90.19 335 THR B N 1
ATOM 6207 C CA . THR B 1 335 ? -8.945 5.625 -21.109 1 90.19 335 THR B CA 1
ATOM 6208 C C . THR B 1 335 ? -7.648 6.348 -21.438 1 90.19 335 THR B C 1
ATOM 6210 O O . THR B 1 335 ? -6.715 5.746 -21.969 1 90.19 335 THR B O 1
ATOM 6213 N N . SER B 1 336 ? -7.617 7.598 -21.141 1 87.62 336 SER B N 1
ATOM 6214 C CA . SER B 1 336 ? -6.391 8.359 -21.359 1 87.62 336 SER B CA 1
ATOM 6215 C C . SER B 1 336 ? -5.242 7.793 -20.531 1 87.62 336 SER B C 1
ATOM 6217 O O . SER B 1 336 ? -4.113 7.68 -21.016 1 87.62 336 SER B O 1
ATOM 6219 N N . LEU B 1 337 ? -5.562 7.512 -19.312 1 90.88 337 LEU B N 1
ATOM 6220 C CA . LEU B 1 337 ? -4.551 6.926 -18.438 1 90.88 337 LEU B CA 1
ATOM 6221 C C . LEU B 1 337 ? -4.094 5.57 -18.969 1 90.88 337 LEU B C 1
ATOM 6223 O O . LEU B 1 337 ? -2.893 5.293 -19.016 1 90.88 337 LEU B O 1
ATOM 6227 N N . ARG B 1 338 ? -5.062 4.762 -19.359 1 92.5 338 ARG B N 1
ATOM 6228 C CA . ARG B 1 338 ? -4.734 3.465 -19.953 1 92.5 338 ARG B CA 1
ATOM 6229 C C . ARG B 1 338 ? -3.801 3.621 -21.141 1 92.5 338 ARG B C 1
ATOM 6231 O O . ARG B 1 338 ? -2.795 2.918 -21.25 1 92.5 338 ARG B O 1
ATOM 6238 N N . ASP B 1 339 ? -4.066 4.551 -21.969 1 88.31 339 ASP B N 1
ATOM 6239 C CA . ASP B 1 339 ? -3.303 4.73 -23.188 1 88.31 339 ASP B CA 1
ATOM 6240 C C . ASP B 1 339 ? -1.89 5.23 -22.891 1 88.31 339 ASP B C 1
ATOM 6242 O O . ASP B 1 339 ? -0.942 4.891 -23.609 1 88.31 339 ASP B O 1
ATOM 6246 N N . SER B 1 340 ? -1.773 5.953 -21.859 1 86.56 340 SER B N 1
ATOM 6247 C CA . SER B 1 340 ? -0.458 6.441 -21.453 1 86.56 340 SER B CA 1
ATOM 6248 C C . SER B 1 340 ? 0.378 5.328 -20.828 1 86.56 340 SER B C 1
ATOM 6250 O O . SER B 1 340 ? 1.598 5.293 -21 1 86.56 340 SER B O 1
ATOM 6252 N N . LEU B 1 341 ? -0.257 4.418 -20.156 1 89.31 341 LEU B N 1
ATOM 6253 C CA . LEU B 1 341 ? 0.435 3.379 -19.406 1 89.31 341 LEU B CA 1
ATOM 6254 C C . LEU B 1 341 ? 0.728 2.172 -20.281 1 89.31 341 LEU B C 1
ATOM 6256 O O . LEU B 1 341 ? 1.713 1.463 -20.078 1 89.31 341 LEU B O 1
ATOM 6260 N N . PHE B 1 342 ? -0.192 1.908 -21.219 1 86.94 342 PHE B N 1
ATOM 6261 C CA . PHE B 1 342 ? -0.079 0.718 -22.047 1 86.94 342 PHE B CA 1
ATOM 6262 C C . PHE B 1 342 ? -0.004 1.097 -23.531 1 86.94 342 PHE B C 1
ATOM 6264 O O . PHE B 1 342 ? -0.97 0.913 -24.266 1 86.94 342 PHE B O 1
ATOM 6271 N N . PRO B 1 343 ? 1.155 1.595 -23.891 1 73.31 343 PRO B N 1
ATOM 6272 C CA . PRO B 1 343 ? 1.26 1.939 -25.312 1 73.31 343 PRO B CA 1
ATOM 6273 C C . PRO B 1 343 ? 1.149 0.72 -26.234 1 73.31 343 PRO B C 1
ATOM 6275 O O . PRO B 1 343 ? 1.409 -0.405 -25.797 1 73.31 343 PRO B O 1
ATOM 6278 N N . VAL B 1 344 ? 0.579 0.841 -27.359 1 67.88 344 VAL B N 1
ATOM 6279 C CA . VAL B 1 344 ? 0.398 -0.227 -28.328 1 67.88 344 VAL B CA 1
ATOM 6280 C C . VAL B 1 344 ? 1.759 -0.755 -28.781 1 67.88 344 VAL B C 1
ATOM 6282 O O . VAL B 1 344 ? 2.592 0.003 -29.281 1 67.88 344 VAL B O 1
ATOM 6285 N N . VAL B 1 345 ? 2.211 -1.772 -28.156 1 60 345 VAL B N 1
ATOM 6286 C CA . VAL B 1 345 ? 3.492 -2.352 -28.547 1 60 345 VAL B CA 1
ATOM 6287 C C . VAL B 1 345 ? 3.26 -3.629 -29.344 1 60 345 VAL B C 1
ATOM 6289 O O . VAL B 1 345 ? 2.225 -4.285 -29.203 1 60 345 VAL B O 1
ATOM 6292 N N . GLU B 1 346 ? 4.133 -3.764 -30.359 1 57.47 346 GLU B N 1
ATOM 6293 C CA . GLU B 1 346 ? 4.109 -5.012 -31.109 1 57.47 346 GLU B CA 1
ATOM 6294 C C . GLU B 1 346 ? 4.387 -6.207 -30.203 1 57.47 346 GLU B C 1
ATOM 6296 O O . GLU B 1 346 ? 5.074 -6.078 -29.188 1 57.47 346 GLU B O 1
ATOM 6301 N N . GLU B 1 347 ? 3.668 -7.223 -30.391 1 57.56 347 GLU B N 1
ATOM 6302 C CA . GLU B 1 347 ? 3.738 -8.484 -29.656 1 57.56 347 GLU B CA 1
ATOM 6303 C C . GLU B 1 347 ? 5.18 -8.961 -29.531 1 57.56 347 GLU B C 1
ATOM 6305 O O . GLU B 1 347 ? 5.918 -9.016 -30.516 1 57.56 347 GLU B O 1
ATOM 6310 N N . GLY B 1 348 ? 5.949 -8.57 -28.391 1 58.69 348 GLY B N 1
ATOM 6311 C CA . GLY B 1 348 ? 7.246 -9.203 -28.219 1 58.69 348 GLY B CA 1
ATOM 6312 C C . GLY B 1 348 ? 7.371 -9.984 -26.922 1 58.69 348 GLY B C 1
ATOM 6313 O O . GLY B 1 348 ? 6.48 -9.938 -26.078 1 58.69 348 GLY B O 1
ATOM 6314 N N . SER B 1 349 ? 8.242 -11.086 -26.891 1 64.06 349 SER B N 1
ATOM 6315 C CA . SER B 1 349 ? 8.531 -11.984 -25.781 1 64.06 349 SER B CA 1
ATOM 6316 C C . SER B 1 349 ? 9.602 -11.391 -24.859 1 64.06 349 SER B C 1
ATOM 6318 O O . SER B 1 349 ? 10.281 -12.125 -24.141 1 64.06 349 SER B O 1
ATOM 6320 N N . ASP B 1 350 ? 9.711 -10.023 -24.797 1 74.12 350 ASP B N 1
ATOM 6321 C CA . ASP B 1 350 ? 10.781 -9.414 -24.016 1 74.12 350 ASP B CA 1
ATOM 6322 C C . ASP B 1 350 ? 10.391 -9.312 -22.547 1 74.12 350 ASP B C 1
ATOM 6324 O O . ASP B 1 350 ? 9.297 -8.859 -22.219 1 74.12 350 ASP B O 1
ATOM 6328 N N . ALA B 1 351 ? 11.234 -9.781 -21.703 1 78.5 351 ALA B N 1
ATOM 6329 C CA . ALA B 1 351 ? 11.023 -9.781 -20.266 1 78.5 351 ALA B CA 1
ATOM 6330 C C . ALA B 1 351 ? 10.875 -8.359 -19.719 1 78.5 351 ALA B C 1
ATOM 6332 O O . ALA B 1 351 ? 10.188 -8.141 -18.719 1 78.5 351 ALA B O 1
ATOM 6333 N N . TYR B 1 352 ? 11.453 -7.461 -20.344 1 83.44 352 TYR B N 1
ATOM 6334 C CA . TYR B 1 352 ? 11.359 -6.066 -19.922 1 83.44 352 TYR B CA 1
ATOM 6335 C C . TYR B 1 352 ? 9.953 -5.523 -20.125 1 83.44 352 TYR B C 1
ATOM 6337 O O . TYR B 1 352 ? 9.453 -4.75 -19.312 1 83.44 352 TYR B O 1
ATOM 6345 N N . GLU B 1 353 ? 9.312 -6.016 -21.156 1 81.56 353 GLU B N 1
ATOM 6346 C CA . GLU B 1 353 ? 7.941 -5.602 -21.438 1 81.56 353 GLU B CA 1
ATOM 6347 C C . GLU B 1 353 ? 6.984 -6.082 -20.344 1 81.56 353 GLU B C 1
ATOM 6349 O O . GLU B 1 353 ? 6.066 -5.359 -19.953 1 81.56 353 GLU B O 1
ATOM 6354 N N . ALA B 1 354 ? 7.254 -7.23 -19.984 1 83.88 354 ALA B N 1
ATOM 6355 C CA . ALA B 1 354 ? 6.422 -7.77 -18.906 1 83.88 354 ALA B CA 1
ATOM 6356 C C . ALA B 1 354 ? 6.582 -6.957 -17.625 1 83.88 354 ALA B C 1
ATOM 6358 O O . ALA B 1 354 ? 5.605 -6.695 -16.922 1 83.88 354 ALA B O 1
ATOM 6359 N N . LEU B 1 355 ? 7.812 -6.555 -17.391 1 88.06 355 LEU B N 1
ATOM 6360 C CA . LEU B 1 355 ? 8.094 -5.77 -16.188 1 88.06 355 LEU B CA 1
ATOM 6361 C C . LEU B 1 355 ? 7.391 -4.418 -16.25 1 88.06 355 LEU B C 1
ATOM 6363 O O . LEU B 1 355 ? 6.75 -4 -15.281 1 88.06 355 LEU B O 1
ATOM 6367 N N . VAL B 1 356 ? 7.414 -3.795 -17.375 1 88.38 356 VAL B N 1
ATOM 6368 C CA . VAL B 1 356 ? 6.789 -2.492 -17.578 1 88.38 356 VAL B CA 1
ATOM 6369 C C . VAL B 1 356 ? 5.273 -2.631 -17.5 1 88.38 356 VAL B C 1
ATOM 6371 O O . VAL B 1 356 ? 4.594 -1.785 -16.906 1 88.38 356 VAL B O 1
ATOM 6374 N N . ALA B 1 357 ? 4.758 -3.672 -18.062 1 88.75 357 ALA B N 1
ATOM 6375 C CA . ALA B 1 357 ? 3.316 -3.908 -18.047 1 88.75 357 ALA B CA 1
ATOM 6376 C C . ALA B 1 357 ? 2.812 -4.113 -16.625 1 88.75 357 ALA B C 1
ATOM 6378 O O . ALA B 1 357 ? 1.742 -3.617 -16.266 1 88.75 357 ALA B O 1
ATOM 6379 N N . LEU B 1 358 ? 3.572 -4.824 -15.875 1 90.81 358 LEU B N 1
ATOM 6380 C CA . LEU B 1 358 ? 3.195 -5.078 -14.484 1 90.81 358 LEU B CA 1
ATOM 6381 C C . LEU B 1 358 ? 3.211 -3.785 -13.68 1 90.81 358 LEU B C 1
ATOM 6383 O O . LEU B 1 358 ? 2.324 -3.553 -12.852 1 90.81 358 LEU B O 1
ATOM 6387 N N . GLN B 1 359 ? 4.191 -2.986 -13.859 1 93.06 359 GLN B N 1
ATOM 6388 C CA . GLN B 1 359 ? 4.242 -1.686 -13.203 1 93.06 359 GLN B CA 1
ATOM 6389 C C . GLN B 1 359 ? 3.047 -0.823 -13.594 1 93.06 359 GLN B C 1
ATOM 6391 O O . GLN B 1 359 ? 2.422 -0.193 -12.742 1 93.06 359 GLN B O 1
ATOM 6396 N N . ALA B 1 360 ? 2.775 -0.788 -14.875 1 93.56 360 ALA B N 1
ATOM 6397 C CA . ALA B 1 360 ? 1.638 -0.026 -15.383 1 93.56 360 ALA B CA 1
ATOM 6398 C C . ALA B 1 360 ? 0.332 -0.512 -14.766 1 93.56 360 ALA B C 1
ATOM 6400 O O . ALA B 1 360 ? -0.541 0.293 -14.43 1 93.56 360 ALA B O 1
ATOM 6401 N N . LEU B 1 361 ? 0.245 -1.788 -14.688 1 94.56 361 LEU B N 1
ATOM 6402 C CA . LEU B 1 361 ? -0.947 -2.363 -14.07 1 94.56 361 LEU B CA 1
ATOM 6403 C C . LEU B 1 361 ? -1.104 -1.879 -12.633 1 94.56 361 LEU B C 1
ATOM 6405 O O . LEU B 1 361 ? -2.201 -1.495 -12.219 1 94.56 361 LEU B O 1
ATOM 6409 N N . ASP B 1 362 ? -0.003 -1.887 -11.883 1 95.62 362 ASP B N 1
ATOM 6410 C CA . ASP B 1 362 ? -0.04 -1.42 -10.5 1 95.62 362 ASP B CA 1
ATOM 6411 C C . ASP B 1 362 ? -0.479 0.041 -10.43 1 95.62 362 ASP B C 1
ATOM 6413 O O . ASP B 1 362 ? -1.234 0.423 -9.531 1 95.62 362 ASP B O 1
ATOM 6417 N N . VAL B 1 363 ? -0.03 0.829 -11.312 1 96.31 363 VAL B N 1
ATOM 6418 C CA . VAL B 1 363 ? -0.385 2.244 -11.367 1 96.31 363 VAL B CA 1
ATOM 6419 C C . VAL B 1 363 ? -1.884 2.391 -11.625 1 96.31 363 VAL B C 1
ATOM 6421 O O . VAL B 1 363 ? -2.561 3.168 -10.945 1 96.31 363 VAL B O 1
ATOM 6424 N N . PHE B 1 364 ? -2.396 1.672 -12.586 1 96.56 364 PHE B N 1
ATOM 6425 C CA . PHE B 1 364 ? -3.818 1.772 -12.898 1 96.56 364 PHE B CA 1
ATOM 6426 C C . PHE B 1 364 ? -4.664 1.286 -11.727 1 96.56 364 PHE B C 1
ATOM 6428 O O . PHE B 1 364 ? -5.711 1.864 -11.43 1 96.56 364 PHE B O 1
ATOM 6435 N N . LEU B 1 365 ? -4.238 0.205 -11.133 1 96.81 365 LEU B N 1
ATOM 6436 C CA . LEU B 1 365 ? -4.934 -0.294 -9.945 1 96.81 365 LEU B CA 1
ATOM 6437 C C . LEU B 1 365 ? -4.965 0.763 -8.852 1 96.81 365 LEU B C 1
ATOM 6439 O O . LEU B 1 365 ? -5.961 0.892 -8.133 1 96.81 365 LEU B O 1
ATOM 6443 N N . THR B 1 366 ? -3.889 1.507 -8.664 1 96.75 366 THR B N 1
ATOM 6444 C CA . THR B 1 366 ? -3.822 2.568 -7.664 1 96.75 366 THR B CA 1
ATOM 6445 C C . THR B 1 366 ? -4.816 3.68 -7.988 1 96.75 366 THR B C 1
ATOM 6447 O O . THR B 1 366 ? -5.406 4.273 -7.086 1 96.75 366 THR B O 1
ATOM 6450 N N . TYR B 1 367 ? -4.969 3.938 -9.25 1 95.94 367 TYR B N 1
ATOM 6451 C CA . TYR B 1 367 ? -5.98 4.902 -9.664 1 95.94 367 TYR B CA 1
ATOM 6452 C C . TYR B 1 367 ? -7.355 4.504 -9.141 1 95.94 367 TYR B C 1
ATOM 6454 O O . TYR B 1 367 ? -8.078 5.332 -8.578 1 95.94 367 TYR B O 1
ATOM 6462 N N . ILE B 1 368 ? -7.691 3.309 -9.297 1 96.62 368 ILE B N 1
ATOM 6463 C CA . ILE B 1 368 ? -8.977 2.801 -8.82 1 96.62 368 ILE B CA 1
ATOM 6464 C C . ILE B 1 368 ? -9.008 2.816 -7.297 1 96.62 368 ILE B C 1
ATOM 6466 O O . ILE B 1 368 ? -10.023 3.168 -6.691 1 96.62 368 ILE B O 1
ATOM 6470 N N . GLU B 1 369 ? -7.883 2.396 -6.723 1 96.44 369 GLU B N 1
ATOM 6471 C CA . GLU B 1 369 ? -7.785 2.406 -5.266 1 96.44 369 GLU B CA 1
ATOM 6472 C C . GLU B 1 369 ? -8.078 3.795 -4.703 1 96.44 369 GLU B C 1
ATOM 6474 O O . GLU B 1 369 ? -8.719 3.926 -3.662 1 96.44 369 GLU B O 1
ATOM 6479 N N . GLY B 1 370 ? -7.598 4.777 -5.355 1 95.31 370 GLY B N 1
ATOM 6480 C CA . GLY B 1 370 ? -7.871 6.141 -4.934 1 95.31 370 GLY B CA 1
ATOM 6481 C C . GLY B 1 370 ? -9.352 6.477 -4.926 1 95.31 370 GLY B C 1
ATOM 6482 O O . GLY B 1 370 ? -9.844 7.137 -4.008 1 95.31 370 GLY B O 1
ATOM 6483 N N . HIS B 1 371 ? -10.047 6.055 -5.938 1 95.31 371 HIS B N 1
ATOM 6484 C CA . HIS B 1 371 ? -11.492 6.25 -5.988 1 95.31 371 HIS B CA 1
ATOM 6485 C C . HIS B 1 371 ? -12.18 5.574 -4.809 1 95.31 371 HIS B C 1
ATOM 6487 O O . HIS B 1 371 ? -13.039 6.176 -4.156 1 95.31 371 HIS B O 1
ATOM 6493 N N . LEU B 1 372 ? -11.75 4.383 -4.57 1 96.06 372 LEU B N 1
ATOM 6494 C CA . LEU B 1 372 ? -12.375 3.604 -3.51 1 96.06 372 LEU B CA 1
ATOM 6495 C C . LEU B 1 372 ? -12.039 4.18 -2.139 1 96.06 372 LEU B C 1
ATOM 6497 O O . LEU B 1 372 ? -12.867 4.133 -1.223 1 96.06 372 LEU B O 1
ATOM 6501 N N . THR B 1 373 ? -10.867 4.68 -2.006 1 95.25 373 THR B N 1
ATOM 6502 C CA . THR B 1 373 ? -10.453 5.312 -0.76 1 95.25 373 THR B CA 1
ATOM 6503 C C . THR B 1 373 ? -11.359 6.488 -0.417 1 95.25 373 THR B C 1
ATOM 6505 O O . THR B 1 373 ? -11.734 6.672 0.743 1 95.25 373 THR B O 1
ATOM 6508 N N . ALA B 1 374 ? -11.719 7.238 -1.394 1 94.69 374 ALA B N 1
ATOM 6509 C CA . ALA B 1 374 ? -12.617 8.375 -1.185 1 94.69 374 ALA B CA 1
ATOM 6510 C C . ALA B 1 374 ? -14.031 7.902 -0.861 1 94.69 374 ALA B C 1
ATOM 6512 O O . ALA B 1 374 ? -14.727 8.516 -0.049 1 94.69 374 ALA B O 1
ATOM 6513 N N . LEU B 1 375 ? -14.43 6.828 -1.436 1 94.88 375 LEU B N 1
ATOM 6514 C CA . LEU B 1 375 ? -15.797 6.34 -1.279 1 94.88 375 LEU B CA 1
ATOM 6515 C C . LEU B 1 375 ? -16 5.711 0.094 1 94.88 375 LEU B C 1
ATOM 6517 O O . LEU B 1 375 ? -17.125 5.586 0.566 1 94.88 375 LEU B O 1
ATOM 6521 N N . SER B 1 376 ? -14.914 5.246 0.723 1 94.19 376 SER B N 1
ATOM 6522 C CA . SER B 1 376 ? -15.023 4.551 2 1 94.19 376 SER B CA 1
ATOM 6523 C C . SER B 1 376 ? -15.672 5.434 3.061 1 94.19 376 SER B C 1
ATOM 6525 O O . SER B 1 376 ? -16.766 5.141 3.533 1 94.19 376 SER B O 1
ATOM 6527 N N . PRO B 1 377 ? -15.133 6.629 3.387 1 92.62 377 PRO B N 1
ATOM 6528 C CA . PRO B 1 377 ? -15.812 7.484 4.363 1 92.62 377 PRO B CA 1
ATOM 6529 C C . PRO B 1 377 ? -17.141 8.039 3.84 1 92.62 377 PRO B C 1
ATOM 6531 O O . PRO B 1 377 ? -18.062 8.266 4.621 1 92.62 377 PRO B O 1
ATOM 6534 N N . ALA B 1 378 ? -17.266 8.289 2.562 1 91.75 378 ALA B N 1
ATOM 6535 C CA . ALA B 1 378 ? -18.5 8.82 1.988 1 91.75 378 ALA B CA 1
ATOM 6536 C C . ALA B 1 378 ? -19.656 7.836 2.168 1 91.75 378 ALA B C 1
ATOM 6538 O O . ALA B 1 378 ? -20.766 8.234 2.512 1 91.75 378 ALA B O 1
ATOM 6539 N N . SER B 1 379 ? -19.344 6.602 1.873 1 93.12 379 SER B N 1
ATOM 6540 C CA . SER B 1 379 ? -20.391 5.586 2.031 1 93.12 379 SER B CA 1
ATOM 6541 C C . SER B 1 379 ? -20.812 5.457 3.49 1 93.12 379 SER B C 1
ATOM 6543 O O . SER B 1 379 ? -22 5.246 3.779 1 93.12 379 SER B O 1
ATOM 6545 N N . GLN B 1 380 ? -19.891 5.559 4.422 1 90.81 380 GLN B N 1
ATOM 6546 C CA . GLN B 1 380 ? -20.188 5.523 5.848 1 90.81 380 GLN B CA 1
ATOM 6547 C C . GLN B 1 380 ? -21.062 6.707 6.258 1 90.81 380 GLN B C 1
ATOM 6549 O O . GLN B 1 380 ? -22.016 6.555 7.027 1 90.81 380 GLN B O 1
ATOM 6554 N N . ALA B 1 381 ? -20.734 7.848 5.711 1 89 381 ALA B N 1
ATOM 6555 C CA . ALA B 1 381 ? -21.469 9.062 6.031 1 89 381 ALA B CA 1
ATOM 6556 C C . ALA B 1 381 ? -22.922 8.977 5.555 1 89 381 ALA B C 1
ATOM 6558 O O . ALA B 1 381 ? -23.812 9.617 6.117 1 89 381 ALA B O 1
ATOM 6559 N N . LEU B 1 382 ? -23.141 8.172 4.578 1 89.62 382 LEU B N 1
ATOM 6560 C CA . LEU B 1 382 ? -24.484 7.984 4.031 1 89.62 382 LEU B CA 1
ATOM 6561 C C . LEU B 1 382 ? -25.25 6.938 4.824 1 89.62 382 LEU B C 1
ATOM 6563 O O . LEU B 1 382 ? -26.453 6.73 4.594 1 89.62 382 LEU B O 1
ATOM 6567 N N . TRP B 1 383 ? -24.578 6.238 5.691 1 87.69 383 TRP B N 1
ATOM 6568 C CA . TRP B 1 383 ? -25.172 5.18 6.512 1 87.69 383 TRP B CA 1
ATOM 6569 C C . TRP B 1 383 ? -25.797 4.098 5.637 1 87.69 383 TRP B C 1
ATOM 6571 O O . TRP B 1 383 ? -26.875 3.586 5.953 1 87.69 383 TRP B O 1
ATOM 6581 N N . ASP B 1 384 ? -25.328 3.891 4.5 1 90.94 384 ASP B N 1
ATOM 6582 C CA . ASP B 1 384 ? -25.719 2.812 3.594 1 90.94 384 ASP B CA 1
ATOM 6583 C C . ASP B 1 384 ? -24.812 1.593 3.773 1 90.94 384 ASP B C 1
ATOM 6585 O O . ASP B 1 384 ? -23.734 1.529 3.199 1 90.94 384 ASP B O 1
ATOM 6589 N N . HIS B 1 385 ? -25.266 0.594 4.422 1 92.62 385 HIS B N 1
ATOM 6590 C CA . HIS B 1 385 ? -24.453 -0.553 4.809 1 92.62 385 HIS B CA 1
ATOM 6591 C C . HIS B 1 385 ? -24.047 -1.372 3.59 1 92.62 385 HIS B C 1
ATOM 6593 O O . HIS B 1 385 ? -22.922 -1.899 3.539 1 92.62 385 HIS B O 1
ATOM 6599 N N . GLU B 1 386 ? -24.922 -1.462 2.684 1 93 386 GLU B N 1
ATOM 6600 C CA . GLU B 1 386 ? -24.578 -2.195 1.47 1 93 386 GLU B CA 1
ATOM 6601 C C . GLU B 1 386 ? -23.469 -1.494 0.694 1 93 386 GLU B C 1
ATOM 6603 O O . GLU B 1 386 ? -22.578 -2.148 0.151 1 93 386 GLU B O 1
ATOM 6608 N N . PHE B 1 387 ? -23.578 -0.163 0.652 1 94.44 387 PHE B N 1
ATOM 6609 C CA . PHE B 1 387 ? -22.562 0.64 -0.015 1 94.44 387 PHE B CA 1
ATOM 6610 C C . PHE B 1 387 ? -21.219 0.496 0.684 1 94.44 387 PHE B C 1
ATOM 6612 O O . PHE B 1 387 ? -20.188 0.265 0.033 1 94.44 387 PHE B O 1
ATOM 6619 N N . VAL B 1 388 ? -21.203 0.52 1.955 1 94.62 388 VAL B N 1
ATOM 6620 C CA . VAL B 1 388 ? -19.984 0.381 2.75 1 94.62 388 VAL B CA 1
ATOM 6621 C C . VAL B 1 388 ? -19.359 -0.989 2.502 1 94.62 388 VAL B C 1
ATOM 6623 O O . VAL B 1 388 ? -18.141 -1.096 2.287 1 94.62 388 VAL B O 1
ATOM 6626 N N . ASP B 1 389 ? -20.156 -2.01 2.486 1 93.38 389 ASP B N 1
ATOM 6627 C CA . ASP B 1 389 ? -19.672 -3.371 2.283 1 93.38 389 ASP B CA 1
ATOM 6628 C C . ASP B 1 389 ? -19.078 -3.541 0.886 1 93.38 389 ASP B C 1
ATOM 6630 O O . ASP B 1 389 ? -18.047 -4.191 0.718 1 93.38 389 ASP B O 1
ATOM 6634 N N . ALA B 1 390 ? -19.719 -3.002 -0.058 1 95.81 390 ALA B N 1
ATOM 6635 C CA . ALA B 1 390 ? -19.25 -3.096 -1.436 1 95.81 390 ALA B CA 1
ATOM 6636 C C . ALA B 1 390 ? -17.891 -2.4 -1.6 1 95.81 390 ALA B C 1
ATOM 6638 O O . ALA B 1 390 ? -17 -2.912 -2.281 1 95.81 390 ALA B O 1
ATOM 6639 N N . VAL B 1 391 ? -17.766 -1.255 -0.986 1 96.19 391 VAL B N 1
ATOM 6640 C CA . VAL B 1 391 ? -16.516 -0.501 -1.069 1 96.19 391 VAL B CA 1
ATOM 6641 C C . VAL B 1 391 ? -15.398 -1.27 -0.364 1 96.19 391 VAL B C 1
ATOM 6643 O O . VAL B 1 391 ? -14.289 -1.4 -0.896 1 96.19 391 VAL B O 1
ATOM 6646 N N . LYS B 1 392 ? -15.688 -1.798 0.774 1 92.88 392 LYS B N 1
ATOM 6647 C CA . LYS B 1 392 ? -14.711 -2.568 1.528 1 92.88 392 LYS B CA 1
ATOM 6648 C C . LYS B 1 392 ? -14.266 -3.807 0.752 1 92.88 392 LYS B C 1
ATOM 6650 O O . LYS B 1 392 ? -13.07 -4.109 0.683 1 92.88 392 LYS B O 1
ATOM 6655 N N . PHE B 1 393 ? -15.266 -4.488 0.241 1 93.25 393 PHE B N 1
ATOM 6656 C CA . PHE B 1 393 ? -14.992 -5.656 -0.587 1 93.25 393 PHE B CA 1
ATOM 6657 C C . PHE B 1 393 ? -14.086 -5.285 -1.76 1 93.25 393 PHE B C 1
ATOM 6659 O O . PHE B 1 393 ? -13.109 -5.98 -2.041 1 93.25 393 PHE B O 1
ATOM 6666 N N . SER B 1 394 ? -14.359 -4.215 -2.441 1 95.44 394 SER B N 1
ATOM 6667 C CA . SER B 1 394 ? -13.609 -3.756 -3.607 1 95.44 394 SER B CA 1
ATOM 6668 C C . SER B 1 394 ? -12.195 -3.338 -3.229 1 95.44 394 SER B C 1
ATOM 6670 O O . SER B 1 394 ? -11.234 -3.639 -3.947 1 95.44 394 SER B O 1
ATOM 6672 N N . GLN B 1 395 ? -12.039 -2.607 -2.135 1 94.25 395 GLN B N 1
ATOM 6673 C CA . GLN B 1 395 ? -10.719 -2.188 -1.667 1 94.25 395 GLN B CA 1
ATOM 6674 C C . GLN B 1 395 ? -9.82 -3.391 -1.402 1 94.25 395 GLN B C 1
ATOM 6676 O O . GLN B 1 395 ? -8.656 -3.4 -1.803 1 94.25 395 GLN B O 1
ATOM 6681 N N . ASN B 1 396 ? -10.383 -4.375 -0.76 1 89.19 396 ASN B N 1
ATOM 6682 C CA . ASN B 1 396 ? -9.625 -5.582 -0.464 1 89.19 396 ASN B CA 1
ATOM 6683 C C . ASN B 1 396 ? -9.156 -6.277 -1.739 1 89.19 396 ASN B C 1
ATOM 6685 O O . ASN B 1 396 ? -7.996 -6.684 -1.837 1 89.19 396 ASN B O 1
ATOM 6689 N N . ASP B 1 397 ? -10.016 -6.422 -2.615 1 91.88 397 ASP B N 1
ATOM 6690 C CA . ASP B 1 397 ? -9.703 -7.164 -3.836 1 91.88 397 ASP B CA 1
ATOM 6691 C C . ASP B 1 397 ? -8.734 -6.383 -4.719 1 91.88 397 ASP B C 1
ATOM 6693 O O . ASP B 1 397 ? -7.902 -6.98 -5.41 1 91.88 397 ASP B O 1
ATOM 6697 N N . ILE B 1 398 ? -8.828 -5.039 -4.742 1 95.12 398 ILE B N 1
ATOM 6698 C CA . ILE B 1 398 ? -7.848 -4.23 -5.457 1 95.12 398 ILE B CA 1
ATOM 6699 C C . ILE B 1 398 ? -6.473 -4.402 -4.816 1 95.12 398 ILE B C 1
ATOM 6701 O O . ILE B 1 398 ? -5.469 -4.539 -5.52 1 95.12 398 ILE B O 1
ATOM 6705 N N . GLN B 1 399 ? -6.441 -4.414 -3.502 1 90.44 399 GLN B N 1
ATOM 6706 C CA . GLN B 1 399 ? -5.176 -4.598 -2.799 1 90.44 399 GLN B CA 1
ATOM 6707 C C . GLN B 1 399 ? -4.562 -5.961 -3.109 1 90.44 399 GLN B C 1
ATOM 6709 O O . GLN B 1 399 ? -3.342 -6.09 -3.207 1 90.44 399 GLN B O 1
ATOM 6714 N N . ARG B 1 400 ? -5.406 -7.016 -3.23 1 87.06 400 ARG B N 1
ATOM 6715 C CA . ARG B 1 400 ? -4.93 -8.336 -3.623 1 87.06 400 ARG B CA 1
ATOM 6716 C C . ARG B 1 400 ? -4.246 -8.289 -4.988 1 87.06 400 ARG B C 1
ATOM 671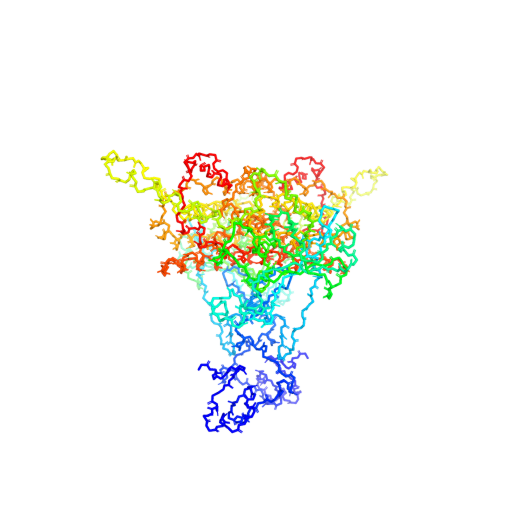8 O O . ARG B 1 400 ? -3.197 -8.906 -5.184 1 87.06 400 ARG B O 1
ATOM 6725 N N . GLN B 1 401 ? -4.863 -7.617 -5.895 1 92.38 401 GLN B N 1
ATOM 6726 C CA . GLN B 1 401 ? -4.297 -7.5 -7.234 1 92.38 401 GLN B CA 1
ATOM 6727 C C . GLN B 1 401 ? -2.986 -6.719 -7.211 1 92.38 401 GLN B C 1
ATOM 6729 O O . GLN B 1 401 ? -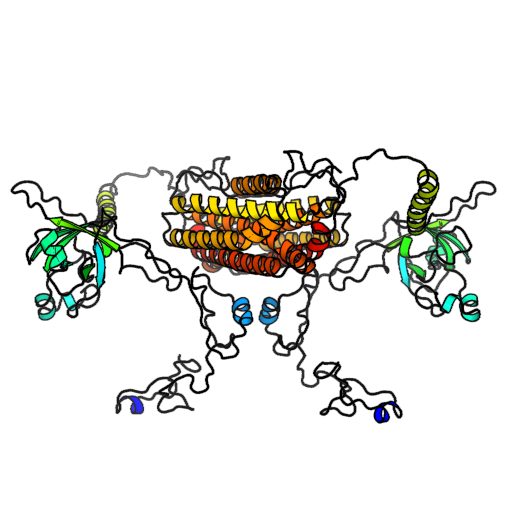2.025 -7.09 -7.887 1 92.38 401 GLN B O 1
ATOM 6734 N N . LYS B 1 402 ? -2.924 -5.652 -6.449 1 93.38 402 LYS B N 1
ATOM 6735 C CA . LYS B 1 402 ? -1.701 -4.863 -6.328 1 93.38 402 LYS B CA 1
ATOM 6736 C C . LYS B 1 402 ? -0.573 -5.684 -5.715 1 93.38 402 LYS B C 1
ATOM 6738 O O . LYS B 1 402 ? 0.573 -5.609 -6.164 1 93.38 402 LYS B O 1
ATOM 6743 N N . ALA B 1 403 ? -0.922 -6.445 -4.727 1 87.56 403 ALA B N 1
ATOM 6744 C CA . ALA B 1 403 ? 0.072 -7.312 -4.094 1 87.56 403 ALA B CA 1
ATOM 6745 C C . ALA B 1 403 ? 0.647 -8.305 -5.098 1 87.56 403 ALA B C 1
ATOM 6747 O O . ALA B 1 403 ? 1.853 -8.57 -5.098 1 87.56 403 ALA B O 1
ATOM 6748 N N . TRP B 1 404 ? -0.234 -8.875 -5.898 1 87.62 404 TRP B N 1
ATOM 6749 C CA . TRP B 1 404 ? 0.21 -9.797 -6.938 1 87.62 404 TRP B CA 1
ATOM 6750 C C . TRP B 1 404 ? 1.173 -9.109 -7.902 1 87.62 404 TRP B C 1
ATOM 6752 O O . TRP B 1 404 ? 2.24 -9.648 -8.211 1 87.62 404 TRP B O 1
ATOM 6762 N N . ALA B 1 405 ? 0.817 -7.934 -8.414 1 91.56 405 ALA B N 1
ATOM 6763 C CA . ALA B 1 405 ? 1.652 -7.199 -9.359 1 91.56 405 ALA B CA 1
ATOM 6764 C C . ALA B 1 405 ? 3.016 -6.879 -8.758 1 91.56 405 ALA B C 1
ATOM 6766 O O . ALA B 1 405 ? 4.051 -7.098 -9.391 1 91.56 405 ALA B O 1
ATOM 6767 N N . THR B 1 406 ? 3.006 -6.383 -7.527 1 91 406 THR B N 1
ATOM 6768 C CA . THR B 1 406 ? 4.238 -6 -6.844 1 91 406 THR B CA 1
ATOM 6769 C C . THR B 1 406 ? 5.152 -7.207 -6.668 1 91 406 THR B C 1
ATOM 6771 O O . THR B 1 406 ? 6.363 -7.109 -6.879 1 91 406 THR B O 1
ATOM 6774 N N . GLN B 1 407 ? 4.578 -8.305 -6.312 1 86.12 407 GLN B N 1
ATOM 6775 C CA . GLN B 1 407 ? 5.359 -9.523 -6.133 1 86.12 407 GLN B CA 1
ATOM 6776 C C . GLN B 1 407 ? 6.035 -9.938 -7.438 1 86.12 407 GLN B C 1
ATOM 6778 O O . GLN B 1 407 ? 7.211 -10.305 -7.441 1 86.12 407 GLN B O 1
ATOM 6783 N N . HIS B 1 408 ? 5.316 -9.922 -8.477 1 87.81 408 HIS B N 1
ATOM 6784 C CA . HIS B 1 408 ? 5.871 -10.344 -9.758 1 87.81 408 HIS B CA 1
ATOM 6785 C C . HIS B 1 408 ? 6.93 -9.367 -10.25 1 87.81 408 HIS B C 1
ATOM 6787 O O . HIS B 1 408 ? 7.891 -9.766 -10.906 1 87.81 408 HIS B O 1
ATOM 6793 N N . ILE B 1 409 ? 6.773 -8.109 -9.961 1 91.25 409 ILE B N 1
ATOM 6794 C CA . ILE B 1 409 ? 7.805 -7.133 -10.289 1 91.25 409 ILE B CA 1
ATOM 6795 C C . ILE B 1 409 ? 9.102 -7.488 -9.562 1 91.25 409 ILE B C 1
ATOM 6797 O O . ILE B 1 409 ? 10.172 -7.512 -10.172 1 91.25 409 ILE B O 1
ATOM 6801 N N . LYS B 1 410 ? 9.016 -7.805 -8.328 1 89.56 410 LYS B N 1
ATOM 6802 C CA . LYS B 1 410 ? 10.188 -8.133 -7.523 1 89.56 410 LYS B CA 1
ATOM 6803 C C . LYS B 1 410 ? 10.891 -9.375 -8.055 1 89.56 410 LYS B C 1
ATOM 6805 O O . LYS B 1 410 ? 12.117 -9.414 -8.125 1 89.56 410 LYS B O 1
ATOM 6810 N N . VAL B 1 411 ? 10.109 -10.352 -8.406 1 84.38 411 VAL B N 1
ATOM 6811 C CA . VAL B 1 411 ? 10.664 -11.633 -8.82 1 84.38 411 VAL B CA 1
ATOM 6812 C C . VAL B 1 411 ? 11.344 -11.492 -10.18 1 84.38 411 VAL B C 1
ATOM 6814 O O . VAL B 1 411 ? 12.406 -12.07 -10.406 1 84.38 411 VAL B O 1
ATOM 6817 N N . LYS B 1 412 ? 10.812 -10.719 -11.031 1 87.62 412 LYS B N 1
ATOM 6818 C CA . LYS B 1 412 ? 11.281 -10.656 -12.414 1 87.62 412 LYS B CA 1
ATOM 6819 C C . LYS B 1 412 ? 12.398 -9.633 -12.57 1 87.62 412 LYS B C 1
ATOM 6821 O O . LYS B 1 412 ? 13.18 -9.695 -13.516 1 87.62 412 LYS B O 1
ATOM 6826 N N . SER B 1 413 ? 12.539 -8.727 -11.68 1 91.06 413 SER B N 1
ATOM 6827 C CA . SER B 1 413 ? 13.367 -7.535 -11.875 1 91.06 413 SER B CA 1
ATOM 6828 C C . SER B 1 413 ? 14.844 -7.895 -11.953 1 91.06 413 SER B C 1
ATOM 6830 O O . SER B 1 413 ? 15.555 -7.445 -12.859 1 91.06 413 SER B O 1
ATOM 6832 N N . PRO B 1 414 ? 15.406 -8.75 -11.109 1 89.38 414 PRO B N 1
ATOM 6833 C CA . PRO B 1 414 ? 16.859 -8.961 -11.164 1 89.38 414 PRO B CA 1
ATOM 6834 C C . PRO B 1 414 ? 17.312 -9.539 -12.508 1 89.38 414 PRO B C 1
ATOM 6836 O O . PRO B 1 414 ? 18.25 -9.016 -13.117 1 89.38 414 PRO B O 1
ATOM 6839 N N . GLN B 1 415 ? 16.672 -10.586 -12.961 1 85.94 415 GLN B N 1
ATOM 6840 C CA . GLN B 1 415 ? 17.062 -11.203 -14.227 1 85.94 415 GLN B CA 1
ATOM 6841 C C . GLN B 1 415 ? 16.859 -10.25 -15.391 1 85.94 415 GLN B C 1
ATOM 6843 O O . GLN B 1 415 ? 17.703 -10.156 -16.281 1 85.94 415 GLN B O 1
ATOM 6848 N N . THR B 1 416 ? 15.805 -9.539 -15.359 1 87.12 416 THR B N 1
ATOM 6849 C CA . THR B 1 416 ? 15.453 -8.656 -16.453 1 87.12 416 THR B CA 1
ATOM 6850 C C . THR B 1 416 ? 16.391 -7.445 -16.5 1 87.12 416 THR B C 1
ATOM 6852 O O . THR B 1 416 ? 16.781 -6.996 -17.578 1 87.12 416 THR B O 1
ATOM 6855 N N . LEU B 1 417 ? 16.766 -6.973 -15.367 1 88.31 417 LEU B N 1
ATOM 6856 C CA . LEU B 1 417 ? 17.516 -5.723 -15.328 1 88.31 417 LEU B CA 1
ATOM 6857 C C . LEU B 1 417 ? 19.016 -5.984 -15.375 1 88.31 417 LEU B C 1
ATOM 6859 O O . LEU B 1 417 ? 19.766 -5.152 -15.875 1 88.31 417 LEU B O 1
ATOM 6863 N N . LEU B 1 418 ? 19.438 -7.148 -14.914 1 88.56 418 LEU B N 1
ATOM 6864 C CA . LEU B 1 418 ? 20.875 -7.316 -14.711 1 88.56 418 LEU B CA 1
ATOM 6865 C C . LEU B 1 418 ? 21.484 -8.203 -15.805 1 88.56 418 LEU B C 1
ATOM 6867 O O . LEU B 1 418 ? 22.688 -8.125 -16.078 1 88.56 418 LEU B O 1
ATOM 6871 N N . VAL B 1 419 ? 20.688 -9.117 -16.312 1 79.94 419 VAL B N 1
ATOM 6872 C CA . VAL B 1 419 ? 21.219 -9.984 -17.359 1 79.94 419 VAL B CA 1
ATOM 6873 C C . VAL B 1 419 ? 21.281 -9.227 -18.688 1 79.94 419 VAL B C 1
ATOM 6875 O O . VAL B 1 419 ? 20.25 -8.758 -19.188 1 79.94 419 VAL B O 1
ATOM 6878 N N . PRO B 1 420 ? 22.438 -9.023 -19.172 1 75.75 420 PRO B N 1
ATOM 6879 C CA . PRO B 1 420 ? 22.578 -8.266 -20.422 1 75.75 420 PRO B CA 1
ATOM 6880 C C . PRO B 1 420 ? 21.906 -8.938 -21.609 1 75.75 420 PRO B C 1
ATOM 6882 O O . PRO B 1 420 ? 21.938 -10.164 -21.734 1 75.75 420 PRO B O 1
ATOM 6885 N N . VAL B 1 421 ? 21.156 -8.32 -22.234 1 70.25 421 VAL B N 1
ATOM 6886 C CA . VAL B 1 421 ? 20.484 -8.812 -23.438 1 70.25 421 VAL B CA 1
ATOM 6887 C C . VAL B 1 421 ? 21 -8.047 -24.656 1 70.25 421 VAL B C 1
ATOM 6889 O O . VAL B 1 421 ? 21.594 -6.977 -24.516 1 70.25 421 VAL B O 1
ATOM 6892 N N . ALA B 1 422 ? 20.984 -8.828 -25.812 1 59.97 422 ALA B N 1
ATOM 6893 C CA . ALA B 1 422 ? 21.453 -8.211 -27.062 1 59.97 422 ALA B CA 1
ATOM 6894 C C . ALA B 1 422 ? 20.734 -6.887 -27.312 1 59.97 422 ALA B C 1
ATOM 6896 O O . ALA B 1 422 ? 19.516 -6.777 -27.094 1 59.97 422 ALA B O 1
ATOM 6897 N N . ALA B 1 423 ? 21.5 -5.785 -27.234 1 51.59 423 ALA B N 1
ATOM 6898 C CA . ALA B 1 423 ? 20.984 -4.426 -27.391 1 51.59 423 ALA B CA 1
ATOM 6899 C C . ALA B 1 423 ? 19.984 -4.352 -28.531 1 51.59 423 ALA B C 1
ATOM 6901 O O . ALA B 1 423 ? 20.281 -4.766 -29.656 1 51.59 423 ALA B O 1
ATOM 6902 N N . PRO B 1 424 ? 18.766 -4.273 -28.109 1 48.16 424 PRO B N 1
ATOM 6903 C CA . PRO B 1 424 ? 17.938 -4.09 -29.312 1 48.16 424 PRO B CA 1
ATOM 6904 C C . PRO B 1 424 ? 18.391 -2.908 -30.156 1 48.16 424 PRO B C 1
ATOM 6906 O O . PRO B 1 424 ? 18.969 -1.947 -29.625 1 48.16 424 PRO B O 1
ATOM 6909 N N . ASP B 1 425 ? 18.594 -3.057 -31.391 1 43.25 425 ASP B N 1
ATOM 6910 C CA . ASP B 1 425 ? 18.984 -1.983 -32.312 1 43.25 425 ASP B CA 1
ATOM 6911 C C . ASP B 1 425 ? 18.359 -0.655 -31.891 1 43.25 425 ASP B C 1
ATOM 6913 O O . ASP B 1 425 ? 18.969 0.404 -32.062 1 43.25 425 ASP B O 1
ATOM 6917 N N . GLU B 1 426 ? 17.109 -0.524 -31.453 1 39.94 426 GLU B N 1
ATOM 6918 C CA . GLU B 1 426 ? 16.25 0.663 -31.391 1 39.94 426 GLU B CA 1
ATOM 6919 C C . GLU B 1 426 ? 16.375 1.346 -30.031 1 39.94 426 GLU B C 1
ATOM 6921 O O . GLU B 1 426 ? 15.609 2.26 -29.719 1 39.94 426 GLU B O 1
ATOM 6926 N N . LEU B 1 427 ? 17.141 1.001 -29.141 1 41.12 427 LEU B N 1
ATOM 6927 C CA . LEU B 1 427 ? 17.234 1.735 -27.875 1 41.12 427 LEU B CA 1
ATOM 6928 C C . LEU B 1 427 ? 17.516 3.215 -28.141 1 41.12 427 LEU B C 1
ATOM 6930 O O . LEU B 1 427 ? 17.406 4.039 -27.219 1 41.12 427 LEU B O 1
ATOM 6934 N N . HIS B 1 428 ? 18.109 3.547 -29.203 1 36.97 428 HIS B N 1
ATOM 6935 C CA . HIS B 1 428 ? 18.453 4.93 -29.531 1 36.97 428 HIS B CA 1
ATOM 6936 C C . HIS B 1 428 ? 17.281 5.637 -30.203 1 36.97 428 HIS B C 1
ATOM 6938 O O . HIS B 1 428 ? 17.422 6.773 -30.656 1 36.97 428 HIS B O 1
ATOM 6944 N N . SER B 1 429 ? 16.125 4.902 -30.562 1 37.34 429 SER B N 1
ATOM 6945 C CA . SER B 1 429 ? 15.172 5.734 -31.297 1 37.34 429 SER B CA 1
ATOM 6946 C C . SER B 1 429 ? 14.305 6.551 -30.344 1 37.34 429 SER B C 1
ATOM 6948 O O . SER B 1 429 ? 14.039 6.121 -29.219 1 37.34 429 SER B O 1
ATOM 6950 N N . ASP B 1 430 ? 14.156 7.82 -30.469 1 40.31 430 ASP B N 1
ATOM 6951 C CA . ASP B 1 430 ? 13.375 8.867 -29.812 1 40.31 430 ASP B CA 1
ATOM 6952 C C . ASP B 1 430 ? 11.984 8.375 -29.453 1 40.31 430 ASP B C 1
ATOM 6954 O O . ASP B 1 430 ? 11.242 9.055 -28.734 1 40.31 430 ASP B O 1
ATOM 6958 N N . GLU B 1 431 ? 11.336 7.449 -30.203 1 38.53 431 GLU B N 1
ATOM 6959 C CA . GLU B 1 431 ? 9.938 7.07 -30.031 1 38.53 431 GLU B CA 1
ATOM 6960 C C . GLU B 1 431 ? 9.789 5.996 -28.953 1 38.53 431 GLU B C 1
ATOM 6962 O O . GLU B 1 431 ? 8.797 5.266 -28.922 1 38.53 431 GLU B O 1
ATOM 6967 N N . SER B 1 432 ? 10.695 5.75 -28.172 1 36.72 432 SER B N 1
ATOM 6968 C CA . SER B 1 432 ? 10.625 4.633 -27.234 1 36.72 432 SER B CA 1
ATOM 6969 C C . SER B 1 432 ? 9.539 4.855 -26.188 1 36.72 432 SER B C 1
ATOM 6971 O O . SER B 1 432 ? 9.57 5.848 -25.453 1 36.72 432 SER B O 1
ATOM 6973 N N . THR B 1 433 ? 8.336 4.734 -26.562 1 36.28 433 THR B N 1
ATOM 6974 C CA . THR B 1 433 ? 7.215 4.75 -25.625 1 36.28 433 THR B CA 1
ATOM 6975 C C . THR B 1 433 ? 7.516 3.883 -24.406 1 36.28 433 THR B C 1
ATOM 6977 O O . THR B 1 433 ? 8.445 3.072 -24.438 1 36.28 433 THR B O 1
ATOM 6980 N N . LEU B 1 434 ? 6.91 4.066 -23.312 1 35.53 434 LEU B N 1
ATOM 6981 C CA . LEU B 1 434 ? 7.051 3.238 -22.109 1 35.53 434 LEU B CA 1
ATOM 6982 C C . LEU B 1 434 ? 7.293 1.78 -22.484 1 35.53 434 LEU B C 1
ATOM 6984 O O . LEU B 1 434 ? 7.77 0.996 -21.656 1 35.53 434 LEU B O 1
ATOM 6988 N N . SER B 1 435 ? 6.652 1.285 -23.625 1 31.55 435 SER B N 1
ATOM 6989 C CA . SER B 1 435 ? 6.855 -0.067 -24.141 1 31.55 435 SER B CA 1
ATOM 6990 C C . SER B 1 435 ? 8.211 -0.204 -24.812 1 31.55 435 SER B C 1
ATOM 6992 O O . SER B 1 435 ? 8.57 0.608 -25.672 1 31.55 435 SER B O 1
ATOM 6994 N N . GLY B 1 436 ? 9.234 -0.222 -24.188 1 31.94 436 GLY B N 1
ATOM 6995 C CA . GLY B 1 436 ? 10.539 -0.575 -24.734 1 31.94 436 GLY B CA 1
ATOM 6996 C C . GLY B 1 436 ? 10.453 -1.301 -26.062 1 31.94 436 GLY B C 1
ATOM 6997 O O . GLY B 1 436 ? 10.492 -2.531 -26.109 1 31.94 436 GLY B O 1
ATOM 6998 N N . TYR B 1 437 ? 9.711 -0.896 -26.938 1 31.52 437 TYR B N 1
ATOM 6999 C CA . TYR B 1 437 ? 10.055 -1.546 -28.203 1 31.52 437 TYR B CA 1
ATOM 7000 C C . TYR B 1 437 ? 11.547 -1.395 -28.5 1 31.52 437 TYR B C 1
ATOM 7002 O O . TYR B 1 437 ? 12.008 -0.303 -28.844 1 31.52 437 TYR B O 1
ATOM 7010 N N . LEU B 1 438 ? 12.336 -2.031 -27.672 1 29.64 438 LEU B N 1
ATOM 7011 C CA . LEU B 1 438 ? 13.641 -2.379 -28.219 1 29.64 438 LEU B CA 1
ATOM 7012 C C . LEU B 1 438 ? 13.492 -3.213 -29.484 1 29.64 438 LEU B C 1
ATOM 7014 O O . LEU B 1 438 ? 12.898 -4.297 -29.453 1 29.64 438 LEU B O 1
ATOM 7018 N N . ARG B 1 439 ? 13.125 -2.707 -30.641 1 27.59 439 ARG B N 1
ATOM 7019 C CA . ARG B 1 439 ? 13.352 -3.521 -31.828 1 27.59 439 ARG B CA 1
ATOM 7020 C C . ARG B 1 439 ? 14.703 -4.23 -31.75 1 27.59 439 ARG B C 1
ATOM 7022 O O . ARG B 1 439 ? 15.75 -3.58 -31.703 1 27.59 439 ARG B O 1
ATOM 7029 N N . CYS B 1 440 ? 14.766 -5.387 -31.172 1 22.83 440 CYS B N 1
ATOM 7030 C CA . CYS B 1 440 ? 15.859 -6.262 -31.578 1 22.83 440 CYS B CA 1
ATOM 7031 C C . CYS B 1 440 ? 15.852 -6.469 -33.094 1 22.83 440 CYS B C 1
ATOM 7033 O O . CYS B 1 440 ? 14.789 -6.555 -33.719 1 22.83 440 CYS B O 1
#

Sequence (880 aa):
MSYGRPCDCSELTFEKLTGGSGIQWPCTKEYPNGKERLFTDYKFFTDPDYCEDFGHDLETGALYTRAQYQAMNPAGRAILKAAHHKAPPEAPDDQFPLFLSTGRNVFHFHTRTKTGRARRLQQADPQPFVRMSDADARALYLTEGEMVVVRSRRGSVELPVRIGEINDGHVFIPFHFGYFDSKDPRSRAANELTVAEWDPVSKQPMFKSGAVRIEKCIQKEGRKENHSKEEQTAAIRSVKQKKGQGKVRVANASNSQSSAEERLRRLELWLGATHQALEVLNDIYKDLIPRLVHDPEVYSGLEVMRRITLDILRKLNPVISRYHESRQYGRKVATSLRDSLFPVVEEGSDAYEALVALQALDVFLTYIEGHLTALSPASQALWDHEFVDAVKFSQNDIQRQKAWATQHIKVKSPQTLLVPVAAPDELHSDESTLSGYLRCMSYGRPCDCSELTFEKLTGGSGIQWPCTKEYPNGKERLFTDYKFFTDPDYCEDFGHDLETGALYTRAQYQAMNPAGRAILKAAHHKAPPEAPDDQFPLFLSTGRNVFHFHTRTKTGRARRLQQADPQPFVRMSDADARALYLTEGEMVVVRSRRGSVELPVRIGEINDGHVFIPFHFGYFDSKDPRSRAANELTVAEWDPVSKQPMFKSGAVRIEKCIQKEGRKENHSKEEQTAAIRSVKQKKGQGKVRVANASNSQSSAEERLRRLELWLGATHQALEVLNDIYKDLIPRLVHDPEVYSGLEVMRRITLDILRKLNPVISRYHESRQYGRKVATSLRDSLFPVVEEGSDAYEALVALQALDVFLTYIEGHLTALSPASQALWDHEFVDAVKFSQNDIQRQKAWATQHIKVKSPQTLLVPVAAPDELHSDESTLSGYLRC

Foldseek 3Di:
DCPPHQQDPPLDDPVLQPPDPDAEDDCDPVRPRHDDDPCPVQFAQLPLVRDPALAADQAQQHGDDSVNSVVVVCVRHDDDDDDDDDDPPADADPQFQAKEFEAADPLADAQCPPSCPPPVSCVVPVAKAKEAEPVVCVVQVHDAQAWKWKDFPQFIFIHGYHYHDDDHRYMYIYQRYQDPPDPDQTGRHLQSHADQDARSNVRHGDSGIGTIDMGHLPPPDPDDRPHTHDPVVVVVVVVVVVVVVPPPVVPPPDDDPPDPPPDDDCLQVLLLLLLLLLVVLLVLLVVVLVLAVLPVVVNVLSVVLNVLSVVLNVLCVVVNVVRHDDNPPNNVVSVVLVCQQDPDDDRDNALVQVLSSLVSSLVSLVVSLVSLVVQQVVCVVVVPPSSNVSSVSNNVSSVVSNVVSVVVNVVSVCCNPPPDDDQQPCPPPPPCRSRNPSND/DCPPHQQDPPLDDPVLQVPDPDAEDDCDPVRPRHDDDPCPVQFAQLPLVRDPALAADQAQQHGDDSVNSVVVVCVRHDDDDDDDDDDPPADADPVFQAKEFEAADPLADAQCPPSCPPPVSCVVPVAKAKEAEPVVCVVQVHDAQAWKWKDAPQFIFIHGYHYHDDDHRYMYIYQRYQDPPDPDQTGRHLQSHADQDARSNVRHGDSGIGTIDIGHLPPPDPDDRPHTGDPVVVVVVVVVVVVVVVPPVVPPPDDDPPDPPPDDDCLQVLLLLLLLLLVVLLVLLVVVLVLAVLPVVVNVLSVVLNVLSVVLNVLCVVVNVVRHDDNPPNNVVSVVLVCQQDPDDDRDNALVQVLSSLVSSLVSLVVSLVSLVVQQVVCVVVVPPSSNVSSVSNNVSSVVSNVVSVVVNVVSVCCNPPPDDDQQPCPPPPPCRSRNPSND

Secondary structure (DSSP, 8-state):
--TTSTT--TT--HHHHHSSS--PSP--SSSTT--SSS-TTS--S--TTT-S---B-TTT-PBPPHHHHHHT--TT------------S----SSS-EEEEEE--TT--TT-TTGGG-HHHHHHS-S--EEE-HHHHHHTT--TT-EEEEE-SS-EEEEEEEESSS-TTEEEEETT--STT-SSS----GGGSS---B-TTT--B-TT--EEEEEE----TTS---PPPPHHHHHHHHHHHHHHHHHHTTSS----------EE-SHHHHHHHHHHHHHHHHHHHHHHHHHTTT-HHHHHHHHHHHHHHHHHHHHHHHHHHHH----HHHHHHHHHHHHHHS--------HHHHHHHHHHHHHHHHHHHHHHHHHHHHHHHTT-HHHHHHHHHHHHHHHHHHHHHHHHHHHHHHHHHHS-EE--GGGG-TT--SS-----/--TTSTT--TT--HHHHHHSS--PSP--SS-TT--SSS-TTS--S--TTT-S---B-TTT-PBPPHHHHHHT--TT------------S----SSS-EEEEEE--TT--TT-TTGGG-HHHHHHS-S--EEE-HHHHHHTT--TT-EEEEE-SS-EEEEEEEESSS-TTEEEEETT--STT-SSS----GGGGS---B-TTT--B-TT--EEEEEE----TTS---PPP-HHHHHHHHHHHHHHHHHHTTSS----------EE-SHHHHHHHHHHHHHHHHHHHHHHHHHTTT-HHHHHHHHHHHHHHHHHHHHHHHHHHHH----HHHHHHHHHHHHHHS--------HHHHHHHHHHHHHHHHHHHHHHHHHHHHHHHTT-HHHHHHHHHHHHHHHHHHHHHHHHHHHHHHHHHHS-EE--GGGG-TT--SS-----

Radius of gyration: 37.59 Å; Cα contacts (8 Å, |Δi|>4): 1439; chains: 2; bounding box: 86×123×101 Å

Solvent-accessible surface area (backbone atoms only — not comparable to full-atom values): 48243 Å² total; per-residue (Å²): 137,35,66,93,41,84,67,12,46,72,49,65,46,70,75,65,54,74,75,49,100,65,69,46,62,29,12,31,91,89,30,61,77,27,36,91,67,82,55,82,84,62,53,40,85,41,44,77,87,71,38,91,67,61,54,57,40,76,74,62,27,24,70,44,46,71,37,59,42,56,70,65,57,44,82,22,38,83,84,85,82,86,64,80,87,71,76,68,94,54,68,54,43,93,84,22,57,24,35,36,35,48,45,79,49,95,65,48,56,69,69,24,81,62,37,56,69,35,65,70,38,25,68,74,59,73,66,66,41,35,31,27,11,58,67,52,31,57,75,68,72,56,55,80,58,40,58,25,34,41,31,27,95,77,27,39,25,49,32,29,32,40,71,40,96,48,56,76,56,35,32,38,28,42,53,38,38,53,74,88,81,53,90,58,82,58,13,52,35,42,70,48,41,33,50,84,39,54,41,64,65,82,60,44,66,40,59,50,42,27,28,25,32,79,40,78,57,76,78,60,88,90,58,83,79,82,57,40,67,45,66,68,59,46,53,52,46,52,54,46,52,57,50,57,65,46,52,70,72,56,64,72,76,73,83,78,78,68,83,70,76,61,56,41,50,40,43,28,49,52,51,19,23,42,52,33,34,52,51,50,49,50,50,48,40,64,57,45,39,71,53,36,53,83,37,44,70,58,28,59,44,41,55,48,47,39,52,53,52,52,51,36,49,62,56,38,44,65,50,44,64,72,61,50,76,49,61,71,63,18,39,57,44,40,49,49,46,48,50,62,55,54,49,93,58,77,86,57,91,50,63,59,53,53,47,46,49,36,38,33,49,39,23,54,51,41,46,48,47,42,49,41,46,24,44,45,50,30,25,54,74,65,68,37,65,68,49,36,51,32,41,52,54,38,50,52,53,50,50,52,47,40,45,31,33,53,48,53,34,35,69,47,23,34,63,45,26,61,48,56,37,74,49,29,73,31,71,79,47,90,76,50,46,79,44,71,58,44,45,101,138,37,67,93,42,84,65,12,47,72,50,63,46,71,76,66,54,74,74,49,99,64,68,44,62,28,12,32,91,88,29,60,77,25,36,90,68,80,54,82,82,62,52,41,85,42,44,76,87,71,38,90,68,62,54,56,41,76,75,63,26,24,71,43,47,70,37,60,40,55,70,65,56,44,84,21,38,83,84,85,81,86,66,79,88,72,75,68,93,55,67,54,44,93,82,22,57,26,35,37,35,48,46,80,50,94,66,50,55,69,69,24,81,64,36,56,69,36,65,71,38,25,68,73,59,72,67,66,40,35,30,27,10,58,68,53,31,57,75,68,70,55,54,80,59,40,57,26,33,43,32,28,94,77,26,39,26,51,33,30,31,39,71,41,97,46,57,76,56,35,33,38,27,42,54,37,40,52,74,87,81,52,89,58,83,58,12,51,36,44,70,47,42,32,51,85,40,53,40,64,66,82,60,45,68,39,61,51,42,26,28,24,31,79,41,79,57,77,77,60,86,91,61,82,80,80,56,40,67,47,64,69,59,46,53,52,47,52,55,46,51,55,50,56,62,48,52,68,71,53,64,72,76,74,84,79,79,69,84,71,77,61,56,40,50,41,42,26,48,52,50,19,23,44,51,34,34,52,53,50,48,50,50,50,40,66,56,45,39,71,53,37,54,83,39,42,71,57,25,60,44,41,56,49,47,38,52,51,51,52,52,37,49,61,56,39,42,64,51,44,65,73,60,49,78,47,60,70,63,18,38,58,44,40,48,49,45,47,51,60,53,55,48,92,58,78,85,57,90,51,62,58,50,53,47,44,49,36,38,34,49,38,24,54,51,41,46,50,48,42,48,43,47,25,44,44,48,32,26,54,75,65,69,36,65,67,48,36,49,32,42,52,54,36,48,52,54,50,50,54,46,40,44,31,32,53,49,53,34,36,70,48,24,32,62,47,26,61,48,55,38,73,49,27,77,33,71,79,49,90,76,50,48,76,42,67,59,46,45,106

Organism: NCBI:txid656916

InterPro domains:
  IPR006657 Molybdopterin dinucleotide-binding domain [PF01568] (98-209)
  IPR009010 Aspartate decarboxylase-like domain superfamily [SSF50692] (76-217)
  IPR041957 Nitrate reductase NapA-like, molybdopterin-binding domain [cd02791] (94-217)

pLDDT: mean 79.57, std 17.71, range [22.61, 97.19]

Nearest PDB structures (foldseek):
  2jip-assembly1_A  TM=7.911E-01  e=7.685E-13  Desulfovibrio desulfuricans
  2jiq-assembly1_A  TM=7.868E-01  e=1.014E-12  Desulfovibrio desulfuricans
  1ogy-assembly4_G  TM=8.094E-01  e=4.433E-11  Cereibacter sphaeroides
  3ml1-assembly1_A  TM=7.915E-01  e=6.540E-11  Cupriavidus necator H16
  2nya-assembly2_F  TM=7.915E-01  e=7.726E-11  Escherichia coli K-12